Protein AF-0000000072409053 (afdb_homodimer)

Solvent-accessible surface area (backbone atoms only — not comparable to full-atom values): 50641 Å² total; per-residue (Å²): 113,67,65,59,52,54,47,51,51,50,42,49,51,44,45,55,46,43,49,50,44,44,52,46,45,46,45,49,44,45,51,44,40,54,46,42,31,59,64,69,45,54,74,61,29,51,51,50,47,49,50,43,49,49,49,22,48,54,47,37,51,52,48,64,70,44,84,64,55,63,61,61,36,49,37,49,35,50,37,14,44,72,37,31,69,49,23,46,51,49,40,66,69,59,48,48,69,60,53,49,52,56,65,54,42,78,77,66,77,78,78,77,74,54,65,71,56,53,51,50,23,52,52,39,51,53,53,39,39,72,75,41,53,77,50,37,49,54,50,42,29,43,38,71,73,70,30,58,50,25,44,25,27,43,52,44,54,23,76,28,19,45,52,35,53,52,54,46,52,57,53,60,71,67,50,73,54,27,38,40,39,32,28,26,31,46,26,68,44,69,56,37,50,52,49,50,52,50,50,40,53,39,23,70,72,65,22,46,35,40,38,37,34,18,28,84,55,12,58,85,34,43,60,68,65,57,53,49,51,41,40,73,43,57,32,45,75,46,64,43,76,55,58,79,83,37,74,85,55,73,62,78,62,58,43,48,45,29,33,41,36,30,36,51,19,27,33,21,37,34,14,40,53,53,46,33,32,44,37,47,55,76,38,83,58,51,48,49,40,42,19,24,29,39,37,28,39,13,54,36,11,30,47,54,41,55,50,49,53,48,52,41,40,60,72,71,45,79,75,92,63,59,73,74,73,52,40,44,82,59,86,49,90,34,61,42,34,35,33,30,47,66,32,34,48,86,47,59,85,52,34,56,58,49,49,51,52,48,45,46,44,60,57,39,73,51,25,34,42,34,35,21,58,45,56,44,73,49,66,48,57,50,50,40,50,29,50,33,16,49,29,66,20,50,31,37,42,40,31,35,52,29,61,93,48,64,64,53,52,42,21,27,56,59,56,43,60,63,34,37,75,27,52,30,41,40,30,33,26,59,68,11,23,34,50,22,23,36,38,40,21,60,87,41,35,33,38,44,10,34,48,46,48,27,48,40,42,42,52,28,18,26,23,29,33,34,40,36,37,60,30,69,26,52,58,52,48,52,52,45,52,49,54,49,53,72,52,28,48,74,64,48,59,68,60,62,69,64,50,56,67,67,59,54,50,49,11,50,57,38,47,56,47,44,68,79,96,112,67,67,60,53,53,48,50,52,52,44,50,52,43,44,53,48,40,47,50,44,44,52,46,44,44,44,48,44,44,51,44,39,54,47,41,31,59,63,69,44,55,74,62,28,50,52,50,49,49,50,43,48,50,48,23,47,53,48,38,50,52,48,64,68,43,84,65,55,64,61,61,34,49,37,49,36,50,39,14,43,72,37,32,69,48,22,46,51,48,40,66,69,61,49,48,70,60,52,50,53,57,61,56,39,78,80,66,76,78,78,79,76,56,65,70,58,51,52,51,22,53,52,41,50,53,52,39,38,72,74,40,54,77,51,36,49,54,53,41,29,42,39,72,72,70,30,58,50,25,43,26,26,44,51,44,53,23,76,28,19,45,52,34,52,51,55,48,53,55,51,61,72,66,50,73,54,27,40,40,39,32,29,26,31,44,27,69,44,69,54,36,50,53,50,50,52,51,50,42,53,38,22,70,72,65,24,47,36,38,37,38,33,19,27,84,56,13,59,86,36,42,60,68,66,57,53,51,53,42,39,74,43,58,33,44,76,48,65,42,76,55,60,79,82,37,73,86,55,73,62,79,60,57,42,48,45,30,33,42,37,31,36,50,19,28,33,20,38,34,14,41,53,55,47,33,32,44,36,47,55,75,37,84,59,50,49,50,39,41,20,23,30,39,37,27,39,12,54,36,10,31,48,51,41,55,52,49,53,48,50,41,41,62,74,70,44,79,74,92,62,60,73,74,73,53,40,46,82,61,88,50,90,35,60,40,34,35,34,29,48,66,33,35,49,86,47,58,86,51,36,57,58,49,48,51,53,48,44,46,46,61,58,38,74,52,23,33,40,33,36,21,58,44,56,43,72,51,64,45,57,50,51,40,50,29,50,33,15,50,27,65,21,51,32,37,40,38,31,35,52,30,63,93,48,64,64,55,51,42,20,28,55,57,56,44,60,66,34,36,73,26,53,30,42,40,30,30,25,59,68,11,22,35,51,22,21,35,38,38,21,57,87,42,35,34,36,45,9,34,50,45,48,26,50,41,42,43,52,29,19,28,22,29,35,34,40,36,37,58,30,69,25,51,57,52,47,53,52,44,52,50,54,47,54,72,50,27,48,75,64,49,61,67,61,62,69,65,49,55,66,68,59,55,51,48,11,50,57,38,48,57,47,44,70,79,97

Secondary structure (DSSP, 8-state):
-HHHHHHHHHHHHHHHHHHHHHHHHHHHHHHHHHHHHHHTSHHHHHHHHHHHHHHHHHHHHHHHTSSS-HHHHHHHHHHHHHSHHHHHHHHHHH-THHHHHHHTTT--PPPPPPHHHHHHHHHHHHHHHHH-GGGHHHHHHHHHTTPPPB-S-EEEEE-SHHHHHHHHHHHHHT-SSEEEEEES-B-SSHHHHHHHHHHHHHHHTT-EEEEEEEHHHHTTTS-HHHHHHHHHTT-EEEEES-TGGGSS--GGG--B---EEEETTTEEEEES--BSGGGGTSS-SSBEEE--EEEEESTHHHHHHHHHHHHHHHTT---SS-GGGGS-------SSEEEEEEE-GGGTT--HHHHHHHHHHHT-SSEEEEE-S-EE--HHHHHHHHHHHHTT-EEEEEEESS-SSHHHHHHHHTTHHHHHHTT-EEEEETTEEE---EEEETTTEEEEES--EEHIIIIISBEEEEEEES-THHHHHHHHHHHHHHTEEEEPHHHHHTS-HHHHHHHHHHHTTGGG-/-HHHHHHHHHHHHHHHHHHHHHHHHHHHHHHHHHHHHHHTSHHHHHHHHHHHHHHHHHHHHHHHTSSS-HHHHHHHHHHHHHSHHHHHHHHHHH-THHHHHHH-----PPPPPPHHHHHHHHHHHHHHHHH-GGGHHHHHHHHHTTPPPB-S-EEEEE-SHHHHHHHHHHHHHT-SSEEEEEES-B-SSHHHHHHHHHHHHHHHTT-EEEEEEEHHHHTTTS-HHHHHHHHHTT-EEEEES-TGGGTT--GGG--B---EEEETTTEEEEES--BSGGGGTSS-SSBEEE--EEEEESTHHHHHHHHHHHHHHHTT---SS-GGGGS-------SSEEEEEEE-GGGTT--HHHHHHHHHHHT-SSEEEEE-S-B---HHHHHHHHHHHHTT-EEEEEEESS-SSHHHHHHHHTTHHHHHHTT-EEEEETTEEE---EEEETTTEEEEES--BSHIIIIISBEEEEEEES-THHHHHHHHHHHHHHTEEEEPHHHHHTS-HHHHHHHHHHHTTGGG-

Radius of gyration: 31.23 Å; Cα contacts (8 Å, |Δi|>4): 2109; chains: 2; bounding box: 78×98×64 Å

Sequence (1034 aa):
MKTHQVQQKTERRISAALRLVFVAALLLGQIALAFFLSTELRQRAAIIYTVLELAAFGYAVRIYNRTDGASYKFGWIFLVLTVPVVGLILYFLWNGDRQQKRLDLKKLPMPEEPEAQQAAHRIQMEKLRRKFPQWERLSVYLSRQGYLLYGDTETTYLPTGEAFLQDMLEKLEQAEHFIFLEFFIIAQGQIWDRMEEIFRRKAAEGVEVKILFDDFGSMMRLPAEQIEALRESGVEVQIFNPVHHYVNRLYFNYRDHRKIVCIDGSTAYTGGANVADEYANLTVRFGYWKDCGIRLDGPGAWGLTREFLHMWQRNGGQLMQERDYYRPHDHREAAGFCQPFVDGPDNNPISTAEDVFLHLINNARRSVHITTPYLAIDEPMRQALCSAGDSGVDVRLLLPGIPDHKFAYLAAQSHYGELLVHRVKIYIYEPGLLHGKTVLSDGEAAFVGSVNMDYRSFQLHFECGTVLYGVPAIEGLAEDIQRITDCSRRVTYQEWKSRPWYRKLLSTLLRLFEMWMMKTHQVQQKTERRISAALRLVFVAALLLGQIALAFFLSTELRQRAAIIYTVLELAAFGYAVRIYNRTDGASYKFGWIFLVLTVPVVGLILYFLWNGDRQQKRLDLKKLPMPEEPEAQQAAHRIQMEKLRRKFPQWERLSVYLSRQGYLLYGDTETTYLPTGEAFLQDMLEKLEQAEHFIFLEFFIIAQGQIWDRMEEIFRRKAAEGVEVKILFDDFGSMMRLPAEQIEALRESGVEVQIFNPVHHYVNRLYFNYRDHRKIVCIDGSTAYTGGANVADEYANLTVRFGYWKDCGIRLDGPGAWGLTREFLHMWQRNGGQLMQERDYYRPHDHREAAGFCQPFVDGPDNNPISTAEDVFLHLINNARRSVHITTPYLAIDEPMRQALCSAGDSGVDVRLLLPGIPDHKFAYLAAQSHYGELLVHRVKIYIYEPGLLHGKTVLSDGEAAFVGSVNMDYRSFQLHFECGTVLYGVPAIEGLAEDIQRITDCSRRVTYQEWKSRPWYRKLLSTLLRLFEMWM

Foldseek 3Di:
DVVVLVVVVVVVVVVVVVVVVVLVVVLVVLVVVLVVCVPPVPVVSVVVVVVLQVVLVVVLVVLVPDPAFPLVSLLLNCQCNVRVVSSVVCCVQPVCPVVLVVLVPPPDDQDADDVVQVVQQVVVLVVCCVPPVLCSVLQVVLVVVPWGKDAQKAKAKFFALQSQLVVLLVLLLVFQAEKEWEAAEAADDDSVVSVLVSLLVNVVVVHAAEYEYECVRYVSGDDPVSVVVSVVSRHHYDYDPNCVVCVRRCLVQEGAHFTWMAGQQFKMKFWADGHDCLRSPVDPDFFRETIIMMMIGGQQSNSRVSVSVVVCVSRVHDDPDDPVSNHDDDGGHFDFMKIKDKAAQNPPPDQSVVVSLLSLLQSFDAEKEWEAAAAQAGDSVLVSLLVSLLNNHAAEYEYEPGHPDVLRVLLNLLSVQSNQVSRHKYWYQNRGGRHITKMQGPLFKMKGHNAGNHLSSRNRYMIIIMMIGRGPNSVVVVVSSVVRRVRIDIDHNVNSVPDDPVSNVSNVVSSSVSNVD/DVVVLVVVVVVVCVVVVVVVVVLVVVQVVLVVVLVVCVPPVPPVSVVVVVVLQVVLVVVLVVLVPDPAFPLVSLLLNCQCNVRVVSSVVCCVQPVCPVVLVVVVQVPDDQDADDPVQVVQQVVVLVVCCVPPVLCSVLQVVLVVVPWGKDAQKAKAKFFALQSQLVVVLVLLLVFDAEKEWEAAEAADDDSVVSVLVSLLVNVVVVHAAEYEYECVRYVSGDDPVSVVVSVVSRHHYDYDPNCVVCVRRCLVQEGAHFTWMAGQQFKMKFWADGHDCVRSPVDPDFFRETIIMMMIGGQQSNSRVSVSVVVCVSRPHDDPDDPVSNHDDDGGHFDFMKIKDKAAQNPPPDQSVVVSLLSLLQSFDAEKEWEAAAAQAGDSVLVSLLVSLQNNHAAEYEYEPGHPDVLRVLLNLLSVQSNQVSRHKYWYQNRGGRHITKMAGPLFKMKGHNAHNHLSSRNRYMIIIMMIGRGPNSVVVVVSSVVRRVRIDIDHNVNSVPDDPVSNVSNVVSSSVSNVD

Organism: NCBI:txid2714355

Structure (mmCIF, N/CA/C/O backbone):
data_AF-0000000072409053-model_v1
#
loop_
_entity.id
_entity.type
_entity.pdbx_description
1 polymer 'Cardiolipin synthase'
#
loop_
_atom_site.group_PDB
_atom_site.id
_atom_site.type_symbol
_atom_site.label_atom_id
_atom_site.label_alt_id
_atom_site.label_comp_id
_atom_site.label_asym_id
_atom_site.label_entity_id
_atom_site.label_seq_id
_atom_site.pdbx_PDB_ins_code
_atom_site.Cartn_x
_atom_site.Cartn_y
_atom_site.Cartn_z
_atom_site.occupancy
_atom_site.B_iso_or_equiv
_atom_site.auth_seq_id
_atom_site.auth_comp_id
_atom_site.auth_asym_id
_atom_site.auth_atom_id
_atom_site.pdbx_PDB_model_num
ATOM 1 N N . MET A 1 1 ? 13.508 52.906 6.82 1 28.61 1 MET A N 1
ATOM 2 C CA . MET A 1 1 ? 12.75 51.719 7.23 1 28.61 1 MET A CA 1
ATOM 3 C C . MET A 1 1 ? 12.656 50.719 6.094 1 28.61 1 MET A C 1
ATOM 5 O O . MET A 1 1 ? 12.625 49.5 6.332 1 28.61 1 MET A O 1
ATOM 9 N N . LYS A 1 2 ? 12.672 51.125 4.941 1 48.28 2 LYS A N 1
ATOM 10 C CA . LYS A 1 2 ? 12.711 50.406 3.672 1 48.28 2 LYS A CA 1
ATOM 11 C C . LYS A 1 2 ? 14.07 49.75 3.463 1 48.28 2 LYS A C 1
ATOM 13 O O . LYS A 1 2 ? 14.148 48.656 2.879 1 48.28 2 LYS A O 1
ATOM 18 N N . THR A 1 3 ? 14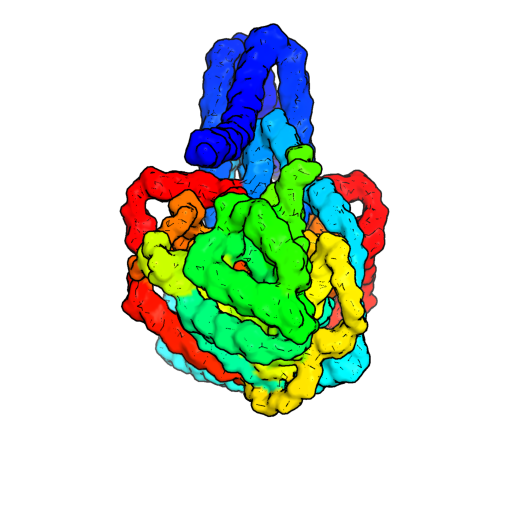.875 50.594 4.012 1 42.38 3 THR A N 1
ATOM 19 C CA . THR A 1 3 ? 16.25 50.188 3.752 1 42.38 3 THR A CA 1
ATOM 20 C C . THR A 1 3 ? 16.625 48.969 4.617 1 42.38 3 THR A C 1
ATOM 22 O O . THR A 1 3 ? 17.344 48.094 4.176 1 42.38 3 THR A O 1
ATOM 25 N N . HIS A 1 4 ? 16.031 48.906 5.824 1 43.44 4 HIS A N 1
ATOM 26 C CA . HIS A 1 4 ? 16.375 47.844 6.766 1 43.44 4 HIS A CA 1
ATOM 27 C C . HIS A 1 4 ? 15.648 46.562 6.426 1 43.44 4 HIS A C 1
ATOM 29 O O . HIS A 1 4 ? 16.172 45.469 6.664 1 43.44 4 HIS A O 1
ATOM 35 N N . GLN A 1 5 ? 14.516 46.656 5.836 1 41.53 5 GLN A N 1
ATOM 36 C CA . GLN A 1 5 ? 13.688 45.5 5.48 1 41.53 5 GLN A CA 1
ATOM 37 C C . GLN A 1 5 ? 14.227 44.812 4.234 1 41.53 5 GLN A C 1
ATOM 39 O O . GLN A 1 5 ? 14.188 43.562 4.137 1 41.53 5 GLN A O 1
ATOM 44 N N . VAL A 1 6 ? 14.703 45.625 3.287 1 45.53 6 VAL A N 1
ATOM 45 C CA . VAL A 1 6 ? 15.383 45.125 2.096 1 45.53 6 VAL A CA 1
ATOM 46 C C . VAL A 1 6 ? 16.672 44.406 2.496 1 45.53 6 VAL A C 1
ATOM 48 O O . VAL A 1 6 ? 17.016 43.375 1.937 1 45.53 6 VAL A O 1
ATOM 51 N N . GLN A 1 7 ? 17.219 44.875 3.574 1 44.41 7 GLN A N 1
ATOM 52 C CA . GLN A 1 7 ? 18.484 44.281 4.031 1 44.41 7 GLN A CA 1
ATOM 53 C C . GLN A 1 7 ? 18.25 42.938 4.68 1 44.41 7 GLN A C 1
ATOM 55 O O . GLN A 1 7 ? 19.016 41.969 4.434 1 44.41 7 GLN A O 1
ATOM 60 N N . GLN A 1 8 ? 17.172 42.781 5.391 1 40.5 8 GLN A N 1
ATOM 61 C CA . GLN A 1 8 ? 16.938 41.531 6.09 1 40.5 8 GLN A CA 1
ATOM 62 C C . GLN A 1 8 ? 16.438 40.438 5.137 1 40.5 8 GLN A C 1
ATOM 64 O O . GLN A 1 8 ? 16.812 39.281 5.266 1 40.5 8 GLN A O 1
ATOM 69 N N . LYS A 1 9 ? 15.742 40.812 4.176 1 47.16 9 LYS A N 1
ATOM 70 C CA . LYS A 1 9 ? 15.336 39.875 3.123 1 47.16 9 LYS A CA 1
ATOM 71 C C . LYS A 1 9 ? 16.531 39.406 2.299 1 47.16 9 LYS A C 1
ATOM 73 O O . LYS A 1 9 ? 16.641 38.25 1.938 1 47.16 9 LYS A O 1
ATOM 78 N N . THR A 1 10 ? 17.281 40.438 2.047 1 44.38 10 THR A N 1
ATOM 79 C CA . THR A 1 10 ? 18.531 40.156 1.353 1 44.38 10 THR A CA 1
ATOM 80 C C . THR A 1 10 ? 19.422 39.25 2.195 1 44.38 10 THR A C 1
ATOM 82 O O . THR A 1 10 ? 20.047 38.312 1.672 1 44.38 10 THR A O 1
ATOM 85 N N . GLU A 1 11 ? 19.266 39.375 3.428 1 43.69 11 GLU A N 1
ATOM 86 C CA . GLU A 1 11 ? 20.109 38.562 4.309 1 43.69 11 GLU A CA 1
ATOM 87 C C . GLU A 1 11 ? 19.562 37.125 4.422 1 43.69 11 GLU A C 1
ATOM 89 O O . GLU A 1 11 ? 20.344 36.188 4.438 1 43.69 11 GLU A O 1
ATOM 94 N N . ARG A 1 12 ? 18.312 36.969 4.5 1 42.94 12 ARG A N 1
ATOM 95 C CA . ARG A 1 12 ? 17.734 35.625 4.566 1 42.94 12 ARG A CA 1
ATOM 96 C C . ARG A 1 12 ? 17.875 34.906 3.234 1 42.94 12 ARG A C 1
ATOM 98 O O . ARG A 1 12 ? 18.156 33.719 3.207 1 42.94 12 ARG A O 1
ATOM 105 N N . ARG A 1 13 ? 17.656 35.594 2.176 1 44.09 13 ARG A N 1
ATOM 106 C CA . ARG A 1 13 ? 17.969 35.031 0.858 1 44.09 13 ARG A CA 1
ATOM 107 C C . ARG A 1 13 ? 19.453 34.719 0.727 1 44.09 13 ARG A C 1
ATOM 109 O O . ARG A 1 13 ? 19.812 33.688 0.148 1 44.09 13 ARG A O 1
ATOM 116 N N . ILE A 1 14 ? 20.219 35.594 1.294 1 45.16 14 ILE A N 1
ATOM 117 C CA . ILE A 1 14 ? 21.656 35.344 1.308 1 45.16 14 ILE A CA 1
ATOM 118 C C . ILE A 1 14 ? 21.984 34.156 2.201 1 45.16 14 ILE A C 1
ATOM 120 O O . ILE A 1 14 ? 22.797 33.312 1.834 1 45.16 14 ILE A O 1
ATOM 124 N N . SER A 1 15 ? 21.219 34.062 3.213 1 42.69 15 SER A N 1
ATOM 125 C CA . SER A 1 15 ? 21.484 32.906 4.094 1 42.69 15 SER A CA 1
ATOM 126 C C . SER A 1 15 ? 21.031 31.609 3.451 1 42.69 15 SER A C 1
ATOM 128 O O . SER A 1 15 ? 21.75 30.609 3.516 1 42.69 15 SER A O 1
ATOM 130 N N . ALA A 1 16 ? 19.875 31.609 2.91 1 43.5 16 ALA A N 1
ATOM 131 C CA . ALA A 1 16 ? 19.422 30.422 2.193 1 43.5 16 ALA A CA 1
ATOM 132 C C . ALA A 1 16 ? 20.312 30.125 0.989 1 43.5 16 ALA A C 1
ATOM 134 O O . ALA A 1 16 ? 20.688 28.984 0.749 1 43.5 16 ALA A O 1
ATOM 135 N N . ALA A 1 17 ? 20.656 31.188 0.284 1 45.31 17 ALA A N 1
ATOM 136 C CA . ALA A 1 17 ? 21.625 31.062 -0.805 1 45.31 17 ALA A CA 1
ATOM 137 C C . ALA A 1 17 ? 22.984 30.641 -0.279 1 45.31 17 ALA A C 1
ATOM 139 O O . ALA A 1 17 ? 23.656 29.797 -0.881 1 45.31 17 ALA A O 1
ATOM 140 N N . LEU A 1 18 ? 23.328 31.125 0.824 1 44.09 18 LEU A N 1
ATOM 141 C CA . LEU A 1 18 ? 24.594 30.75 1.435 1 44.09 18 LEU A CA 1
ATOM 142 C C . LEU A 1 18 ? 24.578 29.297 1.879 1 44.09 18 LEU A C 1
ATOM 144 O O . LEU A 1 18 ? 25.594 28.594 1.732 1 44.09 18 LEU A O 1
ATOM 148 N N . ARG A 1 19 ? 23.469 28.922 2.33 1 42.62 19 ARG A N 1
ATOM 149 C CA . ARG A 1 19 ? 23.375 27.516 2.701 1 42.62 19 ARG A CA 1
ATOM 150 C C . ARG A 1 19 ? 23.438 26.625 1.469 1 42.62 19 ARG A C 1
ATOM 152 O O . ARG A 1 19 ? 24.125 25.609 1.479 1 42.62 19 ARG A O 1
ATOM 159 N N . LEU A 1 20 ? 22.734 27.031 0.506 1 43.28 20 LEU A N 1
ATOM 160 C CA . LEU A 1 20 ? 22.844 26.297 -0.751 1 43.28 20 LEU A CA 1
ATOM 161 C C . LEU A 1 20 ? 24.25 26.406 -1.323 1 43.28 20 LEU A C 1
ATOM 163 O O . LEU A 1 20 ? 24.797 25.406 -1.823 1 43.28 20 LEU A O 1
ATOM 167 N N . VAL A 1 21 ? 24.75 27.609 -1.244 1 44.31 21 VAL A N 1
ATOM 168 C CA . VAL A 1 21 ? 26.125 27.812 -1.681 1 44.31 21 VAL A CA 1
ATOM 169 C C . VAL A 1 21 ? 27.078 27.047 -0.774 1 44.31 21 VAL A C 1
ATOM 171 O O . VAL A 1 21 ? 28.047 26.438 -1.25 1 44.31 21 VAL A O 1
ATOM 174 N N . PHE A 1 22 ? 26.75 27.031 0.475 1 43.03 22 PHE A N 1
ATOM 175 C CA . PHE A 1 22 ? 27.609 26.281 1.386 1 43.03 22 PHE A CA 1
ATOM 176 C C . PHE A 1 22 ? 27.516 24.781 1.084 1 43.03 22 PHE A C 1
ATOM 178 O O . PHE A 1 22 ? 28.547 24.094 1.027 1 43.03 22 PHE A O 1
ATOM 185 N N . VAL A 1 23 ? 26.344 24.344 0.847 1 42.91 23 VAL A N 1
ATOM 186 C CA . VAL A 1 23 ? 26.188 22.938 0.478 1 42.91 23 VAL A CA 1
ATOM 187 C C . VAL A 1 23 ? 26.844 22.688 -0.877 1 42.91 23 VAL A C 1
ATOM 189 O O . VAL A 1 23 ? 27.562 21.688 -1.054 1 42.91 23 VAL A O 1
ATOM 192 N N . ALA A 1 24 ? 26.609 23.641 -1.733 1 44.19 24 ALA A N 1
ATOM 193 C CA . ALA A 1 24 ? 27.297 23.547 -3.023 1 44.19 24 ALA A CA 1
ATOM 194 C C . ALA A 1 24 ? 28.812 23.672 -2.859 1 44.19 24 ALA A C 1
ATOM 196 O O . ALA A 1 24 ? 29.562 22.938 -3.49 1 44.19 24 ALA A O 1
ATOM 197 N N . ALA A 1 25 ? 29.219 24.594 -2.047 1 45.59 25 ALA A N 1
ATOM 198 C CA . ALA A 1 25 ? 30.641 24.766 -1.782 1 45.59 25 ALA A CA 1
ATOM 199 C C . ALA A 1 25 ? 31.234 23.531 -1.103 1 45.59 25 ALA A C 1
ATOM 201 O O . ALA A 1 25 ? 32.344 23.109 -1.43 1 45.59 25 ALA A O 1
ATOM 202 N N . LEU A 1 26 ? 30.531 23.031 -0.245 1 43.66 26 LEU A N 1
ATOM 203 C CA . LEU A 1 26 ? 31.016 21.812 0.388 1 43.66 26 LEU A CA 1
ATOM 204 C C . LEU A 1 26 ? 31.047 20.656 -0.61 1 43.66 26 LEU A C 1
ATOM 206 O O . LEU A 1 26 ? 31.969 19.844 -0.601 1 43.66 26 LEU A O 1
ATOM 210 N N . LEU A 1 27 ? 30.047 20.703 -1.477 1 43.22 27 LEU A N 1
ATOM 211 C CA . LEU A 1 27 ? 30.047 19.734 -2.566 1 43.22 27 LEU A CA 1
ATOM 212 C C . LEU A 1 27 ? 31.234 19.969 -3.498 1 43.22 27 LEU A C 1
ATOM 214 O O . LEU A 1 27 ? 31.922 19.016 -3.877 1 43.22 27 LEU A O 1
ATOM 218 N N . LEU A 1 28 ? 31.406 21.203 -3.832 1 45.12 28 LEU A N 1
ATOM 219 C CA . LEU A 1 28 ? 32.562 21.547 -4.676 1 45.12 28 LEU A CA 1
ATOM 220 C C . LEU A 1 28 ? 33.875 21.344 -3.934 1 45.12 28 LEU A C 1
ATOM 222 O O . LEU A 1 28 ? 34.844 20.875 -4.523 1 45.12 28 LEU A O 1
ATOM 226 N N . GLY A 1 29 ? 33.875 21.672 -2.705 1 45.94 29 GLY A N 1
ATOM 227 C CA . GLY A 1 29 ? 35.062 21.406 -1.912 1 45.94 29 GLY A CA 1
ATOM 228 C C . GLY A 1 29 ? 35.406 19.922 -1.829 1 45.94 29 GLY A C 1
ATOM 229 O O . GLY A 1 29 ? 36.562 19.547 -1.929 1 45.94 29 GLY A O 1
ATOM 230 N N . GLN A 1 30 ? 34.438 19.156 -1.619 1 43.69 30 GLN A N 1
ATOM 231 C CA . GLN A 1 30 ? 34.656 17.703 -1.585 1 43.69 30 GLN A CA 1
ATOM 232 C C . GLN A 1 30 ? 35.125 17.188 -2.939 1 43.69 30 GLN A C 1
ATOM 234 O O . GLN A 1 30 ? 36 16.328 -3.012 1 43.69 30 GLN A O 1
ATOM 239 N N . ILE A 1 31 ? 34.469 17.656 -3.932 1 46.28 31 ILE A N 1
ATOM 240 C CA . ILE A 1 31 ? 34.969 17.359 -5.266 1 46.28 31 ILE A CA 1
ATOM 241 C C . ILE A 1 31 ? 36.438 17.812 -5.387 1 46.28 31 ILE A C 1
ATOM 243 O O . ILE A 1 31 ? 37.281 17.078 -5.879 1 46.28 31 ILE A O 1
ATOM 247 N N . ALA A 1 32 ? 36.562 18.984 -4.918 1 46.09 32 ALA A N 1
ATOM 248 C CA . ALA A 1 32 ? 37.938 19.531 -4.957 1 46.09 32 ALA A CA 1
ATOM 249 C C . ALA A 1 32 ? 38.875 18.75 -4.039 1 46.09 32 ALA A C 1
ATOM 251 O O . ALA A 1 32 ? 40 18.453 -4.406 1 46.09 32 ALA A O 1
ATOM 252 N N . LEU A 1 33 ? 38.375 18.406 -2.918 1 47.75 33 LEU A N 1
ATOM 253 C CA . LEU A 1 33 ? 39.219 17.609 -2.02 1 47.75 33 LEU A CA 1
ATOM 254 C C . LEU A 1 33 ? 39.469 16.219 -2.596 1 47.75 33 LEU A C 1
ATOM 256 O O . LEU A 1 33 ? 40.594 15.719 -2.535 1 47.75 33 LEU A O 1
ATOM 260 N N . ALA A 1 34 ? 38.438 15.617 -3.025 1 46.5 34 ALA A N 1
ATOM 261 C CA . ALA A 1 34 ? 38.625 14.336 -3.691 1 46.5 34 ALA A CA 1
ATOM 262 C C . ALA A 1 34 ? 39.625 14.453 -4.855 1 46.5 34 ALA A C 1
ATOM 264 O O . ALA A 1 34 ? 40.5 13.602 -5.027 1 46.5 34 ALA A O 1
ATOM 265 N N . PHE A 1 35 ? 39.375 15.57 -5.516 1 44.44 35 PHE A N 1
ATOM 266 C CA . PHE A 1 35 ? 40.344 15.883 -6.566 1 44.44 35 PHE A CA 1
ATOM 267 C C . PHE A 1 35 ? 41.719 16.156 -5.977 1 44.44 35 PHE A C 1
ATOM 269 O O . PHE A 1 35 ? 42.719 15.672 -6.492 1 44.44 35 PHE A O 1
ATOM 276 N N . PHE A 1 36 ? 41.719 17.047 -4.977 1 45.28 36 PHE A N 1
ATOM 277 C CA . PHE A 1 36 ? 42.969 17.391 -4.344 1 45.28 36 PHE A CA 1
ATOM 278 C C . PHE A 1 36 ? 43.625 16.172 -3.699 1 45.28 36 PHE A C 1
ATOM 280 O O . PHE A 1 36 ? 44.812 15.945 -3.855 1 45.28 36 PHE A O 1
ATOM 287 N N . LEU A 1 37 ? 42.875 15.508 -2.918 1 46.31 37 LEU A N 1
ATOM 288 C CA . LEU A 1 37 ? 43.438 14.312 -2.309 1 46.31 37 LEU A CA 1
ATOM 289 C C . LEU A 1 37 ? 43.875 13.32 -3.377 1 46.31 37 LEU A C 1
ATOM 291 O O . LEU A 1 37 ? 44.906 12.641 -3.217 1 46.31 37 LEU A O 1
ATOM 295 N N . SER A 1 38 ? 43.125 13.242 -4.367 1 43.72 38 SER A N 1
ATOM 296 C CA . SER A 1 38 ? 43.531 12.375 -5.477 1 43.72 38 SER A CA 1
ATOM 297 C C . SER A 1 38 ? 44.812 12.867 -6.113 1 43.72 38 SER A C 1
ATOM 299 O O . SER A 1 38 ? 45.625 12.062 -6.578 1 43.72 38 SER A O 1
ATOM 301 N N . THR A 1 39 ? 44.906 14.156 -6.156 1 43.72 39 THR A N 1
ATOM 302 C CA . THR A 1 39 ? 46.094 14.695 -6.836 1 43.72 39 THR A CA 1
ATOM 303 C C . THR A 1 39 ? 47.281 14.734 -5.895 1 43.72 39 THR A C 1
ATOM 305 O O . THR A 1 39 ? 48.438 14.477 -6.312 1 43.72 39 THR A O 1
ATOM 308 N N . GLU A 1 40 ? 47.156 15.43 -4.855 1 44.78 40 GLU A N 1
ATOM 309 C CA . GLU A 1 40 ? 48.344 15.672 -4.059 1 44.78 40 GLU A CA 1
ATOM 310 C C . GLU A 1 40 ? 48.656 14.5 -3.129 1 44.78 40 GLU A C 1
ATOM 312 O O . GLU A 1 40 ? 49.812 14.219 -2.824 1 44.78 40 GLU A O 1
ATOM 317 N N . LEU A 1 41 ? 47.875 14.023 -2.244 1 44.78 41 LEU A N 1
ATOM 318 C CA . LEU A 1 41 ? 48.25 13.07 -1.203 1 44.78 41 LEU A CA 1
ATOM 319 C C . LEU A 1 41 ? 47.969 11.641 -1.655 1 44.78 41 LEU A C 1
ATOM 321 O O . LEU A 1 41 ? 46.875 11.117 -1.448 1 44.78 41 LEU A O 1
ATOM 325 N N . ARG A 1 42 ? 48.594 11.094 -2.598 1 45.59 42 ARG A N 1
ATOM 326 C CA . ARG A 1 42 ? 48.469 9.93 -3.467 1 45.59 42 ARG A CA 1
ATOM 327 C C . ARG A 1 42 ? 48.031 8.703 -2.672 1 45.59 42 ARG A C 1
ATOM 329 O O . ARG A 1 42 ? 47.062 8.039 -3.021 1 45.59 42 ARG A O 1
ATOM 336 N N . GLN A 1 43 ? 49 8.125 -1.911 1 47.78 43 GLN A N 1
ATOM 337 C CA . GLN A 1 43 ? 48.875 6.871 -1.172 1 47.78 43 GLN A CA 1
ATOM 338 C C . GLN A 1 43 ? 47.812 6.996 -0.079 1 47.78 43 GLN A C 1
ATOM 340 O O . GLN A 1 43 ? 46.969 6.117 0.071 1 47.78 43 GLN A O 1
ATOM 345 N N . ARG A 1 44 ? 47.875 8 0.652 1 51.81 44 ARG A N 1
ATOM 346 C CA . ARG A 1 44 ? 47.031 8.156 1.814 1 51.81 44 ARG A CA 1
ATOM 347 C C . ARG A 1 44 ? 45.594 8.523 1.391 1 51.81 44 ARG A C 1
ATOM 349 O O . ARG A 1 44 ? 44.625 8.172 2.07 1 51.81 44 ARG A O 1
ATOM 356 N N . ALA A 1 45 ? 45.594 9.094 0.251 1 52.91 45 ALA A N 1
ATOM 357 C CA . ALA A 1 45 ? 44.312 9.523 -0.263 1 52.91 45 ALA A CA 1
ATOM 358 C C . ALA A 1 45 ? 43.438 8.32 -0.653 1 52.91 45 ALA A C 1
ATOM 360 O O . ALA A 1 45 ? 42.219 8.312 -0.406 1 52.91 45 ALA A O 1
ATOM 361 N N . ALA A 1 46 ? 44.219 7.336 -1.134 1 54.78 46 ALA A N 1
ATOM 362 C CA . ALA A 1 46 ? 43.469 6.141 -1.52 1 54.78 46 ALA A CA 1
ATOM 363 C C . ALA A 1 46 ? 42.844 5.465 -0.301 1 54.78 46 ALA A C 1
ATOM 365 O O . ALA A 1 46 ? 41.719 4.992 -0.357 1 54.78 46 ALA A O 1
ATOM 366 N N . ILE A 1 47 ? 43.656 5.457 0.71 1 60.38 47 ILE A N 1
ATOM 367 C CA . ILE A 1 47 ? 43.156 4.812 1.9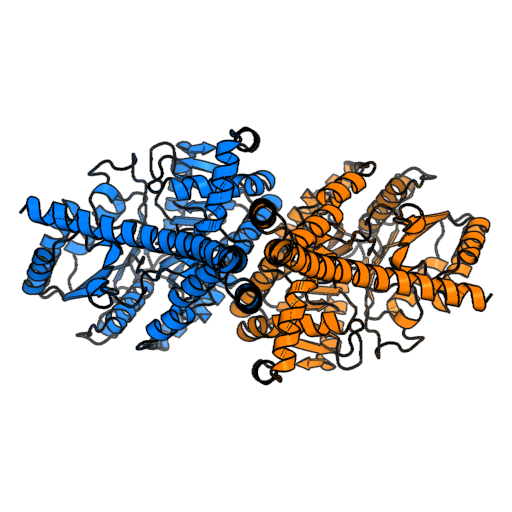25 1 60.38 47 ILE A CA 1
ATOM 368 C C . ILE A 1 47 ? 42 5.617 2.502 1 60.38 47 ILE A C 1
ATOM 370 O O . ILE A 1 47 ? 40.969 5.047 2.889 1 60.38 47 ILE A O 1
ATOM 374 N N . ILE A 1 48 ? 42.156 6.871 2.537 1 62.41 48 ILE A N 1
ATOM 375 C CA . ILE A 1 48 ? 41.125 7.734 3.094 1 62.41 48 ILE A CA 1
ATOM 376 C C . ILE A 1 48 ? 39.844 7.613 2.262 1 62.41 48 ILE A C 1
ATOM 378 O O . ILE A 1 48 ? 38.75 7.508 2.812 1 62.41 48 ILE A O 1
ATOM 382 N N . TYR A 1 49 ? 40.031 7.582 1.074 1 60.34 49 TYR A N 1
ATOM 383 C CA . TYR A 1 49 ? 38.875 7.453 0.195 1 60.34 49 TYR A CA 1
ATOM 384 C C . TYR A 1 49 ? 38.188 6.113 0.396 1 60.34 49 TYR A C 1
ATOM 386 O O . TYR A 1 49 ? 36.938 6.035 0.407 1 60.34 49 TYR A O 1
ATOM 394 N N . THR A 1 50 ? 39.031 5.168 0.519 1 63.56 50 THR A N 1
ATOM 395 C CA . THR A 1 50 ? 38.438 3.842 0.729 1 63.56 50 THR A CA 1
ATOM 396 C C . THR A 1 50 ? 37.688 3.787 2.047 1 63.56 50 THR A C 1
ATOM 398 O O . THR A 1 50 ? 36.594 3.215 2.113 1 63.56 50 THR A O 1
ATOM 401 N N . VAL A 1 51 ? 38.25 4.391 2.934 1 69.06 51 VAL A N 1
ATOM 402 C CA . VAL A 1 51 ? 37.594 4.414 4.242 1 69.06 51 VAL A CA 1
ATOM 403 C C . VAL A 1 51 ? 36.281 5.203 4.156 1 69.06 51 VAL A C 1
ATOM 405 O O . VAL A 1 51 ? 35.281 4.805 4.738 1 69.06 51 VAL A O 1
ATOM 408 N N . LEU A 1 52 ? 36.344 6.23 3.436 1 67.25 52 LEU A N 1
ATOM 409 C CA . LEU A 1 52 ? 35.156 7.055 3.273 1 67.25 52 LEU A CA 1
ATOM 410 C C . LEU A 1 52 ? 34.094 6.305 2.506 1 67.25 52 LEU A C 1
ATOM 412 O O . LEU A 1 52 ? 32.906 6.402 2.834 1 67.25 52 LEU A O 1
ATOM 416 N N . GLU A 1 53 ? 34.531 5.594 1.581 1 66.88 53 GLU A N 1
ATOM 417 C CA . GLU A 1 53 ? 33.562 4.809 0.803 1 66.88 53 GLU A CA 1
ATOM 418 C C . GLU A 1 53 ? 32.938 3.709 1.651 1 66.88 53 GLU A C 1
ATOM 420 O O . GLU A 1 53 ? 31.734 3.436 1.532 1 66.88 53 GLU A O 1
ATOM 425 N N . LEU A 1 54 ? 33.719 3.17 2.42 1 71.5 54 LEU A N 1
ATOM 426 C CA . LEU A 1 54 ? 33.219 2.125 3.299 1 71.5 54 LEU A CA 1
ATOM 427 C C . LEU A 1 54 ? 32.25 2.705 4.332 1 71.5 54 LEU A C 1
ATOM 429 O O . LEU A 1 54 ? 31.234 2.088 4.656 1 71.5 54 LEU A O 1
ATOM 433 N N . ALA A 1 55 ? 32.625 3.83 4.75 1 74.31 55 ALA A N 1
ATOM 434 C CA . ALA A 1 55 ? 31.734 4.516 5.684 1 74.31 55 ALA A CA 1
ATOM 435 C C . ALA A 1 55 ? 30.422 4.898 5.016 1 74.31 55 ALA A C 1
ATOM 437 O O . ALA A 1 55 ? 29.344 4.738 5.605 1 74.31 55 ALA A O 1
ATOM 438 N N . ALA A 1 56 ? 30.562 5.355 3.824 1 72.81 56 ALA A N 1
ATOM 439 C CA . ALA A 1 56 ? 29.375 5.727 3.066 1 72.81 56 ALA A CA 1
ATOM 440 C C . ALA A 1 56 ? 28.484 4.512 2.824 1 72.81 56 ALA A C 1
ATOM 442 O O . ALA A 1 56 ? 27.25 4.605 2.928 1 72.81 56 ALA A O 1
ATOM 443 N N . PHE A 1 57 ? 29.109 3.467 2.576 1 72.75 57 PHE A N 1
ATOM 444 C CA . PHE A 1 57 ? 28.359 2.234 2.365 1 72.75 57 PHE A CA 1
ATOM 445 C C . PHE A 1 57 ? 27.656 1.803 3.648 1 72.75 57 PHE A C 1
ATOM 447 O O . PHE A 1 57 ? 26.469 1.454 3.629 1 72.75 57 PHE A O 1
ATOM 454 N N . GLY A 1 58 ? 28.375 1.818 4.695 1 75.5 58 GLY A N 1
ATOM 455 C CA . GLY A 1 58 ? 27.781 1.468 5.977 1 75.5 58 GLY A CA 1
ATOM 456 C C . GLY A 1 58 ? 26.594 2.334 6.344 1 75.5 58 GLY A C 1
ATOM 457 O O . GLY A 1 58 ? 25.562 1.827 6.805 1 75.5 58 GLY A O 1
ATOM 458 N N . TYR A 1 59 ? 26.75 3.537 5.984 1 76.25 59 TYR A N 1
ATOM 459 C CA . TYR A 1 59 ? 25.656 4.457 6.285 1 76.25 59 TYR A CA 1
ATOM 460 C C . TYR A 1 59 ? 24.469 4.223 5.355 1 76.25 59 TYR A C 1
ATOM 462 O O . TYR A 1 59 ? 23.328 4.34 5.77 1 76.25 59 TYR A O 1
ATOM 470 N N . ALA A 1 60 ? 24.766 3.988 4.164 1 76.44 60 ALA A N 1
ATOM 471 C CA . ALA A 1 60 ? 23.703 3.705 3.203 1 76.44 60 ALA A CA 1
ATOM 472 C C . ALA A 1 60 ? 22.906 2.475 3.619 1 76.44 60 ALA A C 1
ATOM 474 O O . ALA A 1 60 ? 21.672 2.453 3.496 1 76.44 60 ALA A O 1
ATOM 475 N N . VAL A 1 61 ? 23.625 1.581 4.188 1 75.19 61 VAL A N 1
ATOM 476 C CA . VAL A 1 61 ? 22.953 0.371 4.664 1 75.19 61 VAL A CA 1
ATOM 477 C C . VAL A 1 61 ? 22.078 0.705 5.863 1 75.19 61 VAL A C 1
ATOM 479 O O . VAL A 1 61 ? 20.953 0.195 5.98 1 75.19 61 VAL A O 1
ATOM 482 N N . ARG A 1 62 ? 22.531 1.533 6.621 1 76.06 62 ARG A N 1
ATOM 483 C CA . ARG A 1 62 ? 21.766 1.959 7.781 1 76.06 62 ARG A CA 1
ATOM 484 C C . ARG A 1 62 ? 20.5 2.699 7.348 1 76.06 62 ARG A C 1
ATOM 486 O O . ARG A 1 62 ? 19.422 2.494 7.918 1 76.06 62 ARG A O 1
ATOM 493 N N . ILE A 1 63 ? 20.656 3.535 6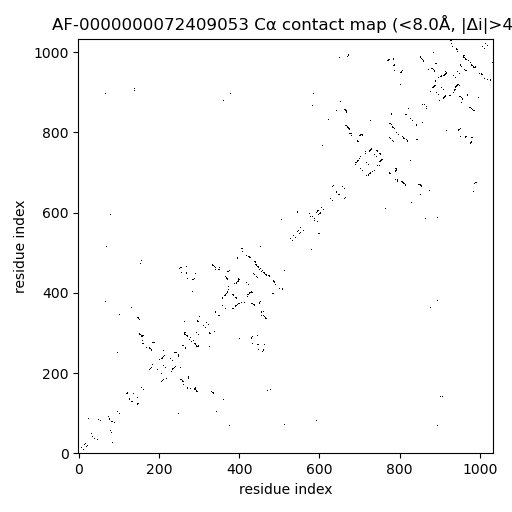.383 1 76.94 63 ILE A N 1
ATOM 494 C CA . ILE A 1 63 ? 19.516 4.293 5.875 1 76.94 63 ILE A CA 1
ATOM 495 C C . ILE A 1 63 ? 18.5 3.34 5.246 1 76.94 63 ILE A C 1
ATOM 497 O O . ILE A 1 63 ? 17.297 3.494 5.441 1 76.94 63 ILE A O 1
ATOM 501 N N . TYR A 1 64 ? 19.047 2.4 4.578 1 76.5 64 TYR A N 1
ATOM 502 C CA . TYR A 1 64 ? 18.188 1.428 3.912 1 76.5 64 TYR A CA 1
ATOM 503 C C . TYR A 1 64 ? 17.344 0.659 4.922 1 76.5 64 TYR A C 1
ATOM 505 O O . TYR A 1 64 ? 16.203 0.291 4.637 1 76.5 64 TYR A O 1
ATOM 513 N N . ASN A 1 65 ? 17.859 0.478 6.09 1 72.81 65 ASN A N 1
ATOM 514 C CA . ASN A 1 65 ? 17.188 -0.363 7.078 1 72.81 65 ASN A CA 1
ATOM 515 C C . ASN A 1 65 ? 16.25 0.451 7.961 1 72.81 65 ASN A C 1
ATOM 517 O O . ASN A 1 65 ? 15.617 -0.092 8.867 1 72.81 65 ASN A O 1
ATOM 521 N N . ARG A 1 66 ? 16.125 1.682 7.637 1 73.62 66 ARG A N 1
ATOM 522 C CA . ARG A 1 66 ? 15.188 2.512 8.391 1 73.62 66 ARG A CA 1
ATOM 523 C C . ARG A 1 66 ? 13.758 2.27 7.938 1 73.62 66 ARG A C 1
ATOM 525 O O . ARG A 1 66 ? 13.523 1.638 6.902 1 73.62 66 ARG A O 1
ATOM 532 N N . THR A 1 67 ? 12.922 2.662 8.742 1 67.56 67 THR A N 1
ATOM 533 C CA . THR A 1 67 ? 11.5 2.445 8.477 1 67.56 67 THR A CA 1
ATOM 534 C C . THR A 1 67 ? 10.922 3.609 7.68 1 67.56 67 THR A C 1
ATOM 536 O O . THR A 1 67 ? 9.727 3.615 7.363 1 67.56 67 THR A O 1
ATOM 539 N N . ASP A 1 68 ? 11.797 4.492 7.207 1 70.56 68 ASP A N 1
ATOM 540 C CA . ASP A 1 68 ? 11.328 5.652 6.453 1 70.56 68 ASP A CA 1
ATOM 541 C C . ASP A 1 68 ? 10.828 5.246 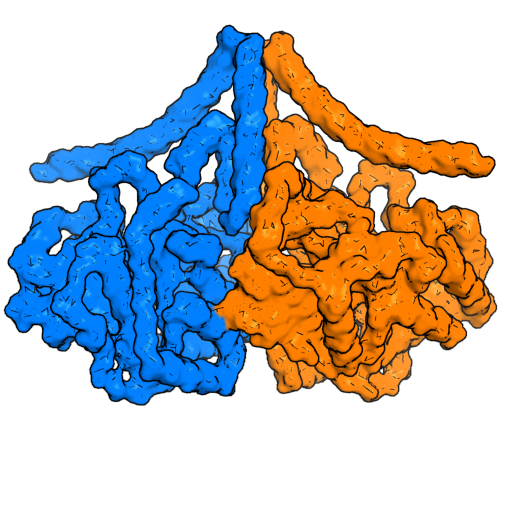5.07 1 70.56 68 ASP A C 1
ATOM 543 O O . ASP A 1 68 ? 11.062 4.117 4.625 1 70.56 68 ASP A O 1
ATOM 547 N N . GLY A 1 69 ? 10.117 6.078 4.473 1 70.75 69 GLY A N 1
ATOM 548 C CA . GLY A 1 69 ? 9.633 5.84 3.119 1 70.75 69 GLY A CA 1
ATOM 549 C C . GLY A 1 69 ? 10.758 5.68 2.109 1 70.75 69 GLY A C 1
ATOM 550 O O . GLY A 1 69 ? 11.875 6.145 2.334 1 70.75 69 GLY A O 1
ATOM 551 N N . ALA A 1 70 ? 10.484 5.039 1.103 1 73.06 70 ALA A N 1
ATOM 552 C CA . ALA A 1 70 ? 11.477 4.691 0.09 1 73.06 70 ALA A CA 1
ATOM 553 C C . ALA A 1 70 ? 12.102 5.945 -0.521 1 73.06 70 ALA A C 1
ATOM 555 O O . ALA A 1 70 ? 13.312 6 -0.749 1 73.06 70 ALA A O 1
ATOM 556 N N . SER A 1 71 ? 11.219 6.914 -0.747 1 68.56 71 SER A N 1
ATOM 557 C CA . SER A 1 71 ? 11.719 8.125 -1.382 1 68.56 71 SER A CA 1
ATOM 558 C C . SER A 1 71 ? 12.773 8.812 -0.516 1 68.56 71 SER A C 1
ATOM 560 O O . SER A 1 71 ? 13.781 9.305 -1.026 1 68.56 71 SER A O 1
ATOM 562 N N . TYR A 1 72 ? 12.531 8.844 0.76 1 73.19 72 TYR A N 1
ATOM 563 C CA . TYR A 1 72 ? 13.492 9.414 1.701 1 73.19 72 TYR A CA 1
ATOM 564 C C . TYR A 1 72 ? 14.805 8.641 1.687 1 73.19 72 TYR A C 1
ATOM 566 O O . TYR A 1 72 ? 15.883 9.242 1.672 1 73.19 72 TYR A O 1
ATOM 574 N N . LYS A 1 73 ? 14.633 7.371 1.621 1 76.25 73 LYS A N 1
ATOM 575 C CA . LYS A 1 73 ? 15.82 6.516 1.638 1 76.25 73 LYS A CA 1
ATOM 576 C C . LYS A 1 73 ? 16.625 6.676 0.354 1 76.25 73 LYS A C 1
ATOM 578 O O . LYS A 1 73 ? 17.859 6.793 0.397 1 76.25 73 LYS A O 1
ATOM 583 N N . PHE A 1 74 ? 15.914 6.75 -0.72 1 74.75 74 PHE A N 1
ATOM 584 C CA . PHE A 1 74 ? 16.594 6.91 -2.004 1 74.75 74 PHE A CA 1
ATOM 585 C C . PHE A 1 74 ? 17.344 8.234 -2.057 1 74.75 74 PHE A C 1
ATOM 587 O O . PHE A 1 74 ? 18.5 8.273 -2.48 1 74.75 74 PHE A O 1
ATOM 594 N N . GLY A 1 75 ? 16.625 9.281 -1.58 1 68.94 75 GLY A N 1
ATOM 595 C CA . GLY A 1 75 ? 17.281 10.586 -1.604 1 68.94 75 GLY A CA 1
ATOM 596 C C . GLY A 1 75 ? 18.578 10.617 -0.838 1 68.94 75 GLY A C 1
ATOM 597 O O . GLY A 1 75 ? 19.594 11.078 -1.356 1 68.94 75 GLY A O 1
ATOM 598 N N . TRP A 1 76 ? 18.609 10.008 0.281 1 72.94 76 TRP A N 1
ATOM 599 C CA . TRP A 1 76 ? 19.797 10.031 1.133 1 72.94 76 TRP A CA 1
ATOM 600 C C . TRP A 1 76 ? 20.859 9.07 0.62 1 72.94 76 TRP A C 1
ATOM 602 O O . TRP A 1 76 ? 22.047 9.375 0.659 1 72.94 76 TRP A O 1
ATOM 612 N N . ILE A 1 77 ? 20.438 7.953 0.171 1 75.12 77 ILE A N 1
ATOM 613 C CA . ILE A 1 77 ? 21.375 6.969 -0.337 1 75.12 77 ILE A CA 1
ATOM 614 C C . ILE A 1 77 ? 22.078 7.516 -1.577 1 75.12 77 ILE A C 1
ATOM 616 O O . ILE A 1 77 ? 23.297 7.375 -1.725 1 75.12 77 ILE A O 1
ATOM 620 N N . PHE A 1 78 ? 21.312 8.172 -2.373 1 70.25 78 PHE A N 1
ATOM 621 C CA . PHE A 1 78 ? 21.906 8.805 -3.547 1 70.25 78 PHE A CA 1
ATOM 622 C C . PHE A 1 78 ? 22.938 9.844 -3.141 1 70.25 78 PHE A C 1
ATOM 624 O O . PHE A 1 78 ? 24.031 9.883 -3.697 1 70.25 78 PHE A O 1
ATOM 631 N N . LEU A 1 79 ? 22.531 10.586 -2.18 1 66.5 79 LEU A N 1
ATOM 632 C CA . LEU A 1 79 ? 23.422 11.656 -1.742 1 66.5 79 LEU A CA 1
ATOM 633 C C . LEU A 1 79 ? 24.688 11.086 -1.098 1 66.5 79 LEU A C 1
ATOM 635 O O . LEU A 1 79 ? 25.797 11.523 -1.406 1 66.5 79 LEU A O 1
ATOM 639 N N . VAL A 1 80 ? 24.578 10.062 -0.325 1 70.5 80 VAL A N 1
ATOM 640 C CA . VAL A 1 80 ? 25.672 9.516 0.463 1 70.5 80 VAL A CA 1
ATOM 641 C C . VAL A 1 80 ? 26.609 8.711 -0.44 1 70.5 80 VAL A C 1
ATOM 643 O O . VAL A 1 80 ? 27.828 8.742 -0.267 1 70.5 80 VAL A O 1
ATOM 646 N N . LEU A 1 81 ? 26.031 8.047 -1.435 1 70.44 81 LEU A N 1
ATOM 647 C CA . LEU A 1 81 ? 26.859 7.168 -2.256 1 70.44 81 LEU A CA 1
ATOM 648 C C . LEU A 1 81 ? 27.469 7.926 -3.428 1 70.44 81 LEU A C 1
ATOM 650 O O . LEU A 1 81 ? 28.531 7.547 -3.934 1 70.44 81 LEU A O 1
ATOM 654 N N . THR A 1 82 ? 26.797 8.961 -3.832 1 64.69 82 THR A N 1
ATOM 655 C CA . THR A 1 82 ? 27.344 9.742 -4.938 1 64.69 82 THR A CA 1
ATOM 656 C C . THR A 1 82 ? 28.422 10.703 -4.441 1 64.69 82 THR A C 1
ATOM 658 O O . THR A 1 82 ? 29.438 10.883 -5.098 1 64.69 82 THR A O 1
ATOM 661 N N . VAL A 1 83 ? 28.016 11.297 -3.273 1 61.56 83 VAL A N 1
ATOM 662 C CA . VAL A 1 83 ? 28.984 12.211 -2.678 1 61.56 83 VAL A CA 1
ATOM 663 C C . VAL A 1 83 ? 29.203 11.844 -1.213 1 61.56 83 VAL A C 1
ATOM 665 O O . VAL A 1 83 ? 28.734 12.547 -0.312 1 61.56 83 VAL A O 1
ATOM 668 N N . PRO A 1 84 ? 30.047 10.742 -1.067 1 60.78 84 PRO A N 1
ATOM 669 C CA . PRO A 1 84 ? 30.094 10.125 0.259 1 60.78 84 PRO A CA 1
ATOM 670 C C . PRO A 1 84 ? 30.469 11.117 1.36 1 60.78 84 PRO A C 1
ATOM 672 O O . PRO A 1 84 ? 29.875 11.086 2.443 1 60.78 84 PRO A O 1
ATOM 675 N N . VAL A 1 85 ? 31.344 11.984 1.126 1 56.31 85 VAL A N 1
ATOM 676 C CA . VAL A 1 85 ? 31.781 12.906 2.176 1 56.31 85 VAL A CA 1
ATOM 677 C C . VAL A 1 85 ? 30.672 13.898 2.484 1 56.31 85 VAL A C 1
ATOM 679 O O . VAL A 1 85 ? 30.25 14.039 3.637 1 56.31 85 VAL A O 1
ATOM 682 N N . VAL A 1 86 ? 30.219 14.414 1.444 1 53.66 86 VAL A N 1
ATOM 683 C CA . VAL A 1 86 ? 29.188 15.43 1.615 1 53.66 86 VAL A CA 1
ATOM 684 C C . VAL A 1 86 ? 27.891 14.766 2.08 1 53.66 86 VAL A C 1
ATOM 686 O O . VAL A 1 86 ? 27.203 15.289 2.967 1 53.66 86 VAL A O 1
ATOM 689 N N . GLY A 1 87 ? 27.672 13.664 1.358 1 57.56 87 GLY A N 1
ATOM 690 C CA . GLY A 1 87 ? 26.453 12.961 1.721 1 57.56 87 GLY A CA 1
ATOM 691 C C . GLY A 1 87 ? 26.422 12.539 3.178 1 57.56 87 GLY A C 1
ATOM 692 O O . GLY A 1 87 ? 25.391 12.672 3.842 1 57.56 87 GLY A O 1
ATOM 693 N N . LEU A 1 88 ? 27.578 12.227 3.65 1 59.5 88 LEU A N 1
ATOM 694 C CA . LEU A 1 88 ? 27.656 11.797 5.043 1 59.5 88 LEU A CA 1
ATOM 695 C C . LEU A 1 88 ? 27.5 12.984 5.988 1 59.5 88 LEU A C 1
ATOM 697 O O . LEU A 1 88 ? 26.781 12.891 6.988 1 59.5 88 LEU A O 1
ATOM 701 N N . ILE A 1 89 ? 28.078 14.039 5.617 1 54.94 89 ILE A N 1
ATOM 702 C CA . ILE A 1 89 ? 28 15.242 6.449 1 54.94 89 ILE A CA 1
ATOM 703 C C . ILE A 1 89 ? 26.562 15.758 6.473 1 54.94 89 ILE A C 1
ATOM 705 O O . ILE A 1 89 ? 26.016 16.047 7.543 1 54.94 89 ILE A O 1
ATOM 709 N N . LEU A 1 90 ? 25.969 15.766 5.371 1 58.06 90 LEU A N 1
ATOM 710 C CA . LEU A 1 90 ? 24.609 16.281 5.277 1 58.06 90 LEU A CA 1
ATOM 711 C C . LEU A 1 90 ? 23.641 15.375 6.031 1 58.06 90 LEU A C 1
ATOM 713 O O . LEU A 1 90 ? 22.719 15.859 6.695 1 58.06 90 LEU A O 1
ATOM 717 N N . TYR A 1 91 ? 23.938 14.156 5.859 1 61.97 91 TYR A N 1
ATOM 718 C CA . TYR A 1 91 ? 23.062 13.211 6.547 1 61.97 91 TYR A CA 1
ATOM 719 C C . TYR A 1 91 ? 23.172 13.367 8.062 1 61.97 91 TYR A C 1
ATOM 721 O O . TYR A 1 91 ? 22.172 13.328 8.773 1 61.97 91 TYR A O 1
ATOM 729 N N . PHE A 1 92 ? 24.328 13.547 8.438 1 59.28 92 PHE A N 1
ATOM 730 C CA . PHE A 1 92 ? 24.547 13.695 9.875 1 59.28 92 PHE A CA 1
ATOM 731 C C . PHE A 1 92 ? 23.938 14.992 10.383 1 59.28 92 PHE A C 1
ATOM 733 O O . PHE A 1 92 ? 23.406 15.047 11.492 1 59.28 92 PHE A O 1
ATOM 740 N N . LEU A 1 93 ? 23.984 15.922 9.562 1 52.81 93 LEU A N 1
ATOM 741 C CA . LEU A 1 93 ? 23.469 17.234 9.961 1 52.81 93 LEU A CA 1
ATOM 742 C C . LEU A 1 93 ? 21.953 17.25 9.875 1 52.81 93 LEU A C 1
ATOM 744 O O . LEU A 1 93 ? 21.297 17.922 10.68 1 52.81 93 LEU A O 1
ATOM 748 N N . TRP A 1 94 ? 21.531 16.5 8.906 1 54.03 94 TRP A N 1
ATOM 749 C CA . TRP A 1 94 ? 20.109 16.672 8.633 1 54.03 94 TRP A CA 1
ATOM 750 C C . TRP A 1 94 ? 19.312 15.469 9.109 1 54.03 94 TRP A C 1
ATOM 752 O O . TRP A 1 94 ? 18.078 15.484 9.102 1 54.03 94 TRP A O 1
ATOM 762 N N . ASN A 1 95 ? 20.094 14.312 9.266 1 54.47 95 ASN A N 1
ATOM 763 C CA . ASN A 1 95 ? 19.312 13.109 9.562 1 54.47 95 ASN A CA 1
ATOM 764 C C . ASN A 1 95 ? 18.594 13.219 10.906 1 54.47 95 ASN A C 1
ATOM 766 O O . ASN A 1 95 ? 19.203 13.625 11.898 1 54.47 95 ASN A O 1
ATOM 770 N N . GLY A 1 96 ? 17.312 13.273 10.953 1 50.53 96 GLY A N 1
ATOM 771 C CA . GLY A 1 96 ? 16.188 13.578 11.82 1 50.53 96 GLY A CA 1
ATOM 772 C C . GLY A 1 96 ? 16.188 12.781 13.109 1 50.53 96 GLY A C 1
ATOM 773 O O . GLY A 1 96 ? 15.359 13.008 13.992 1 50.53 96 GLY A O 1
ATOM 774 N N . ASP A 1 97 ? 16.938 11.594 13.188 1 52.59 97 ASP A N 1
ATOM 775 C CA . ASP A 1 97 ? 16.672 10.875 14.438 1 52.59 97 ASP A CA 1
ATOM 776 C C . ASP A 1 97 ? 17.047 11.734 15.648 1 52.59 97 ASP A C 1
ATOM 778 O O . ASP A 1 97 ? 16.328 11.734 16.656 1 52.59 97 ASP A O 1
ATOM 782 N N . ARG A 1 98 ? 18.016 12.586 15.539 1 48.25 98 ARG A N 1
ATOM 783 C CA . ARG A 1 98 ? 18.422 13.43 16.656 1 48.25 98 ARG A CA 1
ATOM 784 C C . ARG A 1 98 ? 17.453 14.594 16.844 1 48.25 98 ARG A C 1
ATOM 786 O O . ARG A 1 98 ? 17.188 15.008 17.984 1 48.25 98 ARG A O 1
ATOM 793 N N . GLN A 1 99 ? 17.031 14.961 15.711 1 48.44 99 GLN A N 1
ATOM 794 C CA . GLN A 1 99 ? 16.094 16.062 15.805 1 48.44 99 GLN A CA 1
ATOM 795 C C . GLN A 1 99 ? 14.758 15.602 16.391 1 48.44 99 GLN A C 1
ATOM 797 O O . GLN A 1 99 ? 14.109 16.344 17.141 1 48.44 99 GLN A O 1
ATOM 802 N N . GLN A 1 100 ? 14.422 14.383 15.945 1 53.22 100 GLN A N 1
ATOM 803 C CA . GLN A 1 100 ? 13.211 13.812 16.531 1 53.22 100 GLN A CA 1
ATOM 804 C C . GLN A 1 100 ? 13.344 13.656 18.047 1 53.22 100 GLN A C 1
ATOM 806 O O . GLN A 1 100 ? 12.391 13.875 18.781 1 53.22 100 GLN A O 1
ATOM 811 N N . LYS A 1 101 ? 14.523 13.234 18.391 1 51.12 101 LYS A N 1
ATOM 812 C CA . LYS A 1 101 ? 14.758 13.062 19.828 1 51.12 101 LYS A CA 1
ATOM 813 C C . LYS A 1 101 ? 14.664 14.391 20.562 1 51.12 101 LYS A C 1
ATOM 815 O O . LYS A 1 101 ? 14.211 14.438 21.703 1 51.12 101 LYS A O 1
ATOM 820 N N . ARG A 1 102 ? 15.109 15.32 19.875 1 48.59 102 ARG A N 1
ATOM 821 C CA . ARG A 1 102 ? 15.047 16.625 20.547 1 48.59 102 ARG A CA 1
ATOM 822 C C . ARG A 1 102 ? 13.617 17.156 20.562 1 48.59 102 ARG A C 1
ATOM 824 O O . ARG A 1 102 ? 13.25 17.922 21.453 1 48.59 102 ARG A O 1
ATOM 831 N N . LEU A 1 103 ? 12.984 16.844 19.453 1 52.41 103 LEU A N 1
ATOM 832 C CA . LEU A 1 103 ? 11.555 17.141 19.547 1 52.41 103 LEU A CA 1
ATOM 833 C C . LEU A 1 103 ? 10.914 16.344 20.672 1 52.41 103 LEU A C 1
ATOM 835 O O . LEU A 1 103 ? 9.781 16.625 21.078 1 52.41 103 LEU A O 1
ATOM 839 N N . ASP A 1 104 ? 11.68 15.156 20.766 1 51.75 104 ASP A N 1
ATOM 840 C CA . ASP A 1 104 ? 11.258 14.375 21.922 1 51.75 104 ASP A CA 1
ATOM 841 C C . ASP A 1 104 ? 11.164 15.25 23.172 1 51.75 104 ASP A C 1
ATOM 843 O O . ASP A 1 104 ? 11.062 14.742 24.297 1 51.75 104 ASP A O 1
ATOM 847 N N . LEU A 1 105 ? 11.617 16.516 23.031 1 44.78 105 LEU A N 1
ATOM 848 C CA . LEU A 1 105 ? 11.367 17.328 24.219 1 44.78 105 LEU A CA 1
ATOM 849 C C . LEU A 1 105 ? 10.086 16.875 24.922 1 44.78 105 LEU A C 1
ATOM 851 O O . LEU A 1 105 ? 9.312 16.094 24.359 1 44.78 105 LEU A O 1
ATOM 855 N N . LYS A 1 106 ? 9.273 17.781 25.781 1 49 106 LYS A N 1
ATOM 856 C CA . LYS A 1 106 ? 8.328 17.469 26.844 1 49 106 LYS A CA 1
ATOM 857 C C . LYS A 1 106 ? 7.117 16.703 26.297 1 49 106 LYS A C 1
ATOM 859 O O . LYS A 1 106 ? 6.164 17.312 25.812 1 49 106 LYS A O 1
ATOM 864 N N . LYS A 1 107 ? 7.277 15.508 25.781 1 61.03 107 LYS A N 1
ATOM 865 C CA . LYS A 1 107 ? 6.125 14.664 25.469 1 61.03 107 LYS A CA 1
ATOM 866 C C . LYS A 1 107 ? 5.059 14.773 26.562 1 61.03 107 LYS A C 1
ATOM 868 O O . LYS A 1 107 ? 5.312 14.438 27.719 1 61.03 107 LYS A O 1
ATOM 873 N N . LEU A 1 108 ? 4.184 15.617 26.328 1 74.5 108 LEU A N 1
ATOM 874 C CA . LEU A 1 108 ? 2.992 15.703 27.172 1 74.5 108 LEU A CA 1
ATOM 875 C C . LEU A 1 108 ? 1.947 14.68 26.719 1 74.5 108 LEU A C 1
ATOM 877 O O . LEU A 1 108 ? 1.446 14.742 25.594 1 74.5 108 LEU A O 1
ATOM 881 N N . PRO A 1 109 ? 1.854 13.664 27.531 1 80.69 109 PRO A N 1
ATOM 882 C CA . PRO A 1 109 ? 0.815 12.695 27.156 1 80.69 109 PRO A CA 1
ATOM 883 C C . PRO A 1 109 ? -0.566 13.336 27.031 1 80.69 109 PRO A C 1
ATOM 885 O O . PRO A 1 109 ? -0.896 14.258 27.797 1 80.69 109 PRO A O 1
ATOM 888 N N . MET A 1 110 ? -1.233 12.93 26.016 1 84.81 110 MET A N 1
ATOM 889 C CA . MET A 1 110 ? -2.617 13.375 25.875 1 84.81 110 MET A CA 1
ATOM 890 C C . MET A 1 110 ? -3.471 12.859 27.031 1 84.81 110 MET A C 1
ATOM 892 O O . MET A 1 110 ? -3.463 11.664 27.328 1 84.81 110 MET A O 1
ATOM 896 N N . PRO A 1 111 ? -4.164 13.75 27.641 1 83.5 111 PRO A N 1
ATOM 897 C CA . PRO A 1 111 ? -5.035 13.281 28.719 1 83.5 111 PRO A CA 1
ATOM 898 C C . PRO A 1 111 ? -6.098 12.297 28.234 1 83.5 111 PRO A C 1
ATOM 900 O O . PRO A 1 111 ? -6.633 12.461 27.141 1 83.5 111 PRO A O 1
ATOM 903 N N . GLU A 1 112 ? -6.363 11.383 29.062 1 87.75 112 GLU A N 1
ATOM 904 C CA . GLU A 1 112 ? -7.391 10.398 28.734 1 87.75 112 GLU A CA 1
ATOM 905 C C . GLU A 1 112 ? -8.781 11.016 28.781 1 87.75 112 GLU A C 1
ATOM 907 O O . GLU A 1 112 ? -9.078 11.836 29.641 1 87.75 112 GLU A O 1
ATOM 912 N N . GLU A 1 113 ? -9.516 10.641 27.844 1 92.5 113 GLU A N 1
ATOM 913 C CA . GLU A 1 113 ? -10.906 11.094 27.828 1 92.5 113 GLU A CA 1
ATOM 914 C C . GLU A 1 113 ? -11.711 10.445 28.953 1 92.5 113 GLU A C 1
ATOM 916 O O . GLU A 1 113 ? -11.516 9.266 29.266 1 92.5 113 GLU A O 1
ATOM 921 N N . PRO A 1 114 ? -12.625 11.172 29.578 1 91.69 114 PRO A N 1
ATOM 922 C CA . PRO A 1 114 ? -13.492 10.586 30.609 1 91.69 114 PRO A CA 1
ATOM 923 C C . PRO A 1 114 ? -14.297 9.398 30.094 1 91.69 114 PRO A C 1
ATOM 925 O O . PRO A 1 114 ? -14.555 9.297 28.891 1 91.69 114 PRO A O 1
ATOM 928 N N . GLU A 1 115 ? -14.711 8.586 30.938 1 93.81 115 GLU A N 1
ATOM 929 C CA . GLU A 1 115 ? -15.43 7.363 30.594 1 93.81 115 GLU A CA 1
ATOM 930 C C . GLU A 1 115 ? -16.719 7.68 29.828 1 93.81 115 GLU A C 1
ATOM 932 O O . GLU A 1 115 ? -17.125 6.934 28.938 1 93.81 115 GLU A O 1
ATOM 937 N N . ALA A 1 116 ? -17.359 8.742 30.25 1 91.44 116 ALA A N 1
ATOM 938 C CA . ALA A 1 116 ? -18.609 9.125 29.578 1 91.44 116 ALA A CA 1
ATOM 939 C C . ALA A 1 116 ? -18.375 9.359 28.078 1 91.44 116 ALA A C 1
ATOM 941 O O . ALA A 1 116 ? -19.219 8.977 27.266 1 91.44 116 ALA A O 1
ATOM 942 N N . GLN A 1 117 ? -17.297 9.953 27.781 1 91.88 117 GLN A N 1
ATOM 943 C CA . GLN A 1 117 ? -16.969 10.219 26.375 1 91.88 117 GLN A CA 1
ATOM 944 C C . GLN A 1 117 ? -16.562 8.938 25.656 1 91.88 117 GLN A C 1
ATOM 946 O O . GLN A 1 117 ? -16.891 8.758 24.484 1 91.88 117 GLN A O 1
ATOM 951 N N . GLN A 1 118 ? -15.922 8.07 26.359 1 95.06 118 GLN A N 1
ATOM 952 C CA . GLN A 1 118 ? -15.539 6.781 25.797 1 95.06 118 GLN A CA 1
ATOM 953 C C . GLN A 1 118 ? -16.766 5.93 25.5 1 95.06 118 GLN A C 1
ATOM 955 O O . GLN A 1 118 ? -16.828 5.25 24.469 1 95.06 118 GLN A O 1
ATOM 960 N N . ALA A 1 119 ? -17.703 6.008 26.406 1 96 119 ALA A N 1
ATOM 961 C CA . ALA A 1 119 ? -18.938 5.27 26.203 1 96 119 ALA A CA 1
ATOM 962 C C . ALA A 1 119 ? -19.719 5.801 25 1 96 119 ALA A C 1
ATOM 964 O O . ALA A 1 119 ? -20.266 5.023 24.219 1 96 119 ALA A O 1
ATOM 965 N N . ALA A 1 120 ? -19.781 7.125 24.875 1 94.12 120 ALA A N 1
ATOM 966 C CA . ALA A 1 120 ? -20.422 7.734 23.719 1 94.12 120 ALA A CA 1
ATOM 967 C C . ALA A 1 120 ? -19.75 7.32 22.422 1 94.12 120 ALA A C 1
ATOM 969 O O . ALA A 1 120 ? -20.406 7.031 21.422 1 94.12 120 ALA A O 1
ATOM 970 N N . HIS A 1 121 ? -18.453 7.316 22.469 1 96.75 121 HIS A N 1
ATOM 971 C CA . HIS A 1 121 ? -17.656 6.879 21.328 1 96.75 121 HIS A CA 1
ATOM 972 C C . HIS A 1 121 ? -18 5.445 20.938 1 96.75 121 HIS A C 1
ATOM 974 O O . HIS A 1 121 ? -18.188 5.156 19.75 1 96.75 121 HIS A O 1
ATOM 980 N N . ARG A 1 122 ? -18.125 4.531 21.891 1 97.5 122 ARG A N 1
ATOM 981 C CA . ARG A 1 122 ? -18.438 3.135 21.609 1 97.5 122 ARG A CA 1
ATOM 982 C C . ARG A 1 122 ? -19.812 3 20.969 1 97.5 122 ARG A C 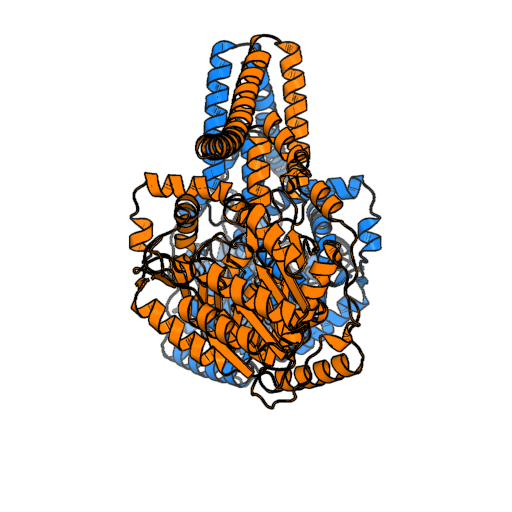1
ATOM 984 O O . ARG A 1 122 ? -20 2.188 20.062 1 97.5 122 ARG A O 1
ATOM 991 N N . ILE A 1 123 ? -20.719 3.805 21.422 1 97.31 123 ILE A N 1
ATOM 992 C CA . ILE A 1 123 ? -22.062 3.791 20.859 1 97.31 123 ILE A CA 1
ATOM 993 C C . ILE A 1 123 ? -22.016 4.262 19.406 1 97.31 123 ILE A C 1
ATOM 995 O O . ILE A 1 123 ? -22.656 3.662 18.531 1 97.31 123 ILE A O 1
ATOM 999 N N . GLN A 1 124 ? -21.297 5.305 19.172 1 97.56 124 GLN A N 1
ATOM 1000 C CA . GLN A 1 124 ? -21.172 5.828 17.812 1 97.56 124 GLN A CA 1
ATOM 1001 C C . GLN A 1 124 ? -20.484 4.828 16.906 1 97.56 124 GLN A C 1
ATOM 1003 O O . GLN A 1 124 ? -20.844 4.699 15.727 1 97.56 124 GLN A O 1
ATOM 1008 N N . MET A 1 125 ? -19.5 4.129 17.438 1 98.06 125 MET A N 1
ATOM 1009 C CA . MET A 1 125 ? -18.781 3.119 16.656 1 98.06 125 MET A CA 1
ATOM 1010 C C . MET A 1 125 ? -19.734 2.004 16.219 1 98.06 125 MET A C 1
ATOM 1012 O O . MET A 1 125 ? -19.641 1.521 15.086 1 98.06 125 MET A O 1
ATOM 1016 N N . GLU A 1 126 ? -20.594 1.626 17.094 1 97.88 126 GLU A N 1
ATOM 1017 C CA . GLU A 1 126 ? -21.562 0.596 16.766 1 97.88 126 GLU A CA 1
ATOM 1018 C C . GLU A 1 126 ? -22.531 1.081 15.688 1 97.88 126 GLU A C 1
ATOM 1020 O O . GLU A 1 126 ? -22.891 0.331 14.773 1 97.88 126 GLU A O 1
ATOM 1025 N N . LYS A 1 127 ? -22.938 2.309 15.828 1 97.88 127 LYS A N 1
ATOM 1026 C CA . LYS A 1 127 ? -23.828 2.891 14.828 1 97.88 127 LYS A CA 1
ATOM 1027 C C . LYS A 1 127 ? -23.156 2.963 13.469 1 97.88 127 LYS A C 1
ATOM 1029 O O . LYS A 1 127 ? -23.781 2.67 12.445 1 97.88 127 LYS A O 1
ATOM 1034 N N . LEU A 1 128 ? -21.906 3.354 13.484 1 98.06 128 LEU A N 1
ATOM 1035 C CA . LEU A 1 128 ? -21.156 3.432 12.234 1 98.06 128 LEU A CA 1
ATOM 1036 C C . LEU A 1 128 ? -21.031 2.055 11.594 1 98.06 128 LEU A C 1
ATOM 1038 O O . LEU A 1 128 ? -21.203 1.905 10.383 1 98.06 128 LEU A O 1
ATOM 1042 N N . ARG A 1 129 ? -20.688 1.073 12.422 1 95.75 129 ARG A N 1
ATOM 1043 C CA . ARG A 1 129 ? -20.516 -0.294 11.945 1 95.75 129 ARG A CA 1
ATOM 1044 C C . ARG A 1 129 ? -21.781 -0.784 11.242 1 95.75 129 ARG A C 1
ATOM 1046 O O . ARG A 1 129 ? -21.703 -1.466 10.219 1 95.75 129 ARG A O 1
ATOM 1053 N N . ARG A 1 130 ? -22.906 -0.436 11.703 1 96.19 130 ARG A N 1
ATOM 1054 C CA . ARG A 1 130 ? -24.188 -0.878 11.156 1 96.19 130 ARG A CA 1
ATOM 1055 C C . ARG A 1 130 ? -24.531 -0.122 9.875 1 96.19 130 ARG A C 1
ATOM 1057 O O . ARG A 1 130 ? -24.984 -0.719 8.898 1 96.19 130 ARG A O 1
ATOM 1064 N N . LYS A 1 131 ? -24.234 1.132 9.891 1 96.44 131 LYS A N 1
ATOM 1065 C CA . LYS A 1 131 ? -24.672 1.978 8.781 1 96.44 131 LYS A CA 1
ATOM 1066 C C . LYS A 1 131 ? -23.656 1.983 7.652 1 96.44 131 LYS A C 1
ATOM 1068 O O . LYS A 1 131 ? -24.016 2.029 6.477 1 96.44 131 LYS A O 1
ATOM 1073 N N . PHE A 1 132 ? -22.375 2.025 8.062 1 95.81 132 PHE A N 1
ATOM 1074 C CA . PHE A 1 132 ? -21.281 2.107 7.098 1 95.81 132 PHE A CA 1
ATOM 1075 C C . PHE A 1 132 ? -20.203 1.089 7.414 1 95.81 132 PHE A C 1
ATOM 1077 O O . PHE A 1 132 ? -19.062 1.458 7.703 1 95.81 132 PHE A O 1
ATOM 1084 N N . PRO A 1 133 ? -20.516 -0.199 7.266 1 93.31 133 PRO A N 1
ATOM 1085 C CA . PRO A 1 133 ? -19.562 -1.235 7.645 1 93.31 133 PRO A CA 1
ATOM 1086 C C . PRO A 1 133 ? -18.25 -1.129 6.871 1 93.31 133 PRO A C 1
ATOM 1088 O O . PRO A 1 133 ? -17.188 -1.498 7.391 1 93.31 133 PRO A O 1
ATOM 1091 N N . GLN A 1 134 ? -18.297 -0.548 5.734 1 92.19 134 GLN A N 1
ATOM 1092 C CA . GLN A 1 134 ? -17.125 -0.414 4.879 1 92.19 134 GLN A CA 1
ATOM 1093 C C . GLN A 1 134 ? -16.078 0.493 5.516 1 92.19 134 GLN A C 1
ATOM 1095 O O . GLN A 1 134 ? -14.883 0.356 5.246 1 92.19 134 GLN A O 1
ATOM 1100 N N . TRP A 1 135 ? -16.5 1.376 6.387 1 96.75 135 TRP A N 1
ATOM 1101 C CA . TRP A 1 135 ? -15.602 2.4 6.906 1 96.75 135 TRP A CA 1
ATOM 1102 C C . TRP A 1 135 ? -15.25 2.123 8.367 1 96.75 135 TRP A C 1
ATOM 1104 O O . TRP A 1 135 ? -14.586 2.934 9.016 1 96.75 135 TRP A O 1
ATOM 1114 N N . GLU A 1 136 ? -15.68 0.964 8.883 1 96.12 136 GLU A N 1
ATOM 1115 C CA . GLU A 1 136 ? -15.406 0.598 10.273 1 96.12 136 GLU A CA 1
ATOM 1116 C C . GLU A 1 136 ? -13.906 0.498 10.531 1 96.12 136 GLU A C 1
ATOM 1118 O O . GLU A 1 136 ? -13.414 1 11.547 1 96.12 136 GLU A O 1
ATOM 1123 N N . ARG A 1 137 ? -13.188 -0.062 9.602 1 95.62 137 ARG A N 1
ATOM 1124 C CA . ARG A 1 137 ? -11.766 -0.305 9.789 1 95.62 137 ARG A CA 1
ATOM 1125 C C . ARG A 1 137 ? -11 1.006 9.953 1 95.62 137 ARG A C 1
ATOM 1127 O O . ARG A 1 137 ? -10.102 1.102 10.789 1 95.62 137 ARG A O 1
ATOM 1134 N N . LEU A 1 138 ? -11.359 1.955 9.141 1 97.69 138 LEU A N 1
ATOM 1135 C CA . LEU A 1 138 ? -10.711 3.258 9.227 1 97.69 138 LEU A CA 1
ATOM 1136 C C . LEU A 1 138 ? -10.992 3.92 10.57 1 97.69 138 LEU A C 1
ATOM 1138 O O . LEU A 1 138 ? -10.086 4.453 11.211 1 97.69 138 LEU A O 1
ATOM 1142 N N . SER A 1 139 ? -12.234 3.877 10.992 1 98.38 139 SER A N 1
ATOM 1143 C CA . SER A 1 139 ? -12.609 4.5 12.258 1 98.38 139 SER A CA 1
ATOM 1144 C C . SER A 1 139 ? -11.93 3.809 13.43 1 98.38 139 SER A C 1
ATOM 1146 O O . SER A 1 139 ? -11.5 4.469 14.383 1 98.38 139 SER A O 1
ATOM 1148 N N . VAL A 1 140 ? -11.836 2.475 13.391 1 97.56 140 VAL A N 1
ATOM 1149 C CA . VAL A 1 140 ? -11.148 1.724 14.445 1 97.56 140 VAL A CA 1
ATOM 1150 C C . VAL A 1 140 ? -9.672 2.104 14.469 1 97.56 140 VAL A C 1
ATOM 1152 O O . VAL A 1 140 ? -9.086 2.26 15.539 1 97.56 140 VAL A O 1
ATOM 1155 N N . TYR A 1 141 ? -9.062 2.211 13.297 1 97.38 141 TYR A N 1
ATOM 1156 C CA . TYR A 1 141 ? -7.668 2.625 13.203 1 97.38 141 TYR A CA 1
ATOM 1157 C C . TYR A 1 141 ? -7.438 3.934 13.953 1 97.38 141 TYR A C 1
ATOM 1159 O O . TYR A 1 141 ? -6.535 4.031 14.781 1 97.38 141 TYR A O 1
ATOM 1167 N N . LEU A 1 142 ? -8.281 4.945 13.641 1 97.75 142 LEU A N 1
ATOM 1168 C CA . LEU A 1 142 ? -8.148 6.258 14.266 1 97.75 142 LEU A CA 1
ATOM 1169 C C . LEU A 1 142 ? -8.438 6.176 15.766 1 97.75 142 LEU A C 1
ATOM 1171 O O . LEU A 1 142 ? -7.742 6.793 16.578 1 97.75 142 LEU A O 1
ATOM 1175 N N . SER A 1 143 ? -9.438 5.375 16.125 1 97.06 143 SER A N 1
ATOM 1176 C CA . SER A 1 143 ? -9.797 5.215 17.531 1 97.06 143 SER A CA 1
ATOM 1177 C C . SER A 1 143 ? -8.633 4.652 18.328 1 97.06 143 SER A C 1
ATOM 1179 O O . SER A 1 143 ? -8.391 5.078 19.469 1 97.06 143 SER A O 1
ATOM 1181 N N . ARG A 1 144 ? -7.953 3.777 17.781 1 93.88 144 ARG A N 1
ATOM 1182 C CA . ARG A 1 144 ? -6.84 3.131 18.469 1 93.88 144 ARG A CA 1
ATOM 1183 C C . ARG A 1 144 ? -5.66 4.086 18.609 1 93.88 144 ARG A C 1
ATOM 1185 O O . ARG A 1 144 ? -4.77 3.855 19.438 1 93.88 144 ARG A O 1
ATOM 1192 N N . GLN A 1 145 ? -5.66 5.113 17.844 1 92.06 145 GLN A N 1
ATOM 1193 C CA . GLN A 1 145 ? -4.645 6.148 17.984 1 92.06 145 GLN A CA 1
ATOM 1194 C C . GLN A 1 145 ? -5.102 7.238 18.953 1 92.06 145 GLN A C 1
ATOM 1196 O O . GLN A 1 145 ? -4.387 8.219 19.172 1 92.06 145 GLN A O 1
ATOM 1201 N N . GLY A 1 146 ? -6.301 7.113 19.453 1 93.12 146 GLY A N 1
ATOM 1202 C CA . GLY A 1 146 ? -6.789 8.031 20.469 1 93.12 146 GLY A CA 1
ATOM 1203 C C . GLY A 1 146 ? -7.77 9.055 19.938 1 93.12 146 GLY A C 1
ATOM 1204 O O . GLY A 1 146 ? -8.172 9.969 20.656 1 93.12 146 GLY A O 1
ATOM 1205 N N . TYR A 1 147 ? -8.195 8.906 18.734 1 97 147 TYR A N 1
ATOM 1206 C CA . TYR A 1 147 ? -9.141 9.852 18.141 1 97 147 TYR A CA 1
ATOM 1207 C C . TYR A 1 147 ? -10.555 9.305 18.188 1 97 147 TYR A C 1
ATOM 1209 O O . TYR A 1 147 ? -10.867 8.312 17.516 1 97 147 TYR A O 1
ATOM 1217 N N . LEU A 1 148 ? -11.438 9.938 18.828 1 97.81 148 LEU A N 1
ATOM 1218 C CA . LEU A 1 148 ? -12.789 9.438 19.062 1 97.81 148 LEU A CA 1
ATOM 1219 C C . LEU A 1 148 ? -13.703 9.766 17.891 1 97.81 148 LEU A C 1
ATOM 1221 O O . LEU A 1 148 ? -13.43 10.703 17.125 1 97.81 148 LEU A O 1
ATOM 1225 N N . LEU A 1 149 ? -14.664 8.969 17.734 1 98.56 149 LEU A N 1
ATOM 1226 C CA . LEU A 1 149 ? -15.734 9.188 16.781 1 98.56 149 LEU A CA 1
ATOM 1227 C C . LEU A 1 149 ? -16.891 9.953 17.406 1 98.56 149 LEU A C 1
ATOM 1229 O O . LEU A 1 149 ? -17.359 9.594 18.484 1 98.56 149 LEU A O 1
ATOM 1233 N N . TYR A 1 150 ? -17.359 10.992 16.703 1 97.19 150 TYR A N 1
ATOM 1234 C CA . TYR A 1 150 ? -18.422 11.82 17.266 1 97.19 150 TYR A CA 1
ATOM 1235 C C . TYR A 1 150 ? -19.656 11.789 16.375 1 97.19 150 TYR A C 1
ATOM 1237 O O . TYR A 1 150 ? -19.547 11.891 15.148 1 97.19 150 TYR A O 1
ATOM 1245 N N . GLY A 1 151 ? -20.766 11.578 16.938 1 96.38 151 GLY A N 1
ATOM 1246 C CA . GLY A 1 151 ? -22.062 11.867 16.344 1 96.38 151 GLY A CA 1
ATOM 1247 C C . GLY A 1 151 ? -22.641 13.203 16.781 1 96.38 151 GLY A C 1
ATOM 1248 O O . GLY A 1 151 ? -21.938 14.016 17.391 1 96.38 151 GLY A O 1
ATOM 1249 N N . ASP A 1 152 ? -23.797 13.492 16.266 1 95.25 152 ASP A N 1
ATOM 1250 C CA . ASP A 1 152 ? -24.531 14.664 16.719 1 95.25 152 ASP A CA 1
ATOM 1251 C C . ASP A 1 152 ? -23.734 15.945 16.469 1 95.25 152 ASP A C 1
ATOM 1253 O O . ASP A 1 152 ? -23.703 16.844 17.328 1 95.25 152 ASP A O 1
ATOM 1257 N N . THR A 1 153 ? -22.984 15.945 15.391 1 96.44 153 THR A N 1
ATOM 1258 C CA . THR A 1 153 ? -22.188 17.109 14.984 1 96.44 153 THR A CA 1
ATOM 1259 C C . THR A 1 153 ? -22.625 17.594 13.609 1 96.44 153 THR A C 1
ATOM 1261 O O . THR A 1 153 ? -22.516 16.875 12.617 1 96.44 153 THR A O 1
ATOM 1264 N N . GLU A 1 154 ? -23.172 18.766 13.609 1 97 154 GLU A N 1
ATOM 1265 C CA . GLU A 1 154 ? -23.516 19.359 12.32 1 97 154 GLU A CA 1
ATOM 1266 C C . GLU A 1 154 ? -22.266 19.797 11.562 1 97 154 GLU A C 1
ATOM 1268 O O . GLU A 1 154 ? -21.406 20.484 12.102 1 97 154 GLU A O 1
ATOM 1273 N N . THR A 1 155 ? -22.188 19.297 10.352 1 97.88 155 THR A N 1
ATOM 1274 C CA . THR A 1 155 ? -21.016 19.609 9.539 1 97.88 155 THR A CA 1
ATOM 1275 C C . THR A 1 155 ? -21.406 20.484 8.352 1 97.88 155 THR A C 1
ATOM 1277 O O . THR A 1 155 ? -22.438 20.25 7.711 1 97.88 155 THR A O 1
ATOM 1280 N N . THR A 1 156 ? -20.609 21.516 8.148 1 98.19 156 THR A N 1
ATOM 1281 C CA . THR A 1 156 ? -20.812 22.406 7.023 1 98.19 156 THR A CA 1
ATOM 1282 C C . THR A 1 156 ? -19.547 22.5 6.168 1 98.19 156 THR A C 1
ATOM 1284 O O . THR A 1 156 ? -18.5 22.906 6.652 1 98.19 156 THR A O 1
ATOM 1287 N N . TYR A 1 157 ? -19.719 22.109 4.953 1 98.69 157 TYR A N 1
ATOM 1288 C CA . TYR A 1 157 ? -18.625 22.25 4.004 1 98.69 157 TYR A CA 1
ATOM 1289 C C . TYR A 1 157 ? -18.562 23.656 3.445 1 98.69 157 TYR A C 1
ATOM 1291 O O . TYR A 1 157 ? -19.578 24.203 3.021 1 98.69 157 TYR A O 1
ATOM 1299 N N . LEU A 1 158 ? -17.438 24.266 3.5 1 98.75 158 LEU A N 1
ATOM 1300 C CA . LEU A 1 158 ? -17.188 25.609 2.953 1 98.75 158 LEU A CA 1
ATOM 1301 C C . LEU A 1 158 ? -16.312 25.516 1.697 1 98.75 158 LEU A C 1
ATOM 1303 O O . LEU A 1 158 ? -15.102 25.344 1.785 1 98.75 158 LEU A O 1
ATOM 1307 N N . PRO A 1 159 ? -16.844 25.719 0.544 1 98.31 159 PRO A N 1
ATOM 1308 C CA . PRO A 1 159 ? -16.219 25.297 -0.715 1 98.31 159 PRO A CA 1
ATOM 1309 C C . PRO A 1 159 ? -15.148 26.25 -1.207 1 98.31 159 PRO A C 1
ATOM 1311 O O . PRO A 1 159 ? -14.422 25.938 -2.156 1 98.31 159 PRO A O 1
ATOM 1314 N N . THR A 1 160 ? -15.039 27.484 -0.649 1 98.12 160 THR A N 1
ATOM 1315 C CA . THR A 1 160 ? -14.023 28.438 -1.072 1 98.12 160 THR A CA 1
ATOM 1316 C C . THR A 1 160 ? -13.32 29.047 0.136 1 98.12 160 THR A C 1
ATOM 1318 O O . THR A 1 160 ? -13.836 29 1.254 1 98.12 160 THR A O 1
ATOM 1321 N N . GLY A 1 161 ? -12.117 29.578 -0.155 1 97.5 161 GLY A N 1
ATOM 1322 C CA . GLY A 1 161 ? -11.438 30.312 0.903 1 97.5 161 GLY A CA 1
ATOM 1323 C C . GLY A 1 161 ? -12.219 31.5 1.397 1 97.5 161 GLY A C 1
ATOM 1324 O O . GLY A 1 161 ? -12.211 31.812 2.59 1 97.5 161 GLY A O 1
ATOM 1325 N N . GLU A 1 162 ? -12.953 32.094 0.479 1 97.38 162 GLU A N 1
ATOM 1326 C CA . GLU A 1 162 ? -13.812 33.219 0.816 1 97.38 162 GLU A CA 1
ATOM 1327 C C . GLU A 1 162 ? -14.906 32.812 1.792 1 97.38 162 GLU A C 1
ATOM 1329 O O . GLU A 1 162 ? -15.102 33.469 2.828 1 97.38 162 GLU A O 1
ATOM 1334 N N . ALA A 1 163 ? -15.57 31.75 1.41 1 97.81 163 ALA A N 1
ATOM 1335 C CA . ALA A 1 163 ? -16.656 31.266 2.252 1 97.81 163 ALA A CA 1
ATOM 1336 C C . ALA A 1 163 ? -16.141 30.828 3.619 1 97.81 163 ALA A C 1
ATOM 1338 O O . ALA A 1 163 ? -16.781 31.078 4.641 1 97.81 163 ALA A O 1
ATOM 1339 N N . PHE A 1 164 ? -15.031 30.203 3.639 1 98.06 164 PHE A N 1
ATOM 1340 C CA . PHE A 1 164 ? -14.406 29.703 4.859 1 98.06 164 PHE A CA 1
ATOM 1341 C C . PHE A 1 164 ? -14.062 30.859 5.797 1 98.06 164 PHE A C 1
ATOM 1343 O O . PHE A 1 164 ? -14.453 30.859 6.965 1 98.06 164 PHE A O 1
ATOM 1350 N N . LEU A 1 165 ? -13.383 31.875 5.312 1 97.75 165 LEU A N 1
ATOM 1351 C CA . LEU A 1 165 ? -12.906 33 6.129 1 97.75 165 LEU A CA 1
ATOM 1352 C C . LEU A 1 165 ? -14.062 33.875 6.555 1 97.75 165 LEU A C 1
ATOM 1354 O O . LEU A 1 165 ? -14.078 34.375 7.684 1 97.75 165 LEU A O 1
ATOM 1358 N N . GLN A 1 166 ? -14.992 34.062 5.66 1 97.5 166 GLN A N 1
ATOM 1359 C CA . GLN A 1 166 ? -16.156 34.844 6.008 1 97.5 166 GLN A CA 1
ATOM 1360 C C . GLN A 1 166 ? -16.984 34.188 7.113 1 97.5 166 GLN A C 1
ATOM 1362 O O . GLN A 1 166 ? -17.375 34.844 8.07 1 97.5 166 GLN A O 1
ATOM 1367 N N . ASP A 1 167 ? -17.266 32.938 6.906 1 98.38 167 ASP A N 1
ATOM 1368 C CA . ASP A 1 167 ? -18.016 32.188 7.914 1 98.38 167 ASP A CA 1
ATOM 1369 C C . ASP A 1 167 ? -17.281 32.188 9.258 1 98.38 167 ASP A C 1
ATOM 1371 O O . ASP A 1 167 ? -17.922 32.375 10.305 1 98.38 167 ASP A O 1
ATOM 1375 N N . MET A 1 168 ? -16.031 32.062 9.25 1 97.94 168 MET A N 1
ATOM 1376 C CA . MET A 1 168 ? -15.203 32.062 10.453 1 97.94 168 MET A CA 1
ATOM 1377 C C . MET A 1 168 ? -15.305 33.406 11.172 1 97.94 168 MET A C 1
ATOM 1379 O O . MET A 1 168 ? -15.477 33.469 12.391 1 97.94 168 MET A O 1
ATOM 1383 N N . LEU A 1 169 ? -15.195 34.5 10.406 1 97.88 169 LEU A N 1
ATOM 1384 C CA . LEU A 1 169 ? -15.273 35.844 10.977 1 97.88 169 LEU A CA 1
ATOM 1385 C C . LEU A 1 169 ? -16.609 36.062 11.688 1 97.88 169 LEU A C 1
ATOM 1387 O O . LEU A 1 169 ? -16.656 36.656 12.773 1 97.88 169 LEU A O 1
ATOM 1391 N N . GLU A 1 170 ? -17.625 35.562 11.07 1 98 170 GLU A N 1
ATOM 1392 C CA . GLU A 1 170 ? -18.953 35.688 11.656 1 98 170 GLU A CA 1
ATOM 1393 C C . GLU A 1 170 ? -19.062 34.938 12.977 1 98 170 GLU A C 1
ATOM 1395 O O . GLU A 1 170 ? -19.641 35.438 13.945 1 98 170 GLU A O 1
ATOM 1400 N N . LYS A 1 171 ? -18.516 33.781 13.016 1 97.88 171 LYS A N 1
ATOM 1401 C CA . LYS A 1 171 ? -18.562 32.969 14.234 1 97.88 171 LYS A CA 1
ATOM 1402 C C . LYS A 1 171 ? -17.656 33.562 15.32 1 97.88 171 LYS A C 1
ATOM 1404 O O . LYS A 1 171 ? -17.969 33.469 16.516 1 97.88 171 LYS A O 1
ATOM 1409 N N . LEU A 1 172 ? -16.531 34.094 14.922 1 98.12 172 LEU A N 1
ATOM 1410 C CA . LEU A 1 172 ? -15.625 34.75 15.875 1 98.12 172 LEU A CA 1
ATOM 1411 C C . LEU A 1 172 ? -16.328 35.875 16.609 1 98.12 172 LEU A C 1
ATOM 1413 O O . LEU A 1 172 ? -16.125 36.062 17.812 1 98.12 172 LEU A O 1
ATOM 1417 N N . GLU A 1 173 ? -17.156 36.562 15.891 1 97.56 173 GLU A N 1
ATOM 1418 C CA . GLU A 1 173 ? -17.906 37.688 16.469 1 97.56 173 GLU A CA 1
ATOM 1419 C C . GLU A 1 173 ? -18.859 37.188 17.547 1 97.56 173 GLU A C 1
ATOM 1421 O O . GLU A 1 173 ? -19.188 37.938 18.484 1 97.56 173 GLU A O 1
ATOM 1426 N N . GLN A 1 174 ? -19.234 36.031 17.484 1 96.44 174 GLN A N 1
ATOM 1427 C CA . GLN A 1 174 ? -20.266 35.5 18.375 1 96.44 174 GLN A CA 1
ATOM 1428 C C . GLN A 1 174 ? -19.625 34.812 19.594 1 96.44 174 GLN A C 1
ATOM 1430 O O . GLN A 1 174 ? -20.328 34.375 20.5 1 96.44 174 GLN A O 1
ATOM 1435 N N . ALA A 1 175 ? -18.328 34.75 19.641 1 97.31 175 ALA A N 1
ATOM 1436 C CA . ALA A 1 175 ? -17.641 34.031 20.719 1 97.31 175 ALA A CA 1
ATOM 1437 C C . ALA A 1 175 ? -17.938 34.656 22.078 1 97.31 175 ALA A C 1
ATOM 1439 O O . ALA A 1 175 ? -17.984 35.906 22.203 1 97.31 175 ALA A O 1
ATOM 1440 N N . GLU A 1 176 ? -18.078 33.812 23.109 1 95.81 176 GLU A N 1
ATOM 1441 C CA . GLU A 1 176 ? -18.438 34.312 24.438 1 95.81 176 GLU A CA 1
ATOM 1442 C C . GLU A 1 176 ? -17.406 33.875 25.484 1 95.81 176 GLU A C 1
ATOM 1444 O O . GLU A 1 176 ? -17.219 34.562 26.5 1 95.81 176 GLU A O 1
ATOM 1449 N N . HIS A 1 177 ? -16.766 32.781 25.281 1 95.44 177 HIS A N 1
ATOM 1450 C CA . HIS A 1 177 ? -15.914 32.219 26.328 1 95.44 177 HIS A CA 1
ATOM 1451 C C . HIS A 1 177 ? -14.461 32.188 25.891 1 95.44 177 HIS A C 1
ATOM 1453 O O . HIS A 1 177 ? -13.57 32.656 26.609 1 95.44 177 HIS A O 1
ATOM 1459 N N . PHE A 1 178 ? -14.234 31.594 24.703 1 97.31 178 PHE A N 1
ATOM 1460 C CA . PHE A 1 178 ? -12.844 31.547 24.266 1 97.31 178 PHE A CA 1
ATOM 1461 C C . PHE A 1 178 ? -12.766 31.422 22.75 1 97.31 178 PHE A C 1
ATOM 1463 O O . PHE A 1 178 ? -13.719 30.984 22.109 1 97.31 178 PHE A O 1
ATOM 1470 N N . ILE A 1 179 ? -11.641 31.844 22.219 1 98.06 179 ILE A N 1
ATOM 1471 C CA . ILE A 1 179 ? -11.258 31.719 20.828 1 98.06 179 ILE A CA 1
ATOM 1472 C C . ILE A 1 179 ? -9.836 31.172 20.734 1 98.06 179 ILE A C 1
ATOM 1474 O O . ILE A 1 179 ? -8.898 31.75 21.266 1 98.06 179 ILE A O 1
ATOM 1478 N N . PHE A 1 180 ? -9.688 30.016 20.078 1 98.12 180 PHE A N 1
ATOM 1479 C CA . PHE A 1 180 ? -8.375 29.438 19.812 1 98.12 180 PHE A CA 1
ATOM 1480 C C . PHE A 1 180 ? -8.094 29.422 18.312 1 98.12 180 PHE A C 1
ATOM 1482 O O . PHE A 1 180 ? -8.953 29.016 17.531 1 98.12 180 PHE A O 1
ATOM 1489 N N . LEU A 1 181 ? -6.918 29.875 17.953 1 97.25 181 LEU A N 1
ATOM 1490 C CA . LEU A 1 181 ? -6.5 29.891 16.547 1 97.25 181 LEU A CA 1
ATOM 1491 C C . LEU A 1 181 ? -5.117 29.266 16.391 1 97.25 181 LEU A C 1
ATOM 1493 O O . LEU A 1 181 ? -4.176 29.641 17.094 1 97.25 181 LEU A O 1
ATOM 1497 N N . GLU A 1 182 ? -5.027 28.312 15.508 1 96.62 182 GLU A N 1
ATOM 1498 C CA . GLU A 1 182 ? -3.766 27.688 15.102 1 96.62 182 GLU A CA 1
ATOM 1499 C C . GLU A 1 182 ? -3.619 27.688 13.578 1 96.62 182 GLU A C 1
ATOM 1501 O O . GLU A 1 182 ? -4.449 27.109 12.875 1 96.62 182 GLU A O 1
ATOM 1506 N N . PHE A 1 183 ? -2.553 28.375 13.078 1 95.25 183 PHE A N 1
ATOM 1507 C CA . PHE A 1 183 ? -2.346 28.453 11.633 1 95.25 183 PHE A CA 1
ATOM 1508 C C . PHE A 1 183 ? -0.861 28.375 11.297 1 95.25 183 PHE A C 1
ATOM 1510 O O . PHE A 1 183 ? -0.015 28.734 12.117 1 95.25 183 PHE A O 1
ATOM 1517 N N . PHE A 1 184 ? -0.653 28.016 10.07 1 92.12 184 PHE A N 1
ATOM 1518 C CA . PHE A 1 184 ? 0.704 27.969 9.539 1 92.12 184 PHE A CA 1
ATOM 1519 C C . PHE A 1 184 ? 1.159 29.375 9.133 1 92.12 184 PHE A C 1
ATOM 1521 O O . PHE A 1 184 ? 2.295 29.766 9.406 1 92.12 184 PHE A O 1
ATOM 1528 N N . ILE A 1 185 ? 0.26 30.047 8.461 1 91.06 185 ILE A N 1
ATOM 1529 C CA . ILE A 1 185 ? 0.575 31.391 7.969 1 91.06 185 ILE A CA 1
ATOM 1530 C C . ILE A 1 185 ? -0.475 32.375 8.461 1 91.06 185 ILE A C 1
ATOM 1532 O O . ILE A 1 185 ? -1.677 32.125 8.328 1 91.06 185 ILE A O 1
ATOM 1536 N N . ILE A 1 186 ? -0.04 33.375 9.031 1 92.44 186 ILE A N 1
ATOM 1537 C CA . ILE A 1 186 ? -0.811 34.594 9.297 1 92.44 186 ILE A CA 1
ATOM 1538 C C . ILE A 1 186 ? -0.095 35.812 8.695 1 92.44 186 ILE A C 1
ATOM 1540 O O . ILE A 1 186 ? 1.077 36.062 8.992 1 92.44 186 ILE A O 1
ATOM 1544 N N . ALA A 1 187 ? -0.82 36.469 7.863 1 91.88 187 ALA A N 1
ATOM 1545 C CA . ALA A 1 187 ? -0.186 37.594 7.176 1 91.88 187 ALA A CA 1
ATOM 1546 C C . ALA A 1 187 ? -1.012 38.875 7.332 1 91.88 187 ALA A C 1
ATOM 1548 O O . ALA A 1 187 ? -2.244 38.812 7.375 1 91.88 187 ALA A O 1
ATOM 1549 N N . GLN A 1 188 ? -0.244 39.938 7.266 1 90.94 188 GLN A N 1
ATOM 1550 C CA . GLN A 1 188 ? -0.919 41.219 7.309 1 90.94 188 GLN A CA 1
ATOM 1551 C C . GLN A 1 188 ? -1.81 41.438 6.082 1 90.94 188 GLN A C 1
ATOM 1553 O O . GLN A 1 188 ? -1.462 41 4.98 1 90.94 188 GLN A O 1
ATOM 1558 N N . GLY A 1 189 ? -2.92 42.125 6.379 1 93.06 189 GLY A N 1
ATOM 1559 C CA . GLY A 1 189 ? -3.887 42.375 5.32 1 93.06 189 GLY A CA 1
ATOM 1560 C C . GLY A 1 189 ? -5.285 42.656 5.844 1 93.06 189 GLY A C 1
ATOM 1561 O O . GLY A 1 189 ? -5.484 42.812 7.047 1 93.06 189 GLY A O 1
ATOM 1562 N N . GLN A 1 190 ? -6.215 42.656 4.914 1 95.31 190 GLN A N 1
ATOM 1563 C CA . GLN A 1 190 ? -7.59 42.969 5.266 1 95.31 190 GLN A CA 1
ATOM 1564 C C . GLN A 1 190 ? -8.195 41.906 6.18 1 95.31 190 GLN A C 1
ATOM 1566 O O . GLN A 1 190 ? -8.891 42.25 7.141 1 95.31 190 GLN A O 1
ATOM 1571 N N . ILE A 1 191 ? -7.945 40.719 5.867 1 95.38 191 ILE A N 1
ATOM 1572 C CA . ILE A 1 191 ? -8.516 39.625 6.656 1 95.38 191 ILE A CA 1
ATOM 1573 C C . ILE A 1 191 ? -7.953 39.656 8.07 1 95.38 191 ILE A C 1
ATOM 1575 O O . ILE A 1 191 ? -8.703 39.562 9.047 1 95.38 191 ILE A O 1
ATOM 1579 N N . TRP A 1 192 ? -6.672 39.781 8.188 1 94.19 192 TRP A N 1
ATOM 1580 C CA . TRP A 1 192 ? -6.051 39.812 9.508 1 94.19 192 TRP A CA 1
ATOM 1581 C C . TRP A 1 192 ? -6.512 41.031 10.305 1 94.19 192 TRP A C 1
ATOM 1583 O O . TRP A 1 192 ? -6.766 40.938 11.508 1 94.19 192 TRP A O 1
ATOM 1593 N N . ASP A 1 193 ? -6.586 42.156 9.633 1 94.75 193 ASP A N 1
ATOM 1594 C CA . ASP A 1 193 ? -7.031 43.375 10.305 1 94.75 193 ASP A CA 1
ATOM 1595 C C . ASP A 1 193 ? -8.406 43.188 10.945 1 94.75 193 ASP A C 1
ATOM 1597 O O . ASP A 1 193 ? -8.625 43.594 12.086 1 94.75 193 ASP A O 1
ATOM 1601 N N . ARG A 1 194 ? -9.219 42.594 10.211 1 96.06 194 ARG A N 1
ATOM 1602 C CA . ARG A 1 194 ? -10.555 42.312 10.727 1 96.06 194 ARG A CA 1
ATOM 1603 C C . ARG A 1 194 ? -10.492 41.375 11.906 1 96.06 194 ARG A C 1
ATOM 1605 O O . ARG A 1 194 ? -11.172 41.562 12.922 1 96.06 194 ARG A O 1
ATOM 1612 N N . MET A 1 195 ? -9.758 40.375 11.82 1 96.44 195 MET A N 1
ATOM 1613 C CA . MET A 1 195 ? -9.633 39.375 12.883 1 96.44 195 MET A CA 1
ATOM 1614 C C . MET A 1 195 ? -9.016 40 14.133 1 96.44 195 MET A C 1
ATOM 1616 O O . MET A 1 195 ? -9.492 39.75 15.242 1 96.44 195 MET A O 1
ATOM 1620 N N . GLU A 1 196 ? -7.965 40.719 13.883 1 95.31 196 GLU A N 1
ATOM 1621 C CA . GLU A 1 196 ? -7.285 41.375 15 1 95.31 196 GLU A CA 1
ATOM 1622 C C . GLU A 1 196 ? -8.242 42.281 15.781 1 95.31 196 GLU A C 1
ATOM 1624 O O . GLU A 1 196 ? -8.211 42.281 17.016 1 95.31 196 GLU A O 1
ATOM 1629 N N . GLU A 1 197 ? -8.992 43 15.016 1 96.62 197 GLU A N 1
ATOM 1630 C CA . GLU A 1 197 ? -9.977 43.875 15.664 1 96.62 197 GLU A CA 1
ATOM 1631 C C . GLU A 1 197 ? -10.93 43.062 16.531 1 96.62 197 GLU A C 1
ATOM 1633 O O . GLU A 1 197 ? -11.227 43.438 17.672 1 96.62 197 GLU A O 1
ATOM 1638 N N . ILE A 1 198 ? -11.414 42 16.016 1 97.75 198 ILE A N 1
ATOM 1639 C CA . ILE A 1 198 ? -12.32 41.125 16.75 1 97.75 198 ILE A CA 1
ATOM 1640 C C . ILE A 1 198 ? -11.625 40.594 18 1 97.75 198 ILE A C 1
ATOM 1642 O O . ILE A 1 198 ? -12.195 40.594 19.094 1 97.75 198 ILE A O 1
ATOM 1646 N N . PHE A 1 199 ? -10.398 40.156 17.891 1 97.75 199 PHE A N 1
ATOM 1647 C CA . PHE A 1 199 ? -9.656 39.562 19 1 97.75 199 PHE A CA 1
ATOM 1648 C C . PHE A 1 199 ? -9.461 40.594 20.125 1 97.75 199 PHE A C 1
ATOM 1650 O O . PHE A 1 199 ? -9.648 40.25 21.297 1 97.75 199 PHE A O 1
ATOM 1657 N N . ARG A 1 200 ? -9.102 41.812 19.734 1 96.62 200 ARG A N 1
ATOM 1658 C CA . ARG A 1 200 ? -8.898 42.844 20.719 1 96.62 200 ARG A CA 1
ATOM 1659 C C . ARG A 1 200 ? -10.188 43.156 21.469 1 96.62 200 ARG A C 1
ATOM 1661 O O . ARG A 1 200 ? -10.188 43.281 22.703 1 96.62 200 ARG A O 1
ATOM 1668 N N . ARG A 1 201 ? -11.203 43.281 20.688 1 97.56 201 ARG A N 1
ATOM 1669 C CA . ARG A 1 201 ? -12.5 43.594 21.297 1 97.56 201 ARG A CA 1
ATOM 1670 C C . ARG A 1 201 ? -12.953 42.438 22.203 1 97.56 201 ARG A C 1
ATOM 1672 O O . ARG A 1 201 ? -13.406 42.688 23.328 1 97.56 201 ARG A O 1
ATOM 1679 N N . LYS A 1 202 ? -12.852 41.25 21.734 1 97.88 202 LYS A N 1
ATOM 1680 C CA . LYS A 1 202 ? -13.305 40.094 22.5 1 97.88 202 LYS A CA 1
ATOM 1681 C C . LYS A 1 202 ? -12.445 39.906 23.75 1 97.88 202 LYS A C 1
ATOM 1683 O O . LYS A 1 202 ? -12.953 39.531 24.812 1 97.88 202 LYS A O 1
ATOM 1688 N N . ALA A 1 203 ? -11.219 40.094 23.625 1 97.12 203 ALA A N 1
ATOM 1689 C CA . ALA A 1 203 ? -10.352 40 24.797 1 97.12 203 ALA A CA 1
ATOM 1690 C C . ALA A 1 203 ? -10.758 41.031 25.859 1 97.12 203 ALA A C 1
ATOM 1692 O O . ALA A 1 203 ? -10.766 40.719 27.047 1 97.12 203 ALA A O 1
ATOM 1693 N N . ALA A 1 204 ? -11.047 42.188 25.406 1 96.69 204 ALA A N 1
ATOM 1694 C CA . ALA A 1 204 ? -11.492 43.25 26.312 1 96.69 204 ALA A CA 1
ATOM 1695 C C . ALA A 1 204 ? -12.797 42.875 27 1 96.69 204 ALA A C 1
ATOM 1697 O O . ALA A 1 204 ? -13.055 43.312 28.125 1 96.69 204 ALA A O 1
ATOM 1698 N N . GLU A 1 205 ? -13.578 42.062 26.312 1 97.12 205 GLU A N 1
ATOM 1699 C CA . GLU A 1 205 ? -14.852 41.594 26.844 1 97.12 205 GLU A CA 1
ATOM 1700 C C . GLU A 1 205 ? -14.656 40.438 27.797 1 97.12 205 GLU A C 1
ATOM 1702 O O . GLU A 1 205 ? -15.617 39.938 28.391 1 97.12 205 GLU A O 1
ATOM 1707 N N . GLY A 1 206 ? -13.438 39.969 27.906 1 95.5 206 GLY A N 1
ATOM 1708 C CA . GLY A 1 206 ? -13.133 38.875 28.859 1 95.5 206 GLY A CA 1
ATOM 1709 C C . GLY A 1 206 ? -13.039 37.531 28.203 1 95.5 206 GLY A C 1
ATOM 1710 O O . GLY A 1 206 ? -12.883 36.5 28.891 1 95.5 206 GLY A O 1
ATOM 1711 N N . VAL A 1 207 ? -13.188 37.469 26.891 1 96.69 207 VAL A N 1
ATOM 1712 C CA . VAL A 1 207 ? -13.055 36.219 26.141 1 96.69 207 VAL A CA 1
ATOM 1713 C C . VAL A 1 207 ? -11.586 35.781 26.094 1 96.69 207 VAL A C 1
ATOM 1715 O O . VAL A 1 207 ? -10.703 36.594 25.828 1 96.69 207 VAL A O 1
ATOM 1718 N N . GLU A 1 208 ? -11.305 34.5 26.438 1 96.94 208 GLU A N 1
ATOM 1719 C CA . GLU A 1 208 ? -9.945 33.969 26.344 1 96.94 208 GLU A CA 1
ATOM 1720 C C . GLU A 1 208 ? -9.531 33.781 24.891 1 96.94 208 GLU A C 1
ATOM 1722 O O . GLU A 1 208 ? -10.141 32.969 24.172 1 96.94 208 GLU A O 1
ATOM 1727 N N . VAL A 1 209 ? -8.547 34.531 24.469 1 97.56 209 VAL A N 1
ATOM 1728 C CA . VAL A 1 209 ? -8.109 34.438 23.094 1 97.56 209 VAL A CA 1
ATOM 1729 C C . VAL A 1 209 ? -6.672 33.906 23.031 1 97.56 209 VAL A C 1
ATOM 1731 O O . VAL A 1 209 ? -5.758 34.531 23.578 1 97.56 209 VAL A O 1
ATOM 1734 N N . LYS A 1 210 ? -6.457 32.75 22.406 1 97.38 210 LYS A N 1
ATOM 1735 C CA . LYS A 1 210 ? -5.141 32.156 22.234 1 97.38 210 LYS A CA 1
ATOM 1736 C C . LYS A 1 210 ? -4.812 31.938 20.766 1 97.38 210 LYS A C 1
ATOM 1738 O O . LYS A 1 210 ? -5.609 31.359 20.016 1 97.38 210 LYS A O 1
ATOM 1743 N N . ILE A 1 211 ? -3.67 32.406 20.359 1 95.81 211 ILE A N 1
ATOM 1744 C CA . ILE A 1 211 ? -3.234 32.281 18.969 1 95.81 211 ILE A CA 1
ATOM 1745 C C . ILE A 1 211 ? -1.881 31.578 18.922 1 95.81 211 ILE A C 1
ATOM 1747 O O . ILE A 1 211 ? -0.936 31.984 19.594 1 95.81 211 ILE A O 1
ATOM 1751 N N . LEU A 1 212 ? -1.853 30.516 18.156 1 93.88 212 LEU A N 1
ATOM 1752 C CA . LEU A 1 212 ? -0.632 29.75 17.891 1 93.88 212 LEU A CA 1
ATOM 1753 C C . LEU A 1 212 ? -0.309 29.734 16.406 1 93.88 212 LEU A C 1
ATOM 1755 O O . LEU A 1 212 ? -1.153 29.375 15.586 1 93.88 212 LEU A O 1
ATOM 1759 N N . PHE A 1 213 ? 0.834 30.172 16 1 89.69 213 PHE A N 1
ATOM 1760 C CA . PHE A 1 213 ? 1.168 30.109 14.586 1 89.69 213 PHE A CA 1
ATOM 1761 C C . PHE A 1 213 ? 2.639 29.766 14.391 1 89.69 213 PHE A C 1
ATOM 1763 O O . PHE A 1 213 ? 3.436 29.859 15.328 1 89.69 213 PHE A O 1
ATOM 1770 N N . ASP A 1 214 ? 2.945 29.266 13.258 1 85.25 214 ASP A N 1
ATOM 1771 C CA . ASP A 1 214 ? 4.285 28.797 12.93 1 85.25 214 ASP A CA 1
ATOM 1772 C C . ASP A 1 214 ? 5.207 29.969 12.586 1 85.25 214 ASP A C 1
ATOM 1774 O O . ASP A 1 214 ? 4.793 30.922 11.922 1 85.25 214 ASP A O 1
ATOM 1778 N N . ASP A 1 215 ? 6.426 29.875 13 1 69.56 215 ASP A N 1
ATOM 1779 C CA . ASP A 1 215 ? 7.402 30.953 12.844 1 69.56 215 ASP A CA 1
ATOM 1780 C C . ASP A 1 215 ? 7.758 31.156 11.375 1 69.56 215 ASP A C 1
ATOM 1782 O O . ASP A 1 215 ? 7.691 32.281 10.867 1 69.56 215 ASP A O 1
ATOM 1786 N N . PHE A 1 216 ? 8.055 30.078 10.75 1 62.09 216 PHE A N 1
ATOM 1787 C CA . PHE A 1 216 ? 8.547 30.156 9.383 1 62.09 216 PHE A CA 1
ATOM 1788 C C . PHE A 1 216 ? 7.453 30.672 8.445 1 62.09 216 PHE A C 1
ATOM 1790 O O . PHE A 1 216 ? 7.715 31.484 7.562 1 62.09 216 PHE A O 1
ATOM 1797 N N . GLY A 1 217 ? 6.332 30.406 8.648 1 58.16 217 GLY A N 1
ATOM 1798 C CA . GLY A 1 217 ? 5.238 30.797 7.773 1 58.16 217 GLY A CA 1
ATOM 1799 C C . GLY A 1 217 ? 4.797 32.219 7.98 1 58.16 217 GLY A C 1
ATOM 1800 O O . GLY A 1 217 ? 4.289 32.875 7.055 1 58.16 217 GLY A O 1
ATOM 1801 N N . SER A 1 218 ? 5.078 32.688 9.188 1 69.12 218 SER A N 1
ATOM 1802 C CA . SER A 1 218 ? 4.48 33.969 9.539 1 69.12 218 SER A CA 1
ATOM 1803 C C . SER A 1 218 ? 5.547 35.031 9.773 1 69.12 218 SER A C 1
ATOM 1805 O O . SER A 1 218 ? 5.258 36.25 9.75 1 69.12 218 SER A O 1
ATOM 1807 N N . MET A 1 219 ? 6.609 34.625 10.07 1 53.25 219 MET A N 1
ATOM 1808 C CA . MET A 1 219 ? 7.652 35.531 10.508 1 53.25 219 MET A CA 1
ATOM 1809 C C . MET A 1 219 ? 7.82 36.688 9.508 1 53.25 219 MET A C 1
ATOM 1811 O O . MET A 1 219 ? 7.992 37.844 9.898 1 53.25 219 MET A O 1
ATOM 1815 N N . MET A 1 220 ? 7.602 36.219 8.312 1 52.91 220 MET A N 1
ATOM 1816 C CA . MET A 1 220 ? 7.863 37.219 7.301 1 52.91 220 MET A CA 1
ATOM 1817 C C . MET A 1 220 ? 6.586 38 6.953 1 52.91 220 MET A C 1
ATOM 1819 O O . MET A 1 220 ? 6.633 39 6.242 1 52.91 220 MET A O 1
ATOM 1823 N N . ARG A 1 221 ? 5.59 37.656 7.723 1 73.31 221 ARG A N 1
ATOM 1824 C CA . ARG A 1 221 ? 4.336 38.188 7.184 1 73.31 221 ARG A CA 1
ATOM 1825 C C . ARG A 1 221 ? 3.545 38.938 8.258 1 73.31 221 ARG A C 1
ATOM 1827 O O . ARG A 1 221 ? 2.58 39.625 7.949 1 73.31 221 ARG A O 1
ATOM 1834 N N . LEU A 1 222 ? 3.982 38.75 9.523 1 77.44 222 LEU A N 1
ATOM 1835 C CA . LEU A 1 222 ? 3.383 39.469 10.641 1 77.44 222 LEU A CA 1
ATOM 1836 C C . LEU A 1 222 ? 4.453 40.156 11.484 1 77.44 222 LEU A C 1
ATOM 1838 O O . LEU A 1 222 ? 5.262 39.5 12.133 1 77.44 222 LEU A O 1
ATOM 1842 N N . PRO A 1 223 ? 4.473 41.5 11.5 1 78.94 223 PRO A N 1
ATOM 1843 C CA . PRO A 1 223 ? 5.504 42.219 12.242 1 78.94 223 PRO A CA 1
ATOM 1844 C C . PRO A 1 223 ? 5.441 41.969 13.75 1 78.94 223 PRO A C 1
ATOM 1846 O O . PRO A 1 223 ? 4.355 41.781 14.305 1 78.94 223 PRO A O 1
ATOM 1849 N N . ALA A 1 224 ? 6.59 41.969 14.352 1 82.06 224 ALA A N 1
ATOM 1850 C CA . ALA A 1 224 ? 6.715 41.719 15.781 1 82.06 224 ALA A CA 1
ATOM 1851 C C . ALA A 1 224 ? 5.922 42.75 16.594 1 82.06 224 ALA A C 1
ATOM 1853 O O . ALA A 1 224 ? 5.379 42.406 17.656 1 82.06 224 ALA A O 1
ATOM 1854 N N . GLU A 1 225 ? 5.891 43.906 16.078 1 84.44 225 GLU A N 1
ATOM 1855 C CA . GLU A 1 225 ? 5.172 44.969 16.781 1 84.44 225 GLU A CA 1
ATOM 1856 C C . GLU A 1 225 ? 3.682 44.656 16.859 1 84.44 225 GLU A C 1
ATOM 1858 O O . GLU A 1 225 ? 3.039 44.969 17.875 1 84.44 225 GLU A O 1
ATOM 1863 N N . GLN A 1 226 ? 3.232 44.094 15.859 1 86.19 226 GLN A N 1
ATOM 1864 C CA . GLN A 1 226 ? 1.816 43.719 15.844 1 86.19 226 GLN A CA 1
ATOM 1865 C C . GLN A 1 226 ? 1.514 42.594 16.828 1 86.19 226 GLN A C 1
ATOM 1867 O O . GLN A 1 226 ? 0.444 42.594 17.438 1 86.19 226 GLN A O 1
ATOM 1872 N N . ILE A 1 227 ? 2.41 41.781 16.906 1 88.5 227 ILE A N 1
ATOM 1873 C CA . ILE A 1 227 ? 2.256 40.656 17.828 1 88.5 227 ILE A CA 1
ATOM 1874 C C . ILE A 1 227 ? 2.256 41.188 19.266 1 88.5 227 ILE A C 1
ATOM 1876 O O . ILE A 1 227 ? 1.441 40.75 20.094 1 88.5 227 ILE A O 1
ATOM 1880 N N . GLU A 1 228 ? 3.154 42.062 19.484 1 90.44 228 GLU A N 1
ATOM 1881 C CA . GLU A 1 228 ? 3.238 42.656 20.828 1 90.44 228 GLU A CA 1
ATOM 1882 C C . GLU A 1 228 ? 1.984 43.469 21.156 1 90.44 228 GLU A C 1
ATOM 1884 O O . GLU A 1 228 ? 1.497 43.438 22.281 1 90.44 228 GLU A O 1
ATOM 1889 N N . ALA A 1 229 ? 1.573 44.125 20.172 1 90.06 229 ALA A N 1
ATOM 1890 C CA . ALA A 1 229 ? 0.345 44.906 20.359 1 90.06 229 ALA A CA 1
ATOM 1891 C C . ALA A 1 229 ? -0.831 44 20.688 1 90.06 229 ALA A C 1
ATOM 1893 O O . ALA A 1 229 ? -1.694 44.344 21.484 1 90.06 229 ALA A O 1
ATOM 1894 N N . LEU A 1 230 ? -0.869 42.906 20.047 1 92.38 230 LEU A N 1
ATOM 1895 C CA . LEU A 1 230 ? -1.915 41.938 20.312 1 92.38 230 LEU A CA 1
ATOM 1896 C C . LEU A 1 230 ? -1.813 41.375 21.719 1 92.38 230 LEU A C 1
ATOM 1898 O O . LEU A 1 230 ? -2.83 41.219 22.406 1 92.38 230 LEU A O 1
ATOM 1902 N N . ARG A 1 231 ? -0.667 41.156 22.141 1 93.81 231 ARG A N 1
ATOM 1903 C CA . ARG A 1 231 ? -0.442 40.656 23.5 1 93.81 231 ARG A CA 1
ATOM 1904 C C . ARG A 1 231 ? -0.889 41.688 24.531 1 93.81 231 ARG A C 1
ATOM 1906 O O . ARG A 1 231 ? -1.499 41.344 25.547 1 93.81 231 ARG A O 1
ATOM 1913 N N . GLU A 1 232 ? -0.574 42.844 24.266 1 94.25 232 GLU A N 1
ATOM 1914 C CA . GLU A 1 232 ? -0.917 43.938 25.172 1 94.25 232 GLU A CA 1
ATOM 1915 C C . GLU A 1 232 ? -2.43 44.094 25.297 1 94.25 232 GLU A C 1
ATOM 1917 O O . GLU A 1 232 ? -2.926 44.594 26.312 1 94.25 232 GLU A O 1
ATOM 1922 N N . SER A 1 233 ? -3.049 43.656 24.312 1 94.75 233 SER A N 1
ATOM 1923 C CA . SER A 1 233 ? -4.504 43.781 24.312 1 94.75 233 SER A CA 1
ATOM 1924 C C . SER A 1 233 ? -5.156 42.625 25.062 1 94.75 233 SER A C 1
ATOM 1926 O O . SER A 1 233 ? -6.383 42.531 25.125 1 94.75 233 SER A O 1
ATOM 1928 N N . GLY A 1 234 ? -4.344 41.719 25.562 1 94.38 234 GLY A N 1
ATOM 1929 C CA . GLY A 1 234 ? -4.879 40.625 26.359 1 94.38 234 GLY A CA 1
ATOM 1930 C C . GLY A 1 234 ? -4.945 39.312 25.609 1 94.38 234 GLY A C 1
ATOM 1931 O O . GLY A 1 234 ? -5.395 38.281 26.141 1 94.38 234 GLY A O 1
ATOM 1932 N N . VAL A 1 235 ? -4.531 39.281 24.391 1 95.75 235 VAL A N 1
ATOM 1933 C CA . VAL A 1 235 ? -4.5 38.094 23.562 1 95.75 235 VAL A CA 1
ATOM 1934 C C . VAL A 1 235 ? -3.221 37.312 23.859 1 95.75 235 VAL A C 1
ATOM 1936 O O . VAL A 1 235 ? -2.131 37.875 23.906 1 95.75 235 VAL A O 1
ATOM 1939 N N . GLU A 1 236 ? -3.326 36.031 24.109 1 95.56 236 GLU A N 1
ATOM 1940 C CA . GLU A 1 236 ? -2.145 35.219 24.281 1 95.56 236 GLU A CA 1
ATOM 1941 C C . GLU A 1 236 ? -1.648 34.688 22.938 1 95.56 236 GLU A C 1
ATOM 1943 O O . GLU A 1 236 ? -2.416 34.094 22.172 1 95.56 236 GLU A O 1
ATOM 1948 N N . VAL A 1 237 ? -0.38 34.906 22.688 1 93.19 237 VAL A N 1
ATOM 1949 C CA . VAL A 1 237 ? 0.182 34.531 21.406 1 93.19 237 VAL A CA 1
ATOM 1950 C C . VAL A 1 237 ? 1.427 33.656 21.625 1 93.19 237 VAL A C 1
ATOM 1952 O O . VAL A 1 237 ? 2.303 34.031 22.422 1 93.19 237 VAL A O 1
ATOM 1955 N N . GLN A 1 238 ? 1.418 32.531 20.984 1 90.75 238 GLN A N 1
ATOM 1956 C CA . GLN A 1 238 ? 2.607 31.672 20.969 1 90.75 238 GLN A CA 1
ATOM 1957 C C . GLN A 1 238 ? 3.086 31.438 19.531 1 90.75 238 GLN A C 1
ATOM 1959 O O . GLN A 1 238 ? 2.275 31.344 18.609 1 90.75 238 GLN A O 1
ATOM 1964 N N . ILE A 1 239 ? 4.359 31.297 19.438 1 85.31 239 ILE A N 1
ATOM 1965 C CA . ILE A 1 239 ? 4.984 30.984 18.156 1 85.31 239 ILE A CA 1
ATOM 1966 C C . ILE A 1 239 ? 5.605 29.594 18.203 1 85.31 239 ILE A C 1
ATOM 1968 O O . ILE A 1 239 ? 6.391 29.281 19.094 1 85.31 239 ILE A O 1
ATOM 1972 N N . PHE A 1 240 ? 5.137 28.844 17.281 1 81.56 240 PHE A N 1
ATOM 1973 C CA . PHE A 1 240 ? 5.664 27.484 17.188 1 81.56 240 PHE A CA 1
ATOM 1974 C C . PHE A 1 240 ? 7.07 27.484 16.594 1 81.56 240 PHE A C 1
ATOM 1976 O O . PHE A 1 240 ? 7.301 28.094 15.539 1 81.56 240 PHE A O 1
ATOM 1983 N N . ASN A 1 241 ? 8.062 26.672 17.219 1 65.31 241 ASN A N 1
ATOM 1984 C CA . ASN A 1 241 ? 9.445 26.453 16.797 1 65.31 241 ASN A CA 1
ATOM 1985 C C . ASN A 1 241 ? 10.102 27.75 16.344 1 65.31 241 ASN A C 1
ATOM 1987 O O . ASN A 1 241 ? 10.414 27.922 15.156 1 65.31 241 ASN A O 1
ATOM 1991 N N . PRO A 1 242 ? 10.336 28.625 17.234 1 52.66 242 PRO A N 1
ATOM 1992 C CA . PRO A 1 242 ? 10.914 29.906 16.812 1 52.66 242 PRO A CA 1
ATOM 1993 C C . PRO A 1 242 ? 12.32 29.75 16.219 1 52.66 242 PRO A C 1
ATOM 1995 O O . PRO A 1 242 ? 13.195 29.156 16.844 1 52.66 242 PRO A O 1
ATOM 1998 N N . VAL A 1 243 ? 12.438 29.812 14.828 1 49.12 243 VAL A N 1
ATOM 1999 C CA . VAL A 1 243 ? 13.664 29.656 14.055 1 49.12 243 VAL A CA 1
ATOM 2000 C C . VAL A 1 243 ? 14.812 30.375 14.75 1 49.12 243 VAL A C 1
ATOM 2002 O O . VAL A 1 243 ? 15.953 29.891 14.75 1 49.12 243 VAL A O 1
ATOM 2005 N N . HIS A 1 244 ? 14.68 31.672 15.25 1 42.75 244 HIS A N 1
ATOM 2006 C CA . HIS A 1 244 ? 15.805 32.469 15.734 1 42.75 244 HIS A CA 1
ATOM 2007 C C . HIS A 1 244 ? 16.453 31.812 16.953 1 42.75 244 HIS A C 1
ATOM 2009 O O . HIS A 1 244 ? 17.641 32.031 17.219 1 42.75 244 HIS A O 1
ATOM 2015 N N . HIS A 1 245 ? 15.641 31.344 17.781 1 41.53 245 HIS A N 1
ATOM 2016 C CA . HIS A 1 245 ? 16.281 30.938 19.016 1 41.53 245 HIS A CA 1
ATOM 2017 C C . HIS A 1 245 ? 17.188 29.719 18.781 1 41.53 245 HIS A C 1
ATOM 2019 O O . HIS A 1 245 ? 18.062 29.438 19.609 1 41.53 245 HIS A O 1
ATOM 2025 N N . TYR A 1 246 ? 16.906 28.969 17.797 1 37.97 246 TYR A N 1
ATOM 2026 C CA . TYR A 1 246 ? 17.734 27.781 17.625 1 37.97 246 TYR A CA 1
ATOM 2027 C C . TYR A 1 246 ? 18.469 27.812 16.297 1 37.97 246 TYR A C 1
ATOM 2029 O O . TYR A 1 246 ? 17.984 27.281 15.289 1 37.97 246 TYR A O 1
ATOM 2037 N N . VAL A 1 247 ? 19.203 28.875 16.016 1 37.81 247 VAL A N 1
ATOM 2038 C CA . VAL A 1 247 ? 20.078 28.891 14.859 1 37.81 247 VAL A CA 1
ATOM 2039 C C . VAL A 1 247 ? 20.625 27.484 14.602 1 37.81 247 VAL A C 1
ATOM 2041 O O . VAL A 1 247 ? 20.906 27.125 13.453 1 37.81 247 VAL A O 1
ATOM 2044 N N . ASN A 1 248 ? 21.156 26.969 15.602 1 35.31 248 ASN A N 1
ATOM 2045 C CA . ASN A 1 248 ? 21.953 25.75 15.445 1 35.31 248 ASN A CA 1
ATOM 2046 C C . ASN A 1 248 ? 21.109 24.594 14.945 1 35.31 248 ASN A C 1
ATOM 2048 O O . ASN A 1 248 ? 21.625 23.531 14.594 1 35.31 248 ASN A O 1
ATOM 2052 N N . ARG A 1 249 ? 19.766 24.5 15.391 1 41.12 249 ARG A N 1
ATOM 2053 C CA . ARG A 1 249 ? 19.094 23.203 15.281 1 41.12 249 ARG A CA 1
ATOM 2054 C C . ARG A 1 249 ? 18.125 23.203 14.102 1 41.12 249 ARG A C 1
ATOM 2056 O O . ARG A 1 249 ? 17.297 24.094 13.969 1 41.12 249 ARG A O 1
ATOM 2063 N N . LEU A 1 250 ? 18.484 22.734 12.992 1 42.31 250 LEU A N 1
ATOM 2064 C CA . LEU A 1 250 ? 17.828 22.438 11.719 1 42.31 250 LEU A CA 1
ATOM 2065 C C . LEU A 1 250 ? 16.406 21.938 11.945 1 42.31 250 LEU A C 1
ATOM 2067 O O . LEU A 1 250 ? 15.922 21.078 11.203 1 42.31 250 LEU A O 1
ATOM 2071 N N . TYR A 1 251 ? 15.852 22.312 12.961 1 46.94 251 TYR A N 1
ATOM 2072 C CA . TYR A 1 251 ? 14.445 22.016 13.211 1 46.94 251 TYR A CA 1
ATOM 2073 C C . TYR A 1 251 ? 13.57 22.516 12.062 1 46.94 251 TYR A C 1
ATOM 2075 O O . TYR A 1 251 ? 12.344 22.484 12.148 1 46.94 251 TYR A O 1
ATOM 2083 N N . PHE A 1 252 ? 14.297 22.734 10.922 1 53.28 252 PHE A N 1
ATOM 2084 C CA . PHE A 1 252 ? 13.68 23.328 9.75 1 53.28 252 PHE A CA 1
ATOM 2085 C C . PHE A 1 252 ? 12.734 22.344 9.078 1 53.28 252 PHE A C 1
ATOM 2087 O O . PHE A 1 252 ? 11.828 22.75 8.336 1 53.28 252 PHE A O 1
ATOM 2094 N N . ASN A 1 253 ? 12.742 21.188 9.641 1 63.31 253 ASN A N 1
ATOM 2095 C CA . ASN A 1 253 ? 11.977 20.234 8.828 1 63.31 253 ASN A CA 1
ATOM 2096 C C . ASN A 1 253 ? 10.602 19.969 9.43 1 63.31 253 ASN A C 1
ATOM 2098 O O . ASN A 1 253 ? 9.695 19.516 8.734 1 63.31 253 ASN A O 1
ATOM 2102 N N . TYR A 1 254 ? 10.383 20.469 10.664 1 77.31 254 TYR A N 1
ATOM 2103 C CA . TYR A 1 254 ? 9.094 20.188 11.281 1 77.31 254 TYR A CA 1
ATOM 2104 C C . TYR A 1 254 ? 8.289 21.469 11.469 1 77.31 254 TYR A C 1
ATOM 2106 O O . TYR A 1 254 ? 8.695 22.344 12.227 1 77.31 254 TYR A O 1
ATOM 2114 N N . ARG A 1 255 ? 7.273 21.609 10.695 1 84.81 255 ARG A N 1
ATOM 2115 C CA . ARG A 1 255 ? 6.441 22.812 10.727 1 84.81 255 ARG A CA 1
ATOM 2116 C C . ARG A 1 255 ? 5.023 22.469 11.18 1 84.81 255 ARG A C 1
ATOM 2118 O O . ARG A 1 255 ? 4.562 21.344 11.016 1 84.81 255 ARG A O 1
ATOM 2125 N N . ASP A 1 256 ? 4.527 23.469 11.789 1 91.69 256 ASP A N 1
ATOM 2126 C CA . ASP A 1 256 ? 3.121 23.328 12.156 1 91.69 256 ASP A CA 1
ATOM 2127 C C . ASP A 1 256 ? 2.207 23.766 11.016 1 91.69 256 ASP A C 1
ATOM 2129 O O . ASP A 1 256 ? 1.952 24.953 10.852 1 91.69 256 ASP A O 1
ATOM 2133 N N . HIS A 1 257 ? 1.71 22.828 10.32 1 94.56 257 HIS A N 1
ATOM 2134 C CA . HIS A 1 257 ? 0.862 23.078 9.156 1 94.56 257 HIS A CA 1
ATOM 2135 C C . HIS A 1 257 ? -0.611 22.891 9.5 1 94.56 257 HIS A C 1
ATOM 2137 O O . HIS A 1 257 ? -1.453 22.797 8.602 1 94.56 257 HIS A O 1
ATOM 2143 N N . ARG A 1 258 ? -0.908 22.797 10.797 1 96.56 258 ARG A N 1
ATOM 2144 C CA . ARG A 1 258 ? -2.287 22.625 11.242 1 96.56 258 ARG A CA 1
ATOM 2145 C C . ARG A 1 258 ? -3.088 23.906 11.078 1 96.56 258 ARG A C 1
ATOM 2147 O O . ARG A 1 258 ? -2.533 25 11.172 1 96.56 258 ARG A O 1
ATOM 2154 N N . LYS A 1 259 ? -4.32 23.766 10.734 1 97.75 259 LYS A N 1
ATOM 2155 C CA . LYS A 1 259 ? -5.305 24.844 10.734 1 97.75 259 LYS A CA 1
ATOM 2156 C C . LYS A 1 259 ? -6.5 24.5 11.617 1 97.75 259 LYS A C 1
ATOM 2158 O O . LYS A 1 259 ? -7.367 23.719 11.219 1 97.75 259 LYS A O 1
ATOM 2163 N N . ILE A 1 260 ? -6.508 25.078 12.766 1 98.5 260 ILE A N 1
ATOM 2164 C CA . ILE A 1 260 ? -7.559 24.781 13.727 1 98.5 260 ILE A CA 1
ATOM 2165 C C . ILE A 1 260 ? -8.109 26.078 14.312 1 98.5 260 ILE A C 1
ATOM 2167 O O . ILE A 1 260 ? -7.34 26.953 14.742 1 98.5 260 ILE A O 1
ATOM 2171 N N . VAL A 1 261 ? -9.375 26.266 14.242 1 98.62 261 VAL A N 1
ATOM 2172 C CA . VAL A 1 261 ? -10.078 27.344 14.93 1 98.62 261 VAL A CA 1
ATOM 2173 C C . VAL A 1 261 ? -11.156 26.766 15.844 1 98.62 261 VAL A C 1
ATOM 2175 O O . VAL A 1 261 ? -11.984 25.953 15.406 1 98.62 261 VAL A O 1
ATOM 2178 N N . CYS A 1 262 ? -11.109 27.109 17.078 1 98.06 262 CYS A N 1
ATOM 2179 C CA . CYS A 1 262 ? -12.094 26.641 18.047 1 98.06 262 CYS A CA 1
ATOM 2180 C C . CYS A 1 262 ? -12.773 27.812 18.75 1 98.06 262 CYS A C 1
ATOM 2182 O O . CYS A 1 262 ? -12.102 28.719 19.234 1 98.06 262 CYS A O 1
ATOM 2184 N N . ILE A 1 263 ? -14.086 27.781 18.766 1 97.69 263 ILE A N 1
ATOM 2185 C CA . ILE A 1 263 ? -14.867 28.844 19.375 1 97.69 263 ILE A CA 1
ATOM 2186 C C . ILE A 1 263 ? -15.812 28.266 20.422 1 97.69 263 ILE A C 1
ATOM 2188 O O . ILE A 1 263 ? -16.734 27.5 20.094 1 97.69 263 ILE A O 1
ATOM 2192 N N . ASP A 1 264 ? -15.602 28.531 21.641 1 95.94 264 ASP A N 1
ATOM 2193 C CA . ASP A 1 264 ? -16.438 28.219 22.781 1 95.94 264 ASP A CA 1
ATOM 2194 C C . ASP A 1 264 ? -16.672 26.703 22.906 1 95.94 264 ASP A C 1
ATOM 2196 O O . ASP A 1 264 ? -17.75 26.281 23.328 1 95.94 264 ASP A O 1
ATOM 2200 N N . GLY A 1 265 ? -15.828 25.953 22.266 1 92.88 265 GLY A N 1
ATOM 2201 C CA . GLY A 1 265 ? -15.875 24.5 22.391 1 92.88 265 GLY A CA 1
ATOM 2202 C C . GLY A 1 265 ? -16.922 23.859 21.516 1 92.88 265 GLY A C 1
ATOM 2203 O O . GLY A 1 265 ? -16.891 22.641 21.281 1 92.88 265 GLY A O 1
ATOM 2204 N N . SER A 1 266 ? -17.828 24.594 20.984 1 93.5 266 SER A N 1
ATOM 2205 C CA . SER A 1 266 ? -18.969 24.047 20.266 1 93.5 266 SER A CA 1
ATOM 2206 C C . SER A 1 266 ? -18.797 24.203 18.766 1 93.5 266 SER A C 1
ATOM 2208 O O . SER A 1 266 ? -19.531 23.578 17.984 1 93.5 266 SER A O 1
ATOM 2210 N N . THR A 1 267 ? -17.922 25.047 18.375 1 96.94 267 THR A N 1
ATOM 2211 C CA . THR A 1 267 ? -17.656 25.266 16.953 1 96.94 267 THR A CA 1
ATOM 2212 C C . THR A 1 267 ? -16.156 25.141 16.656 1 96.94 267 THR A C 1
ATOM 2214 O O . THR A 1 267 ? -15.328 25.688 17.375 1 96.94 267 THR A O 1
ATOM 2217 N N . ALA A 1 268 ? -15.844 24.375 15.648 1 98.19 268 ALA A N 1
ATOM 2218 C CA . ALA A 1 268 ? -14.445 24.25 15.242 1 98.19 268 ALA A CA 1
ATOM 2219 C C . ALA A 1 268 ? -14.312 24.219 13.727 1 98.19 268 ALA A C 1
ATOM 2221 O O . ALA A 1 268 ? -15.234 23.781 13.023 1 98.19 268 ALA A O 1
ATOM 2222 N N . TYR A 1 269 ? -13.188 24.75 13.219 1 98.62 269 TYR A N 1
ATOM 2223 C CA . TYR A 1 269 ? -12.883 24.766 11.789 1 98.62 269 TYR A CA 1
ATOM 2224 C C . TYR A 1 269 ? -11.57 24.047 11.5 1 98.62 269 TYR A C 1
ATOM 2226 O O . TYR A 1 269 ? -10.656 24.062 12.328 1 98.62 269 TYR A O 1
ATOM 2234 N N . THR A 1 270 ? -11.508 23.422 10.367 1 98.69 270 THR A N 1
ATOM 2235 C CA . THR A 1 270 ? -10.242 23.016 9.766 1 98.69 270 THR A CA 1
ATOM 2236 C C . THR A 1 270 ? -10.336 23.062 8.242 1 98.69 270 THR A C 1
ATOM 2238 O O . THR A 1 270 ? -11.414 23.281 7.688 1 98.69 270 THR A O 1
ATOM 2241 N N . GLY A 1 271 ? -9.195 23 7.59 1 98 271 GLY A N 1
ATOM 2242 C CA . GLY A 1 271 ? -9.141 23.094 6.137 1 98 271 GLY A CA 1
ATOM 2243 C C . GLY A 1 271 ? -7.758 23.406 5.605 1 98 271 GLY A C 1
ATOM 2244 O O . GLY A 1 271 ? -6.754 23.094 6.254 1 98 271 GLY A O 1
ATOM 2245 N N . GLY A 1 272 ? -7.797 23.922 4.406 1 96.75 272 GLY A N 1
ATOM 2246 C CA . GLY A 1 272 ? -6.527 24.219 3.758 1 96.75 272 GLY A CA 1
ATOM 2247 C C . GLY A 1 272 ? -6.148 25.688 3.846 1 96.75 272 GLY A C 1
ATOM 2248 O O . GLY A 1 272 ? -4.965 26.031 3.77 1 96.75 272 GLY A O 1
ATOM 2249 N N . ALA A 1 273 ? -7.027 26.562 4.109 1 96.06 273 ALA A N 1
ATOM 2250 C CA . ALA A 1 273 ? -6.812 28.016 4.008 1 96.06 273 ALA A CA 1
ATOM 2251 C C . ALA A 1 273 ? -6.059 28.547 5.223 1 96.06 273 ALA A C 1
ATOM 2253 O O . ALA A 1 273 ? -6.324 28.125 6.355 1 96.06 273 ALA A O 1
ATOM 2254 N N . ASN A 1 274 ? -5.109 29.391 4.988 1 95.56 274 ASN A N 1
ATOM 2255 C CA . ASN A 1 274 ? -4.461 30.172 6.031 1 95.56 274 ASN A CA 1
ATOM 2256 C C . ASN A 1 274 ? -5.125 31.547 6.191 1 95.56 274 ASN A C 1
ATOM 2258 O O . ASN A 1 274 ? -6.184 31.797 5.617 1 95.56 274 ASN A O 1
ATOM 2262 N N . VAL A 1 275 ? -4.535 32.312 7.074 1 95.12 275 VAL A N 1
ATOM 2263 C CA . VAL A 1 275 ? -5.07 33.656 7.316 1 95.12 275 VAL A CA 1
ATOM 2264 C C . VAL A 1 275 ? -4.262 34.688 6.535 1 95.12 275 VAL A C 1
ATOM 2266 O O . VAL A 1 275 ? -3.279 35.25 7.047 1 95.12 275 VAL A O 1
ATOM 2269 N N . ALA A 1 276 ? -4.68 34.969 5.348 1 94.19 276 ALA A N 1
ATOM 2270 C CA . ALA A 1 276 ? -4.09 35.969 4.457 1 94.19 276 ALA A CA 1
ATOM 2271 C C . ALA A 1 276 ? -5.055 36.344 3.334 1 94.19 276 ALA A C 1
ATOM 2273 O O . ALA A 1 276 ? -5.973 35.594 3.02 1 94.19 276 ALA A O 1
ATOM 2274 N N . ASP A 1 277 ? -4.809 37.438 2.719 1 95.12 277 ASP A N 1
ATOM 2275 C CA . ASP A 1 277 ? -5.742 38 1.749 1 95.12 277 ASP A CA 1
ATOM 2276 C C . ASP A 1 277 ? -5.805 37.156 0.486 1 95.12 277 ASP A C 1
ATOM 2278 O O . ASP A 1 277 ? -6.84 37.094 -0.181 1 95.12 277 ASP A O 1
ATOM 2282 N N . GLU A 1 278 ? -4.75 36.5 0.131 1 94.25 278 GLU A N 1
ATOM 2283 C CA . GLU A 1 278 ? -4.723 35.688 -1.087 1 94.25 278 GLU A CA 1
ATOM 2284 C C . GLU A 1 278 ? -5.668 34.5 -0.98 1 94.25 278 GLU A C 1
ATOM 2286 O O . GLU A 1 278 ? -6.262 34.062 -1.978 1 94.25 278 GLU A O 1
ATOM 2291 N N . TYR A 1 279 ? -5.898 34.031 0.249 1 95.25 279 TYR A N 1
ATOM 2292 C CA . TYR A 1 279 ? -6.773 32.875 0.44 1 95.25 279 TYR A CA 1
ATOM 2293 C C . TYR A 1 279 ? -8.234 33.281 0.268 1 95.25 279 TYR A C 1
ATOM 2295 O O . TYR A 1 279 ? -9.094 32.406 0.031 1 95.25 279 TYR A O 1
ATOM 2303 N N . ALA A 1 280 ? -8.508 34.562 0.396 1 95.44 280 ALA A N 1
ATOM 2304 C CA . ALA A 1 280 ? -9.852 35.062 0.178 1 95.44 280 ALA A CA 1
ATOM 2305 C C . ALA A 1 280 ? -9.961 35.75 -1.19 1 95.44 280 ALA A C 1
ATOM 2307 O O . ALA A 1 280 ? -10.945 36.438 -1.474 1 95.44 280 ALA A O 1
ATOM 2308 N N . ASN A 1 281 ? -8.953 35.625 -1.904 1 96.44 281 ASN A N 1
ATOM 2309 C CA . ASN A 1 281 ? -8.891 36.188 -3.254 1 96.44 281 ASN A CA 1
ATOM 2310 C C . ASN A 1 281 ? -9.102 37.688 -3.256 1 96.44 281 ASN A C 1
ATOM 2312 O O . ASN A 1 281 ? -9.711 38.219 -4.18 1 96.44 281 ASN A O 1
ATOM 2316 N N . LEU A 1 282 ? -8.766 38.281 -2.197 1 95.5 282 LEU A N 1
ATOM 2317 C CA . LEU A 1 282 ? -8.742 39.75 -2.137 1 95.5 282 LEU A CA 1
ATOM 2318 C C . LEU A 1 282 ? -7.527 40.312 -2.879 1 95.5 282 LEU A C 1
ATOM 2320 O O . LEU A 1 282 ? -7.523 41.469 -3.285 1 95.5 282 LEU A O 1
ATOM 2324 N N . THR A 1 283 ? -6.52 39.5 -2.965 1 93.19 283 THR A N 1
ATOM 2325 C CA . THR A 1 283 ? -5.363 39.688 -3.824 1 93.19 283 THR A CA 1
ATOM 2326 C C . THR A 1 283 ? -5.152 38.5 -4.758 1 93.19 283 THR A C 1
ATOM 2328 O O . THR A 1 283 ? -5.316 37.375 -4.352 1 93.19 283 THR A O 1
ATOM 2331 N N . VAL A 1 284 ? -4.863 38.781 -5.953 1 90.94 284 VAL A N 1
ATOM 2332 C CA . VAL A 1 284 ? -4.703 37.719 -6.926 1 90.94 284 VAL A CA 1
ATOM 2333 C C . VAL A 1 284 ? -3.252 37.219 -6.938 1 90.94 284 VAL A C 1
ATOM 2335 O O . VAL A 1 284 ? -2.346 37.969 -7.297 1 90.94 284 VAL A O 1
ATOM 2338 N N . ARG A 1 285 ? -3.08 36.062 -6.465 1 89.25 285 ARG A N 1
ATOM 2339 C CA . ARG A 1 285 ? -1.811 35.344 -6.527 1 89.25 285 ARG A CA 1
ATOM 2340 C C . ARG A 1 285 ? -1.99 33.969 -7.148 1 89.25 285 ARG A C 1
ATOM 2342 O O . ARG A 1 285 ? -2.766 33.156 -6.645 1 89.25 285 ARG A O 1
ATOM 2349 N N . PHE A 1 286 ? -1.465 33.688 -8.242 1 95 286 PHE A N 1
ATOM 2350 C CA . PHE A 1 286 ? -1.502 32.406 -8.914 1 95 286 PHE A CA 1
ATOM 2351 C C . PHE A 1 286 ? -2.898 32.125 -9.453 1 95 286 PHE A C 1
ATOM 2353 O O . PHE A 1 286 ? -3.424 31.016 -9.266 1 95 286 PHE A O 1
ATOM 2360 N N . GLY A 1 287 ? -3.557 33.094 -9.922 1 96 287 GLY A N 1
ATOM 2361 C CA . GLY A 1 287 ? -4.926 32.938 -10.383 1 96 287 GLY A CA 1
ATOM 2362 C C . GLY A 1 287 ? -5.934 32.875 -9.258 1 96 287 GLY A C 1
ATOM 2363 O O . GLY A 1 287 ? -5.77 33.531 -8.227 1 96 287 GLY A O 1
ATOM 2364 N N . TYR A 1 288 ? -7.004 32.219 -9.539 1 97.44 288 TYR A N 1
ATOM 2365 C CA . TYR A 1 288 ? -7.977 32.031 -8.469 1 97.44 288 TYR A CA 1
ATOM 2366 C C . TYR A 1 288 ? -7.461 31.016 -7.445 1 97.44 288 TYR A C 1
ATOM 2368 O O . TYR A 1 288 ? -7.133 29.875 -7.793 1 97.44 288 TYR A O 1
ATOM 2376 N N . TRP A 1 289 ? -7.383 31.438 -6.266 1 97.56 289 TRP A N 1
ATOM 2377 C CA . TRP A 1 289 ? -6.98 30.562 -5.172 1 97.56 289 TRP A CA 1
ATOM 2378 C C . TRP A 1 289 ? -8.164 29.734 -4.672 1 97.56 289 TRP A C 1
ATOM 2380 O O . TRP A 1 289 ? -8.961 30.203 -3.857 1 97.56 289 TRP A O 1
ATOM 2390 N N . LYS A 1 290 ? -8.234 28.5 -5.16 1 98.25 290 LYS A N 1
ATOM 2391 C CA . LYS A 1 290 ? -9.328 27.609 -4.797 1 98.25 290 LYS A CA 1
ATOM 2392 C C . LYS A 1 290 ? -8.992 26.812 -3.533 1 98.25 290 LYS A C 1
ATOM 2394 O O . LYS A 1 290 ? -8.164 25.906 -3.568 1 98.25 290 LYS A O 1
ATOM 2399 N N . ASP A 1 291 ? -9.617 27.109 -2.467 1 98.19 291 ASP A N 1
ATOM 2400 C CA . ASP A 1 291 ? -9.445 26.422 -1.191 1 98.19 291 ASP A CA 1
ATOM 2401 C C . ASP A 1 291 ? -10.789 25.953 -0.628 1 98.19 291 ASP A C 1
ATOM 2403 O O . ASP A 1 291 ? -11.805 26 -1.323 1 98.19 291 ASP A O 1
ATOM 2407 N N . CYS A 1 292 ? -10.734 25.297 0.523 1 98.12 292 CYS A N 1
ATOM 2408 C CA . CYS A 1 292 ? -11.961 24.859 1.176 1 98.12 292 CYS A CA 1
ATOM 2409 C C . CYS A 1 292 ? -11.727 24.609 2.662 1 98.12 292 CYS A C 1
ATOM 2411 O O . CYS A 1 292 ? -10.602 24.734 3.146 1 98.12 292 CYS A O 1
ATOM 2413 N N . GLY A 1 293 ? -12.75 24.359 3.361 1 98.38 293 GLY A N 1
ATOM 2414 C CA . GLY A 1 293 ? -12.727 24 4.77 1 98.38 293 GLY A CA 1
ATOM 2415 C C . GLY A 1 293 ? -14.023 23.375 5.246 1 98.38 293 GLY A C 1
ATOM 2416 O O . GLY A 1 293 ? -14.93 23.125 4.449 1 98.38 293 GLY A O 1
ATOM 2417 N N . ILE A 1 294 ? -13.992 23.047 6.523 1 98.75 294 ILE A N 1
ATOM 2418 C CA . ILE A 1 294 ? -15.164 22.438 7.137 1 98.75 294 ILE A CA 1
ATOM 2419 C C . ILE A 1 294 ? -15.383 23.031 8.531 1 98.75 294 ILE A C 1
ATOM 2421 O O . ILE A 1 294 ? -14.422 23.344 9.234 1 98.75 294 ILE A O 1
ATOM 2425 N N . ARG A 1 295 ? -16.625 23.234 8.844 1 98.69 295 ARG A N 1
ATOM 2426 C CA . ARG A 1 295 ? -17.016 23.656 10.18 1 98.69 295 ARG A CA 1
ATOM 2427 C C . ARG A 1 295 ? -17.766 22.547 10.906 1 98.69 295 ARG A C 1
ATOM 2429 O O . ARG A 1 295 ? -18.625 21.891 10.328 1 98.69 295 ARG A O 1
ATOM 2436 N N . LEU A 1 296 ? -17.391 22.281 12.102 1 97.5 296 LEU A N 1
ATOM 2437 C CA . LEU A 1 296 ? -18.031 21.312 12.977 1 97.5 296 LEU A CA 1
ATOM 2438 C C . LEU A 1 296 ? -18.766 22.016 14.117 1 97.5 296 LEU A C 1
ATOM 2440 O O . LEU A 1 296 ? -18.156 22.781 14.875 1 97.5 296 LEU A O 1
ATOM 2444 N N . ASP A 1 297 ? -20.047 21.797 14.227 1 96.94 297 ASP A N 1
ATOM 2445 C CA . ASP A 1 297 ? -20.844 22.328 15.32 1 96.94 297 ASP A CA 1
ATOM 2446 C C . ASP A 1 297 ? -21.422 21.203 16.188 1 96.94 297 ASP A C 1
ATOM 2448 O O . ASP A 1 297 ? -22.297 20.453 15.742 1 96.94 297 ASP A O 1
ATOM 2452 N N . GLY A 1 298 ? -20.906 21.078 17.312 1 95.5 298 GLY A N 1
ATOM 2453 C CA . GLY A 1 298 ? -21.328 20 18.203 1 95.5 298 GLY A CA 1
ATOM 2454 C C . GLY A 1 298 ? -20.156 19.266 18.844 1 95.5 298 GLY A C 1
ATOM 2455 O O . GLY A 1 298 ? -19.062 19.828 18.953 1 95.5 298 GLY A O 1
ATOM 2456 N N . PRO A 1 299 ? -20.391 18.047 19.328 1 95.19 299 PRO A N 1
ATOM 2457 C CA . PRO A 1 299 ? -19.359 17.312 20.062 1 95.19 299 PRO A CA 1
ATOM 2458 C C . PRO A 1 299 ? -18.078 17.094 19.25 1 95.19 299 PRO A C 1
ATOM 2460 O O . PRO A 1 299 ? -16.984 17.031 19.812 1 95.19 299 PRO A O 1
ATOM 2463 N N . GLY A 1 300 ? -18.219 17.062 17.938 1 95.88 300 GLY A N 1
ATOM 2464 C CA . GLY A 1 300 ? -17.062 16.859 17.078 1 95.88 300 GLY A CA 1
ATOM 2465 C C . GLY A 1 300 ? -16.047 17.984 17.156 1 95.88 300 GLY A C 1
ATOM 2466 O O . GLY A 1 300 ? -14.867 17.781 16.859 1 95.88 300 GLY A O 1
ATOM 2467 N N . ALA A 1 301 ? -16.484 19.156 17.609 1 97.06 301 ALA A N 1
ATOM 2468 C CA . ALA A 1 301 ? -15.594 20.297 17.75 1 97.06 301 ALA A CA 1
ATOM 2469 C C . ALA A 1 301 ? -14.531 20.031 18.812 1 97.06 301 ALA A C 1
ATOM 2471 O O . ALA A 1 301 ? -13.406 20.516 18.703 1 97.06 301 ALA A O 1
ATOM 2472 N N . TRP A 1 302 ? -14.883 19.203 19.734 1 95.88 302 TRP A N 1
ATOM 2473 C CA . TRP A 1 302 ? -13.953 18.891 20.812 1 95.88 302 TRP A CA 1
ATOM 2474 C C . TRP A 1 302 ? -12.719 18.172 20.266 1 95.88 302 TRP A C 1
ATOM 2476 O O . TRP A 1 302 ? -11.609 18.359 20.766 1 95.88 302 TRP A O 1
ATOM 2486 N N . GLY A 1 303 ? -12.914 17.344 19.25 1 96 303 GLY A N 1
ATOM 2487 C CA . GLY A 1 303 ? -11.789 16.625 18.672 1 96 303 GLY A CA 1
ATOM 2488 C C . GLY A 1 303 ? -10.664 17.547 18.219 1 96 303 GLY A C 1
ATOM 2489 O O . GLY A 1 303 ? -9.492 17.203 18.375 1 96 303 GLY A O 1
ATOM 2490 N N . LEU A 1 304 ? -11 18.656 17.703 1 97.81 304 LEU A N 1
ATOM 2491 C CA . LEU A 1 304 ? -10 19.625 17.281 1 97.81 304 LEU A CA 1
ATOM 2492 C C . LEU A 1 304 ? -9.539 20.5 18.438 1 97.81 304 LEU A C 1
ATOM 2494 O O . LEU A 1 304 ? -8.352 20.812 18.562 1 97.81 304 LEU A O 1
ATOM 2498 N N . THR A 1 305 ? -10.461 20.812 19.359 1 97.12 305 THR A N 1
ATOM 2499 C CA . THR A 1 305 ? -10.141 21.656 20.516 1 97.12 305 THR A CA 1
ATOM 2500 C C . THR A 1 305 ? -9.094 20.984 21.391 1 97.12 305 THR A C 1
ATOM 2502 O O . THR A 1 305 ? -8.125 21.625 21.812 1 97.12 305 THR A O 1
ATOM 2505 N N . ARG A 1 306 ? -9.328 19.75 21.625 1 95.38 306 ARG A N 1
ATOM 2506 C CA . ARG A 1 306 ? -8.406 19.031 22.5 1 95.38 306 ARG A CA 1
ATOM 2507 C C . ARG A 1 306 ? -7.004 18.984 21.906 1 95.38 306 ARG A C 1
ATOM 2509 O O . ARG A 1 306 ? -6.012 19.062 22.625 1 95.38 306 ARG A O 1
ATOM 2516 N N . GLU A 1 307 ? -6.969 18.875 20.594 1 95.25 307 GLU A N 1
ATOM 2517 C CA . GLU A 1 307 ? -5.668 18.828 19.938 1 95.25 307 GLU A CA 1
ATOM 2518 C C . GLU A 1 307 ? -4.973 20.188 20 1 95.25 307 GLU A C 1
ATOM 2520 O O . GLU A 1 307 ? -3.752 20.266 20.156 1 95.25 307 GLU A O 1
ATOM 2525 N N . PHE A 1 308 ? -5.738 21.219 19.844 1 96.38 308 PHE A N 1
ATOM 2526 C CA . PHE A 1 308 ? -5.168 22.547 20.016 1 96.38 308 PHE A CA 1
ATOM 2527 C C . PHE A 1 308 ? -4.59 22.734 21.406 1 96.38 308 PHE A C 1
ATOM 2529 O O . PHE A 1 308 ? -3.463 23.203 21.578 1 96.38 308 PHE A O 1
ATOM 2536 N N . LEU A 1 309 ? -5.367 22.422 22.406 1 96 309 LEU A N 1
ATOM 2537 C CA . LEU A 1 309 ? -4.957 22.594 23.797 1 96 309 LEU A CA 1
ATOM 2538 C C . LEU A 1 309 ? -3.678 21.812 24.078 1 96 309 LEU A C 1
ATOM 2540 O O . LEU A 1 309 ? -2.799 22.297 24.797 1 96 309 LEU A O 1
ATOM 2544 N N . HIS A 1 310 ? -3.674 20.688 23.5 1 93.12 310 HIS A N 1
ATOM 2545 C CA . HIS A 1 310 ? -2.486 19.875 23.703 1 93.12 310 HIS A CA 1
ATOM 2546 C C . HIS A 1 310 ? -1.25 20.531 23.109 1 93.12 310 HIS A C 1
ATOM 2548 O O . HIS A 1 310 ? -0.201 20.594 23.75 1 93.12 310 HIS A O 1
ATOM 2554 N N . MET A 1 311 ? -1.376 21 21.922 1 92.31 311 MET A N 1
ATOM 2555 C CA . MET A 1 311 ? -0.258 21.672 21.266 1 92.31 311 MET A CA 1
ATOM 2556 C C . MET A 1 311 ? 0.111 22.953 22.016 1 92.31 311 MET A C 1
ATOM 2558 O O . MET A 1 311 ? 1.292 23.281 22.156 1 92.31 311 MET A O 1
ATOM 2562 N N . TRP A 1 312 ? -0.852 23.641 22.469 1 93.81 312 TRP A N 1
ATOM 2563 C CA . TRP A 1 312 ? -0.655 24.875 23.219 1 93.81 312 TRP A CA 1
ATOM 2564 C C . TRP A 1 312 ? 0.193 24.609 24.469 1 93.81 312 TRP A C 1
ATOM 2566 O O . TRP A 1 312 ? 1.154 25.344 24.734 1 93.81 312 TRP A O 1
ATOM 2576 N N . GLN A 1 313 ? -0.164 23.578 25.156 1 92.06 313 GLN A N 1
ATOM 2577 C CA . GLN A 1 313 ? 0.563 23.219 26.359 1 92.06 313 GLN A CA 1
ATOM 2578 C C . GLN A 1 313 ? 1.962 22.703 26.047 1 92.06 313 GLN A C 1
ATOM 2580 O O . GLN A 1 313 ? 2.922 23 26.75 1 92.06 313 GLN A O 1
ATOM 2585 N N . ARG A 1 314 ? 1.979 21.969 25.047 1 86.31 314 ARG A N 1
ATOM 2586 C CA . ARG A 1 314 ? 3.266 21.438 24.625 1 86.31 314 ARG A CA 1
ATOM 2587 C C . ARG A 1 314 ? 4.242 22.547 24.281 1 86.31 314 ARG A C 1
ATOM 2589 O O . ARG A 1 314 ? 5.449 22.422 24.5 1 86.31 314 ARG A O 1
ATOM 2596 N N . ASN A 1 315 ? 3.717 23.578 23.75 1 86.12 315 ASN A N 1
ATOM 2597 C CA . ASN A 1 315 ? 4.539 24.719 23.359 1 86.12 315 ASN A CA 1
ATOM 2598 C C . ASN A 1 315 ? 4.77 25.672 24.531 1 86.12 315 ASN A C 1
ATOM 2600 O O . ASN A 1 315 ? 5.18 26.812 24.344 1 86.12 315 ASN A O 1
ATOM 2604 N N . GLY A 1 316 ? 4.402 25.281 25.766 1 85.75 316 GLY A N 1
ATOM 2605 C CA . GLY A 1 316 ? 4.707 26.047 26.969 1 85.75 316 GLY A CA 1
ATOM 2606 C C . GLY A 1 316 ? 3.555 26.906 27.438 1 85.75 316 GLY A C 1
ATOM 2607 O O . GLY A 1 316 ? 3.695 27.672 28.391 1 85.75 316 GLY A O 1
ATOM 2608 N N . GLY A 1 317 ? 2.48 26.75 26.734 1 89.94 317 GLY A N 1
ATOM 2609 C CA . GLY A 1 317 ? 1.322 27.531 27.141 1 89.94 317 GLY A CA 1
ATOM 2610 C C . GLY A 1 317 ? 0.639 26.984 28.391 1 89.94 317 GLY A C 1
ATOM 2611 O O . GLY A 1 317 ? 0.695 25.781 28.656 1 89.94 317 GLY A O 1
ATOM 2612 N N . GLN A 1 318 ? 0.063 27.844 29.078 1 89.88 318 GLN A N 1
ATOM 2613 C CA . GLN A 1 318 ? -0.707 27.469 30.25 1 89.88 318 GLN A CA 1
ATOM 2614 C C . GLN A 1 318 ? -2.207 27.594 30 1 89.88 318 GLN A C 1
ATOM 2616 O O . GLN A 1 318 ? -2.637 28.422 29.188 1 89.88 318 GLN A O 1
ATOM 2621 N N . LEU A 1 319 ? -2.889 26.719 30.656 1 90 319 LEU A N 1
ATOM 2622 C CA . LEU A 1 319 ? -4.344 26.797 30.578 1 90 319 LEU A CA 1
ATOM 2623 C C . LEU A 1 319 ? -4.914 27.516 31.797 1 90 319 LEU A C 1
ATOM 2625 O O . LEU A 1 319 ? -4.52 27.234 32.938 1 90 319 LEU A O 1
ATOM 2629 N N . MET A 1 320 ? -5.773 28.344 31.469 1 81.81 320 MET A N 1
ATOM 2630 C CA . MET A 1 320 ? -6.355 29.141 32.531 1 81.81 320 MET A CA 1
ATOM 2631 C C . MET A 1 320 ? -7.477 28.391 33.25 1 81.81 320 MET A C 1
ATOM 2633 O O . MET A 1 320 ? -7.82 28.703 34.375 1 81.81 320 MET A O 1
ATOM 2637 N N . GLN A 1 321 ? -8.07 27.469 32.531 1 82.69 321 GLN A N 1
ATOM 2638 C CA . GLN A 1 321 ? -9.211 26.703 33.062 1 82.69 321 GLN A CA 1
ATOM 2639 C C . GLN A 1 321 ? -8.953 25.203 32.969 1 82.69 321 GLN A C 1
ATOM 2641 O O . GLN A 1 321 ? -8.023 24.766 32.312 1 82.69 321 GLN A O 1
ATOM 2646 N N . GLU A 1 322 ? -9.891 24.594 33.719 1 85.75 322 GLU A N 1
ATOM 2647 C CA . GLU A 1 322 ? -9.867 23.141 33.594 1 85.75 322 GLU A CA 1
ATOM 2648 C C . GLU A 1 322 ? -10.312 22.672 32.219 1 85.75 322 GLU A C 1
ATOM 2650 O O . GLU A 1 322 ? -11.078 23.375 31.547 1 85.75 322 GLU A O 1
ATOM 2655 N N . ARG A 1 323 ? -9.914 21.656 31.859 1 86.06 323 ARG A N 1
ATOM 2656 C CA . ARG A 1 323 ? -10.125 21.125 30.516 1 86.06 323 ARG A CA 1
ATOM 2657 C C . ARG A 1 323 ? -11.617 21.016 30.203 1 86.06 323 ARG A C 1
ATOM 2659 O O . ARG A 1 323 ? -12.031 21.219 29.047 1 86.06 323 ARG A O 1
ATOM 2666 N N . ASP A 1 324 ? -12.375 20.734 31.219 1 87.19 324 ASP A N 1
ATOM 2667 C CA . ASP A 1 324 ? -13.805 20.562 31 1 87.19 324 ASP A CA 1
ATOM 2668 C C . ASP A 1 324 ? -14.469 21.875 30.594 1 87.19 324 ASP A C 1
ATOM 2670 O O . ASP A 1 324 ? -15.531 21.859 29.953 1 87.19 324 ASP A O 1
ATOM 2674 N N . TYR A 1 325 ? -13.828 22.938 30.922 1 91.5 325 TYR A N 1
ATOM 2675 C CA . TYR A 1 325 ? -14.305 24.266 30.547 1 91.5 325 TYR A CA 1
ATOM 2676 C C . TYR A 1 325 ? -14.344 24.422 29.031 1 91.5 325 TYR A C 1
ATOM 2678 O O . TYR A 1 325 ? -15.203 25.125 28.5 1 91.5 325 TYR A O 1
ATOM 2686 N N . TYR A 1 326 ? -13.539 23.734 28.359 1 93.69 326 TYR A N 1
ATOM 2687 C CA . TYR A 1 326 ? -13.352 23.938 26.922 1 93.69 326 TYR A CA 1
ATOM 2688 C C . TYR A 1 326 ? -14.203 22.969 26.125 1 93.69 326 TYR A C 1
ATOM 2690 O O . TYR A 1 326 ? -14.172 22.969 24.891 1 93.69 326 TYR A O 1
ATOM 2698 N N . ARG A 1 327 ? -14.977 22.141 26.781 1 90.94 327 ARG A N 1
ATOM 2699 C CA . ARG A 1 327 ? -15.812 21.141 26.109 1 90.94 327 ARG A CA 1
ATOM 2700 C C . ARG A 1 327 ? -17.125 21.766 25.641 1 90.94 327 ARG A C 1
ATOM 2702 O O . ARG A 1 327 ? -17.578 22.766 26.188 1 90.94 327 ARG A O 1
ATOM 2709 N N . PRO A 1 328 ? -17.609 21.094 24.609 1 85.06 328 PRO A N 1
ATOM 2710 C CA . PRO A 1 328 ? -18.906 21.625 24.141 1 85.06 328 PRO A CA 1
ATOM 2711 C C . PRO A 1 328 ? -20.016 21.469 25.172 1 85.06 328 PRO A C 1
ATOM 2713 O O . PRO A 1 328 ? -20.047 20.469 25.906 1 85.06 328 PRO A O 1
ATOM 2716 N N . HIS A 1 329 ? -20.922 22.438 25.078 1 74.88 329 HIS A N 1
ATOM 2717 C CA . HIS A 1 329 ? -22.031 22.406 26.016 1 74.88 329 HIS A CA 1
ATOM 2718 C C . HIS A 1 329 ? -23.359 22.219 25.266 1 74.88 329 HIS A C 1
ATOM 2720 O O . HIS A 1 329 ? -24.406 22.016 25.906 1 74.88 329 HIS A O 1
ATOM 2726 N N . ASP A 1 330 ? -23.234 22.172 23.984 1 74.38 330 ASP A N 1
ATOM 2727 C CA . ASP A 1 330 ? -24.469 22.125 23.219 1 74.38 330 ASP A CA 1
ATOM 2728 C C . ASP A 1 330 ? -24.719 20.734 22.656 1 74.38 330 ASP A C 1
ATOM 2730 O O . ASP A 1 330 ? -23.766 20.031 22.281 1 74.38 330 ASP A O 1
ATOM 2734 N N . HIS A 1 331 ? -25.984 20.281 22.891 1 77.69 331 HIS A N 1
ATOM 2735 C CA . HIS A 1 331 ? -26.422 19.016 22.297 1 77.69 331 HIS A CA 1
ATOM 2736 C C . HIS A 1 331 ? -27.297 19.25 21.062 1 77.69 331 HIS A C 1
ATOM 2738 O O . HIS A 1 331 ? -28.188 20.109 21.078 1 77.69 331 HIS A O 1
ATOM 2744 N N . ARG A 1 332 ? -26.828 18.734 19.906 1 83.44 332 ARG A N 1
ATOM 2745 C CA . ARG A 1 332 ? -27.641 18.781 18.703 1 83.44 332 ARG A CA 1
ATOM 2746 C C . ARG A 1 332 ? -27.672 17.422 18 1 83.44 332 ARG A C 1
ATOM 2748 O O . ARG A 1 332 ? -26.719 16.641 18.125 1 83.44 332 ARG A O 1
ATOM 2755 N N . GLU A 1 333 ? -28.875 17.156 17.438 1 89.06 333 GLU A N 1
ATOM 2756 C CA . GLU A 1 333 ? -28.984 15.953 16.609 1 89.06 333 GLU A CA 1
ATOM 2757 C C . GLU A 1 333 ? -28.531 16.219 15.18 1 89.06 333 GLU A C 1
ATOM 2759 O O . GLU A 1 333 ? -28.922 17.234 14.586 1 89.06 333 GLU A O 1
ATOM 2764 N N . ALA A 1 334 ? -27.641 15.477 14.766 1 92.62 334 ALA A N 1
ATOM 2765 C CA . ALA A 1 334 ? -27.141 15.602 13.398 1 92.62 334 ALA A CA 1
ATOM 2766 C C . ALA A 1 334 ? -26.828 14.234 12.797 1 92.62 334 ALA A C 1
ATOM 2768 O O . ALA A 1 334 ? -26.516 13.289 13.523 1 92.62 334 ALA A O 1
ATOM 2769 N N . ALA A 1 335 ? -26.953 14.188 11.508 1 94.69 335 ALA A N 1
ATOM 2770 C CA . ALA A 1 335 ? -26.734 12.922 10.805 1 94.69 335 ALA A CA 1
ATOM 2771 C C . ALA A 1 335 ? -25.25 12.664 10.609 1 94.69 335 ALA A C 1
ATOM 2773 O O . ALA A 1 335 ? -24.453 13.602 10.484 1 94.69 335 ALA A O 1
ATOM 2774 N N . GLY A 1 336 ? -24.938 11.375 10.648 1 97.38 336 GLY A N 1
ATOM 2775 C CA . GLY A 1 336 ? -23.578 10.953 10.297 1 97.38 336 GLY A CA 1
ATOM 2776 C C . GLY A 1 336 ? -22.609 11.055 11.445 1 97.38 336 GLY A C 1
ATOM 2777 O O . GLY A 1 336 ? -23 11.086 12.609 1 97.38 336 GLY A O 1
ATOM 2778 N N . PHE A 1 337 ? -21.266 10.938 11.102 1 98.5 337 PHE A N 1
ATOM 2779 C CA . PHE A 1 337 ? -20.203 10.914 12.094 1 98.5 337 PHE A CA 1
ATOM 2780 C C . PHE A 1 337 ? -19 11.711 11.609 1 98.5 337 PHE A C 1
ATOM 2782 O O . PHE A 1 337 ? -18.797 11.867 10.398 1 98.5 337 PHE A O 1
ATOM 2789 N N . CYS A 1 338 ? -18.312 12.258 12.508 1 98.44 338 CYS A N 1
ATOM 2790 C CA . CYS A 1 338 ? -17.031 12.875 12.18 1 98.44 338 CYS A CA 1
ATOM 2791 C C . CYS A 1 338 ? -15.938 12.43 13.148 1 98.44 338 CYS A C 1
ATOM 2793 O O . CYS A 1 338 ? -16.219 12.094 14.297 1 98.44 338 CYS A O 1
ATOM 2795 N N . GLN A 1 339 ? -14.719 12.398 12.734 1 98.75 339 GLN A N 1
ATOM 2796 C CA . GLN A 1 339 ? -13.578 11.93 13.508 1 98.75 339 GLN A CA 1
ATOM 2797 C C . GLN A 1 339 ? -12.344 12.797 13.25 1 98.75 339 GLN A C 1
ATOM 2799 O O . GLN A 1 339 ? -11.508 12.461 12.406 1 98.75 339 GLN A O 1
ATOM 2804 N N . PRO A 1 340 ? -12.258 13.891 13.992 1 98.56 340 PRO A N 1
ATOM 2805 C CA . PRO A 1 340 ? -11.078 14.758 13.875 1 98.56 340 PRO A CA 1
ATOM 2806 C C . PRO A 1 340 ? -9.797 14.07 14.336 1 98.56 340 PRO A C 1
ATOM 2808 O O . PRO A 1 340 ? -9.828 13.242 15.258 1 98.56 340 PRO A O 1
ATOM 2811 N N . PHE A 1 341 ? -8.672 14.383 13.656 1 97.94 341 PHE A N 1
ATOM 2812 C CA . PHE A 1 341 ? -7.387 13.82 14.039 1 97.94 341 PHE A CA 1
ATOM 2813 C C . PHE A 1 341 ? -6.246 14.766 13.68 1 97.94 341 PHE A C 1
ATOM 2815 O O . PHE A 1 341 ? -6.453 15.742 12.953 1 97.94 341 PHE A O 1
ATOM 2822 N N . VAL A 1 342 ? -5.105 14.539 14.242 1 96.75 342 VAL A N 1
ATOM 2823 C CA . VAL A 1 342 ? -3.883 15.258 13.906 1 96.75 342 VAL A CA 1
ATOM 2824 C C . VAL A 1 342 ? -2.771 14.258 13.586 1 96.75 342 VAL A C 1
ATOM 2826 O O . VAL A 1 342 ? -2.906 13.062 13.844 1 96.75 342 VAL A O 1
ATOM 2829 N N . ASP A 1 343 ? -1.856 14.719 12.875 1 94.81 343 ASP A N 1
ATOM 2830 C CA . ASP A 1 343 ? -0.646 13.969 12.562 1 94.81 343 ASP A CA 1
ATOM 2831 C C . ASP A 1 343 ? 0.6 14.836 12.727 1 94.81 343 ASP A C 1
ATOM 2833 O O . ASP A 1 343 ? 0.503 16.062 12.789 1 94.81 343 ASP A O 1
ATOM 2837 N N . GLY A 1 344 ? 1.685 14.102 12.914 1 89.12 344 GLY A N 1
ATOM 2838 C CA . GLY A 1 344 ? 2.951 14.805 13.047 1 89.12 344 GLY A CA 1
ATOM 2839 C C . GLY A 1 344 ? 4.137 13.875 13.203 1 89.12 344 GLY A C 1
ATOM 2840 O O . GLY A 1 344 ? 3.969 12.656 13.32 1 89.12 344 GLY A O 1
ATOM 2841 N N . PRO A 1 345 ? 5.277 14.398 13.172 1 81.62 345 PRO A N 1
ATOM 2842 C CA . PRO A 1 345 ? 6.5 13.602 13.227 1 81.62 345 PRO A CA 1
ATOM 2843 C C . PRO A 1 345 ? 6.641 12.82 14.531 1 81.62 345 PRO A C 1
ATOM 2845 O O . PRO A 1 345 ? 7.398 11.852 14.594 1 81.62 345 PRO A O 1
ATOM 2848 N N . ASP A 1 346 ? 5.891 13.219 15.5 1 77.38 346 ASP A N 1
ATOM 2849 C CA . ASP A 1 346 ? 5.945 12.523 16.781 1 77.38 346 ASP A CA 1
ATOM 2850 C C . ASP A 1 346 ? 5.395 11.102 16.656 1 77.38 346 ASP A C 1
ATOM 2852 O O . ASP A 1 346 ? 5.703 10.234 17.484 1 77.38 346 ASP A O 1
ATOM 2856 N N . ASN A 1 347 ? 4.648 10.922 15.648 1 76.75 347 ASN A N 1
ATOM 2857 C CA . ASN A 1 347 ? 4.02 9.617 15.461 1 76.75 347 ASN A CA 1
ATOM 2858 C C . ASN A 1 347 ? 4.855 8.711 14.562 1 76.75 347 ASN A C 1
ATOM 2860 O O . ASN A 1 347 ? 4.523 7.543 14.367 1 76.75 347 ASN A O 1
ATOM 2864 N N . ASN A 1 348 ? 5.969 9.234 14.141 1 69.38 348 ASN A N 1
ATOM 2865 C CA . ASN A 1 348 ? 6.777 8.406 13.25 1 69.38 348 ASN A CA 1
ATOM 2866 C C . ASN A 1 348 ? 7.262 7.141 13.953 1 69.38 348 ASN A C 1
ATOM 2868 O O . ASN A 1 348 ? 7.59 7.168 15.141 1 69.38 348 ASN A O 1
ATOM 2872 N N . PRO A 1 349 ? 7.145 6.027 13.266 1 68.75 349 PRO A N 1
ATOM 2873 C CA . PRO A 1 349 ? 7.047 5.906 11.805 1 68.75 349 PRO A CA 1
ATOM 2874 C C . PRO A 1 349 ? 5.602 5.789 11.32 1 68.75 349 PRO A C 1
ATOM 2876 O O . PRO A 1 349 ? 5.363 5.656 10.117 1 68.75 349 PRO A O 1
ATOM 2879 N N . ILE A 1 350 ? 4.703 5.91 12.211 1 76.56 350 ILE A N 1
ATOM 2880 C CA . ILE A 1 350 ? 3.305 5.812 11.805 1 76.56 350 ILE A CA 1
ATOM 2881 C C . ILE A 1 350 ? 2.82 7.168 11.297 1 76.56 350 ILE A C 1
ATOM 2883 O O . ILE A 1 350 ? 2.932 8.18 11.992 1 76.56 350 ILE A O 1
ATOM 2887 N N . SER A 1 351 ? 2.42 7.203 10.07 1 88.5 351 SER A N 1
ATOM 2888 C CA . SER A 1 351 ? 1.755 8.391 9.547 1 88.5 351 SER A CA 1
ATOM 2889 C C . SER A 1 351 ? 0.242 8.203 9.5 1 88.5 351 SER A C 1
ATOM 2891 O O . SER A 1 351 ? -0.292 7.648 8.539 1 88.5 351 SER A O 1
ATOM 2893 N N . THR A 1 352 ? -0.375 8.797 10.453 1 94.81 352 THR A N 1
ATOM 2894 C CA . THR A 1 352 ? -1.824 8.664 10.562 1 94.81 352 THR A CA 1
ATOM 2895 C C . THR A 1 352 ? -2.514 9.25 9.336 1 94.81 352 THR A C 1
ATOM 2897 O O . THR A 1 352 ? -3.467 8.672 8.812 1 94.81 352 THR A O 1
ATOM 2900 N N . ALA A 1 353 ? -2.023 10.375 8.891 1 96.62 353 ALA A N 1
ATOM 2901 C CA . ALA A 1 353 ? -2.639 11.039 7.746 1 96.62 353 ALA A CA 1
ATOM 2902 C C . ALA A 1 353 ? -2.516 10.18 6.488 1 96.62 353 ALA A C 1
ATOM 2904 O O . ALA A 1 353 ? -3.484 10.016 5.746 1 96.62 353 ALA A O 1
ATOM 2905 N N . GLU A 1 354 ? -1.364 9.664 6.242 1 95.5 354 GLU A N 1
ATOM 2906 C CA . GLU A 1 354 ? -1.161 8.789 5.09 1 95.5 354 GLU A CA 1
ATOM 2907 C C . GLU A 1 354 ? -2.061 7.559 5.164 1 95.5 354 GLU A C 1
ATOM 2909 O O . GLU A 1 354 ? -2.656 7.16 4.16 1 95.5 354 GLU A O 1
ATOM 2914 N N . ASP A 1 355 ? -2.127 6.98 6.363 1 96.38 355 ASP A N 1
ATOM 2915 C CA . ASP A 1 355 ? -2.953 5.793 6.559 1 96.38 355 ASP A CA 1
ATOM 2916 C C . ASP A 1 355 ? -4.426 6.102 6.309 1 96.38 355 ASP A C 1
ATOM 2918 O O . ASP A 1 355 ? -5.156 5.273 5.758 1 96.38 355 ASP A O 1
ATOM 2922 N N . VAL A 1 356 ? -4.84 7.246 6.711 1 98.12 356 VAL A N 1
ATOM 2923 C CA . VAL A 1 356 ? -6.223 7.648 6.473 1 98.12 356 VAL A CA 1
ATOM 2924 C C . VAL A 1 356 ? -6.504 7.684 4.973 1 98.12 356 VAL A C 1
ATOM 2926 O O . VAL A 1 356 ? -7.504 7.137 4.508 1 98.12 356 VAL A O 1
ATOM 2929 N N . PHE A 1 357 ? -5.613 8.312 4.234 1 98.5 357 PHE A N 1
ATOM 2930 C CA . PHE A 1 357 ? -5.773 8.367 2.787 1 98.5 357 PHE A CA 1
ATOM 2931 C C . PHE A 1 357 ? -5.805 6.961 2.193 1 98.5 357 PHE A C 1
ATOM 2933 O O . PHE A 1 357 ? -6.664 6.652 1.363 1 98.5 357 PHE A O 1
ATOM 2940 N N . LEU A 1 358 ? -4.906 6.141 2.662 1 97.88 358 LEU A N 1
ATOM 2941 C CA . LEU A 1 358 ? -4.824 4.781 2.146 1 97.88 358 LEU A CA 1
ATOM 2942 C C . LEU A 1 358 ? -6.109 4.012 2.438 1 97.88 358 LEU A C 1
ATOM 2944 O O . LEU A 1 358 ? -6.613 3.285 1.576 1 97.88 358 LEU A O 1
ATOM 2948 N N . HIS A 1 359 ? -6.633 4.148 3.648 1 98.06 359 HIS A N 1
ATOM 2949 C CA . HIS A 1 359 ? -7.895 3.494 3.988 1 98.06 359 HIS A CA 1
ATOM 2950 C C . HIS A 1 359 ? -9.023 3.967 3.082 1 98.06 359 HIS A C 1
ATOM 2952 O O . HIS A 1 359 ? -9.828 3.158 2.607 1 98.06 359 HIS A O 1
ATOM 2958 N N . LEU A 1 360 ? -9.078 5.254 2.822 1 98.62 360 LEU A N 1
ATOM 2959 C CA . LEU A 1 360 ? -10.141 5.82 2 1 98.62 360 LEU A CA 1
ATOM 2960 C C . LEU A 1 360 ? -10.039 5.332 0.56 1 98.62 360 LEU A C 1
ATOM 2962 O O . LEU A 1 360 ? -11.055 5.125 -0.108 1 98.62 360 LEU A O 1
ATOM 2966 N N . ILE A 1 361 ? -8.852 5.145 0.097 1 98.44 361 ILE A N 1
ATOM 2967 C CA . ILE A 1 361 ? -8.617 4.699 -1.271 1 98.44 361 ILE A CA 1
ATOM 2968 C C . ILE A 1 361 ? -8.875 3.197 -1.376 1 98.44 361 ILE A C 1
ATOM 2970 O O . ILE A 1 361 ? -9.594 2.742 -2.268 1 98.44 361 ILE A O 1
ATOM 2974 N N . ASN A 1 362 ? -8.312 2.453 -0.432 1 96.94 362 ASN A N 1
ATOM 2975 C CA . ASN A 1 362 ? -8.328 0.997 -0.515 1 96.94 362 ASN A CA 1
ATOM 2976 C C . ASN A 1 362 ? -9.719 0.43 -0.26 1 96.94 362 ASN A C 1
ATOM 2978 O O . ASN A 1 362 ? -10.055 -0.65 -0.749 1 96.94 362 ASN A O 1
ATOM 2982 N N . ASN A 1 363 ? -10.547 1.168 0.439 1 95.44 363 ASN A N 1
ATOM 2983 C CA . ASN A 1 363 ? -11.859 0.642 0.784 1 95.44 363 ASN A CA 1
ATOM 2984 C C . ASN A 1 363 ? -12.953 1.242 -0.096 1 95.44 363 ASN A C 1
ATOM 2986 O O . ASN A 1 363 ? -14.133 0.928 0.071 1 95.44 363 ASN A O 1
ATOM 2990 N N . ALA A 1 364 ? -12.586 2.107 -1.035 1 96.56 364 ALA A N 1
ATOM 2991 C CA . ALA A 1 364 ? -13.555 2.65 -1.984 1 96.56 364 ALA A CA 1
ATOM 2992 C C . ALA A 1 364 ? -14.039 1.574 -2.951 1 96.56 364 ALA A C 1
ATOM 2994 O O . ALA A 1 364 ? -13.258 0.733 -3.396 1 96.56 364 ALA A O 1
ATOM 2995 N N . ARG A 1 365 ? -15.305 1.651 -3.342 1 94.25 365 ARG A N 1
ATOM 2996 C CA . ARG A 1 365 ? -15.875 0.639 -4.223 1 94.25 365 ARG A CA 1
ATOM 2997 C C . ARG A 1 365 ? -16.297 1.245 -5.559 1 94.25 365 ARG A C 1
ATOM 2999 O O . ARG A 1 365 ? -16.359 0.542 -6.57 1 94.25 365 ARG A O 1
ATOM 3006 N N . ARG A 1 366 ? -16.594 2.51 -5.535 1 96.56 366 ARG A N 1
ATOM 3007 C CA . ARG A 1 366 ? -17.141 3.123 -6.742 1 96.56 366 ARG A CA 1
ATOM 3008 C C . ARG A 1 366 ? -16.266 4.273 -7.223 1 96.56 366 ARG A C 1
ATOM 3010 O O . ARG A 1 366 ? -15.953 4.375 -8.414 1 96.56 366 ARG A O 1
ATOM 3017 N N . SER A 1 367 ? -15.906 5.129 -6.234 1 98.38 367 SER A N 1
ATOM 3018 C CA . SER A 1 367 ? -15.156 6.305 -6.668 1 98.38 367 SER A CA 1
ATOM 3019 C C . SER A 1 367 ? -14.281 6.852 -5.543 1 98.38 367 SER A C 1
ATOM 3021 O O . SER A 1 367 ? -14.609 6.695 -4.363 1 98.38 367 SER A O 1
ATOM 3023 N N . VAL A 1 368 ? -13.18 7.441 -5.898 1 98.75 368 VAL A N 1
ATOM 3024 C CA . VAL A 1 368 ? -12.297 8.211 -5.02 1 98.75 368 VAL A CA 1
ATOM 3025 C C . VAL A 1 368 ? -11.852 9.492 -5.723 1 98.75 368 VAL A C 1
ATOM 3027 O O . VAL A 1 368 ? -11.195 9.438 -6.766 1 98.75 368 VAL A O 1
ATOM 3030 N N . HIS A 1 369 ? -12.25 10.648 -5.223 1 98.88 369 HIS A N 1
ATOM 3031 C CA . HIS A 1 369 ? -11.859 11.945 -5.766 1 98.88 369 HIS A CA 1
ATOM 3032 C C . HIS A 1 369 ? -11 12.727 -4.777 1 98.88 369 HIS A C 1
ATOM 3034 O O . HIS A 1 369 ? -11.391 12.922 -3.625 1 98.88 369 HIS A O 1
ATOM 3040 N N . ILE A 1 370 ? -9.82 13.125 -5.238 1 98.88 370 ILE A N 1
ATOM 3041 C CA . ILE A 1 370 ? -8.836 13.742 -4.348 1 98.88 370 ILE A CA 1
ATOM 3042 C C . ILE A 1 370 ? -8.445 15.117 -4.887 1 98.88 370 ILE A C 1
ATOM 3044 O O . ILE A 1 370 ? -8.156 15.266 -6.078 1 98.88 370 ILE A O 1
ATOM 3048 N N . THR A 1 371 ? -8.477 16.125 -4.086 1 98.75 371 THR A N 1
ATOM 3049 C CA . THR A 1 371 ? -7.895 17.422 -4.402 1 98.75 371 THR A CA 1
ATOM 3050 C C . THR A 1 371 ? -6.633 17.672 -3.578 1 98.75 371 THR A C 1
ATOM 3052 O O . THR A 1 371 ? -6.609 17.406 -2.375 1 98.75 371 THR A O 1
ATOM 3055 N N . THR A 1 372 ? -5.598 18.094 -4.137 1 98.44 372 THR A N 1
ATOM 3056 C CA . THR A 1 372 ? -4.352 18.391 -3.441 1 98.44 372 THR A CA 1
ATOM 3057 C C . THR A 1 372 ? -3.504 19.375 -4.25 1 98.44 372 THR A C 1
ATOM 3059 O O . THR A 1 372 ? -3.469 19.297 -5.48 1 98.44 372 THR A O 1
ATOM 3062 N N . PRO A 1 373 ? -2.811 20.266 -3.637 1 97.56 373 PRO A N 1
ATOM 3063 C CA . PRO A 1 373 ? -1.94 21.203 -4.363 1 97.56 373 PRO A CA 1
ATOM 3064 C C . PRO A 1 373 ? -0.625 20.562 -4.797 1 97.56 373 PRO A C 1
ATOM 3066 O O . PRO A 1 373 ? 0.015 21.031 -5.738 1 97.56 373 PRO A O 1
ATOM 3069 N N . TYR A 1 374 ? -0.222 19.531 -4.094 1 96.12 374 TYR A N 1
ATOM 3070 C CA . TYR A 1 374 ? 1.056 18.875 -4.363 1 96.12 374 TYR A CA 1
ATOM 3071 C C . TYR A 1 374 ? 0.889 17.359 -4.457 1 96.12 374 TYR A C 1
ATOM 3073 O O . TYR A 1 374 ? 0.147 16.766 -3.676 1 96.12 374 TYR A O 1
ATOM 3081 N N . LEU A 1 375 ? 1.555 16.797 -5.402 1 95.81 375 LEU A N 1
ATOM 3082 C CA . LEU A 1 375 ? 1.562 15.352 -5.578 1 95.81 375 LEU A CA 1
ATOM 3083 C C . LEU A 1 375 ? 2.986 14.812 -5.551 1 95.81 375 LEU A C 1
ATOM 3085 O O . LEU A 1 375 ? 3.676 14.812 -6.574 1 95.81 375 LEU A O 1
ATOM 3089 N N . ALA A 1 376 ? 3.404 14.359 -4.445 1 92.69 376 ALA A N 1
ATOM 3090 C CA . ALA A 1 376 ? 4.668 13.656 -4.227 1 92.69 376 ALA A CA 1
ATOM 3091 C C . ALA A 1 376 ? 4.457 12.406 -3.375 1 92.69 376 ALA A C 1
ATOM 3093 O O . ALA A 1 376 ? 4.625 12.445 -2.152 1 92.69 376 ALA A O 1
ATOM 3094 N N . ILE A 1 377 ? 4.148 11.328 -4.059 1 90.12 377 ILE A N 1
ATOM 3095 C CA . ILE A 1 377 ? 3.656 10.156 -3.34 1 90.12 377 ILE A CA 1
ATOM 3096 C C . ILE A 1 377 ? 4.699 9.047 -3.393 1 90.12 377 ILE A C 1
ATOM 3098 O O . ILE A 1 377 ? 5.406 8.898 -4.391 1 90.12 377 ILE A O 1
ATOM 3102 N N . ASP A 1 378 ? 4.688 8.281 -2.355 1 87.75 378 ASP A N 1
ATOM 3103 C CA . ASP A 1 378 ? 5.555 7.109 -2.279 1 87.75 378 ASP A CA 1
ATOM 3104 C C . ASP A 1 378 ? 4.852 5.863 -2.814 1 87.75 378 ASP A C 1
ATOM 3106 O O . ASP A 1 378 ? 3.721 5.945 -3.297 1 87.75 378 ASP A O 1
ATOM 3110 N N . GLU A 1 379 ? 5.508 4.754 -2.725 1 88.38 379 GLU A N 1
ATOM 3111 C CA . GLU A 1 379 ? 5.082 3.523 -3.387 1 88.38 379 GLU A CA 1
ATOM 3112 C C . GLU A 1 379 ? 3.746 3.035 -2.838 1 88.38 379 GLU A C 1
ATOM 3114 O O . GLU A 1 379 ? 2.879 2.6 -3.6 1 88.38 379 GLU A O 1
ATOM 3119 N N . PRO A 1 380 ? 3.529 3.064 -1.505 1 91.88 380 PRO A N 1
ATOM 3120 C CA . PRO A 1 380 ? 2.242 2.578 -1.004 1 91.88 380 PRO A CA 1
ATOM 3121 C C . PRO A 1 380 ? 1.057 3.357 -1.568 1 91.88 380 PRO A C 1
ATOM 3123 O O . PRO A 1 380 ? 0.042 2.762 -1.938 1 91.88 380 PRO A O 1
ATOM 3126 N N . MET A 1 381 ? 1.24 4.621 -1.648 1 94.88 381 MET A N 1
ATOM 3127 C CA . MET A 1 381 ? 0.168 5.461 -2.17 1 94.88 381 MET A CA 1
ATOM 3128 C C . MET A 1 381 ? -0.02 5.238 -3.666 1 94.88 381 MET A C 1
ATOM 3130 O O . MET A 1 381 ? -1.151 5.141 -4.148 1 94.88 381 MET A O 1
ATOM 3134 N N . ARG A 1 382 ? 1.021 5.18 -4.371 1 93.56 382 ARG A N 1
ATOM 3135 C CA . ARG A 1 382 ? 0.954 4.898 -5.805 1 93.56 382 ARG A CA 1
ATOM 3136 C C . ARG A 1 382 ? 0.255 3.57 -6.066 1 93.56 382 ARG A C 1
ATOM 3138 O O . ARG A 1 382 ? -0.624 3.486 -6.93 1 93.56 382 ARG A O 1
ATOM 3145 N N . GLN A 1 383 ? 0.706 2.57 -5.32 1 93.38 383 GLN A N 1
ATOM 3146 C CA . GLN A 1 383 ? 0.122 1.241 -5.461 1 93.38 383 GLN A CA 1
ATOM 3147 C C . GLN A 1 383 ? -1.374 1.262 -5.16 1 93.38 383 GLN A C 1
ATOM 3149 O O . GLN A 1 383 ? -2.16 0.61 -5.852 1 93.38 383 GLN A O 1
ATOM 3154 N N . ALA A 1 384 ? -1.772 1.938 -4.148 1 96.75 384 ALA A N 1
ATOM 3155 C CA . ALA A 1 384 ? -3.18 2.021 -3.766 1 96.75 384 ALA A CA 1
ATOM 3156 C C . ALA A 1 384 ? -4.012 2.674 -4.867 1 96.75 384 ALA A C 1
ATOM 3158 O O . ALA A 1 384 ? -5.074 2.168 -5.234 1 96.75 384 ALA A O 1
ATOM 3159 N N . LEU A 1 385 ? -3.535 3.762 -5.422 1 97.69 385 LEU A N 1
ATOM 3160 C CA . LEU A 1 385 ? -4.242 4.477 -6.477 1 97.69 385 LEU A CA 1
ATOM 3161 C C . LEU A 1 385 ? -4.355 3.619 -7.734 1 97.69 385 LEU A C 1
ATOM 3163 O O . LEU A 1 385 ? -5.434 3.516 -8.328 1 97.69 385 LEU A O 1
ATOM 3167 N N . CYS A 1 386 ? -3.258 3.025 -8.117 1 95.56 386 CYS A N 1
ATOM 3168 C CA . CYS A 1 386 ? -3.24 2.184 -9.305 1 95.56 386 CYS A CA 1
ATOM 3169 C C . CYS A 1 386 ? -4.176 0.991 -9.148 1 95.56 386 CYS A C 1
ATOM 3171 O O . CYS A 1 386 ? -4.945 0.674 -10.055 1 95.56 386 CYS A O 1
ATOM 3173 N N . SER A 1 387 ? -4.074 0.407 -7.996 1 95.12 387 SER A N 1
ATOM 3174 C CA . SER A 1 387 ? -4.93 -0.745 -7.727 1 95.12 387 SER A CA 1
ATOM 3175 C C . SER A 1 387 ? -6.402 -0.362 -7.77 1 95.12 387 SER A C 1
ATOM 3177 O O . SER A 1 387 ? -7.23 -1.113 -8.289 1 95.12 387 SER A O 1
ATOM 3179 N N . ALA A 1 388 ? -6.738 0.738 -7.207 1 97.25 388 ALA A N 1
ATOM 3180 C CA . ALA A 1 388 ? -8.117 1.213 -7.242 1 97.25 388 ALA A CA 1
ATOM 3181 C C . ALA A 1 388 ? -8.594 1.426 -8.68 1 97.25 388 ALA A C 1
ATOM 3183 O O . ALA A 1 388 ? -9.664 0.954 -9.062 1 97.25 388 ALA A O 1
ATOM 3184 N N . GLY A 1 389 ? -7.797 2.107 -9.461 1 97.31 389 GLY A N 1
ATOM 3185 C CA . GLY A 1 389 ? -8.141 2.311 -10.859 1 97.31 389 GLY A CA 1
ATOM 3186 C C . GLY A 1 389 ? -8.344 1.013 -11.617 1 97.31 389 GLY A C 1
ATOM 3187 O O . GLY A 1 389 ? -9.32 0.867 -12.352 1 97.31 389 GLY A O 1
ATOM 3188 N N . ASP A 1 390 ? -7.48 0.097 -11.367 1 95.19 390 ASP A N 1
ATOM 3189 C CA . ASP A 1 390 ? -7.527 -1.184 -12.062 1 95.19 390 ASP A CA 1
ATOM 3190 C C . ASP A 1 390 ? -8.719 -2.02 -11.602 1 95.19 390 ASP A C 1
ATOM 3192 O O . ASP A 1 390 ? -9.133 -2.955 -12.289 1 95.19 390 ASP A O 1
ATOM 3196 N N . SER A 1 391 ? -9.242 -1.723 -10.43 1 95.44 391 SER A N 1
ATOM 3197 C CA . SER A 1 391 ? -10.375 -2.457 -9.867 1 95.44 391 SER A CA 1
ATOM 3198 C C . SER A 1 391 ? -11.703 -1.859 -10.32 1 95.44 391 SER A C 1
ATOM 3200 O O . SER A 1 391 ? -12.766 -2.262 -9.836 1 95.44 391 SER A O 1
ATOM 3202 N N . GLY A 1 392 ? -11.672 -0.835 -11.117 1 94.5 392 GLY A N 1
ATOM 3203 C CA . GLY A 1 392 ? -12.891 -0.262 -11.664 1 94.5 392 GLY A CA 1
ATOM 3204 C C . GLY A 1 392 ? -13.391 0.932 -10.875 1 94.5 392 GLY A C 1
ATOM 3205 O O . GLY A 1 392 ? -14.453 1.484 -11.188 1 94.5 392 GLY A O 1
ATOM 3206 N N . VAL A 1 393 ? -12.695 1.317 -9.844 1 97.56 393 VAL A N 1
ATOM 3207 C CA . VAL A 1 393 ? -13.047 2.51 -9.086 1 97.56 393 VAL A CA 1
ATOM 3208 C C . VAL A 1 393 ? -12.75 3.76 -9.914 1 97.56 393 VAL A C 1
ATOM 3210 O O . VAL A 1 393 ? -11.719 3.838 -10.578 1 97.56 393 VAL A O 1
ATOM 3213 N N . ASP A 1 394 ? -13.648 4.711 -9.953 1 98.5 394 ASP A N 1
ATOM 3214 C CA . ASP A 1 394 ? -13.414 5.992 -10.609 1 98.5 394 ASP A CA 1
ATOM 3215 C C . ASP A 1 394 ? -12.492 6.879 -9.766 1 98.5 394 ASP A C 1
ATOM 3217 O O . ASP A 1 394 ? -12.961 7.621 -8.898 1 98.5 394 ASP A O 1
ATOM 3221 N N . VAL A 1 395 ? -11.211 6.773 -10.062 1 98.75 395 VAL A N 1
ATOM 3222 C CA . VAL A 1 395 ? -10.219 7.527 -9.305 1 98.75 395 VAL A CA 1
ATOM 3223 C C . VAL A 1 395 ? -9.883 8.828 -10.031 1 98.75 395 VAL A C 1
ATOM 3225 O O . VAL A 1 395 ? -9.414 8.805 -11.172 1 98.75 395 VAL A O 1
ATOM 3228 N N . ARG A 1 396 ? -10.078 9.992 -9.352 1 98.81 396 ARG A N 1
ATOM 3229 C CA . ARG A 1 396 ? -9.766 11.305 -9.922 1 98.81 396 ARG A CA 1
ATOM 3230 C C . ARG A 1 396 ? -8.828 12.086 -9.016 1 98.81 396 ARG A C 1
ATOM 3232 O O . ARG A 1 396 ? -9.078 12.219 -7.816 1 98.81 396 ARG A O 1
ATOM 3239 N N . LEU A 1 397 ? -7.781 12.477 -9.586 1 98.75 397 LEU A N 1
ATOM 3240 C CA . LEU A 1 397 ? -6.859 13.406 -8.93 1 98.75 397 LEU A CA 1
ATOM 3241 C C . LEU A 1 397 ? -6.977 14.805 -9.523 1 98.75 397 LEU A C 1
ATOM 3243 O O . LEU A 1 397 ? -6.734 14.992 -10.719 1 98.75 397 LEU A O 1
ATOM 3247 N N . LEU A 1 398 ? -7.375 15.75 -8.758 1 98.81 398 LEU A N 1
ATOM 3248 C CA . LEU A 1 398 ? -7.492 17.141 -9.18 1 98.81 398 LEU A CA 1
ATOM 3249 C C . LEU A 1 398 ? -6.312 17.969 -8.672 1 98.81 398 LEU A C 1
ATOM 3251 O O . LEU A 1 398 ? -6.086 18.047 -7.457 1 98.81 398 LEU A O 1
ATOM 3255 N N . LEU A 1 399 ? -5.594 18.562 -9.586 1 98.5 399 LEU A N 1
ATOM 3256 C CA . LEU A 1 399 ? -4.348 19.266 -9.289 1 98.5 399 LEU A CA 1
ATOM 3257 C C . LEU A 1 399 ? -4.395 20.688 -9.812 1 98.5 399 LEU A C 1
ATOM 3259 O O . LEU A 1 399 ? -5.227 21.031 -10.664 1 98.5 399 LEU A O 1
ATOM 3263 N N . PRO A 1 400 ? -3.523 21.531 -9.336 1 98.19 400 PRO A N 1
ATOM 3264 C CA . PRO A 1 400 ? -3.562 22.938 -9.742 1 98.19 400 PRO A CA 1
ATOM 3265 C C . PRO A 1 400 ? -3.045 23.156 -11.164 1 98.19 400 PRO A C 1
ATOM 3267 O O . PRO A 1 400 ? -2.117 22.469 -11.602 1 98.19 400 PRO A O 1
ATOM 3270 N N . GLY A 1 401 ? -3.609 24.125 -11.805 1 97.12 401 GLY A N 1
ATOM 3271 C CA . GLY A 1 401 ? -3.117 24.562 -13.102 1 97.12 401 GLY A CA 1
ATOM 3272 C C . GLY A 1 401 ? -1.999 25.594 -13 1 97.12 401 GLY A C 1
ATOM 3273 O O . GLY A 1 401 ? -1.079 25.594 -13.82 1 97.12 401 GLY A O 1
ATOM 3274 N N . ILE A 1 402 ? -2.15 26.469 -12.055 1 96.69 402 ILE A N 1
ATOM 3275 C CA . ILE A 1 402 ? -1.111 27.453 -11.75 1 96.69 402 ILE A CA 1
ATOM 3276 C C . ILE A 1 402 ? -0.473 27.125 -10.406 1 96.69 402 ILE A C 1
ATOM 3278 O O . ILE A 1 402 ? -1.067 27.375 -9.352 1 96.69 402 ILE A O 1
ATOM 3282 N N . PRO A 1 403 ? 0.761 26.594 -10.453 1 94.5 403 PRO A N 1
ATOM 3283 C CA . PRO A 1 403 ? 1.409 26.172 -9.211 1 94.5 403 PRO A CA 1
ATOM 3284 C C . PRO A 1 403 ? 2.055 27.328 -8.453 1 94.5 403 PRO A C 1
ATOM 3286 O O . PRO A 1 403 ? 2.523 28.281 -9.07 1 94.5 403 PRO A O 1
ATOM 3289 N N . ASP A 1 404 ? 2.082 27.234 -7.184 1 91.81 404 ASP A N 1
ATOM 3290 C CA . ASP A 1 404 ? 2.832 28.188 -6.359 1 91.81 404 ASP A CA 1
ATOM 3291 C C . ASP A 1 404 ? 4.305 27.781 -6.266 1 91.81 404 ASP A C 1
ATOM 3293 O O . ASP A 1 404 ? 5.168 28.625 -6.031 1 91.81 404 ASP A O 1
ATOM 3297 N N . HIS A 1 405 ? 4.551 26.516 -6.383 1 91.12 405 HIS A N 1
ATOM 3298 C CA . HIS A 1 405 ? 5.902 25.969 -6.434 1 91.12 405 HIS A CA 1
ATOM 3299 C C . HIS A 1 405 ? 6.148 25.234 -7.742 1 91.12 405 HIS A C 1
ATOM 3301 O O . HIS A 1 405 ? 5.785 24.062 -7.879 1 91.12 405 HIS A O 1
ATOM 3307 N N . LYS A 1 406 ? 6.93 25.781 -8.602 1 90.31 406 LYS A N 1
ATOM 3308 C CA . LYS A 1 406 ? 7.102 25.297 -9.969 1 90.31 406 LYS A CA 1
ATOM 3309 C C . LYS A 1 406 ? 7.859 23.969 -9.984 1 90.31 406 LYS A C 1
ATOM 3311 O O . LYS A 1 406 ? 7.559 23.094 -10.797 1 90.31 406 LYS A O 1
ATOM 3316 N N . PHE A 1 407 ? 8.773 23.828 -9.117 1 89.94 407 PHE A N 1
ATOM 3317 C CA . PHE A 1 407 ? 9.578 22.625 -9.117 1 89.94 407 PHE A CA 1
ATOM 3318 C C . PHE A 1 407 ? 8.766 21.438 -8.617 1 89.94 407 PHE A C 1
ATOM 3320 O O . PHE A 1 407 ? 8.875 20.328 -9.148 1 89.94 407 PHE A O 1
ATOM 3327 N N . ALA A 1 408 ? 7.977 21.672 -7.598 1 91.12 408 ALA A N 1
ATOM 3328 C CA . ALA A 1 408 ? 7.098 20.609 -7.113 1 91.12 408 ALA A CA 1
ATOM 3329 C C . ALA A 1 408 ? 6.09 20.203 -8.18 1 91.12 408 ALA A C 1
ATOM 3331 O O . ALA A 1 408 ? 5.77 19.016 -8.328 1 91.12 408 ALA A O 1
ATOM 3332 N N . TYR A 1 409 ? 5.7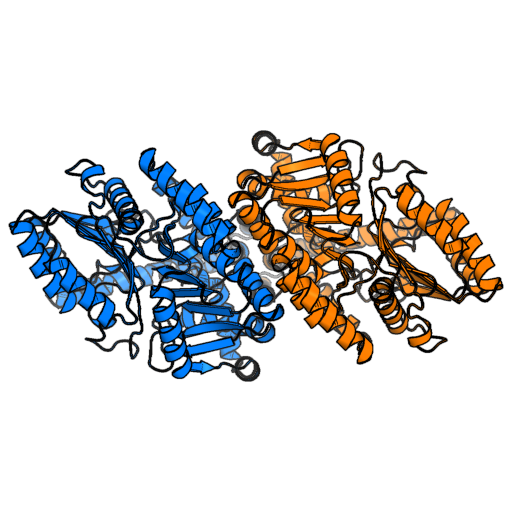23 21.219 -8.867 1 93.12 409 TYR A N 1
ATOM 3333 C CA . TYR A 1 409 ? 4.781 21 -9.961 1 93.12 409 TYR A CA 1
ATOM 3334 C C . TYR A 1 409 ? 5.395 20.109 -11.031 1 93.12 409 TYR A C 1
ATOM 3336 O O . TYR A 1 409 ? 4.762 19.156 -11.5 1 93.12 409 TYR A O 1
ATOM 3344 N N . LEU A 1 410 ? 6.57 20.406 -11.406 1 91.81 410 LEU A N 1
ATOM 3345 C CA . LEU A 1 410 ? 7.273 19.625 -12.43 1 91.81 410 LEU A CA 1
ATOM 3346 C C . LEU A 1 410 ? 7.574 18.219 -11.93 1 91.81 410 LEU A C 1
ATOM 3348 O O . LEU A 1 410 ? 7.465 17.25 -12.688 1 91.81 410 LEU A O 1
ATOM 3352 N N . ALA A 1 411 ? 7.922 18.109 -10.711 1 90.81 411 ALA A N 1
ATOM 3353 C CA . ALA A 1 411 ? 8.211 16.797 -10.133 1 90.81 411 ALA A CA 1
ATOM 3354 C C . ALA A 1 411 ? 6.977 15.906 -10.133 1 90.81 411 ALA A C 1
ATOM 3356 O O . ALA A 1 411 ? 7.07 14.695 -10.359 1 90.81 411 ALA A O 1
ATOM 3357 N N . ALA A 1 412 ? 5.859 16.516 -9.883 1 94.19 412 ALA A N 1
ATOM 3358 C CA . ALA A 1 412 ? 4.598 15.773 -9.812 1 94.19 412 ALA A CA 1
ATOM 3359 C C . ALA A 1 412 ? 4.289 15.078 -11.141 1 94.19 412 ALA A C 1
ATOM 3361 O O . ALA A 1 412 ? 3.705 14 -11.156 1 94.19 412 ALA A O 1
ATOM 3362 N N . GLN A 1 413 ? 4.734 15.68 -12.188 1 93.88 413 GLN A N 1
ATOM 3363 C CA . GLN A 1 413 ? 4.441 15.148 -13.516 1 93.88 413 GLN A CA 1
ATOM 3364 C C . GLN A 1 413 ? 5.117 13.797 -13.734 1 93.88 413 GLN A C 1
ATOM 3366 O O . GLN A 1 413 ? 4.672 13 -14.562 1 93.88 413 GLN A O 1
ATOM 3371 N N . SER A 1 414 ? 6.156 13.562 -13.039 1 90.94 414 SER A N 1
ATOM 3372 C CA . SER A 1 414 ? 6.852 12.281 -13.156 1 90.94 414 SER A CA 1
ATOM 3373 C C . SER A 1 414 ? 5.996 11.141 -12.633 1 90.94 414 SER A C 1
ATOM 3375 O O . SER A 1 414 ? 6.227 9.977 -12.977 1 90.94 414 SER A O 1
ATOM 3377 N N . HIS A 1 415 ? 5.012 11.422 -11.859 1 92.69 415 HIS A N 1
ATOM 3378 C CA . HIS A 1 415 ? 4.156 10.398 -11.281 1 92.69 415 HIS A CA 1
ATOM 3379 C C . HIS A 1 415 ? 2.953 10.109 -12.172 1 92.69 415 HIS A C 1
ATOM 3381 O O . HIS A 1 415 ? 2.275 9.094 -12 1 92.69 415 HIS A O 1
ATOM 3387 N N . TYR A 1 416 ? 2.68 11.016 -13.148 1 95.81 416 TYR A N 1
ATOM 3388 C CA . TYR A 1 416 ? 1.439 10.945 -13.914 1 95.81 416 TYR A CA 1
ATOM 3389 C C . TYR A 1 416 ? 1.379 9.672 -14.75 1 95.81 416 TYR A C 1
ATOM 3391 O O . TYR A 1 416 ? 0.33 9.031 -14.836 1 95.81 416 TYR A O 1
ATOM 3399 N N . GLY A 1 417 ? 2.453 9.344 -15.383 1 93.69 417 GLY A N 1
ATOM 3400 C CA . GLY A 1 417 ? 2.471 8.273 -16.359 1 93.69 417 GLY A CA 1
ATOM 3401 C C . GLY A 1 417 ? 1.909 6.969 -15.828 1 93.69 417 GLY A C 1
ATOM 3402 O O . GLY A 1 417 ? 0.978 6.402 -16.406 1 93.69 417 GLY A O 1
ATOM 3403 N N . GLU A 1 418 ? 2.447 6.52 -14.727 1 91.44 418 GLU A N 1
ATOM 3404 C CA . GLU A 1 418 ? 2.012 5.254 -14.141 1 91.44 418 GLU A CA 1
ATOM 3405 C C . GLU A 1 418 ? 0.55 5.32 -13.703 1 91.44 418 GLU A C 1
ATOM 3407 O O . GLU A 1 418 ? -0.2 4.359 -13.891 1 91.44 418 GLU A O 1
ATOM 3412 N N . LEU A 1 419 ? 0.183 6.398 -13.148 1 96.25 419 LEU A N 1
ATOM 3413 C CA . LEU A 1 419 ? -1.194 6.562 -12.703 1 96.25 419 LEU A CA 1
ATOM 3414 C C . LEU A 1 419 ? -2.162 6.508 -13.875 1 96.25 419 LEU A C 1
ATOM 3416 O O . LEU A 1 419 ? -3.193 5.832 -13.805 1 96.25 419 LEU A O 1
ATOM 3420 N N . LEU A 1 420 ? -1.789 7.191 -14.945 1 96.88 420 LEU A N 1
ATOM 3421 C CA . LEU A 1 420 ? -2.639 7.25 -16.125 1 96.88 420 LEU A CA 1
ATOM 3422 C C . LEU A 1 420 ? -2.791 5.867 -16.75 1 96.88 420 LEU A C 1
ATOM 3424 O O . LEU A 1 420 ? -3.881 5.496 -17.188 1 96.88 420 LEU A O 1
ATOM 3428 N N . VAL A 1 421 ? -1.741 5.105 -16.75 1 93.12 421 VAL A N 1
ATOM 3429 C CA . VAL A 1 421 ? -1.757 3.766 -17.328 1 93.12 421 VAL A CA 1
ATOM 3430 C C . VAL A 1 421 ? -2.703 2.867 -16.531 1 93.12 421 VAL A C 1
ATOM 3432 O O . VAL A 1 421 ? -3.361 1.993 -17.109 1 93.12 421 VAL A O 1
ATOM 3435 N N . HIS A 1 422 ? -2.795 3.121 -15.289 1 94.69 422 HIS A N 1
ATOM 3436 C CA . HIS A 1 422 ? -3.643 2.312 -14.422 1 94.69 422 HIS A CA 1
ATOM 3437 C C . HIS A 1 422 ? -5.012 2.957 -14.234 1 94.69 422 HIS A C 1
ATOM 3439 O O . HIS A 1 422 ? -5.66 2.764 -13.195 1 94.69 422 HIS A O 1
ATOM 3445 N N . ARG A 1 423 ? -5.406 3.818 -15.094 1 95.75 423 ARG A N 1
ATOM 3446 C CA . ARG A 1 423 ? -6.762 4.32 -15.281 1 95.75 423 ARG A CA 1
ATOM 3447 C C . ARG A 1 423 ? -7.117 5.355 -14.219 1 95.75 423 ARG A C 1
ATOM 3449 O O . ARG A 1 423 ? -8.297 5.582 -13.938 1 95.75 423 ARG A O 1
ATOM 3456 N N . VAL A 1 424 ? -6.137 5.844 -13.578 1 98.19 424 VAL A N 1
ATOM 3457 C CA . VAL A 1 424 ? -6.363 7.016 -12.734 1 98.19 424 VAL A CA 1
ATOM 3458 C C . VAL A 1 424 ? -6.535 8.258 -13.609 1 98.19 424 VAL A C 1
ATOM 3460 O O . VAL A 1 424 ? -5.746 8.484 -14.531 1 98.19 424 VAL A O 1
ATOM 3463 N N . LYS A 1 425 ? -7.566 9.008 -13.352 1 98.75 425 LYS A N 1
ATOM 3464 C CA . LYS A 1 425 ? -7.805 10.234 -14.117 1 98.75 425 LYS A CA 1
ATOM 3465 C C . LYS A 1 425 ? -7.199 11.445 -13.414 1 98.75 425 LYS A C 1
ATOM 3467 O O . LYS A 1 425 ? -7.383 11.625 -12.211 1 98.75 425 LYS A O 1
ATOM 3472 N N . ILE A 1 426 ? -6.473 12.195 -14.156 1 98.69 426 ILE A N 1
ATOM 3473 C CA . ILE A 1 426 ? -5.828 13.391 -13.625 1 98.69 426 ILE A CA 1
ATOM 3474 C C . ILE A 1 426 ? -6.441 14.633 -14.266 1 98.69 426 ILE A C 1
ATOM 3476 O O . ILE A 1 426 ? -6.512 14.734 -15.492 1 98.69 426 ILE A O 1
ATOM 3480 N N . TYR A 1 427 ? -6.902 15.531 -13.477 1 98.81 427 TYR A N 1
ATOM 3481 C CA . TYR A 1 427 ? -7.504 16.781 -13.906 1 98.81 427 TYR A CA 1
ATOM 3482 C C . TYR A 1 427 ? -6.684 17.984 -13.43 1 98.81 427 TYR A C 1
ATOM 3484 O O . TYR A 1 427 ? -6.309 18.047 -12.258 1 98.81 427 TYR A O 1
ATOM 3492 N N . ILE A 1 428 ? -6.43 18.891 -14.312 1 98.56 428 ILE A N 1
ATOM 3493 C CA . ILE A 1 428 ? -5.68 20.094 -13.992 1 98.56 428 ILE A CA 1
ATOM 3494 C C . ILE A 1 428 ? -6.633 21.281 -13.922 1 98.56 428 ILE A C 1
ATOM 3496 O O . ILE A 1 428 ? -7.258 21.656 -14.922 1 98.56 428 ILE A O 1
ATOM 3500 N N . TYR A 1 429 ? -6.75 21.906 -12.781 1 98.62 429 TYR A N 1
ATOM 3501 C CA . TYR A 1 429 ? -7.629 23.031 -12.523 1 98.62 429 TYR A CA 1
ATOM 3502 C C . TYR A 1 429 ? -7.121 24.281 -13.234 1 98.62 429 TYR A C 1
ATOM 3504 O O . TYR A 1 429 ? -6.125 24.891 -12.82 1 98.62 429 TYR A O 1
ATOM 3512 N N . GLU A 1 430 ? -7.781 24.812 -14.141 1 97.94 430 GLU A N 1
ATOM 3513 C CA . GLU A 1 430 ? -7.262 25.812 -15.07 1 97.94 430 GLU A CA 1
ATOM 3514 C C . GLU A 1 430 ? -7.324 27.219 -14.477 1 97.94 430 GLU A C 1
ATOM 3516 O O . GLU A 1 430 ? -6.449 28.047 -14.734 1 97.94 430 GLU A O 1
ATOM 3521 N N . PRO A 1 431 ? -8.305 27.531 -13.648 1 97.81 431 PRO A N 1
ATOM 3522 C CA . PRO A 1 431 ? -8.477 28.922 -13.203 1 97.81 431 PRO A CA 1
ATOM 3523 C C . PRO A 1 431 ? -7.348 29.391 -12.297 1 97.81 431 PRO A C 1
ATOM 3525 O O . PRO A 1 431 ? -7.184 30.594 -12.078 1 97.81 431 PRO A O 1
ATOM 3528 N N . GLY A 1 432 ? -6.652 28.375 -11.672 1 97.88 432 GLY A N 1
ATOM 3529 C CA . GLY A 1 432 ? -5.586 28.859 -10.797 1 97.88 432 GLY A CA 1
ATOM 3530 C C . GLY A 1 432 ? -5.016 27.766 -9.906 1 97.88 432 GLY A C 1
ATOM 3531 O O . GLY A 1 432 ? -4.73 26.656 -10.375 1 97.88 432 GLY A O 1
ATOM 3532 N N . LEU A 1 433 ? -4.762 28.188 -8.633 1 98 433 LEU A N 1
ATOM 3533 C CA . LEU A 1 433 ? -4.16 27.281 -7.656 1 98 433 LEU A CA 1
ATOM 3534 C C . LEU A 1 433 ? -5.23 26.516 -6.895 1 98 433 LEU A C 1
ATOM 3536 O O . LEU A 1 433 ? -6.035 27.109 -6.172 1 98 433 LEU A O 1
ATOM 3540 N N . LEU A 1 434 ? -5.312 25.281 -7.121 1 98.31 434 LEU A N 1
ATOM 3541 C CA . LEU A 1 434 ? -6.156 24.406 -6.305 1 98.31 434 LEU A CA 1
ATOM 3542 C C . LEU A 1 434 ? -5.438 24.016 -5.016 1 98.31 434 LEU A C 1
ATOM 3544 O O . LEU A 1 434 ? -4.59 23.125 -5.023 1 98.31 434 LEU A O 1
ATOM 3548 N N . HIS A 1 435 ? -5.824 24.594 -3.953 1 98.06 435 HIS A N 1
ATOM 3549 C CA . HIS A 1 435 ? -5.07 24.484 -2.711 1 98.06 435 HIS A CA 1
ATOM 3550 C C . HIS A 1 435 ? -5.805 23.625 -1.694 1 98.06 435 HIS A C 1
ATOM 3552 O O . HIS A 1 435 ? -5.211 23.172 -0.715 1 98.06 435 HIS A O 1
ATOM 3558 N N . GLY A 1 436 ? -7.066 23.359 -1.971 1 97.56 436 GLY A N 1
ATOM 3559 C CA . GLY A 1 436 ? -7.848 22.547 -1.055 1 97.56 436 GLY A CA 1
ATOM 3560 C C . GLY A 1 436 ? -7.363 21.109 -0.973 1 97.56 436 GLY A C 1
ATOM 3561 O O . GLY A 1 436 ? -6.898 20.547 -1.969 1 97.56 436 GLY A O 1
ATOM 3562 N N . LYS A 1 437 ? -7.445 20.5 0.178 1 98.5 437 LYS A N 1
ATOM 3563 C CA . LYS A 1 437 ? -7.047 19.125 0.424 1 98.5 437 LYS A CA 1
ATOM 3564 C C . LYS A 1 437 ? -8.242 18.266 0.86 1 98.5 437 LYS A C 1
ATOM 3566 O O . LYS A 1 437 ? -8.734 18.406 1.981 1 98.5 437 LYS A O 1
ATOM 3571 N N . THR A 1 438 ? -8.695 17.453 -0.033 1 98.88 438 THR A N 1
ATOM 3572 C CA . THR A 1 438 ? -9.867 16.641 0.273 1 98.88 438 THR A CA 1
ATOM 3573 C C . THR A 1 438 ? -9.742 15.258 -0.362 1 98.88 438 THR A C 1
ATOM 3575 O O . THR A 1 438 ? -9.016 15.078 -1.343 1 98.88 438 THR A O 1
ATOM 3578 N N . VAL A 1 439 ? -10.305 14.273 0.245 1 98.88 439 VAL A N 1
ATOM 3579 C CA . VAL A 1 439 ? -10.539 12.938 -0.306 1 98.88 439 VAL A CA 1
ATOM 3580 C C . VAL A 1 439 ? -12.008 12.57 -0.153 1 98.88 439 VAL A C 1
ATOM 3582 O O . VAL A 1 439 ? -12.555 12.617 0.951 1 98.88 439 VAL A O 1
ATOM 3585 N N . LEU A 1 440 ? -12.68 12.312 -1.244 1 98.94 440 LEU A N 1
ATOM 3586 C CA . LEU A 1 440 ? -14.062 11.859 -1.24 1 98.94 440 LEU A CA 1
ATOM 3587 C C . LEU A 1 440 ? -14.164 10.422 -1.755 1 98.94 440 LEU A C 1
ATOM 3589 O O . LEU A 1 440 ? -13.758 10.133 -2.885 1 98.94 440 LEU A O 1
ATOM 3593 N N . SER A 1 441 ? -14.672 9.5 -0.93 1 98.69 441 SER A N 1
ATOM 3594 C CA . SER A 1 441 ? -14.773 8.094 -1.301 1 98.69 441 SER A CA 1
ATOM 3595 C C . SER A 1 441 ? -16.219 7.629 -1.335 1 98.69 441 SER A C 1
ATOM 3597 O O . SER A 1 441 ? -16.922 7.684 -0.321 1 98.69 441 SER A O 1
ATOM 3599 N N . ASP A 1 442 ? -16.766 7.211 -2.443 1 97.88 442 ASP A N 1
ATOM 3600 C CA . ASP A 1 442 ? -18.047 6.562 -2.699 1 97.88 442 ASP A CA 1
ATOM 3601 C C . ASP A 1 442 ? -19.219 7.48 -2.33 1 97.88 442 ASP A C 1
ATOM 3603 O O . ASP A 1 442 ? -20.328 7.012 -2.08 1 97.88 442 ASP A O 1
ATOM 3607 N N . GLY A 1 443 ? -18.922 8.766 -2.104 1 97.69 443 GLY A N 1
ATOM 3608 C CA . GLY A 1 443 ? -19.953 9.68 -1.673 1 97.69 443 GLY A CA 1
ATOM 3609 C C . GLY A 1 443 ? -20.453 9.414 -0.262 1 97.69 443 GLY A C 1
ATOM 3610 O O . GLY A 1 443 ? -21.531 9.852 0.12 1 97.69 443 GLY A O 1
ATOM 3611 N N . GLU A 1 444 ? -19.625 8.664 0.509 1 97.69 444 GLU A N 1
ATOM 3612 C CA . GLU A 1 444 ? -20.047 8.25 1.845 1 97.69 444 GLU A CA 1
ATOM 3613 C C . GLU A 1 444 ? -19.047 8.711 2.902 1 97.69 444 GLU A C 1
ATOM 3615 O O . GLU A 1 444 ? -19.422 9.016 4.031 1 97.69 444 GLU A O 1
ATOM 3620 N N . ALA A 1 445 ? -17.766 8.695 2.578 1 98.69 445 ALA A N 1
ATOM 3621 C CA . ALA A 1 445 ? -16.703 9.102 3.494 1 98.69 445 ALA A CA 1
ATOM 3622 C C . ALA A 1 445 ? -15.805 10.156 2.857 1 98.69 445 ALA A C 1
ATOM 3624 O O . ALA A 1 445 ? -15.633 10.18 1.637 1 98.69 445 ALA A O 1
ATOM 3625 N N . ALA A 1 446 ? -15.289 11.016 3.676 1 98.88 446 ALA A N 1
ATOM 3626 C CA . ALA A 1 446 ? -14.453 12.086 3.131 1 98.88 446 ALA A CA 1
ATOM 3627 C C . ALA A 1 446 ? -13.43 12.562 4.16 1 98.88 446 ALA A C 1
ATOM 3629 O O . ALA A 1 446 ? -13.594 12.32 5.359 1 98.88 446 ALA A O 1
ATOM 3630 N N . PHE A 1 447 ? -12.422 13.047 3.691 1 98.88 447 PHE A N 1
ATOM 3631 C CA . PHE A 1 447 ? -11.43 13.781 4.469 1 98.88 447 PHE A CA 1
ATOM 3632 C C . PHE A 1 447 ? -11.375 15.242 4.051 1 98.88 447 PHE A C 1
ATOM 3634 O O . PHE A 1 447 ? -11.383 15.555 2.857 1 98.88 447 PHE A O 1
ATOM 3641 N N . VAL A 1 448 ? -11.336 16.156 4.938 1 98.88 448 VAL A N 1
ATOM 3642 C CA . VAL A 1 448 ? -11.07 17.578 4.742 1 98.88 448 VAL A CA 1
ATOM 3643 C C . VAL A 1 448 ? -10.078 18.062 5.797 1 98.88 448 VAL A C 1
ATOM 3645 O O . VAL A 1 448 ? -10.266 17.828 6.992 1 98.88 448 VAL A O 1
ATOM 3648 N N . GLY A 1 449 ? -8.984 18.703 5.367 1 98.62 449 GLY A N 1
ATOM 3649 C CA . GLY A 1 449 ? -8.031 19.188 6.355 1 98.62 449 GLY A CA 1
ATOM 3650 C C . GLY A 1 449 ? -6.832 19.875 5.738 1 98.62 449 GLY A C 1
ATOM 3651 O O . GLY A 1 449 ? -6.957 20.547 4.715 1 98.62 449 GLY A O 1
ATOM 3652 N N . SER A 1 450 ? -5.719 19.781 6.41 1 98.19 450 SER A N 1
ATOM 3653 C CA . SER A 1 450 ? -4.527 20.531 6.031 1 98.19 450 SER A CA 1
ATOM 3654 C C . SER A 1 450 ? -3.521 19.656 5.305 1 98.19 450 SER A C 1
ATOM 3656 O O . SER A 1 450 ? -2.484 20.125 4.836 1 98.19 450 SER A O 1
ATOM 3658 N N . VAL A 1 451 ? -3.811 18.375 5.117 1 97.88 451 VAL A N 1
ATOM 3659 C CA . VAL A 1 451 ? -2.812 17.391 4.699 1 97.88 451 VAL A CA 1
ATOM 3660 C C . VAL A 1 451 ? -2.678 17.406 3.18 1 97.88 451 VAL A C 1
ATOM 3662 O O . VAL A 1 451 ? -3.627 17.078 2.465 1 97.88 451 VAL A O 1
ATOM 3665 N N . ASN A 1 452 ? -1.516 17.766 2.686 1 96.38 452 ASN A N 1
ATOM 3666 C CA . ASN A 1 452 ? -1.191 17.578 1.275 1 96.38 452 ASN A CA 1
ATOM 3667 C C . ASN A 1 452 ? -0.863 16.125 0.961 1 96.38 452 ASN A C 1
ATOM 3669 O O . ASN A 1 452 ? -0.578 15.336 1.867 1 96.38 452 ASN A O 1
ATOM 3673 N N . MET A 1 453 ? -0.93 15.781 -0.287 1 95.94 453 MET A N 1
ATOM 3674 C CA . MET A 1 453 ? -0.501 14.445 -0.688 1 95.94 453 MET A CA 1
ATOM 3675 C C . MET A 1 453 ? 0.977 14.438 -1.064 1 95.94 453 MET A C 1
ATOM 3677 O O . MET A 1 453 ? 1.329 14.141 -2.207 1 95.94 453 MET A O 1
ATOM 3681 N N . ASP A 1 454 ? 1.797 14.711 -0.135 1 92.38 454 ASP A N 1
ATOM 3682 C CA . ASP A 1 454 ? 3.24 14.719 -0.358 1 92.38 454 ASP A CA 1
ATOM 3683 C C . ASP A 1 454 ? 3.988 14.219 0.876 1 92.38 454 ASP A C 1
ATOM 3685 O O . ASP A 1 454 ? 3.396 14.055 1.944 1 92.38 454 ASP A O 1
ATOM 3689 N N . TYR A 1 455 ? 5.195 13.984 0.732 1 84.81 455 TYR A N 1
ATOM 3690 C CA . TYR A 1 455 ? 6.016 13.383 1.779 1 84.81 455 TYR A CA 1
ATOM 3691 C C . TYR A 1 455 ? 6.109 14.305 2.99 1 84.81 455 TYR A C 1
ATOM 3693 O O . TYR A 1 455 ? 6.102 13.844 4.133 1 84.81 455 TYR A O 1
ATOM 3701 N N . ARG A 1 456 ? 6.199 15.539 2.838 1 87.81 456 ARG A N 1
ATOM 3702 C CA . ARG A 1 456 ? 6.367 16.484 3.945 1 87.81 456 ARG A CA 1
ATOM 3703 C C . ARG A 1 456 ? 5.145 16.469 4.859 1 87.81 456 ARG A C 1
ATOM 3705 O O . ARG A 1 456 ? 5.281 16.453 6.086 1 87.81 456 ARG A O 1
ATOM 3712 N N . SER A 1 457 ? 4.043 16.5 4.23 1 92.81 457 SER A N 1
ATOM 3713 C CA . SER A 1 457 ? 2.811 16.484 5.012 1 92.81 457 SER A CA 1
ATOM 3714 C C . SER A 1 457 ? 2.65 15.156 5.75 1 92.81 457 SER A C 1
ATOM 3716 O O . SER A 1 457 ? 2.15 15.125 6.879 1 92.81 457 SER A O 1
ATOM 3718 N N . PHE A 1 458 ? 3.1 14.109 5.156 1 91.25 458 PHE A N 1
ATOM 3719 C CA . PHE A 1 458 ? 2.893 12.797 5.746 1 91.25 458 PHE A CA 1
ATOM 3720 C C . PHE A 1 458 ? 3.941 12.508 6.812 1 91.25 458 PHE A C 1
ATOM 3722 O O . PHE A 1 458 ? 3.672 11.789 7.777 1 91.25 458 PHE A O 1
ATOM 3729 N N . GLN A 1 459 ? 5.141 13.148 6.688 1 85.5 459 GLN A N 1
ATOM 3730 C CA . GLN A 1 459 ? 6.211 12.656 7.551 1 85.5 459 GLN A CA 1
ATOM 3731 C C . GLN A 1 459 ? 6.836 13.797 8.352 1 85.5 459 GLN A C 1
ATOM 3733 O O . GLN A 1 459 ? 7.426 13.562 9.414 1 85.5 459 GLN A O 1
ATOM 3738 N N . LEU A 1 460 ? 6.719 15.023 7.887 1 83.19 460 LEU A N 1
ATOM 3739 C CA . LEU A 1 460 ? 7.539 16.062 8.492 1 83.19 460 LEU A CA 1
ATOM 3740 C C . LEU A 1 460 ? 6.668 17.125 9.156 1 83.19 460 LEU A C 1
ATOM 3742 O O . LEU A 1 460 ? 7.051 17.703 10.18 1 83.19 460 LEU A O 1
ATOM 3746 N N . HIS A 1 461 ? 5.523 17.359 8.672 1 89.75 461 HIS A N 1
ATOM 3747 C CA . HIS A 1 461 ? 4.691 18.453 9.164 1 89.75 461 HIS A CA 1
ATOM 3748 C C . HIS A 1 461 ? 3.666 17.953 10.18 1 89.75 461 HIS A C 1
ATOM 3750 O O . HIS A 1 461 ? 3.24 16.797 10.109 1 89.75 461 HIS A O 1
ATOM 3756 N N . PHE A 1 462 ? 3.365 18.844 11.094 1 92.88 462 PHE A N 1
ATOM 3757 C CA . PHE A 1 462 ? 2.154 18.641 11.875 1 92.88 462 PHE A CA 1
ATOM 3758 C C . PHE A 1 462 ? 0.913 18.969 11.055 1 92.88 462 PHE A C 1
ATOM 3760 O O . PHE A 1 462 ? 0.832 20.031 10.445 1 92.88 462 PHE A O 1
ATOM 3767 N N . GLU A 1 463 ? 0.069 18.078 10.984 1 97.06 463 GLU A N 1
ATOM 3768 C CA . GLU A 1 463 ? -1.118 18.203 10.141 1 97.06 463 GLU A CA 1
ATOM 3769 C C . GLU A 1 463 ? -2.387 17.891 10.93 1 97.06 463 GLU A C 1
ATOM 3771 O O . GLU A 1 463 ? -2.32 17.312 12.016 1 97.06 463 GLU A O 1
ATOM 3776 N N . CYS A 1 464 ? -3.496 18.266 10.375 1 97.88 464 CYS A N 1
ATOM 3777 C CA . CYS A 1 464 ? -4.777 17.922 10.977 1 97.88 464 CYS A CA 1
ATOM 3778 C C . CYS A 1 464 ? -5.859 17.766 9.914 1 97.88 464 CYS A C 1
ATOM 3780 O O . CYS A 1 464 ? -5.656 18.125 8.758 1 97.88 464 CYS A O 1
ATOM 3782 N N . GLY A 1 465 ? -6.91 17.172 10.273 1 98.31 465 GLY A N 1
ATOM 3783 C CA . GLY A 1 465 ? -8.094 17.016 9.445 1 98.31 465 GLY A CA 1
ATOM 3784 C C . GLY A 1 465 ? -9.219 16.266 10.133 1 98.31 465 GLY A C 1
ATOM 3785 O O . GLY A 1 465 ? -9.141 16 11.336 1 98.31 465 GLY A O 1
ATOM 3786 N N . THR A 1 466 ? -10.281 16.109 9.422 1 98.81 466 THR A N 1
ATOM 3787 C CA . THR A 1 466 ? -11.43 15.359 9.914 1 98.81 466 THR A CA 1
ATOM 3788 C C . THR A 1 466 ? -11.93 14.367 8.867 1 98.81 466 THR A C 1
ATOM 3790 O O . THR A 1 466 ? -12.023 14.695 7.688 1 98.81 466 THR A O 1
ATOM 3793 N N . VAL A 1 467 ? -12.125 13.148 9.328 1 98.88 467 VAL A N 1
ATOM 3794 C CA . VAL A 1 467 ? -12.805 12.172 8.484 1 98.88 467 VAL A CA 1
ATOM 3795 C C . VAL A 1 467 ? -14.312 12.234 8.727 1 98.88 467 VAL A C 1
ATOM 3797 O O . VAL A 1 467 ? -14.758 12.336 9.867 1 98.88 467 VAL A O 1
ATOM 3800 N N . LEU A 1 468 ? -15.047 12.258 7.672 1 98.88 468 LEU A N 1
ATOM 3801 C CA . LEU A 1 468 ? -16.5 12.367 7.695 1 98.88 468 LEU A CA 1
ATOM 3802 C C . LEU A 1 468 ? -17.156 11.086 7.188 1 98.88 468 LEU A C 1
ATOM 3804 O O . LEU A 1 468 ? -16.656 10.477 6.23 1 98.88 468 LEU A O 1
ATOM 3808 N N . TYR A 1 469 ? -18.219 10.641 7.848 1 98.69 469 TYR A N 1
ATOM 3809 C CA . TYR A 1 469 ? -18.984 9.469 7.422 1 98.69 469 TYR A CA 1
ATOM 3810 C C . TYR A 1 469 ? -20.469 9.789 7.309 1 98.69 469 TYR A C 1
ATOM 3812 O O . TYR A 1 469 ? -21.141 9.969 8.32 1 98.69 469 TYR A O 1
ATOM 3820 N N . GLY A 1 470 ? -20.953 9.906 6.145 1 98.19 470 GLY A N 1
ATOM 3821 C CA . GLY A 1 470 ? -22.375 10.016 5.902 1 98.19 470 GLY A CA 1
ATOM 3822 C C . GLY A 1 470 ? -22.969 11.336 6.379 1 98.19 470 GLY A C 1
ATOM 3823 O O . GLY A 1 470 ? -24.141 11.398 6.758 1 98.19 470 GLY A O 1
ATOM 3824 N N . VAL A 1 471 ? -22.172 12.391 6.465 1 97.81 471 VAL A N 1
ATOM 3825 C CA . VAL A 1 471 ? -22.656 13.688 6.926 1 97.81 471 VAL A CA 1
ATOM 3826 C C . VAL A 1 471 ? -23.094 14.531 5.73 1 97.81 471 VAL A C 1
ATOM 3828 O O . VAL A 1 471 ? -22.641 14.305 4.605 1 97.81 471 VAL A O 1
ATOM 3831 N N . PRO A 1 472 ? -23.859 15.531 5.965 1 95.94 472 PRO A N 1
ATOM 3832 C CA . PRO A 1 472 ? -24.344 16.406 4.887 1 95.94 472 PRO A CA 1
ATOM 3833 C C . PRO A 1 472 ? -23.219 17.125 4.164 1 95.94 472 PRO A C 1
ATOM 3835 O O . PRO A 1 472 ? -23.312 17.391 2.963 1 95.94 472 PRO A O 1
ATOM 3838 N N . ALA A 1 473 ? -22.219 17.438 4.828 1 98.12 473 ALA A N 1
ATOM 3839 C CA . ALA A 1 473 ? -21.094 18.141 4.242 1 98.12 473 ALA A CA 1
ATOM 3840 C C . ALA A 1 473 ? -20.516 17.375 3.057 1 98.12 473 ALA A C 1
ATOM 3842 O O . ALA A 1 473 ? -19.891 17.969 2.166 1 98.12 473 ALA A O 1
ATOM 3843 N N . ILE A 1 474 ? -20.719 16.125 3.012 1 98.62 474 ILE A N 1
ATOM 3844 C CA . ILE A 1 474 ? -20.172 15.289 1.948 1 98.62 474 ILE A CA 1
ATOM 3845 C C . ILE A 1 474 ? -20.844 15.633 0.622 1 98.62 474 ILE A C 1
ATOM 3847 O O . ILE A 1 474 ? -20.203 15.641 -0.427 1 98.62 474 ILE A O 1
ATOM 3851 N N . GLU A 1 475 ? -22.109 15.93 0.694 1 98 475 GLU A N 1
ATOM 3852 C CA . GLU A 1 475 ? -22.812 16.344 -0.517 1 98 475 GLU A CA 1
ATOM 3853 C C . GLU A 1 475 ? -22.25 17.656 -1.051 1 98 475 GLU A C 1
ATOM 3855 O O . GLU A 1 475 ? -22.094 17.828 -2.264 1 98 475 GLU A O 1
ATOM 3860 N N . GLY A 1 476 ? -22 18.594 -0.132 1 98.38 476 GLY A N 1
ATOM 3861 C CA . GLY A 1 476 ? -21.375 19.828 -0.541 1 98.38 476 GLY A CA 1
ATOM 3862 C C . GLY A 1 476 ? -20.016 19.641 -1.188 1 98.38 476 GLY A C 1
ATOM 3863 O O . GLY A 1 476 ? -19.703 20.266 -2.195 1 98.38 476 GLY A O 1
ATOM 3864 N N . LEU A 1 477 ? -19.266 18.75 -0.616 1 98.75 477 LEU A N 1
ATOM 3865 C CA . LEU A 1 477 ? -17.953 18.438 -1.164 1 98.75 477 LEU A CA 1
ATOM 3866 C C . LEU A 1 477 ? -18.078 17.781 -2.541 1 98.75 477 LEU A C 1
ATOM 3868 O O . LEU A 1 477 ? -17.312 18.109 -3.455 1 98.75 477 LEU A O 1
ATOM 3872 N N . ALA A 1 478 ? -19 16.875 -2.705 1 98.69 478 ALA A N 1
ATOM 3873 C CA . ALA A 1 478 ? -19.219 16.219 -3.99 1 98.69 478 ALA A CA 1
ATOM 3874 C C . ALA A 1 478 ? -19.547 17.234 -5.078 1 98.69 478 ALA A C 1
ATOM 3876 O O . ALA A 1 478 ? -19.031 17.156 -6.195 1 98.69 478 ALA A O 1
ATOM 3877 N N . GLU A 1 479 ? -20.391 18.172 -4.723 1 98.56 479 GLU A N 1
ATOM 3878 C CA . GLU A 1 479 ? -20.766 19.219 -5.664 1 98.56 479 GLU A CA 1
ATOM 3879 C C . GLU A 1 479 ? -19.562 20.094 -6.02 1 98.56 479 GLU A C 1
ATOM 3881 O O . GLU A 1 479 ? -19.391 20.469 -7.176 1 98.56 479 GLU A O 1
ATOM 3886 N N . ASP A 1 480 ? -18.844 20.391 -5.051 1 98.69 480 ASP A N 1
ATOM 3887 C CA . ASP A 1 480 ? -17.656 21.203 -5.266 1 98.69 480 ASP A CA 1
ATOM 3888 C C . ASP A 1 480 ? -16.656 20.5 -6.18 1 98.69 480 ASP A C 1
ATOM 3890 O O . ASP A 1 480 ? -16.062 21.125 -7.066 1 98.69 480 ASP A O 1
ATOM 3894 N N . ILE A 1 481 ? -16.438 19.219 -5.945 1 98.75 481 ILE A N 1
ATOM 3895 C CA . ILE A 1 481 ? -15.531 18.422 -6.766 1 98.75 481 ILE A CA 1
ATOM 3896 C C . ILE A 1 481 ? -16 18.438 -8.219 1 98.75 481 ILE A C 1
ATOM 3898 O O . ILE A 1 481 ? -15.188 18.562 -9.141 1 98.75 481 ILE A O 1
ATOM 3902 N N . GLN A 1 482 ? -17.25 18.344 -8.391 1 98.56 482 GLN A N 1
ATOM 3903 C CA . GLN A 1 482 ? -17.797 18.391 -9.742 1 98.56 482 GLN A CA 1
ATOM 3904 C C . GLN A 1 482 ? -17.516 19.734 -10.398 1 98.56 482 GLN A C 1
ATOM 3906 O O . GLN A 1 482 ? -17.141 19.797 -11.57 1 98.56 482 GLN A O 1
ATOM 3911 N N . ARG A 1 483 ? -17.734 20.766 -9.664 1 98.5 483 ARG A N 1
ATOM 3912 C CA . ARG A 1 483 ? -17.469 22.109 -10.188 1 98.5 483 ARG A CA 1
ATOM 3913 C C . ARG A 1 483 ? -16 22.266 -10.57 1 98.5 483 ARG A C 1
ATOM 3915 O O . ARG A 1 483 ? -15.695 22.828 -11.617 1 98.5 483 ARG A O 1
ATOM 3922 N N . ILE A 1 484 ? -15.117 21.781 -9.703 1 98.75 484 ILE A N 1
ATOM 3923 C CA . ILE A 1 484 ? -13.68 21.828 -9.984 1 98.75 484 ILE A CA 1
ATOM 3924 C C . ILE A 1 484 ? -13.367 21.031 -11.242 1 98.75 484 ILE A C 1
ATOM 3926 O O . ILE A 1 484 ? -12.609 21.484 -12.102 1 98.75 484 ILE A O 1
ATOM 3930 N N . THR A 1 485 ? -13.93 19.891 -11.344 1 98.62 485 THR A N 1
ATOM 3931 C CA . THR A 1 485 ? -13.703 19.016 -12.492 1 98.62 485 THR A CA 1
ATOM 3932 C C . THR A 1 485 ? -14.148 19.688 -13.781 1 98.62 485 THR A C 1
ATOM 3934 O O . THR A 1 485 ? -13.461 19.609 -14.805 1 98.62 485 THR A O 1
ATOM 3937 N N . ASP A 1 486 ? -15.297 20.406 -13.672 1 98.31 486 ASP A N 1
ATOM 3938 C CA . ASP A 1 486 ? -15.867 21.062 -14.844 1 98.31 486 ASP A CA 1
ATOM 3939 C C . ASP A 1 486 ? -14.953 22.188 -15.344 1 98.31 486 ASP A C 1
ATOM 3941 O O . ASP A 1 486 ? -14.969 22.516 -16.531 1 98.31 486 ASP A O 1
ATOM 3945 N N . CYS A 1 487 ? -14.164 22.688 -14.469 1 98 487 CYS A N 1
ATOM 3946 C CA . CYS A 1 487 ? -13.258 23.766 -14.836 1 98 487 CYS A CA 1
ATOM 3947 C C . CYS A 1 487 ? -11.836 23.25 -15.023 1 98 487 CYS A C 1
ATOM 3949 O O . CYS A 1 487 ? -10.883 24.031 -14.984 1 98 487 CYS A O 1
ATOM 3951 N N . SER A 1 488 ? -11.688 21.969 -15.148 1 98.62 488 SER A N 1
ATOM 3952 C CA . SER A 1 488 ? -10.367 21.359 -15.258 1 98.62 488 SER A CA 1
ATOM 3953 C C . SER A 1 488 ? -10.18 20.672 -16.609 1 98.62 488 SER A C 1
ATOM 3955 O O . SER A 1 488 ? -11.164 20.312 -17.266 1 98.62 488 SER A O 1
ATOM 3957 N N . ARG A 1 489 ? -8.977 20.594 -17.031 1 98.19 489 ARG A N 1
ATOM 3958 C CA . ARG A 1 489 ? -8.625 19.828 -18.219 1 98.19 489 ARG A CA 1
ATOM 3959 C C . ARG A 1 489 ? -8.102 18.438 -17.828 1 98.19 489 ARG A C 1
ATOM 3961 O O . ARG A 1 489 ? -7.273 18.328 -16.922 1 98.19 489 ARG A O 1
ATOM 3968 N N . ARG A 1 490 ? -8.555 17.453 -18.531 1 98.12 490 ARG A N 1
ATOM 3969 C CA . ARG A 1 490 ? -8.094 16.094 -18.281 1 98.12 490 ARG A CA 1
ATOM 3970 C C . ARG A 1 490 ? -6.77 15.82 -18.984 1 98.12 490 ARG A C 1
ATOM 3972 O O . ARG A 1 490 ? -6.594 16.172 -20.141 1 98.12 490 ARG A O 1
ATOM 3979 N N . VAL A 1 491 ? -5.832 15.281 -18.25 1 97.94 491 VAL A N 1
ATOM 3980 C CA . VAL A 1 491 ? -4.539 14.906 -18.828 1 97.94 491 VAL A CA 1
ATOM 3981 C C . VAL A 1 491 ? -4.633 13.508 -19.438 1 97.94 491 VAL A C 1
ATOM 3983 O O . VAL A 1 491 ? -5.125 12.57 -18.797 1 97.94 491 VAL A O 1
ATOM 3986 N N . THR A 1 492 ? -4.172 13.328 -20.672 1 97.12 492 THR A N 1
ATOM 3987 C CA . THR A 1 492 ? -4.145 12.016 -21.297 1 97.12 492 THR A CA 1
ATOM 3988 C C . THR A 1 492 ? -2.74 11.422 -21.25 1 97.12 492 THR A C 1
ATOM 3990 O O . THR A 1 492 ? -1.756 12.148 -21.125 1 97.12 492 THR A O 1
ATOM 3993 N N . TYR A 1 493 ? -2.756 10.133 -21.312 1 95.81 493 TYR A N 1
ATOM 3994 C CA . TYR A 1 493 ? -1.465 9.453 -21.328 1 95.81 493 TYR A CA 1
ATOM 3995 C C . TYR A 1 493 ? -0.632 9.883 -22.531 1 95.81 493 TYR A C 1
ATOM 3997 O O . TYR A 1 493 ? 0.584 10.062 -22.422 1 95.81 493 TYR A O 1
ATOM 4005 N N . GLN A 1 494 ? -1.236 10.016 -23.688 1 95.81 494 GLN A N 1
ATOM 4006 C CA . GLN A 1 494 ? -0.54 10.406 -24.906 1 95.81 494 GLN A CA 1
ATOM 4007 C C . GLN A 1 494 ? 0.088 11.789 -24.75 1 95.81 494 GLN A C 1
ATOM 4009 O O . GLN A 1 494 ? 1.222 12.016 -25.188 1 95.81 494 GLN A O 1
ATOM 4014 N N . GLU A 1 495 ? -0.673 12.688 -24.156 1 95.06 495 GLU A N 1
ATOM 4015 C CA . GLU A 1 495 ? -0.14 14.016 -23.891 1 95.06 495 GLU A CA 1
ATOM 4016 C C . GLU A 1 495 ? 1.081 13.953 -22.984 1 95.06 495 GLU A C 1
ATOM 4018 O O . GLU A 1 495 ? 2.066 14.656 -23.203 1 95.06 495 GLU A O 1
ATOM 4023 N N . TRP A 1 496 ? 0.963 13.156 -21.953 1 94.94 496 TRP A N 1
ATOM 4024 C CA . TRP A 1 496 ? 2.062 13.008 -21.016 1 94.94 496 TRP A CA 1
ATOM 4025 C C . TRP A 1 496 ? 3.287 12.406 -21.688 1 94.94 496 TRP A C 1
ATOM 4027 O O . TRP A 1 496 ? 4.414 12.859 -21.469 1 94.94 496 TRP A O 1
ATOM 4037 N N . LYS A 1 497 ? 3.062 11.445 -22.516 1 92.44 497 LYS A N 1
ATOM 4038 C CA . LYS A 1 497 ? 4.137 10.734 -23.203 1 92.44 497 LYS A CA 1
ATOM 4039 C C . LYS A 1 497 ? 4.82 11.625 -24.219 1 92.44 497 LYS A C 1
ATOM 4041 O O . LYS A 1 497 ? 6.02 11.492 -24.469 1 92.44 497 LYS A O 1
ATOM 4046 N N . SER A 1 498 ? 4.086 12.562 -24.781 1 94.38 498 SER A N 1
ATOM 4047 C CA . SER A 1 498 ? 4.582 13.391 -25.875 1 94.38 498 SER A CA 1
ATOM 4048 C C . SER A 1 498 ? 5.293 14.633 -25.344 1 94.38 498 SER A C 1
ATOM 4050 O O . SER A 1 498 ? 5.734 15.484 -26.125 1 94.38 498 SER A O 1
ATOM 4052 N N . ARG A 1 499 ? 5.461 14.719 -24.078 1 93.12 499 ARG A N 1
ATOM 4053 C CA . ARG A 1 499 ? 6.199 15.844 -23.516 1 93.12 499 ARG A CA 1
ATOM 4054 C C . ARG A 1 499 ? 7.617 15.906 -24.078 1 93.12 499 ARG A C 1
ATOM 4056 O O . ARG A 1 499 ? 8.188 14.875 -24.453 1 93.12 499 ARG A O 1
ATOM 4063 N N . PRO A 1 500 ? 8.148 17.078 -24.156 1 92.88 500 PRO A N 1
ATOM 4064 C CA . PRO A 1 500 ? 9.531 17.172 -24.625 1 92.88 500 PRO A CA 1
ATOM 4065 C C . PRO A 1 500 ? 10.516 16.453 -23.703 1 92.88 500 PRO A C 1
ATOM 4067 O O . PRO A 1 500 ? 10.289 16.359 -22.5 1 92.88 500 PRO A O 1
ATOM 4070 N N . TRP A 1 501 ? 11.562 16.031 -24.266 1 88.31 501 TRP A N 1
ATOM 4071 C CA . TRP A 1 501 ? 12.516 15.18 -23.562 1 88.31 501 TRP A CA 1
ATOM 4072 C C . TRP A 1 501 ? 13.133 15.914 -22.375 1 88.31 501 TRP A C 1
ATOM 4074 O O . TRP A 1 501 ? 13.414 15.305 -21.344 1 88.31 501 TRP A O 1
ATOM 4084 N N . TYR A 1 502 ? 13.383 17.156 -22.531 1 88.19 502 TYR A N 1
ATOM 4085 C CA . TYR A 1 502 ? 14.023 17.906 -21.438 1 88.19 502 TYR A CA 1
ATOM 4086 C C . TYR A 1 502 ? 13.078 18.047 -20.25 1 88.19 502 TYR A C 1
ATOM 4088 O O . TYR A 1 502 ? 13.523 18.062 -19.094 1 88.19 502 TYR A O 1
ATOM 4096 N N . ARG A 1 503 ? 11.797 18.156 -20.516 1 90.06 503 ARG A N 1
ATOM 4097 C CA . ARG A 1 503 ? 10.82 18.203 -19.422 1 90.06 503 ARG A CA 1
ATOM 4098 C C . ARG A 1 503 ? 10.727 16.875 -18.703 1 90.06 503 ARG A C 1
ATOM 4100 O O . ARG A 1 503 ? 10.594 16.844 -17.469 1 90.06 503 ARG A O 1
ATOM 4107 N N . LYS A 1 504 ? 10.82 15.828 -19.5 1 88.25 504 LYS A N 1
ATOM 4108 C CA . LYS A 1 504 ? 10.812 14.492 -18.922 1 88.25 504 LYS A CA 1
ATOM 4109 C C . LYS A 1 504 ? 12.031 14.273 -18.016 1 88.25 504 LYS A C 1
ATOM 4111 O O . LYS A 1 504 ? 11.906 13.758 -16.906 1 88.25 504 LYS A O 1
ATOM 4116 N N . LEU A 1 505 ? 13.141 14.711 -18.5 1 83.31 505 LEU A N 1
ATOM 4117 C CA . LEU A 1 505 ? 14.375 14.57 -17.734 1 83.31 505 LEU A CA 1
ATOM 4118 C C . LEU A 1 505 ? 14.336 15.414 -16.469 1 83.31 505 LEU A C 1
ATOM 4120 O O . LEU A 1 505 ? 14.703 14.938 -15.391 1 83.31 505 LEU A O 1
ATOM 4124 N N . LEU A 1 506 ? 13.906 16.562 -16.609 1 85.62 506 LEU A N 1
ATOM 4125 C CA . LEU A 1 506 ? 13.844 17.469 -15.469 1 85.62 506 LEU A CA 1
ATOM 4126 C C . LEU A 1 506 ? 12.883 16.938 -14.406 1 85.62 506 LEU A C 1
ATOM 4128 O O . LEU A 1 506 ? 13.188 16.984 -13.211 1 85.62 506 LEU A O 1
ATOM 4132 N N . SER A 1 507 ? 11.766 16.484 -14.781 1 89.31 507 SER A N 1
ATOM 4133 C CA . SER A 1 507 ? 10.789 15.953 -13.844 1 89.31 507 SER A CA 1
ATOM 4134 C C . SER A 1 507 ? 11.344 14.758 -13.086 1 89.31 507 SER A C 1
ATOM 4136 O O . SER A 1 507 ? 11.117 14.609 -11.883 1 89.31 507 SER A O 1
ATOM 4138 N N . THR A 1 508 ? 12.086 14 -13.758 1 82.75 508 THR A N 1
ATOM 4139 C CA . THR A 1 508 ? 12.672 12.805 -13.164 1 82.75 508 THR A CA 1
ATOM 4140 C C . THR A 1 508 ? 13.75 13.18 -12.148 1 82.75 508 THR A C 1
ATOM 4142 O O . THR A 1 508 ? 13.82 12.594 -11.062 1 82.75 508 THR A O 1
ATOM 4145 N N . LEU A 1 509 ? 14.523 14.109 -12.516 1 78.19 509 LEU A N 1
ATOM 4146 C CA . LEU A 1 509 ? 15.578 14.562 -11.617 1 78.19 509 LEU A CA 1
ATOM 4147 C C . LEU A 1 509 ? 14.984 15.234 -10.383 1 78.19 509 LEU A C 1
ATOM 4149 O O . LEU A 1 509 ? 15.461 15.016 -9.266 1 78.19 509 LEU A O 1
ATOM 4153 N N . LEU A 1 510 ? 13.977 15.992 -10.602 1 83.44 510 LEU A N 1
ATOM 4154 C CA . LEU A 1 510 ? 13.352 16.703 -9.492 1 83.44 510 LEU A CA 1
ATOM 4155 C C . LEU A 1 510 ? 12.656 15.719 -8.547 1 83.44 510 LEU A C 1
ATOM 4157 O O . LEU A 1 510 ? 12.539 15.984 -7.344 1 83.44 510 LEU A O 1
ATOM 4161 N N . ARG A 1 511 ? 12.219 14.594 -9.055 1 84.69 511 ARG A N 1
ATOM 4162 C CA . ARG A 1 511 ? 11.578 13.57 -8.234 1 84.69 511 ARG A CA 1
ATOM 4163 C C . ARG A 1 511 ? 12.523 13.078 -7.145 1 84.69 511 ARG A C 1
ATOM 4165 O O . ARG A 1 511 ? 12.094 12.75 -6.035 1 84.69 511 ARG A O 1
ATOM 4172 N N . LEU A 1 512 ? 13.797 13.094 -7.438 1 74.69 512 LEU A N 1
ATOM 4173 C CA . LEU A 1 512 ? 14.797 12.641 -6.477 1 74.69 512 LEU A CA 1
ATOM 4174 C C . LEU A 1 512 ? 14.836 13.57 -5.266 1 74.69 512 LEU A C 1
ATOM 4176 O O . LEU A 1 512 ? 15.203 13.141 -4.168 1 74.69 512 LEU A O 1
ATOM 4180 N N . PHE A 1 513 ? 14.344 14.82 -5.484 1 75.06 513 PHE A N 1
ATOM 4181 C CA . PHE A 1 513 ? 14.438 15.812 -4.418 1 75.06 513 PHE A CA 1
ATOM 4182 C C . PHE A 1 513 ? 13.055 16.234 -3.936 1 75.06 513 PHE A C 1
ATOM 4184 O O . PHE A 1 513 ? 12.914 17.234 -3.232 1 75.06 513 PHE A O 1
ATOM 4191 N N . GLU A 1 514 ? 12.133 15.5 -4.262 1 81.38 514 GLU A N 1
ATOM 4192 C CA . GLU A 1 514 ? 10.766 15.938 -4.012 1 81.38 514 GLU A CA 1
ATOM 4193 C C . GLU A 1 514 ? 10.461 15.977 -2.518 1 81.38 514 GLU A C 1
ATOM 4195 O O . GLU A 1 514 ? 9.641 16.781 -2.066 1 81.38 514 GLU A O 1
ATOM 4200 N N . MET A 1 515 ? 11.164 15.242 -1.764 1 74.44 515 MET A N 1
ATOM 4201 C CA . MET A 1 515 ? 10.914 15.211 -0.326 1 74.44 515 MET A CA 1
ATOM 4202 C C . MET A 1 515 ? 11.273 16.547 0.321 1 74.44 515 MET A C 1
ATOM 4204 O O . MET A 1 515 ? 10.773 16.875 1.394 1 74.44 515 MET A O 1
ATOM 4208 N N . TRP A 1 516 ? 12.141 17.266 -0.369 1 71.38 516 TRP A N 1
ATOM 4209 C CA . TRP A 1 516 ? 12.609 18.516 0.195 1 71.38 516 TRP A CA 1
ATOM 4210 C C . TRP A 1 516 ? 11.852 19.703 -0.408 1 71.38 516 TRP A C 1
ATOM 4212 O O . TRP A 1 516 ? 12.078 20.859 -0.025 1 71.38 516 TRP A O 1
ATOM 4222 N N . MET A 1 517 ? 10.984 19.391 -1.283 1 72.12 517 MET A N 1
ATOM 4223 C CA . MET A 1 517 ? 10.273 20.469 -1.97 1 72.12 517 MET A CA 1
ATOM 4224 C C . MET A 1 517 ? 8.945 20.766 -1.291 1 72.12 517 MET A C 1
ATOM 4226 O O . MET A 1 517 ? 8.297 19.859 -0.76 1 72.12 517 MET A O 1
ATOM 4230 N N . MET B 1 1 ? 30.047 -43.531 -15.414 1 29.55 1 MET B N 1
ATOM 4231 C CA . MET B 1 1 ? 28.781 -42.781 -15.414 1 29.55 1 MET B CA 1
ATOM 4232 C C . MET B 1 1 ? 28.688 -41.875 -14.195 1 29.55 1 MET B C 1
ATOM 4234 O O . MET B 1 1 ? 28.141 -40.781 -14.273 1 29.55 1 MET B O 1
ATOM 4238 N N . LYS B 1 2 ? 29.25 -42.25 -13.172 1 48.69 2 LYS B N 1
ATOM 4239 C CA . LYS B 1 2 ? 29.422 -41.562 -11.891 1 48.69 2 LYS B CA 1
ATOM 4240 C C . LYS B 1 2 ? 30.406 -40.406 -12.023 1 48.69 2 LYS B C 1
ATOM 4242 O O . LYS B 1 2 ? 30.25 -39.375 -11.359 1 48.69 2 LYS B O 1
ATOM 4247 N N . THR B 1 3 ? 31.219 -40.875 -12.867 1 42.28 3 THR B N 1
ATOM 4248 C CA . THR B 1 3 ? 32.344 -39.969 -12.984 1 42.28 3 THR B CA 1
ATOM 4249 C C . THR B 1 3 ? 31.953 -38.719 -13.789 1 42.28 3 THR B C 1
ATOM 4251 O O . THR B 1 3 ? 32.406 -37.625 -13.5 1 42.28 3 THR B O 1
ATOM 4254 N N . HIS B 1 4 ? 31 -38.938 -14.734 1 43.38 4 HIS B N 1
ATOM 4255 C CA . HIS B 1 4 ? 30.609 -37.844 -15.625 1 43.38 4 HIS B CA 1
ATOM 4256 C C . HIS B 1 4 ? 29.578 -36.906 -14.961 1 43.38 4 HIS B C 1
ATOM 4258 O O . HIS B 1 4 ? 29.578 -35.719 -15.203 1 43.38 4 HIS B O 1
ATOM 4264 N N . GLN B 1 5 ? 28.828 -37.438 -14.07 1 41.56 5 GLN B N 1
ATOM 4265 C CA . GLN B 1 5 ? 27.766 -36.688 -13.383 1 41.56 5 GLN B CA 1
ATOM 4266 C C . GLN B 1 5 ? 28.328 -35.812 -12.266 1 41.56 5 GLN B C 1
ATOM 4268 O O . GLN B 1 5 ? 27.844 -34.719 -12.039 1 41.56 5 GLN B O 1
ATOM 4273 N N . VAL B 1 6 ? 29.344 -36.344 -11.594 1 45.41 6 VAL B N 1
ATOM 4274 C CA . VAL B 1 6 ? 30.109 -35.625 -10.602 1 45.41 6 VAL B CA 1
ATOM 4275 C C . VAL B 1 6 ? 30.844 -34.469 -11.273 1 45.41 6 VAL B C 1
ATOM 4277 O O . VAL B 1 6 ? 30.922 -33.344 -10.719 1 45.41 6 VAL B O 1
ATOM 4280 N N . GLN B 1 7 ? 31.141 -34.656 -12.508 1 44.38 7 GLN B N 1
ATOM 4281 C CA . GLN B 1 7 ? 31.859 -33.656 -13.25 1 44.38 7 GLN B CA 1
ATOM 4282 C C . GLN B 1 7 ? 30.938 -32.5 -13.648 1 44.38 7 GLN B C 1
ATOM 4284 O O . GLN B 1 7 ? 31.312 -31.328 -13.531 1 44.38 7 GLN B O 1
ATOM 4289 N N . GLN B 1 8 ? 29.703 -32.812 -13.945 1 40.62 8 GLN B N 1
ATOM 4290 C CA . GLN B 1 8 ? 28.797 -31.766 -14.414 1 40.62 8 GLN B CA 1
ATOM 4291 C C . GLN B 1 8 ? 28.25 -30.953 -13.242 1 40.62 8 GLN B C 1
ATOM 4293 O O . GLN B 1 8 ? 28.094 -29.734 -13.352 1 40.62 8 GLN B O 1
ATOM 4298 N N . LYS B 1 9 ? 28.078 -31.531 -12.172 1 46.75 9 LYS B N 1
ATOM 4299 C CA . LYS B 1 9 ? 27.688 -30.828 -10.953 1 46.75 9 LYS B CA 1
ATOM 4300 C C . LYS B 1 9 ? 28.812 -29.906 -10.469 1 46.75 9 LYS B C 1
ATOM 4302 O O . LYS B 1 9 ? 28.547 -28.781 -10.039 1 46.75 9 LYS B O 1
ATOM 4307 N N . THR B 1 10 ? 29.922 -30.547 -10.539 1 44.22 10 THR B N 1
ATOM 4308 C CA . THR B 1 10 ? 31.125 -29.781 -10.219 1 44.22 10 THR B CA 1
ATOM 4309 C C . THR B 1 10 ? 31.281 -28.609 -11.188 1 44.22 10 THR B C 1
ATOM 4311 O O . THR B 1 10 ? 31.625 -27.5 -10.773 1 44.22 10 THR B O 1
ATOM 4314 N N . GLU B 1 11 ? 30.781 -28.797 -12.312 1 43.59 11 GLU B N 1
ATOM 4315 C CA . GLU B 1 11 ? 30.922 -27.734 -13.312 1 43.59 11 GLU B CA 1
ATOM 4316 C C . GLU B 1 11 ? 29.875 -26.641 -13.109 1 43.59 11 GLU B C 1
ATOM 4318 O O . GLU B 1 11 ? 30.188 -25.453 -13.258 1 43.59 11 GLU B O 1
ATOM 4323 N N . ARG B 1 12 ? 28.703 -26.984 -12.766 1 43.22 12 ARG B N 1
ATOM 4324 C CA . ARG B 1 12 ? 27.672 -26 -12.516 1 43.22 12 ARG B CA 1
ATOM 4325 C C . ARG B 1 12 ? 27.938 -25.219 -11.227 1 43.22 12 ARG B C 1
ATOM 4327 O O . ARG B 1 12 ? 27.734 -24.016 -11.172 1 43.22 12 ARG B O 1
ATOM 4334 N N . ARG B 1 13 ? 28.328 -25.906 -10.227 1 44.31 13 ARG B N 1
ATOM 4335 C CA . ARG B 1 13 ? 28.797 -25.25 -9.016 1 44.31 13 ARG B CA 1
ATOM 4336 C C . ARG B 1 13 ? 30.016 -24.359 -9.32 1 44.31 13 ARG B C 1
ATOM 4338 O O . ARG B 1 13 ? 30.125 -23.266 -8.781 1 44.31 13 ARG B O 1
ATOM 4345 N N . ILE B 1 14 ? 30.828 -24.875 -10.156 1 44.88 14 ILE B N 1
ATOM 4346 C CA . ILE B 1 14 ? 31.984 -24.109 -10.602 1 44.88 14 ILE B CA 1
ATOM 4347 C C . ILE B 1 14 ? 31.531 -22.922 -11.43 1 44.88 14 ILE B C 1
ATOM 4349 O O . ILE B 1 14 ? 32.031 -21.797 -11.25 1 44.88 14 ILE B O 1
ATOM 4353 N N . SER B 1 15 ? 30.469 -23.141 -12.117 1 43.38 15 SER B N 1
ATOM 4354 C CA . SER B 1 15 ? 29.984 -22.016 -12.93 1 43.38 15 SER B CA 1
ATOM 4355 C C . SER B 1 15 ? 29.312 -20.969 -12.062 1 43.38 15 SER B C 1
ATOM 4357 O O . SER B 1 15 ? 29.531 -19.766 -12.25 1 43.38 15 SER B O 1
ATOM 4359 N N . ALA B 1 16 ? 28.484 -21.391 -11.188 1 43.91 16 ALA B N 1
ATOM 4360 C CA . ALA B 1 16 ? 27.859 -20.453 -10.258 1 43.91 16 ALA B CA 1
ATOM 4361 C C . ALA B 1 16 ? 28.906 -19.781 -9.375 1 43.91 16 ALA B C 1
ATOM 4363 O O . ALA B 1 16 ? 28.875 -18.578 -9.164 1 43.91 16 ALA B O 1
ATOM 4364 N N . ALA B 1 17 ? 29.828 -20.609 -8.891 1 45.19 17 ALA B N 1
ATOM 4365 C CA . ALA B 1 17 ? 30.969 -20.078 -8.156 1 45.19 17 ALA B CA 1
ATOM 4366 C C . ALA B 1 17 ? 31.828 -19.172 -9.039 1 45.19 17 ALA B C 1
ATOM 4368 O O . ALA B 1 17 ? 32.281 -18.125 -8.602 1 45.19 17 ALA B O 1
ATOM 4369 N N . LEU B 1 18 ? 31.922 -19.547 -10.219 1 44.06 18 LEU B N 1
ATOM 4370 C CA . LEU B 1 18 ? 32.688 -18.734 -11.164 1 44.06 18 LEU B CA 1
ATOM 4371 C C . LEU B 1 18 ? 31.984 -17.422 -11.453 1 44.06 18 LEU B C 1
ATOM 4373 O O . LEU B 1 18 ? 32.625 -16.375 -11.562 1 44.06 18 LEU B O 1
ATOM 4377 N N . ARG B 1 19 ? 30.734 -17.547 -11.5 1 43.03 19 ARG B N 1
ATOM 4378 C CA . ARG B 1 19 ? 30 -16.297 -11.695 1 43.03 19 ARG B CA 1
ATOM 4379 C C . ARG B 1 19 ? 30.125 -15.383 -10.484 1 43.03 19 ARG B C 1
ATOM 4381 O O . ARG B 1 19 ? 30.328 -14.18 -10.625 1 43.03 19 ARG B O 1
ATOM 4388 N N . LEU B 1 20 ? 29.953 -15.984 -9.375 1 43.19 20 LEU B N 1
ATOM 4389 C CA . LEU B 1 20 ? 30.188 -15.203 -8.164 1 43.19 20 LEU B CA 1
ATOM 4390 C C . LEU B 1 20 ? 31.625 -14.719 -8.086 1 43.19 20 LEU B C 1
ATOM 4392 O O . LEU B 1 20 ? 31.875 -13.57 -7.711 1 43.19 20 LEU B O 1
ATOM 4396 N N . VAL B 1 21 ? 32.469 -15.641 -8.406 1 44.34 21 VAL B N 1
ATOM 4397 C CA . VAL B 1 21 ? 33.875 -15.281 -8.461 1 44.34 21 VAL B CA 1
ATOM 4398 C C . VAL B 1 21 ? 34.125 -14.242 -9.555 1 44.34 21 VAL B C 1
ATOM 4400 O O . VAL B 1 21 ? 34.875 -13.289 -9.367 1 44.34 21 VAL B O 1
ATOM 4403 N N . PHE B 1 22 ? 33.406 -14.414 -10.609 1 43.25 22 PHE B N 1
ATOM 4404 C CA . PHE B 1 22 ? 33.562 -13.438 -11.688 1 43.25 22 PHE B CA 1
ATOM 4405 C C . PHE B 1 22 ? 33.031 -12.078 -11.25 1 43.25 22 PHE B C 1
ATOM 4407 O O . PHE B 1 22 ? 33.656 -11.047 -11.477 1 43.25 22 PHE B O 1
ATOM 4414 N N . VAL B 1 23 ? 31.906 -12.109 -10.625 1 43.12 23 VAL B N 1
ATOM 4415 C CA . VAL B 1 23 ? 31.359 -10.859 -10.117 1 43.12 23 VAL B CA 1
ATOM 4416 C C . VAL B 1 23 ? 32.281 -10.289 -9.031 1 43.12 23 VAL B C 1
ATOM 4418 O O . VAL B 1 23 ? 32.562 -9.094 -9.016 1 43.12 23 VAL B O 1
ATOM 4421 N N . ALA B 1 24 ? 32.688 -11.211 -8.211 1 44.34 24 ALA B N 1
ATOM 4422 C CA . ALA B 1 24 ? 33.688 -10.789 -7.215 1 44.34 24 ALA B CA 1
ATOM 4423 C C . ALA B 1 24 ? 34.969 -10.32 -7.871 1 44.34 24 ALA B C 1
ATOM 4425 O O . ALA B 1 24 ? 35.562 -9.32 -7.465 1 44.34 24 ALA B O 1
ATOM 4426 N N . ALA B 1 25 ? 35.406 -11.062 -8.844 1 45.53 25 ALA B N 1
ATOM 4427 C CA . ALA B 1 25 ? 36.625 -10.688 -9.57 1 45.53 25 ALA B CA 1
ATOM 4428 C C . ALA B 1 25 ? 36.438 -9.367 -10.305 1 45.53 25 ALA B C 1
ATOM 4430 O O . ALA B 1 25 ? 37.312 -8.523 -10.328 1 45.53 25 ALA B O 1
ATOM 4431 N N . LEU B 1 26 ? 35.344 -9.227 -10.836 1 43.97 26 LEU B N 1
ATOM 4432 C CA . LEU B 1 26 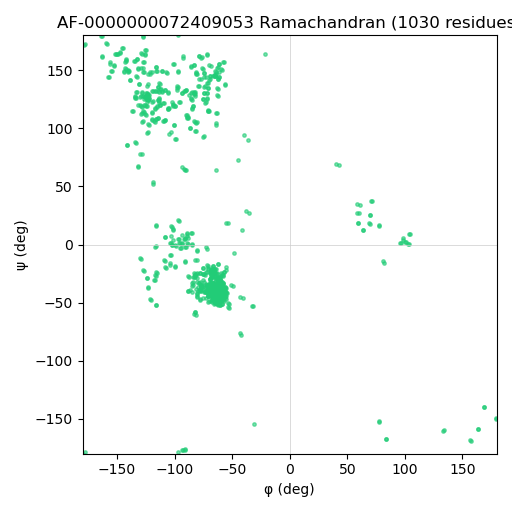? 35.062 -7.953 -11.5 1 43.97 26 LEU B CA 1
ATOM 4433 C C . LEU B 1 26 ? 35 -6.82 -10.484 1 43.97 26 LEU B C 1
ATOM 4435 O O . LEU B 1 26 ? 35.469 -5.715 -10.734 1 43.97 26 LEU B O 1
ATOM 4439 N N . LEU B 1 27 ? 34.438 -7.188 -9.352 1 43.59 27 LEU B N 1
ATOM 4440 C CA . LEU B 1 27 ? 34.406 -6.223 -8.258 1 43.59 27 LEU B CA 1
ATOM 4441 C C . LEU B 1 27 ? 35.844 -5.922 -7.777 1 43.59 27 LEU B C 1
ATOM 4443 O O . LEU B 1 27 ? 36.188 -4.758 -7.578 1 43.59 27 LEU B O 1
ATOM 4447 N N . LEU B 1 28 ? 36.562 -6.996 -7.594 1 45.16 28 LEU B N 1
ATOM 4448 C CA . LEU B 1 28 ? 37.938 -6.824 -7.191 1 45.16 28 LEU B CA 1
ATOM 4449 C C . LEU B 1 28 ? 38.75 -6.16 -8.305 1 45.16 28 LEU B C 1
ATOM 4451 O O . LEU B 1 28 ? 39.625 -5.324 -8.031 1 45.16 28 LEU B O 1
ATOM 4455 N N . GLY B 1 29 ? 38.5 -6.535 -9.492 1 45.91 29 GLY B N 1
ATOM 4456 C CA . GLY B 1 29 ? 39.156 -5.875 -10.602 1 45.91 29 GLY B CA 1
ATOM 4457 C C . GLY B 1 29 ? 38.844 -4.391 -10.68 1 45.91 29 GLY B C 1
ATOM 4458 O O . GLY B 1 29 ? 39.75 -3.586 -10.938 1 45.91 29 GLY B O 1
ATOM 4459 N N . GLN B 1 30 ? 37.656 -4.062 -10.508 1 44.22 30 GLN B N 1
ATOM 4460 C CA . GLN B 1 30 ? 37.281 -2.654 -10.508 1 44.22 30 GLN B CA 1
ATOM 4461 C C . GLN B 1 30 ? 37.938 -1.905 -9.344 1 44.22 30 GLN B C 1
ATOM 4463 O O . GLN B 1 30 ? 38.375 -0.775 -9.508 1 44.22 30 GLN B O 1
ATOM 4468 N N . ILE B 1 31 ? 37.875 -2.531 -8.227 1 46.25 31 ILE B N 1
ATOM 4469 C CA . ILE B 1 31 ? 38.625 -1.961 -7.117 1 46.25 31 ILE B CA 1
ATOM 4470 C C . ILE B 1 31 ? 40.094 -1.817 -7.512 1 46.25 31 ILE B C 1
ATOM 4472 O O . ILE B 1 31 ? 40.688 -0.773 -7.277 1 46.25 31 ILE B O 1
ATOM 4476 N N . ALA B 1 32 ? 40.5 -2.877 -8.07 1 46 32 ALA B N 1
ATOM 4477 C CA . ALA B 1 32 ? 41.906 -2.852 -8.523 1 46 32 ALA B CA 1
ATOM 4478 C C . ALA B 1 32 ? 42.094 -1.826 -9.633 1 46 32 ALA B C 1
ATOM 4480 O O . ALA B 1 32 ? 43.094 -1.097 -9.641 1 46 32 ALA B O 1
ATOM 4481 N N . LEU B 1 33 ? 41.188 -1.781 -10.5 1 48.44 33 LEU B N 1
ATOM 4482 C CA . LEU B 1 33 ? 41.281 -0.788 -11.562 1 48.44 33 LEU B CA 1
ATOM 4483 C C . LEU B 1 33 ? 41.156 0.624 -11 1 48.44 33 LEU B C 1
ATOM 4485 O O . LEU B 1 33 ? 41.906 1.521 -11.398 1 48.44 33 LEU B O 1
ATOM 4489 N N . ALA B 1 34 ? 40.188 0.824 -10.211 1 47.34 34 ALA B N 1
ATOM 4490 C CA . ALA B 1 34 ? 40.062 2.123 -9.555 1 47.34 34 ALA B CA 1
ATOM 4491 C C . ALA B 1 34 ? 41.344 2.465 -8.797 1 47.34 34 ALA B C 1
ATOM 4493 O O . ALA B 1 34 ? 41.844 3.596 -8.859 1 47.34 34 ALA B O 1
ATOM 4494 N N . PHE B 1 35 ? 41.781 1.371 -8.18 1 44.56 35 PHE B N 1
ATOM 4495 C CA . PHE B 1 35 ? 43.094 1.522 -7.523 1 44.56 35 PHE B CA 1
ATOM 4496 C C . PHE B 1 35 ? 44.188 1.767 -8.547 1 44.56 35 PHE B C 1
ATOM 4498 O O . PHE B 1 35 ? 45.031 2.637 -8.359 1 44.56 35 PHE B O 1
ATOM 4505 N N . PHE B 1 36 ? 44.188 0.883 -9.547 1 45.5 36 PHE B N 1
ATOM 4506 C CA . PHE B 1 36 ? 45.188 1.011 -10.586 1 45.5 36 PHE B CA 1
ATOM 4507 C C . PHE B 1 36 ? 45.062 2.348 -11.312 1 45.5 36 PHE B C 1
ATOM 4509 O O . PHE B 1 36 ? 46.062 3.037 -11.539 1 45.5 36 PHE B O 1
ATOM 4516 N N . LEU B 1 37 ? 43.875 2.598 -11.742 1 47.44 37 LEU B N 1
ATOM 4517 C CA . LEU B 1 37 ? 43.719 3.881 -12.422 1 47.44 37 LEU B CA 1
ATOM 4518 C C . LEU B 1 37 ? 44.062 5.035 -11.492 1 47.44 37 LEU B C 1
ATOM 4520 O O . LEU B 1 37 ? 44.625 6.043 -11.922 1 47.44 37 LEU B O 1
ATOM 4524 N N . SER B 1 38 ? 43.719 4.887 -10.297 1 44.88 38 SER B N 1
ATOM 4525 C CA . SER B 1 38 ? 44.094 5.91 -9.328 1 44.88 38 SER B CA 1
ATOM 4526 C C . SER B 1 38 ? 45.594 5.992 -9.18 1 44.88 38 SER B C 1
ATOM 4528 O O . SER B 1 38 ? 46.156 7.074 -8.969 1 44.88 38 SER B O 1
ATOM 4530 N N . THR B 1 39 ? 46.188 4.805 -9.234 1 43.81 39 THR B N 1
ATOM 4531 C CA . THR B 1 39 ? 47.656 4.793 -9.008 1 43.81 39 THR B CA 1
ATOM 4532 C C . THR B 1 39 ? 48.406 5.16 -10.281 1 43.81 39 THR B C 1
ATOM 4534 O O . THR B 1 39 ? 49.406 5.855 -10.234 1 43.81 39 THR B O 1
ATOM 4537 N N . GLU B 1 40 ? 48.219 4.383 -11.25 1 44.62 40 GLU B N 1
ATOM 4538 C CA . GLU B 1 40 ? 49.094 4.559 -12.398 1 44.62 40 GLU B CA 1
ATOM 4539 C C . GLU B 1 40 ? 48.594 5.688 -13.305 1 44.62 40 GLU B C 1
ATOM 4541 O O . GLU B 1 40 ? 49.406 6.371 -13.945 1 44.62 40 GLU B O 1
ATOM 4546 N N . LEU B 1 41 ? 47.469 5.754 -13.852 1 45.44 41 LEU B N 1
ATOM 4547 C CA . LEU B 1 41 ? 47.062 6.684 -14.906 1 45.44 41 LEU B CA 1
ATOM 4548 C C . LEU B 1 41 ? 46.438 7.945 -14.305 1 45.44 41 LEU B C 1
ATOM 4550 O O . LEU B 1 41 ? 45.25 7.984 -14.023 1 45.44 41 LEU B O 1
ATOM 4554 N N . ARG B 1 42 ? 47.094 8.734 -13.609 1 45.56 42 ARG B N 1
ATOM 4555 C CA . ARG B 1 42 ? 46.812 9.836 -12.695 1 45.56 42 ARG B CA 1
ATOM 4556 C C . ARG B 1 42 ? 45.719 10.734 -13.242 1 45.56 42 ARG B C 1
ATOM 4558 O O . ARG B 1 42 ? 44.719 11 -12.547 1 45.56 42 ARG B O 1
ATOM 4565 N N . GLN B 1 43 ? 46.094 11.617 -14.234 1 47.41 43 GLN B N 1
ATOM 4566 C CA . GLN B 1 43 ? 45.25 12.664 -14.805 1 47.41 43 GLN B CA 1
ATOM 4567 C C . GLN B 1 43 ? 44.031 12.055 -15.516 1 47.41 43 GLN B C 1
ATOM 4569 O O . GLN B 1 43 ? 42.906 12.508 -15.328 1 47.41 43 GLN B O 1
ATOM 4574 N N . ARG B 1 44 ? 44.25 11.148 -16.312 1 51.62 44 ARG B N 1
ATOM 4575 C CA . ARG B 1 44 ? 43.219 10.57 -17.156 1 51.62 44 ARG B CA 1
ATOM 4576 C C . ARG B 1 44 ? 42.281 9.695 -16.344 1 51.62 44 ARG B C 1
ATOM 4578 O O . ARG B 1 44 ? 41.094 9.602 -16.641 1 51.62 44 ARG B O 1
ATOM 4585 N N . ALA B 1 45 ? 42.844 9.227 -15.305 1 51.91 45 ALA B N 1
ATOM 4586 C CA . ALA B 1 45 ? 42.062 8.359 -14.445 1 51.91 45 ALA B CA 1
ATOM 4587 C C . ALA B 1 45 ? 40.969 9.141 -13.711 1 51.91 45 ALA B C 1
ATOM 4589 O O . ALA B 1 45 ? 39.844 8.672 -13.562 1 51.91 45 ALA B O 1
ATOM 4590 N N . ALA B 1 46 ? 41.438 10.367 -13.438 1 54.5 46 ALA B N 1
ATOM 4591 C CA . ALA B 1 46 ? 40.469 11.195 -12.75 1 54.5 46 ALA B CA 1
ATOM 4592 C C . ALA B 1 46 ? 39.281 11.5 -13.664 1 54.5 46 ALA B C 1
ATOM 4594 O O . ALA B 1 46 ? 38.125 11.492 -13.219 1 54.5 46 ALA B O 1
ATOM 4595 N N . ILE B 1 47 ? 39.656 11.75 -14.867 1 60.09 47 ILE B N 1
ATOM 4596 C CA . ILE B 1 47 ? 38.594 12.078 -15.82 1 60.09 47 ILE B CA 1
ATOM 4597 C C . ILE B 1 47 ? 37.719 10.844 -16.062 1 60.09 47 ILE B C 1
ATOM 4599 O O . ILE B 1 47 ? 36.5 10.945 -16.062 1 60.09 47 ILE B O 1
ATOM 4603 N N . ILE B 1 48 ? 38.344 9.75 -16.234 1 62.38 48 ILE B N 1
ATOM 4604 C CA . ILE B 1 48 ? 37.594 8.516 -16.5 1 62.38 48 ILE B CA 1
ATOM 4605 C C . ILE B 1 48 ? 36.719 8.188 -15.305 1 62.38 48 ILE B C 1
ATOM 4607 O O . ILE B 1 48 ? 35.562 7.812 -15.469 1 62.38 48 ILE B O 1
ATOM 4611 N N . TYR B 1 49 ? 37.25 8.336 -14.234 1 60.22 49 TYR B N 1
ATOM 4612 C CA . TYR B 1 49 ? 36.5 8.062 -13.031 1 60.22 49 TYR B CA 1
ATOM 4613 C C . TYR B 1 49 ? 35.312 9.008 -12.914 1 60.22 49 TYR B C 1
ATOM 4615 O O . TYR B 1 49 ? 34.188 8.594 -12.539 1 60.22 49 TYR B O 1
ATOM 4623 N N . THR B 1 50 ? 35.625 10.203 -13.234 1 63.22 50 THR B N 1
ATOM 4624 C CA . THR B 1 50 ? 34.531 11.18 -13.156 1 63.22 50 THR B CA 1
ATOM 4625 C C . THR B 1 50 ? 33.438 10.852 -14.164 1 63.22 50 THR B C 1
ATOM 4627 O O . THR B 1 50 ? 32.25 10.945 -13.852 1 63.22 50 THR B O 1
ATOM 4630 N N . VAL B 1 51 ? 33.875 10.461 -15.227 1 68.81 51 VAL B N 1
ATOM 4631 C CA . VAL B 1 51 ? 32.938 10.102 -16.266 1 68.81 51 VAL B CA 1
ATOM 4632 C C . VAL B 1 51 ? 32.125 8.883 -15.828 1 68.81 51 VAL B C 1
ATOM 4634 O O . VAL B 1 51 ? 30.906 8.812 -16.047 1 68.81 51 VAL B O 1
ATOM 4637 N N . LEU B 1 52 ? 32.812 8.008 -15.242 1 67.25 52 LEU B N 1
ATOM 4638 C CA . LEU B 1 52 ? 32.156 6.793 -14.773 1 67.25 52 LEU B CA 1
ATOM 4639 C C . LEU B 1 52 ? 31.156 7.113 -13.648 1 67.25 52 LEU B C 1
ATOM 4641 O O . LEU B 1 52 ? 30.078 6.539 -13.594 1 67.25 52 LEU B O 1
ATOM 4645 N N . GLU B 1 53 ? 31.562 7.992 -12.867 1 66.62 53 GLU B N 1
ATOM 4646 C CA . GLU B 1 53 ? 30.672 8.391 -11.781 1 66.62 53 GLU B CA 1
ATOM 4647 C C . GLU B 1 53 ? 29.438 9.109 -12.312 1 66.62 53 GLU B C 1
ATOM 4649 O O . GLU B 1 53 ? 28.328 8.906 -11.805 1 66.62 53 GLU B O 1
ATOM 4654 N N . LEU B 1 54 ? 29.656 9.867 -13.25 1 71.19 54 LEU B N 1
ATOM 4655 C CA . LEU B 1 54 ? 28.531 10.578 -13.852 1 71.19 54 LEU B CA 1
ATOM 4656 C C . LEU B 1 54 ? 27.609 9.609 -14.57 1 71.19 54 LEU B C 1
ATOM 4658 O O . LEU B 1 54 ? 26.375 9.758 -14.508 1 71.19 54 LEU B O 1
ATOM 4662 N N . ALA B 1 55 ? 28.219 8.695 -15.148 1 74.06 55 ALA B N 1
ATOM 4663 C CA . ALA B 1 55 ? 27.422 7.66 -15.805 1 74.06 55 ALA B CA 1
ATOM 4664 C C . ALA B 1 55 ? 26.641 6.844 -14.789 1 74.06 55 ALA B C 1
ATOM 4666 O O . ALA B 1 55 ? 25.469 6.535 -15 1 74.06 55 ALA B O 1
ATOM 4667 N N . ALA B 1 56 ? 27.328 6.547 -13.742 1 72.5 56 ALA B N 1
ATOM 4668 C CA . ALA B 1 56 ? 26.672 5.789 -12.672 1 72.5 56 ALA B CA 1
ATOM 4669 C C . ALA B 1 56 ? 25.516 6.574 -12.078 1 72.5 56 ALA B C 1
ATOM 4671 O O . ALA B 1 56 ? 24.453 6.008 -11.797 1 72.5 56 ALA B O 1
ATOM 4672 N N . PHE B 1 57 ? 25.719 7.793 -11.984 1 72.31 57 PHE B N 1
ATOM 4673 C CA . PHE B 1 57 ? 24.656 8.648 -11.461 1 72.31 57 PHE B CA 1
ATOM 4674 C C . PHE B 1 57 ? 23.484 8.695 -12.43 1 72.31 57 PHE B C 1
ATOM 4676 O O . PHE B 1 57 ? 22.328 8.562 -12.016 1 72.31 57 PHE B O 1
ATOM 4683 N N . GLY B 1 58 ? 23.781 8.891 -13.641 1 75.19 58 GLY B N 1
ATOM 4684 C CA . GLY B 1 58 ? 22.734 8.906 -14.641 1 75.19 58 GLY B CA 1
ATOM 4685 C C . GLY B 1 58 ? 21.922 7.625 -14.672 1 75.19 58 GLY B C 1
ATOM 4686 O O . GLY B 1 58 ? 20.688 7.664 -14.75 1 75.19 58 GLY B O 1
ATOM 4687 N N . TYR B 1 59 ? 22.641 6.609 -14.469 1 75.94 59 TYR B N 1
ATOM 4688 C CA . TYR B 1 59 ? 21.953 5.316 -14.469 1 75.94 59 TYR B CA 1
ATOM 4689 C C . TYR B 1 59 ? 21.125 5.133 -13.203 1 75.94 59 TYR B C 1
ATOM 4691 O O . TYR B 1 59 ? 20.047 4.547 -13.234 1 75.94 59 TYR B O 1
ATOM 4699 N N . ALA B 1 60 ? 21.672 5.527 -12.148 1 76.06 60 ALA B N 1
ATOM 4700 C CA . ALA B 1 60 ? 20.938 5.438 -10.883 1 76.06 60 ALA B CA 1
ATOM 4701 C C . ALA B 1 60 ? 19.641 6.23 -10.945 1 76.06 60 ALA B C 1
ATOM 4703 O O . ALA B 1 60 ? 18.609 5.781 -10.438 1 76.06 60 ALA B O 1
ATOM 4704 N N . VAL B 1 61 ? 19.734 7.301 -11.641 1 74.69 61 VAL B N 1
ATOM 4705 C CA . VAL B 1 61 ? 18.531 8.125 -11.797 1 74.69 61 VAL B CA 1
ATOM 4706 C C . VAL B 1 61 ? 17.516 7.398 -12.68 1 74.69 61 VAL B C 1
ATOM 4708 O O . VAL B 1 61 ? 16.328 7.426 -12.406 1 74.69 61 VAL B O 1
ATOM 4711 N N . ARG B 1 62 ? 18.016 6.777 -13.602 1 75.75 62 ARG B N 1
ATOM 4712 C CA . ARG B 1 62 ? 17.141 6.008 -14.484 1 75.75 62 ARG B CA 1
ATOM 4713 C C . ARG B 1 62 ? 16.469 4.863 -13.727 1 75.75 62 ARG B C 1
ATOM 4715 O O . ARG B 1 62 ? 15.273 4.602 -13.914 1 75.75 62 ARG B O 1
ATOM 4722 N N . ILE B 1 63 ? 17.234 4.215 -12.922 1 76.94 63 ILE B N 1
ATOM 4723 C CA . ILE B 1 63 ? 16.703 3.105 -12.133 1 76.94 63 ILE B CA 1
ATOM 4724 C C . ILE B 1 63 ? 15.656 3.623 -11.156 1 76.94 63 ILE B C 1
ATOM 4726 O O . ILE B 1 63 ? 14.602 3.002 -10.969 1 76.94 63 ILE B O 1
ATOM 4730 N N . TYR B 1 64 ? 15.977 4.746 -10.617 1 76.44 64 TYR B N 1
ATOM 4731 C CA . TYR B 1 64 ? 15.07 5.344 -9.648 1 76.44 64 TYR B CA 1
ATOM 4732 C C . TYR B 1 64 ? 13.719 5.664 -10.289 1 76.44 64 TYR B C 1
ATOM 4734 O O . TYR B 1 64 ? 12.68 5.57 -9.641 1 76.44 64 TYR B O 1
ATOM 4742 N N . ASN B 1 65 ? 13.727 5.961 -11.547 1 72.75 65 ASN B N 1
ATOM 4743 C CA . ASN B 1 65 ? 12.508 6.414 -12.211 1 72.75 65 ASN B CA 1
ATOM 4744 C C . ASN B 1 65 ? 11.734 5.246 -12.812 1 72.75 65 ASN B C 1
ATOM 4746 O O . ASN B 1 65 ? 10.688 5.449 -13.438 1 72.75 65 ASN B O 1
ATOM 4750 N N . ARG B 1 66 ? 12.203 4.094 -12.555 1 73.62 66 ARG B N 1
ATOM 4751 C CA . ARG B 1 66 ? 11.484 2.922 -13.039 1 73.62 66 ARG B CA 1
ATOM 4752 C C . ARG B 1 66 ? 10.289 2.611 -12.141 1 73.62 66 ARG B C 1
ATOM 4754 O O . ARG B 1 66 ? 10.164 3.164 -11.047 1 73.62 66 ARG B O 1
ATOM 4761 N N . THR B 1 67 ? 9.461 1.871 -12.68 1 67.56 67 THR B N 1
ATOM 4762 C CA . THR B 1 67 ? 8.234 1.533 -11.961 1 67.56 67 THR B CA 1
ATOM 4763 C C . THR B 1 67 ? 8.43 0.286 -11.102 1 67.56 67 THR B C 1
ATOM 4765 O O . THR B 1 67 ? 7.504 -0.166 -10.43 1 67.56 67 THR B O 1
ATOM 4768 N N . ASP B 1 68 ? 9.68 -0.15 -10.992 1 70.88 68 ASP B N 1
ATOM 4769 C CA . ASP B 1 68 ? 9.961 -1.353 -10.211 1 70.88 68 ASP B CA 1
ATOM 4770 C C . ASP B 1 68 ? 9.805 -1.093 -8.719 1 70.88 68 ASP B C 1
ATOM 4772 O O . ASP B 1 68 ? 9.711 0.059 -8.289 1 70.88 68 ASP B O 1
ATOM 4776 N N . GLY B 1 69 ? 9.711 -2.096 -7.988 1 70.81 69 GLY B N 1
ATOM 4777 C CA . GLY B 1 69 ? 9.633 -1.987 -6.539 1 70.81 69 GLY B CA 1
ATOM 4778 C C . GLY B 1 69 ? 10.859 -1.34 -5.922 1 70.81 69 GLY B C 1
ATOM 4779 O O . GLY B 1 69 ? 11.938 -1.348 -6.516 1 70.81 69 GLY B O 1
ATOM 4780 N N . ALA B 1 70 ? 10.695 -0.794 -4.836 1 73.19 70 ALA B N 1
ATOM 4781 C CA . ALA B 1 70 ? 11.734 -0.027 -4.16 1 73.19 70 ALA B CA 1
ATOM 4782 C C . ALA B 1 70 ? 12.953 -0.9 -3.867 1 73.19 70 ALA B C 1
ATOM 4784 O O . ALA B 1 70 ? 14.094 -0.464 -4.039 1 73.19 70 ALA B O 1
ATOM 4785 N N . SER B 1 71 ? 12.641 -2.119 -3.438 1 68.56 71 SER B N 1
ATOM 4786 C CA . SER B 1 71 ? 13.75 -3.002 -3.08 1 68.56 71 SER B CA 1
ATOM 4787 C C . SER B 1 71 ? 14.656 -3.273 -4.277 1 68.56 71 SER B C 1
ATOM 4789 O O . SER B 1 71 ? 15.875 -3.299 -4.145 1 68.56 71 SER B O 1
ATOM 4791 N N . TYR B 1 72 ? 14.039 -3.475 -5.418 1 73.56 72 TYR B N 1
ATOM 4792 C CA . TYR B 1 72 ? 14.789 -3.686 -6.648 1 73.56 72 TYR B CA 1
ATOM 4793 C C . TYR B 1 72 ? 15.633 -2.461 -6.992 1 73.56 72 TYR B C 1
ATOM 4795 O O . TYR B 1 72 ? 16.797 -2.588 -7.355 1 73.56 72 TYR B O 1
ATOM 4803 N N . LYS B 1 73 ? 15.023 -1.354 -6.789 1 76.12 73 LYS B N 1
ATOM 4804 C CA . LYS B 1 73 ? 15.711 -0.108 -7.117 1 76.12 73 LYS B CA 1
ATOM 4805 C C . LYS B 1 73 ? 16.875 0.139 -6.168 1 76.12 73 LYS B C 1
ATOM 4807 O O . LYS B 1 73 ? 17.969 0.5 -6.605 1 76.12 73 LYS B O 1
ATOM 4812 N N . PHE B 1 74 ? 16.641 -0.137 -4.93 1 74.62 74 PHE B N 1
ATOM 4813 C CA . PHE B 1 74 ? 17.688 0.056 -3.936 1 74.62 74 PHE B CA 1
ATOM 4814 C C . PHE B 1 74 ? 18.875 -0.862 -4.215 1 74.62 74 PHE B C 1
ATOM 4816 O O . PHE B 1 74 ? 20.016 -0.425 -4.18 1 74.62 74 PHE B O 1
ATOM 4823 N N . GLY B 1 75 ? 18.5 -2.133 -4.512 1 69 75 GLY B N 1
ATOM 4824 C CA . GLY B 1 75 ? 19.562 -3.078 -4.781 1 69 75 GLY B CA 1
ATOM 4825 C C . GLY B 1 75 ? 20.469 -2.646 -5.918 1 69 75 GLY B C 1
ATOM 4826 O O . GLY B 1 75 ? 21.703 -2.65 -5.777 1 69 75 GLY B O 1
ATOM 4827 N N . TRP B 1 76 ? 19.906 -2.152 -6.945 1 72.81 76 TRP B N 1
ATOM 4828 C CA . TRP B 1 76 ? 20.672 -1.773 -8.125 1 72.81 76 TRP B CA 1
ATOM 4829 C C . TRP B 1 76 ? 21.375 -0.441 -7.906 1 72.81 76 TRP B C 1
ATOM 4831 O O . TRP B 1 76 ? 22.516 -0.257 -8.344 1 72.81 76 TRP B O 1
ATOM 4841 N N . ILE B 1 77 ? 20.719 0.455 -7.262 1 74.94 77 ILE B N 1
ATOM 4842 C CA . ILE B 1 77 ? 21.328 1.762 -7.012 1 74.94 77 ILE B CA 1
ATOM 4843 C C . ILE B 1 77 ? 22.531 1.607 -6.098 1 74.94 77 ILE B C 1
ATOM 4845 O O . ILE B 1 77 ? 23.578 2.217 -6.336 1 74.94 77 ILE B O 1
ATOM 4849 N N . PHE B 1 78 ? 22.375 0.762 -5.141 1 70.06 78 PHE B N 1
ATOM 4850 C CA . PHE B 1 78 ? 23.5 0.483 -4.258 1 70.06 78 PHE B CA 1
ATOM 4851 C C . PHE B 1 78 ? 24.672 -0.097 -5.043 1 70.06 78 PHE B C 1
ATOM 4853 O O . PHE B 1 78 ? 25.812 0.329 -4.867 1 70.06 78 PHE B O 1
ATOM 4860 N N . LEU B 1 79 ? 24.312 -0.993 -5.875 1 66.56 79 LEU B N 1
ATOM 4861 C CA . LEU B 1 79 ? 25.359 -1.662 -6.645 1 66.56 79 LEU B CA 1
ATOM 4862 C C . LEU B 1 79 ? 26.031 -0.692 -7.613 1 66.56 79 LEU B C 1
ATOM 4864 O O . LEU B 1 79 ? 27.25 -0.646 -7.703 1 66.56 79 LEU B O 1
ATOM 4868 N N . VAL B 1 80 ? 25.281 0.154 -8.25 1 70.38 80 VAL B N 1
ATOM 4869 C CA . VAL B 1 80 ? 25.781 1.033 -9.305 1 70.38 80 VAL B CA 1
ATOM 4870 C C . VAL B 1 80 ? 26.562 2.193 -8.688 1 70.38 80 VAL B C 1
ATOM 4872 O O . VAL B 1 80 ? 27.578 2.627 -9.234 1 70.38 80 VAL B O 1
ATOM 4875 N N . LEU B 1 81 ? 26.109 2.646 -7.523 1 70.25 81 LEU B N 1
ATOM 4876 C CA . LEU B 1 81 ? 26.734 3.83 -6.945 1 70.25 81 LEU B CA 1
ATOM 4877 C C . LEU B 1 81 ? 27.938 3.445 -6.082 1 70.25 81 LEU B C 1
ATOM 4879 O O . LEU B 1 81 ? 28.859 4.234 -5.91 1 70.25 81 LEU B O 1
ATOM 4883 N N . THR B 1 82 ? 27.891 2.266 -5.551 1 64.69 82 THR B N 1
ATOM 4884 C CA . THR B 1 82 ? 29 1.823 -4.727 1 64.69 82 THR B CA 1
ATOM 4885 C C . THR B 1 82 ? 30.156 1.321 -5.594 1 64.69 82 THR B C 1
ATOM 4887 O O . THR B 1 82 ? 31.312 1.596 -5.309 1 64.69 82 THR B O 1
ATOM 4890 N N . VAL B 1 83 ? 29.672 0.569 -6.629 1 61.28 83 VAL B N 1
ATOM 4891 C CA . VAL B 1 83 ? 30.672 0.057 -7.559 1 61.28 83 VAL B CA 1
ATOM 4892 C C . VAL B 1 83 ? 30.25 0.384 -8.992 1 61.28 83 VAL B C 1
ATOM 4894 O O . VAL B 1 83 ? 29.844 -0.503 -9.742 1 61.28 83 VAL B O 1
ATOM 4897 N N . PRO B 1 84 ? 30.516 1.71 -9.312 1 60.75 84 PRO B N 1
ATOM 4898 C CA . PRO B 1 84 ? 29.906 2.213 -10.539 1 60.75 84 PRO B CA 1
ATOM 4899 C C . PRO B 1 84 ? 30.25 1.366 -11.766 1 60.75 84 PRO B C 1
ATOM 4901 O O . PRO B 1 84 ? 29.375 1.084 -12.594 1 60.75 84 PRO B O 1
ATOM 4904 N N . VAL B 1 85 ? 31.438 0.938 -11.883 1 56.22 85 VAL B N 1
ATOM 4905 C CA . VAL B 1 85 ? 31.828 0.196 -13.078 1 56.22 85 VAL B CA 1
ATOM 4906 C C . VAL B 1 85 ? 31.156 -1.174 -13.078 1 56.22 85 VAL B C 1
ATOM 4908 O O . VAL B 1 85 ? 30.484 -1.54 -14.047 1 56.22 85 VAL B O 1
ATOM 4911 N N . VAL B 1 86 ? 31.297 -1.755 -11.992 1 53.19 86 VAL B N 1
ATOM 4912 C CA . VAL B 1 86 ? 30.75 -3.1 -11.891 1 53.19 86 VAL B CA 1
ATOM 4913 C C . VAL B 1 86 ? 29.219 -3.029 -11.875 1 53.19 86 VAL B C 1
ATOM 4915 O O . VAL B 1 86 ? 28.547 -3.828 -12.531 1 53.19 86 VAL B O 1
ATOM 4918 N N . GLY B 1 87 ? 28.828 -2.051 -11.047 1 57.62 87 GLY B N 1
ATOM 4919 C CA . GLY B 1 87 ? 27.391 -1.906 -10.961 1 57.62 87 GLY B CA 1
ATOM 4920 C C . GLY B 1 87 ? 26.734 -1.629 -12.297 1 57.62 87 GLY B C 1
ATOM 4921 O O . GLY B 1 87 ? 25.688 -2.195 -12.609 1 57.62 87 GLY B O 1
ATOM 4922 N N . LEU B 1 88 ? 27.469 -0.936 -13.086 1 59.16 88 LEU B N 1
ATOM 4923 C CA . LEU B 1 88 ? 26.938 -0.598 -14.398 1 59.16 88 LEU B CA 1
ATOM 4924 C C . LEU B 1 88 ? 26.953 -1.812 -15.32 1 59.16 88 LEU B C 1
ATOM 4926 O O . LEU B 1 88 ? 25.984 -2.07 -16.031 1 59.16 88 LEU B O 1
ATOM 4930 N N . ILE B 1 89 ? 28 -2.525 -15.227 1 54.81 89 ILE B N 1
ATOM 4931 C CA . ILE B 1 89 ? 28.125 -3.709 -16.062 1 54.81 89 ILE B CA 1
ATOM 4932 C C . ILE B 1 89 ? 27.078 -4.742 -15.672 1 54.81 89 ILE B C 1
ATOM 4934 O O . ILE B 1 89 ? 26.375 -5.285 -16.531 1 54.81 89 ILE B O 1
ATOM 4938 N N . LEU B 1 90 ? 26.906 -4.914 -14.445 1 57.84 90 LEU B N 1
ATOM 4939 C CA . LEU B 1 90 ? 25.953 -5.902 -13.961 1 57.84 90 LEU B CA 1
ATOM 4940 C C . LEU B 1 90 ? 24.531 -5.496 -14.305 1 57.84 90 LEU B C 1
ATOM 4942 O O . LEU B 1 90 ? 23.703 -6.336 -14.68 1 57.84 90 LEU B O 1
ATOM 4946 N N . TYR B 1 91 ? 24.359 -4.246 -14.172 1 62.06 91 TYR B N 1
ATOM 4947 C CA . TYR B 1 91 ? 23.031 -3.762 -14.484 1 62.06 91 TYR B CA 1
ATOM 4948 C C . TYR B 1 91 ? 22.703 -3.953 -15.961 1 62.06 91 TYR B C 1
ATOM 4950 O O . TYR B 1 91 ? 21.594 -4.352 -16.312 1 62.06 91 TYR B O 1
ATOM 4958 N N . PHE B 1 92 ? 23.672 -3.688 -16.703 1 59.16 92 PHE B N 1
ATOM 4959 C CA . PHE B 1 92 ? 23.453 -3.838 -18.141 1 59.16 92 PHE B CA 1
ATOM 4960 C C . PHE B 1 92 ? 23.281 -5.305 -18.5 1 59.16 92 PHE B C 1
ATOM 4962 O O . PHE B 1 92 ? 22.484 -5.629 -19.391 1 59.16 92 PHE B O 1
ATOM 4969 N N . LEU B 1 93 ? 23.938 -6.082 -17.797 1 52.62 93 LEU B N 1
ATOM 4970 C CA . LEU B 1 93 ? 23.875 -7.508 -18.094 1 52.62 93 LEU B CA 1
ATOM 4971 C C . LEU B 1 93 ? 22.594 -8.117 -17.547 1 52.62 93 LEU B C 1
ATOM 4973 O O . LEU B 1 93 ? 22.031 -9.039 -18.156 1 52.62 93 LEU B O 1
ATOM 4977 N N . TRP B 1 94 ? 22.234 -7.523 -16.453 1 54.03 94 TRP B N 1
ATOM 4978 C CA . TRP B 1 94 ? 21.156 -8.219 -15.758 1 54.03 94 TRP B CA 1
ATOM 4979 C C . TRP B 1 94 ? 19.844 -7.441 -15.867 1 54.03 94 TRP B C 1
ATOM 4981 O O . TRP B 1 94 ? 18.797 -7.922 -15.445 1 54.03 94 TRP B O 1
ATOM 4991 N N . ASN B 1 95 ? 20.031 -6.094 -16.203 1 54.59 95 ASN B N 1
ATOM 4992 C CA . ASN B 1 95 ? 18.812 -5.301 -16.156 1 54.59 95 ASN B CA 1
ATOM 4993 C C . ASN B 1 95 ? 17.797 -5.789 -17.188 1 54.59 95 ASN B C 1
ATOM 4995 O O . ASN B 1 95 ? 18.141 -6.008 -18.359 1 54.59 95 ASN B O 1
ATOM 4999 N N . GLY B 1 96 ? 16.688 -6.332 -16.812 1 50.72 96 GLY B N 1
ATOM 5000 C CA . GLY B 1 96 ? 15.555 -7.117 -17.266 1 50.72 96 GLY B CA 1
ATOM 5001 C C . GLY B 1 96 ? 14.844 -6.492 -18.453 1 50.72 96 GLY B C 1
ATOM 5002 O O . GLY B 1 96 ? 13.969 -7.117 -19.047 1 50.72 96 GLY B O 1
ATOM 5003 N N . ASP B 1 97 ? 14.984 -5.117 -18.703 1 52.75 97 ASP B N 1
ATOM 5004 C CA . ASP B 1 97 ? 14.086 -4.66 -19.75 1 52.75 97 ASP B CA 1
ATOM 5005 C C . ASP B 1 97 ? 14.375 -5.383 -21.062 1 52.75 97 ASP B C 1
ATOM 5007 O O . ASP B 1 97 ? 13.453 -5.746 -21.797 1 52.75 97 ASP B O 1
ATOM 5011 N N . ARG B 1 98 ? 15.602 -5.754 -21.312 1 48.34 98 ARG B N 1
ATOM 5012 C CA . ARG B 1 98 ? 15.953 -6.441 -22.562 1 48.34 98 ARG B CA 1
ATOM 5013 C C . ARG B 1 98 ? 15.523 -7.902 -22.516 1 48.34 98 ARG B C 1
ATOM 5015 O O . ARG B 1 98 ? 15.117 -8.469 -23.531 1 48.34 98 ARG B O 1
ATOM 5022 N N . GLN B 1 99 ? 15.672 -8.336 -21.312 1 48.44 99 GLN B N 1
ATOM 5023 C CA . GLN B 1 99 ? 15.273 -9.734 -21.188 1 48.44 99 GLN B CA 1
ATOM 5024 C C . GLN B 1 99 ? 13.758 -9.883 -21.297 1 48.44 99 GLN B C 1
ATOM 5026 O O . GLN B 1 99 ? 13.266 -10.859 -21.859 1 48.44 99 GLN B O 1
ATOM 5031 N N . GLN B 1 100 ? 13.125 -8.883 -20.672 1 53.25 100 GLN B N 1
ATOM 5032 C CA . GLN B 1 100 ? 11.672 -8.883 -20.812 1 53.25 100 GLN B CA 1
ATOM 5033 C C . GLN B 1 100 ? 11.258 -8.789 -22.281 1 53.25 100 GLN B C 1
ATOM 5035 O O . GLN B 1 100 ? 10.289 -9.43 -22.703 1 53.25 100 GLN B O 1
ATOM 5040 N N . LYS B 1 101 ? 12 -7.949 -22.953 1 50.78 101 LYS B N 1
ATOM 5041 C CA . LYS B 1 101 ? 11.688 -7.805 -24.375 1 50.78 101 LYS B CA 1
ATOM 5042 C C . LYS B 1 101 ? 11.906 -9.117 -25.125 1 50.78 101 LYS B C 1
ATOM 5044 O O . LYS B 1 101 ? 11.188 -9.422 -26.078 1 50.78 101 LYS B O 1
ATOM 5049 N N . ARG B 1 102 ? 12.883 -9.75 -24.625 1 48.78 102 ARG B N 1
ATOM 5050 C CA . ARG B 1 102 ? 13.141 -11 -25.328 1 48.78 102 ARG B CA 1
ATOM 5051 C C . ARG B 1 102 ? 12.125 -12.07 -24.922 1 48.78 102 ARG B C 1
ATOM 5053 O O . ARG B 1 102 ? 11.867 -13.008 -25.688 1 48.78 102 ARG B O 1
ATOM 5060 N N . LEU B 1 103 ? 11.836 -11.953 -23.656 1 52.16 103 LEU B N 1
ATOM 5061 C CA . LEU B 1 103 ? 10.703 -12.812 -23.312 1 52.16 103 LEU B CA 1
ATOM 5062 C C . LEU B 1 103 ? 9.469 -12.43 -24.125 1 52.16 103 LEU B C 1
ATOM 5064 O O . LEU B 1 103 ? 8.469 -13.148 -24.125 1 52.16 103 LEU B O 1
ATOM 5068 N N . ASP B 1 104 ? 9.633 -11.078 -24.422 1 51.81 104 ASP B N 1
ATOM 5069 C CA . ASP B 1 104 ? 8.586 -10.75 -25.391 1 51.81 104 ASP B CA 1
ATOM 5070 C C . ASP B 1 104 ? 8.422 -11.859 -26.422 1 51.81 104 ASP B C 1
ATOM 5072 O O . ASP B 1 104 ? 8.703 -11.656 -27.594 1 51.81 104 ASP B O 1
ATOM 5076 N N . LEU B 1 105 ? 9.023 -12.984 -26.125 1 46.12 105 LEU B N 1
ATOM 5077 C CA . LEU B 1 105 ? 8.617 -14.141 -26.906 1 46.12 105 LEU B CA 1
ATOM 5078 C C . LEU B 1 105 ? 7.234 -13.922 -27.516 1 46.12 105 LEU B C 1
ATOM 5080 O O . LEU B 1 105 ? 6.469 -13.078 -27.047 1 46.12 105 LEU B O 1
ATOM 5084 N N . LYS B 1 106 ? 6.801 -14.688 -28.516 1 49.41 106 LYS B N 1
ATOM 5085 C CA . LYS B 1 106 ? 5.578 -14.617 -29.312 1 49.41 106 LYS B CA 1
ATOM 5086 C C . LYS B 1 106 ? 4.359 -14.383 -28.422 1 49.41 106 LYS B C 1
ATOM 5088 O O . LYS B 1 106 ? 3.885 -15.297 -27.75 1 49.41 106 LYS B O 1
ATOM 5093 N N . LYS B 1 107 ? 4.199 -13.203 -27.891 1 61.22 107 LYS B N 1
ATOM 5094 C CA . LYS B 1 107 ? 2.953 -12.844 -27.219 1 61.22 107 LYS B CA 1
ATOM 5095 C C . LYS B 1 107 ? 1.752 -13.469 -27.938 1 61.22 107 LYS B C 1
ATOM 5097 O O . LYS B 1 107 ? 1.488 -13.164 -29.094 1 61.22 107 LYS B O 1
ATOM 5102 N N . LEU B 1 108 ? 1.444 -14.625 -27.5 1 74.38 108 LEU B N 1
ATOM 5103 C CA . LEU B 1 108 ? 0.184 -15.227 -27.922 1 74.38 108 LEU B CA 1
ATOM 5104 C C . LEU B 1 108 ? -0.982 -14.664 -27.109 1 74.38 108 LEU B C 1
ATOM 5106 O O . LEU B 1 108 ? -1.042 -14.844 -25.891 1 74.38 108 LEU B O 1
ATOM 5110 N N . PRO B 1 109 ? -1.703 -13.836 -27.781 1 80.31 109 PRO B N 1
ATOM 5111 C CA . PRO B 1 109 ? -2.861 -13.328 -27.047 1 80.31 109 PRO B CA 1
ATOM 5112 C C . PRO B 1 109 ? -3.771 -14.438 -26.531 1 80.31 109 PRO B C 1
ATOM 5114 O O . PRO B 1 109 ? -3.938 -15.461 -27.188 1 80.31 109 PRO B O 1
ATOM 5117 N N . MET B 1 110 ? -4.188 -14.258 -25.312 1 84.5 110 MET B N 1
ATOM 5118 C CA . MET B 1 110 ? -5.172 -15.188 -24.781 1 84.5 110 MET B CA 1
ATOM 5119 C C . MET B 1 110 ? -6.469 -15.133 -25.578 1 84.5 110 MET B C 1
ATOM 5121 O O . MET B 1 110 ? -7.023 -14.055 -25.797 1 84.5 110 MET B O 1
ATOM 5125 N N . PRO B 1 111 ? -6.914 -16.266 -26 1 83.25 111 PRO B N 1
ATOM 5126 C CA . PRO B 1 111 ? -8.188 -16.25 -26.719 1 83.25 111 PRO B CA 1
ATOM 5127 C C . PRO B 1 111 ? -9.344 -15.727 -25.859 1 83.25 111 PRO B C 1
ATOM 5129 O O . PRO B 1 111 ? -9.398 -16 -24.656 1 83.25 111 PRO B O 1
ATOM 5132 N N . GLU B 1 112 ? -10.18 -15.055 -26.516 1 87.75 112 GLU B N 1
ATOM 5133 C CA . GLU B 1 112 ? -11.352 -14.523 -25.812 1 87.75 112 GLU B CA 1
ATOM 5134 C C . GLU B 1 112 ? -12.328 -15.641 -25.453 1 87.75 112 GLU B C 1
ATOM 5136 O O . GLU B 1 112 ? -12.531 -16.578 -26.234 1 87.75 112 GLU B O 1
ATOM 5141 N N . GLU B 1 113 ? -12.828 -15.516 -24.312 1 92.5 113 GLU B N 1
ATOM 5142 C CA . GLU B 1 113 ? -13.844 -16.469 -23.891 1 92.5 113 GLU B CA 1
ATOM 5143 C C . GLU B 1 113 ? -15.148 -16.266 -24.656 1 92.5 113 GLU B C 1
ATOM 5145 O O . GLU B 1 113 ? -15.539 -15.125 -24.938 1 92.5 113 GLU B O 1
ATOM 5150 N N . PRO B 1 114 ? -15.852 -17.344 -25.016 1 91.69 114 PRO B N 1
ATOM 5151 C CA . PRO B 1 114 ? -17.141 -17.203 -25.672 1 91.69 114 PRO B CA 1
ATOM 5152 C C . PRO B 1 114 ? -18.156 -16.391 -24.859 1 91.69 114 PRO B C 1
ATOM 5154 O O . PRO B 1 114 ? -18.031 -16.312 -23.625 1 91.69 114 PRO B O 1
ATOM 5157 N N . GLU B 1 115 ? -19.078 -15.867 -25.484 1 93.81 115 GLU B N 1
ATOM 5158 C CA . GLU B 1 115 ? -20.078 -15 -24.844 1 93.81 115 GLU B CA 1
ATOM 5159 C C . GLU B 1 115 ? -20.828 -15.734 -23.75 1 93.81 115 GLU B C 1
ATOM 5161 O O . GLU B 1 115 ? -21.188 -15.141 -22.719 1 93.81 115 GLU B O 1
ATOM 5166 N N . ALA B 1 116 ? -21.094 -16.984 -24 1 91.44 116 ALA B N 1
ATOM 5167 C CA . ALA B 1 116 ? -21.828 -17.766 -23 1 91.44 116 ALA B CA 1
ATOM 5168 C C . ALA B 1 116 ? -21.078 -17.797 -21.672 1 91.44 116 ALA B C 1
ATOM 5170 O O . ALA B 1 116 ? -21.688 -17.719 -20.609 1 91.44 116 ALA B O 1
ATOM 5171 N N . GLN B 1 117 ? -19.812 -17.906 -21.75 1 91.88 117 GLN B N 1
ATOM 5172 C CA . GLN B 1 117 ? -18.984 -17.938 -20.547 1 91.88 117 GLN B CA 1
ATOM 5173 C C . GLN B 1 117 ? -18.906 -16.547 -19.906 1 91.88 117 GLN B C 1
ATOM 5175 O O . GLN B 1 117 ? -18.875 -16.422 -18.688 1 91.88 117 GLN B O 1
ATOM 5180 N N . GLN B 1 118 ? -18.906 -15.547 -20.734 1 95.06 118 GLN B N 1
ATOM 5181 C CA . GLN B 1 118 ? -18.891 -14.172 -20.234 1 95.06 118 GLN B CA 1
ATOM 5182 C C . GLN B 1 118 ? -20.203 -13.844 -19.516 1 95.06 118 GLN B C 1
ATOM 5184 O O . GLN B 1 118 ? -20.188 -13.172 -18.484 1 95.06 118 GLN B O 1
ATOM 5189 N N . ALA B 1 119 ? -21.25 -14.352 -20.078 1 96 119 ALA B N 1
ATOM 5190 C CA . ALA B 1 119 ? -22.562 -14.141 -19.469 1 96 119 ALA B CA 1
ATOM 5191 C C . ALA B 1 119 ? -22.641 -14.844 -18.109 1 96 119 ALA B C 1
ATOM 5193 O O . ALA B 1 119 ? -23.172 -14.289 -17.141 1 96 119 ALA B O 1
ATOM 5194 N N . ALA B 1 120 ? -22.141 -16.078 -18.062 1 94.19 120 ALA B N 1
ATOM 5195 C CA . ALA B 1 120 ? -22.109 -16.812 -16.797 1 94.19 120 ALA B CA 1
ATOM 5196 C C . ALA B 1 120 ? -21.266 -16.078 -15.758 1 94.19 120 ALA B C 1
ATOM 5198 O O . ALA B 1 120 ? -21.641 -16.016 -14.586 1 94.19 120 ALA B O 1
ATOM 5199 N N . HIS B 1 121 ? -20.172 -15.578 -16.203 1 96.81 121 HIS B N 1
ATOM 5200 C CA . HIS B 1 121 ? -19.297 -14.781 -15.352 1 96.81 121 HIS B CA 1
ATOM 5201 C C . HIS B 1 121 ? -20.031 -13.578 -14.773 1 96.81 121 HIS B C 1
ATOM 5203 O O . HIS B 1 121 ? -19.922 -13.305 -13.578 1 96.81 121 HIS B O 1
ATOM 5209 N N . ARG B 1 122 ? -20.797 -12.852 -15.578 1 97.5 122 ARG B N 1
ATOM 5210 C CA . ARG B 1 122 ? -21.516 -11.672 -15.133 1 97.5 122 ARG B CA 1
ATOM 5211 C C . ARG B 1 122 ? -22.562 -12.039 -14.078 1 97.5 122 ARG B C 1
ATOM 5213 O O . ARG B 1 122 ? -22.75 -11.305 -13.109 1 97.5 122 ARG B O 1
ATOM 5220 N N . ILE B 1 123 ? -23.156 -13.164 -14.273 1 97.31 123 ILE B N 1
ATOM 5221 C CA . ILE B 1 123 ? -24.156 -13.633 -13.32 1 97.31 123 ILE B CA 1
ATOM 5222 C C . ILE B 1 123 ? -23.484 -13.953 -11.992 1 97.31 123 ILE B C 1
ATOM 5224 O O . ILE B 1 123 ? -24 -13.586 -10.93 1 97.31 123 ILE B O 1
ATOM 5228 N N . GLN B 1 124 ? -22.375 -14.617 -12.062 1 97.56 124 GLN B N 1
ATOM 5229 C CA . GLN B 1 124 ? -21.656 -14.961 -10.852 1 97.56 124 GLN B CA 1
ATOM 5230 C C . GLN B 1 124 ? -21.156 -13.711 -10.133 1 97.56 124 GLN B C 1
ATOM 5232 O O . GLN B 1 124 ? -21.156 -13.656 -8.898 1 97.56 124 GLN B O 1
ATOM 5237 N N . MET B 1 125 ? -20.734 -12.711 -10.898 1 98.06 125 MET B N 1
ATOM 5238 C CA . MET B 1 125 ? -20.266 -11.453 -10.328 1 98.06 125 MET B CA 1
ATOM 5239 C C . MET B 1 125 ? -21.391 -10.766 -9.539 1 98.06 125 MET B C 1
ATOM 5241 O O . MET B 1 125 ? -21.141 -10.219 -8.469 1 98.06 125 MET B O 1
ATOM 5245 N N . GLU B 1 126 ? -22.562 -10.82 -10.078 1 97.88 126 GLU B N 1
ATOM 5246 C CA . GLU B 1 126 ? -23.703 -10.234 -9.391 1 97.88 126 GLU B CA 1
ATOM 5247 C C . GLU B 1 126 ? -24.016 -10.984 -8.102 1 97.88 126 GLU B C 1
ATOM 5249 O O . GLU B 1 126 ? -24.312 -10.367 -7.078 1 97.88 126 GLU B O 1
ATOM 5254 N N . LYS B 1 127 ? -23.922 -12.281 -8.188 1 97.88 127 LYS B N 1
ATOM 5255 C CA . LYS B 1 127 ? -24.156 -13.094 -6.996 1 97.88 127 LYS B CA 1
ATOM 5256 C C . LYS B 1 127 ? -23.109 -12.805 -5.922 1 97.88 127 LYS B C 1
ATOM 5258 O O . LYS B 1 127 ? -23.453 -12.703 -4.738 1 97.88 127 LYS B O 1
ATOM 5263 N N . LEU B 1 128 ? -21.891 -12.672 -6.359 1 98.06 128 LEU B N 1
ATOM 5264 C CA . LEU B 1 128 ? -20.828 -12.375 -5.414 1 98.06 128 LEU B CA 1
ATOM 5265 C C . LEU B 1 128 ? -21.047 -11.008 -4.762 1 98.06 128 LEU B C 1
ATOM 5267 O O . LEU B 1 128 ? -20.875 -10.859 -3.551 1 98.06 128 LEU B O 1
ATOM 5271 N N . ARG B 1 129 ? -21.391 -10.031 -5.598 1 95.81 129 ARG B N 1
ATOM 5272 C CA . ARG B 1 129 ? -21.625 -8.68 -5.105 1 95.81 129 ARG B CA 1
ATOM 5273 C C . ARG B 1 129 ? -22.688 -8.672 -4.016 1 95.81 129 ARG B C 1
ATOM 5275 O O . ARG B 1 129 ? -22.578 -7.945 -3.027 1 95.81 129 ARG B O 1
ATOM 5282 N N . ARG B 1 130 ? -23.672 -9.469 -4.113 1 96.19 130 ARG B N 1
ATOM 5283 C CA . ARG B 1 130 ? -24.781 -9.523 -3.166 1 96.19 130 ARG B CA 1
ATOM 5284 C C . ARG B 1 130 ? -24.391 -10.258 -1.895 1 96.19 130 ARG B C 1
ATOM 5286 O O . ARG B 1 130 ? -24.703 -9.82 -0.788 1 96.19 130 ARG B O 1
ATOM 5293 N N . LYS B 1 131 ? -23.656 -11.297 -2.076 1 96.44 131 LYS B N 1
ATOM 5294 C CA . LYS B 1 131 ? -23.359 -12.172 -0.944 1 96.44 131 LYS B CA 1
ATOM 5295 C C . LYS B 1 131 ? -22.109 -11.703 -0.198 1 96.44 131 LYS B C 1
ATOM 5297 O O . LYS B 1 131 ? -22.047 -11.812 1.028 1 96.44 131 LYS B O 1
ATOM 5302 N N . PHE B 1 132 ? -21.125 -11.281 -0.986 1 95.88 132 PHE B N 1
ATOM 5303 C CA . PHE B 1 132 ? -19.844 -10.867 -0.416 1 95.88 132 PHE B CA 1
ATOM 5304 C C . PHE B 1 132 ? -19.391 -9.531 -0.993 1 95.88 132 PHE B C 1
ATOM 5306 O O . PHE B 1 132 ? -18.359 -9.438 -1.645 1 95.88 132 PHE B O 1
ATOM 5313 N N . PRO B 1 133 ? -20.141 -8.461 -0.674 1 93.38 133 PRO B N 1
ATOM 5314 C CA . PRO B 1 133 ? -19.828 -7.156 -1.266 1 93.38 133 PRO B CA 1
ATOM 5315 C C . PRO B 1 133 ? -18.406 -6.695 -0.952 1 93.38 133 PRO B C 1
ATOM 5317 O O . PRO B 1 133 ? -17.797 -5.98 -1.751 1 93.38 133 PRO B O 1
ATOM 5320 N N . GLN B 1 134 ? -17.875 -7.168 0.108 1 92.25 134 GLN B N 1
ATOM 5321 C CA . GLN B 1 134 ? -16.531 -6.777 0.545 1 92.25 134 GLN B CA 1
ATOM 5322 C C . GLN B 1 134 ? -15.469 -7.25 -0.446 1 92.25 134 GLN B C 1
ATOM 5324 O O . GLN B 1 134 ? -14.406 -6.645 -0.552 1 92.25 134 GLN B O 1
ATOM 5329 N N . TRP B 1 135 ? -15.758 -8.273 -1.195 1 96.81 135 TRP B N 1
ATOM 5330 C CA . TRP B 1 135 ? -14.75 -8.906 -2.035 1 96.81 135 TRP B CA 1
ATOM 5331 C C . TRP B 1 135 ? -15 -8.609 -3.51 1 96.81 135 TRP B C 1
ATOM 5333 O O . TRP B 1 135 ? -14.312 -9.141 -4.383 1 96.81 135 TRP B O 1
ATOM 5343 N N . GLU B 1 136 ? -15.984 -7.742 -3.795 1 96.19 136 GLU B N 1
ATOM 5344 C CA . GLU B 1 136 ? -16.328 -7.391 -5.172 1 96.19 136 GLU B CA 1
ATOM 5345 C C . GLU B 1 136 ? -15.141 -6.734 -5.883 1 96.19 136 GLU B C 1
ATOM 5347 O O . GLU B 1 136 ? -14.836 -7.07 -7.027 1 96.19 136 GLU B O 1
ATOM 5352 N N . ARG B 1 137 ? -14.453 -5.879 -5.188 1 95.69 137 ARG B N 1
ATOM 5353 C CA . ARG B 1 137 ? -13.367 -5.117 -5.793 1 95.69 137 ARG B CA 1
ATOM 5354 C C . ARG B 1 137 ? -12.25 -6.039 -6.277 1 95.69 137 ARG B C 1
ATOM 5356 O O . ARG B 1 137 ? -11.695 -5.832 -7.355 1 95.69 137 ARG B O 1
ATOM 5363 N N . LEU B 1 138 ? -11.938 -7 -5.453 1 97.69 138 LEU B N 1
ATOM 5364 C CA . LEU B 1 138 ? -10.891 -7.953 -5.824 1 97.69 138 LEU B CA 1
ATOM 5365 C C . LEU B 1 138 ? -11.305 -8.758 -7.051 1 97.69 138 LEU B C 1
ATOM 5367 O O . LEU B 1 138 ? -10.508 -8.938 -7.977 1 97.69 138 LEU B O 1
ATOM 5371 N N . SER B 1 139 ? -12.523 -9.227 -7.055 1 98.44 139 SER B N 1
ATOM 5372 C CA . SER B 1 139 ? -13.008 -10.031 -8.172 1 98.44 139 SER B CA 1
ATOM 5373 C C . SER B 1 139 ? -13.055 -9.211 -9.461 1 98.44 139 SER B C 1
ATOM 5375 O O . SER B 1 139 ? -12.719 -9.711 -10.531 1 98.44 139 SER B O 1
ATOM 5377 N N . VAL B 1 140 ? -13.484 -7.941 -9.367 1 97.56 140 VAL B N 1
ATOM 5378 C CA . VAL B 1 140 ? -13.508 -7.055 -10.523 1 97.56 140 VAL B CA 1
ATOM 5379 C C . VAL B 1 140 ? -12.086 -6.832 -11.039 1 97.56 140 VAL B C 1
ATOM 5381 O O . VAL B 1 140 ? -11.852 -6.816 -12.25 1 97.56 140 VAL B O 1
ATOM 5384 N N . TYR B 1 141 ? -11.156 -6.617 -10.117 1 97.38 141 TYR B N 1
ATOM 5385 C CA . TYR B 1 141 ? -9.758 -6.445 -10.5 1 97.38 141 TYR B CA 1
ATOM 5386 C C . TYR B 1 141 ? -9.281 -7.609 -11.359 1 97.38 141 TYR B C 1
ATOM 5388 O O . TYR B 1 141 ? -8.727 -7.398 -12.438 1 97.38 141 TYR B O 1
ATOM 5396 N N . LEU B 1 142 ? -9.523 -8.844 -10.875 1 97.81 142 LEU B N 1
ATOM 5397 C CA . LEU B 1 142 ? -9.094 -10.039 -11.602 1 97.81 142 LEU B CA 1
ATOM 5398 C C . LEU B 1 142 ? -9.844 -10.172 -12.922 1 97.81 142 LEU B C 1
ATOM 5400 O O . LEU B 1 142 ? -9.25 -10.523 -13.938 1 97.81 142 LEU B O 1
ATOM 5404 N N . SER B 1 143 ? -11.133 -9.844 -12.891 1 97.06 143 SER B N 1
ATOM 5405 C CA . SER B 1 143 ? -11.945 -9.93 -14.094 1 97.06 143 SER B CA 1
ATOM 5406 C C . SER B 1 143 ? -11.414 -9.016 -15.195 1 97.06 143 SER B C 1
ATOM 5408 O O . SER B 1 143 ? -11.391 -9.391 -16.359 1 97.06 143 SER B O 1
ATOM 5410 N N . ARG B 1 144 ? -10.992 -7.91 -14.82 1 93.88 144 ARG B N 1
ATOM 5411 C CA . ARG B 1 144 ? -10.492 -6.93 -15.773 1 93.88 144 ARG B CA 1
ATOM 5412 C C . ARG B 1 144 ? -9.148 -7.359 -16.359 1 93.88 144 ARG B C 1
ATOM 5414 O O . ARG B 1 144 ? -8.727 -6.855 -17.391 1 93.88 144 ARG B O 1
ATOM 5421 N N . GLN B 1 145 ? -8.5 -8.258 -15.688 1 92.06 145 GLN B N 1
ATOM 5422 C CA . GLN B 1 145 ? -7.262 -8.82 -16.203 1 92.06 145 GLN B CA 1
ATOM 5423 C C . GLN B 1 145 ? -7.535 -10.062 -17.047 1 92.06 145 GLN B C 1
ATOM 5425 O O . GLN B 1 145 ? -6.605 -10.703 -17.547 1 92.06 145 GLN B O 1
ATOM 5430 N N . GLY B 1 146 ? -8.781 -10.445 -17.141 1 93.12 146 GLY B N 1
ATOM 5431 C CA . GLY B 1 146 ? -9.164 -11.547 -18.016 1 93.12 146 GLY B CA 1
ATOM 5432 C C . GLY B 1 146 ? -9.445 -12.828 -17.266 1 93.12 146 GLY B C 1
ATOM 5433 O O . GLY B 1 146 ? -9.664 -13.875 -17.875 1 93.12 146 GLY B O 1
ATOM 5434 N N . TYR B 1 147 ? -9.492 -12.789 -15.977 1 97.06 147 TYR B N 1
ATOM 5435 C CA . TYR B 1 147 ? -9.758 -13.992 -15.195 1 97.06 147 TYR B CA 1
ATOM 5436 C C . TYR B 1 147 ? -11.211 -14.047 -14.75 1 97.06 147 TYR B C 1
ATOM 5438 O O . TYR B 1 147 ? -11.656 -13.211 -13.953 1 97.06 147 TYR B O 1
ATOM 5446 N N . LEU B 1 148 ? -11.93 -15.008 -15.125 1 97.88 148 LEU B N 1
ATOM 5447 C CA . LEU B 1 148 ? -13.367 -15.086 -14.898 1 97.88 148 LEU B CA 1
ATOM 5448 C C . LEU B 1 148 ? -13.664 -15.672 -13.516 1 97.88 148 LEU B C 1
ATOM 5450 O O . LEU B 1 148 ? -12.828 -16.375 -12.938 1 97.88 148 LEU B O 1
ATOM 5454 N N . LEU B 1 149 ? -14.766 -15.305 -13.023 1 98.56 149 LEU B N 1
ATOM 5455 C CA . LEU B 1 149 ? -15.305 -15.859 -11.789 1 98.56 149 LEU B CA 1
ATOM 5456 C C . LEU B 1 149 ? -16.203 -17.047 -12.07 1 98.56 149 LEU B C 1
ATOM 5458 O O . LEU B 1 149 ? -17.094 -16.984 -12.93 1 98.56 149 LEU B O 1
ATOM 5462 N N . TYR B 1 150 ? -15.984 -18.141 -11.336 1 97.19 150 TYR B N 1
ATOM 5463 C CA . TYR B 1 150 ? -16.75 -19.344 -11.578 1 97.19 150 TYR B CA 1
ATOM 5464 C C . TYR B 1 150 ? -17.562 -19.734 -10.344 1 97.19 150 TYR B C 1
ATOM 5466 O O . TYR B 1 150 ? -17.062 -19.703 -9.219 1 97.19 150 TYR B O 1
ATOM 5474 N N . GLY B 1 151 ? -18.797 -20.016 -10.523 1 96.38 151 GLY B N 1
ATOM 5475 C CA . GLY B 1 151 ? -19.609 -20.75 -9.57 1 96.38 151 GLY B CA 1
ATOM 5476 C C . GLY B 1 151 ? -19.719 -22.234 -9.883 1 96.38 151 GLY B C 1
ATOM 5477 O O . GLY B 1 151 ? -18.984 -22.75 -10.734 1 96.38 151 GLY B O 1
ATOM 5478 N N . ASP B 1 152 ? -20.469 -22.906 -9.062 1 95.19 152 ASP B N 1
ATOM 5479 C CA . ASP B 1 152 ? -20.781 -24.312 -9.32 1 95.19 152 ASP B CA 1
ATOM 5480 C C . ASP B 1 152 ? -19.516 -25.156 -9.422 1 95.19 152 ASP B C 1
ATOM 5482 O O . ASP B 1 152 ? -19.406 -26.031 -10.289 1 95.19 152 ASP B O 1
ATOM 5486 N N . THR B 1 153 ? -18.531 -24.797 -8.641 1 96.44 153 THR B N 1
ATOM 5487 C CA . THR B 1 153 ? -17.266 -25.516 -8.578 1 96.44 153 THR B CA 1
ATOM 5488 C C . THR B 1 153 ? -17.016 -26.047 -7.168 1 96.44 153 THR B C 1
ATOM 5490 O O . THR B 1 153 ? -16.891 -25.281 -6.219 1 96.44 153 THR B O 1
ATOM 5493 N N . GLU B 1 154 ? -17.031 -27.328 -7.074 1 97.06 154 GLU B N 1
ATOM 5494 C CA . GLU B 1 154 ? -16.703 -27.938 -5.789 1 97.06 154 GLU B CA 1
ATOM 5495 C C . GLU B 1 154 ? -15.211 -27.797 -5.48 1 97.06 154 GLU B C 1
ATOM 5497 O O . GLU B 1 154 ? -14.367 -28.125 -6.309 1 97.06 154 GLU B O 1
ATOM 5502 N N . THR B 1 155 ? -14.961 -27.234 -4.328 1 97.88 155 THR B N 1
ATOM 5503 C CA . THR B 1 155 ? -13.578 -27 -3.939 1 97.88 155 THR B CA 1
ATOM 5504 C C . THR B 1 155 ? -13.195 -27.891 -2.752 1 97.88 155 THR B C 1
ATOM 5506 O O . THR B 1 155 ? -13.977 -28.047 -1.812 1 97.88 155 THR B O 1
ATOM 5509 N N . THR B 1 156 ? -12.031 -28.5 -2.881 1 98.19 156 THR B N 1
ATOM 5510 C CA . THR B 1 156 ? -11.508 -29.328 -1.805 1 98.19 156 THR B CA 1
ATOM 5511 C C . THR B 1 156 ? -10.109 -28.859 -1.396 1 98.19 156 THR B C 1
ATOM 5513 O O . THR B 1 156 ? -9.188 -28.859 -2.213 1 98.19 156 THR B O 1
ATOM 5516 N N . TYR B 1 157 ? -10.031 -28.484 -0.168 1 98.69 157 TYR B N 1
ATOM 5517 C CA . TYR B 1 157 ? -8.727 -28.125 0.375 1 98.69 157 TYR B CA 1
ATOM 5518 C C . TYR B 1 157 ? -7.953 -29.375 0.797 1 98.69 157 TYR B C 1
ATOM 5520 O O . TYR B 1 157 ? -8.492 -30.25 1.48 1 98.69 157 TYR B O 1
ATOM 5528 N N . LEU B 1 158 ? -6.754 -29.484 0.355 1 98.75 158 LEU B N 1
ATOM 5529 C CA . LEU B 1 158 ? -5.848 -30.578 0.712 1 98.75 158 LEU B CA 1
ATOM 5530 C C . LEU B 1 158 ? -4.738 -30.078 1.634 1 98.75 158 LEU B C 1
ATOM 5532 O O . LEU B 1 158 ? -3.785 -29.438 1.18 1 98.75 158 LEU B O 1
ATOM 5536 N N . PRO B 1 159 ? -4.742 -30.391 2.879 1 98.31 159 PRO B N 1
ATOM 5537 C CA . PRO B 1 159 ? -3.984 -29.672 3.906 1 98.31 159 PRO B CA 1
ATOM 5538 C C . PRO B 1 159 ? -2.521 -30.109 3.971 1 98.31 159 PRO B C 1
ATOM 5540 O O . PRO B 1 159 ? -1.716 -29.469 4.66 1 98.31 159 PRO B O 1
ATOM 5543 N N . THR B 1 160 ? -2.127 -31.234 3.336 1 98.12 160 THR B N 1
ATOM 5544 C CA . THR B 1 160 ? -0.741 -31.688 3.357 1 98.12 160 THR B CA 1
ATOM 5545 C C . THR B 1 160 ? -0.272 -32.062 1.952 1 98.12 160 THR B C 1
ATOM 5547 O O . THR B 1 160 ? -1.091 -32.281 1.062 1 98.12 160 THR B O 1
ATOM 5550 N N . GLY B 1 161 ? 1.067 -32.062 1.815 1 97.44 161 GLY B N 1
ATOM 5551 C CA . GLY B 1 161 ? 1.608 -32.531 0.555 1 97.44 161 GLY B CA 1
ATOM 5552 C C . GLY B 1 161 ? 1.24 -33.969 0.257 1 97.44 161 GLY B C 1
ATOM 5553 O O . GLY B 1 161 ? 1 -34.344 -0.897 1 97.44 161 GLY B O 1
ATOM 5554 N N . GLU B 1 162 ? 1.125 -34.75 1.316 1 97.38 162 GLU B N 1
ATOM 5555 C CA . GLU B 1 162 ? 0.712 -36.125 1.195 1 97.38 162 GLU B CA 1
ATOM 5556 C C . GLU B 1 162 ? -0.705 -36.25 0.64 1 97.38 162 GLU B C 1
ATOM 5558 O O . GLU B 1 162 ? -0.944 -36.969 -0.324 1 97.38 162 GLU B O 1
ATOM 5563 N N . ALA B 1 163 ? -1.572 -35.5 1.276 1 97.88 163 ALA B N 1
ATOM 5564 C CA . ALA B 1 163 ? -2.971 -35.531 0.852 1 97.88 163 ALA B CA 1
ATOM 5565 C C . ALA B 1 163 ? -3.117 -35.031 -0.579 1 97.88 163 ALA B C 1
ATOM 5567 O O . ALA B 1 163 ? -3.893 -35.594 -1.364 1 97.88 163 ALA B O 1
ATOM 5568 N N . PHE B 1 164 ? -2.406 -34.031 -0.9 1 98.06 164 PHE B N 1
ATOM 5569 C CA . PHE B 1 164 ? -2.439 -33.406 -2.221 1 98.06 164 PHE B CA 1
ATOM 5570 C C . PHE B 1 164 ? -1.988 -34.406 -3.291 1 98.06 164 PHE B C 1
ATOM 5572 O O . PHE B 1 164 ? -2.697 -34.625 -4.273 1 98.06 164 PHE B O 1
ATOM 5579 N N . LEU B 1 165 ? -0.849 -35.031 -3.109 1 97.75 165 LEU B N 1
ATOM 5580 C CA . LEU B 1 165 ? -0.256 -35.906 -4.105 1 97.75 165 LEU B CA 1
ATOM 5581 C C . LEU B 1 165 ? -1.041 -37.219 -4.203 1 97.75 165 LEU B C 1
ATOM 5583 O O . LEU B 1 165 ? -1.215 -37.75 -5.297 1 97.75 165 LEU B O 1
ATOM 5587 N N . GLN B 1 166 ? -1.508 -37.656 -3.078 1 97.5 166 GLN B N 1
ATOM 5588 C CA . GLN B 1 166 ? -2.311 -38.875 -3.092 1 97.5 166 GLN B CA 1
ATOM 5589 C C . GLN B 1 166 ? -3.623 -38.656 -3.838 1 97.5 166 GLN B C 1
ATOM 5591 O O . GLN B 1 166 ? -4.016 -39.5 -4.668 1 97.5 166 GLN B O 1
ATOM 5596 N N . ASP B 1 167 ? -4.305 -37.625 -3.467 1 98.38 167 ASP B N 1
ATOM 5597 C CA . ASP B 1 167 ? -5.559 -37.281 -4.137 1 98.38 167 ASP B CA 1
ATOM 5598 C C . ASP B 1 167 ? -5.344 -37.094 -5.641 1 98.38 167 ASP B C 1
ATOM 5600 O O . ASP B 1 167 ? -6.148 -37.594 -6.445 1 98.38 167 ASP B O 1
ATOM 5604 N N . MET B 1 168 ? -4.316 -36.5 -6.02 1 97.94 168 MET B N 1
ATOM 5605 C CA . MET B 1 168 ? -3.971 -36.25 -7.422 1 97.94 168 MET B CA 1
ATOM 5606 C C . MET B 1 168 ? -3.752 -37.562 -8.156 1 97.94 168 MET B C 1
ATOM 5608 O O . MET B 1 168 ? -4.27 -37.781 -9.258 1 97.94 168 MET B O 1
ATOM 5612 N N . LEU B 1 169 ? -2.986 -38.5 -7.539 1 97.88 169 LEU B N 1
ATOM 5613 C CA . LEU B 1 169 ? -2.709 -39.781 -8.141 1 97.88 169 LEU B CA 1
ATOM 5614 C C . LEU B 1 169 ? -4.004 -40.562 -8.406 1 97.88 169 LEU B C 1
ATOM 5616 O O . LEU B 1 169 ? -4.156 -41.188 -9.461 1 97.88 169 LEU B O 1
ATOM 5620 N N . GLU B 1 170 ? -4.891 -40.438 -7.473 1 98.06 170 GLU B N 1
ATOM 5621 C CA . GLU B 1 170 ? -6.172 -41.125 -7.621 1 98.06 170 GLU B CA 1
ATOM 5622 C C . GLU B 1 170 ? -6.969 -40.562 -8.789 1 98.06 170 GLU B C 1
ATOM 5624 O O . GLU B 1 170 ? -7.578 -41.312 -9.555 1 98.06 170 GLU B O 1
ATOM 5629 N N . LYS B 1 171 ? -6.961 -39.281 -8.93 1 97.94 171 LYS B N 1
ATOM 5630 C CA . LYS B 1 171 ? -7.703 -38.656 -10.016 1 97.94 171 LYS B CA 1
ATOM 5631 C C . LYS B 1 171 ? -7.027 -38.906 -11.367 1 97.94 171 LYS B C 1
ATOM 5633 O O . LYS B 1 171 ? -7.699 -39.031 -12.391 1 97.94 171 LYS B O 1
ATOM 5638 N N . LEU B 1 172 ? -5.711 -38.938 -11.375 1 98.12 172 LEU B N 1
ATOM 5639 C CA . LEU B 1 172 ? -4.973 -39.25 -12.594 1 98.12 172 LEU B CA 1
ATOM 5640 C C . LEU B 1 172 ? -5.371 -40.594 -13.141 1 98.12 172 LEU B C 1
ATOM 5642 O O . LEU B 1 172 ? -5.5 -40.781 -14.359 1 98.12 172 LEU B O 1
ATOM 5646 N N . GLU B 1 173 ? -5.594 -41.531 -12.242 1 97.56 173 GLU B N 1
ATOM 5647 C CA . GLU B 1 173 ? -5.992 -42.875 -12.617 1 97.56 173 GLU B CA 1
ATOM 5648 C C . GLU B 1 173 ? -7.352 -42.875 -13.32 1 97.56 173 GLU B C 1
ATOM 5650 O O . GLU B 1 173 ? -7.625 -43.75 -14.148 1 97.56 173 GLU B O 1
ATOM 5655 N N . GLN B 1 174 ? -8.109 -41.938 -13.062 1 96.44 174 GLN B N 1
ATOM 5656 C CA . GLN B 1 174 ? -9.484 -41.906 -13.555 1 96.44 174 GLN B CA 1
ATOM 5657 C C . GLN B 1 174 ? -9.578 -41.125 -14.859 1 96.44 174 GLN B C 1
ATOM 5659 O O . GLN B 1 174 ? -10.648 -41.031 -15.469 1 96.44 174 GLN B O 1
ATOM 5664 N N . ALA B 1 175 ? -8.5 -40.562 -15.312 1 97.31 175 ALA B N 1
ATOM 5665 C CA . ALA B 1 175 ? -8.516 -39.719 -16.5 1 97.31 175 ALA B CA 1
ATOM 5666 C C . ALA B 1 175 ? -8.953 -40.5 -17.734 1 97.31 175 ALA B C 1
ATOM 5668 O O . ALA B 1 175 ? -8.555 -41.656 -17.922 1 97.31 175 ALA B O 1
ATOM 5669 N N . GLU B 1 176 ? -9.734 -39.844 -18.609 1 95.81 176 GLU B N 1
ATOM 5670 C CA . GLU B 1 176 ? -10.266 -40.531 -19.781 1 95.81 176 GLU B CA 1
ATOM 5671 C C . GLU B 1 176 ? -9.875 -39.812 -21.078 1 95.81 176 GLU B C 1
ATOM 5673 O O . GLU B 1 176 ? -9.766 -40.406 -22.141 1 95.81 176 GLU B O 1
ATOM 5678 N N . HIS B 1 177 ? -9.688 -38.531 -21.016 1 95.5 177 HIS B N 1
ATOM 5679 C CA . HIS B 1 177 ? -9.492 -37.75 -22.25 1 95.5 177 HIS B CA 1
ATOM 5680 C C . HIS B 1 177 ? -8.102 -37.125 -22.281 1 95.5 177 HIS B C 1
ATOM 5682 O O . HIS B 1 177 ? -7.383 -37.25 -23.281 1 95.5 177 HIS B O 1
ATOM 5688 N N . PHE B 1 178 ? -7.762 -36.406 -21.188 1 97.31 178 PHE B N 1
ATOM 5689 C CA . PHE B 1 178 ? -6.441 -35.781 -21.203 1 97.31 178 PHE B CA 1
ATOM 5690 C C . PHE B 1 178 ? -5.941 -35.531 -19.797 1 97.31 178 PHE B C 1
ATOM 5692 O O . PHE B 1 178 ? -6.738 -35.469 -18.859 1 97.31 178 PHE B O 1
ATOM 5699 N N . ILE B 1 179 ? -4.652 -35.469 -19.672 1 98.06 179 ILE B N 1
ATOM 5700 C CA . ILE B 1 179 ? -3.924 -35.094 -18.453 1 98.06 179 ILE B CA 1
ATOM 5701 C C . ILE B 1 179 ? -2.885 -34.031 -18.766 1 98.06 179 ILE B C 1
ATOM 5703 O O . ILE B 1 179 ? -2.014 -34.219 -19.625 1 98.06 179 ILE B O 1
ATOM 5707 N N . PHE B 1 180 ? -3.004 -32.875 -18.141 1 98.12 180 PHE B N 1
ATOM 5708 C CA . PHE B 1 180 ? -2.004 -31.812 -18.266 1 98.12 180 PHE B CA 1
ATOM 5709 C C . PHE B 1 180 ? -1.304 -31.578 -16.922 1 98.12 180 PHE B C 1
ATOM 5711 O O . PHE B 1 180 ? -1.955 -31.5 -15.883 1 98.12 180 PHE B O 1
ATOM 5718 N N . LEU B 1 181 ? 0.006 -31.531 -16.984 1 97.25 181 LEU B N 1
ATOM 5719 C CA . LEU B 1 181 ? 0.814 -31.281 -15.789 1 97.25 181 LEU B CA 1
ATOM 5720 C C . LEU B 1 181 ? 1.819 -30.156 -16.031 1 97.25 181 LEU B C 1
ATOM 5722 O O . LEU B 1 181 ? 2.562 -30.188 -17.016 1 97.25 181 LEU B O 1
ATOM 5726 N N . GLU B 1 182 ? 1.81 -29.188 -15.164 1 96.69 182 GLU B N 1
ATOM 5727 C CA . GLU B 1 182 ? 2.791 -28.109 -15.133 1 96.69 182 GLU B CA 1
ATOM 5728 C C . GLU B 1 182 ? 3.387 -27.938 -13.742 1 96.69 182 GLU B C 1
ATOM 5730 O O . GLU B 1 182 ? 2.664 -27.688 -12.781 1 96.69 182 GLU B O 1
ATOM 5735 N N . PHE B 1 183 ? 4.734 -28.125 -13.633 1 95.31 183 PHE B N 1
ATOM 5736 C CA . PHE B 1 183 ? 5.395 -28.016 -12.336 1 95.31 183 PHE B CA 1
ATOM 5737 C C . PHE B 1 183 ? 6.758 -27.344 -12.477 1 95.31 183 PHE B C 1
ATOM 5739 O O . PHE B 1 183 ? 7.371 -27.406 -13.547 1 95.31 183 PHE B O 1
ATOM 5746 N N . PHE B 1 184 ? 7.176 -26.844 -11.367 1 92.12 184 PHE B N 1
ATOM 5747 C CA . PHE B 1 184 ? 8.508 -26.25 -11.289 1 92.12 184 PHE B CA 1
ATOM 5748 C C . PHE B 1 184 ? 9.57 -27.328 -11.133 1 92.12 184 PHE B C 1
ATOM 5750 O O . PHE B 1 184 ? 10.617 -27.281 -11.781 1 92.12 184 PHE B O 1
ATOM 5757 N N . ILE B 1 185 ? 9.273 -28.266 -10.258 1 91.06 185 ILE B N 1
ATOM 5758 C CA . ILE B 1 185 ? 10.219 -29.328 -9.977 1 91.06 185 ILE B CA 1
ATOM 5759 C C . ILE B 1 185 ? 9.547 -30.688 -10.18 1 91.06 185 ILE B C 1
ATOM 5761 O O . ILE B 1 185 ? 8.453 -30.922 -9.664 1 91.06 185 ILE B O 1
ATOM 5765 N N . ILE B 1 186 ? 10.133 -31.484 -10.93 1 92.44 186 ILE B N 1
ATOM 5766 C CA . ILE B 1 186 ? 9.859 -32.906 -11.016 1 92.44 186 ILE B CA 1
ATOM 5767 C C . ILE B 1 186 ? 11.133 -33.688 -10.742 1 92.44 186 ILE B C 1
ATOM 5769 O O . ILE B 1 186 ? 12.156 -33.5 -11.406 1 92.44 186 ILE B O 1
ATOM 5773 N N . ALA B 1 187 ? 11.023 -34.562 -9.766 1 91.81 187 ALA B N 1
ATOM 5774 C CA . ALA B 1 187 ? 12.227 -35.281 -9.383 1 91.81 187 ALA B CA 1
ATOM 5775 C C . ALA B 1 187 ? 11.961 -36.781 -9.352 1 91.81 187 ALA B C 1
ATOM 5777 O O . ALA B 1 187 ? 10.859 -37.219 -9.008 1 91.81 187 ALA B O 1
ATOM 5778 N N . GLN B 1 188 ? 13.055 -37.469 -9.594 1 90.94 188 GLN B N 1
ATOM 5779 C CA . GLN B 1 188 ? 12.961 -38.938 -9.508 1 90.94 188 GLN B CA 1
ATOM 5780 C C . GLN B 1 188 ? 12.648 -39.375 -8.086 1 90.94 188 GLN B C 1
ATOM 5782 O O . GLN B 1 188 ? 13.133 -38.781 -7.121 1 90.94 188 GLN B O 1
ATOM 5787 N N . GLY B 1 189 ? 11.875 -40.469 -8.055 1 93.06 189 GLY B N 1
ATOM 5788 C CA . GLY B 1 189 ? 11.469 -41 -6.766 1 93.06 189 GLY B CA 1
ATOM 5789 C C . GLY B 1 189 ? 10.195 -41.844 -6.836 1 93.06 189 GLY B C 1
ATOM 5790 O O . GLY B 1 189 ? 9.719 -42.156 -7.926 1 93.06 189 GLY B O 1
ATOM 5791 N N . GLN B 1 190 ? 9.672 -42.125 -5.668 1 95.25 190 GLN B N 1
ATOM 5792 C CA . GLN B 1 190 ? 8.5 -42.969 -5.594 1 95.25 190 GLN B CA 1
ATOM 5793 C C . GLN B 1 190 ? 7.277 -42.312 -6.203 1 95.25 190 GLN B C 1
ATOM 5795 O O . GLN B 1 190 ? 6.5 -42.938 -6.918 1 95.25 190 GLN B O 1
ATOM 5800 N N . ILE B 1 191 ? 7.113 -41.062 -5.91 1 95.31 191 ILE B N 1
ATOM 5801 C CA . ILE B 1 191 ? 5.949 -40.344 -6.41 1 95.31 191 ILE B CA 1
ATOM 5802 C C . ILE B 1 191 ? 6.012 -40.25 -7.934 1 95.31 191 ILE B C 1
ATOM 5804 O O . ILE B 1 191 ? 5.02 -40.531 -8.617 1 95.31 191 ILE B O 1
ATOM 5808 N N . TRP B 1 192 ? 7.133 -39.875 -8.445 1 94.25 192 TRP B N 1
ATOM 5809 C CA . TRP B 1 192 ? 7.277 -39.75 -9.891 1 94.25 192 TRP B CA 1
ATOM 5810 C C . TRP B 1 192 ? 7.098 -41.094 -10.578 1 94.25 192 TRP B C 1
ATOM 5812 O O . TRP B 1 192 ? 6.461 -41.188 -11.633 1 94.25 192 TRP B O 1
ATOM 5822 N N . ASP B 1 193 ? 7.691 -42.125 -9.992 1 94.75 193 ASP B N 1
ATOM 5823 C CA . ASP B 1 193 ? 7.566 -43.469 -10.57 1 94.75 193 ASP B CA 1
ATOM 5824 C C . ASP B 1 193 ? 6.098 -43.875 -10.734 1 94.75 193 ASP B C 1
ATOM 5826 O O . ASP B 1 193 ? 5.707 -44.406 -11.766 1 94.75 193 ASP B O 1
ATOM 5830 N N . ARG B 1 194 ? 5.402 -43.594 -9.734 1 96.06 194 ARG B N 1
ATOM 5831 C CA . ARG B 1 194 ? 3.977 -43.906 -9.789 1 96.06 194 ARG B CA 1
ATOM 5832 C C . ARG B 1 194 ? 3.283 -43.062 -10.867 1 96.06 194 ARG B C 1
ATOM 5834 O O . ARG B 1 194 ? 2.465 -43.594 -11.625 1 96.06 194 ARG B O 1
ATOM 5841 N N . MET B 1 195 ? 3.557 -41.875 -10.953 1 96.44 195 MET B N 1
ATOM 5842 C CA . MET B 1 195 ? 2.949 -40.969 -11.938 1 96.44 195 MET B CA 1
ATOM 5843 C C . MET B 1 195 ? 3.334 -41.375 -13.352 1 96.44 195 MET B C 1
ATOM 5845 O O . MET B 1 195 ? 2.482 -41.438 -14.242 1 96.44 195 MET B O 1
ATOM 5849 N N . GLU B 1 196 ? 4.605 -41.656 -13.492 1 95.19 196 GLU B N 1
ATOM 5850 C CA . GLU B 1 196 ? 5.102 -42.062 -14.805 1 95.19 196 GLU B CA 1
ATOM 5851 C C . GLU B 1 196 ? 4.379 -43.312 -15.305 1 95.19 196 GLU B C 1
ATOM 5853 O O . GLU B 1 196 ? 4.023 -43.375 -16.484 1 95.19 196 GLU B O 1
ATOM 5858 N N . GLU B 1 197 ? 4.246 -44.219 -14.398 1 96.62 197 GLU B N 1
ATOM 5859 C CA . GLU B 1 197 ? 3.523 -45.438 -14.758 1 96.62 197 GLU B CA 1
ATOM 5860 C C . GLU B 1 197 ? 2.105 -45.094 -15.227 1 96.62 197 GLU B C 1
ATOM 5862 O O . GLU B 1 197 ? 1.643 -45.656 -16.234 1 96.62 197 GLU B O 1
ATOM 5867 N N . ILE B 1 198 ? 1.442 -44.281 -14.516 1 97.75 198 ILE B N 1
ATOM 5868 C CA . ILE B 1 198 ? 0.085 -43.875 -14.875 1 97.75 198 ILE B CA 1
ATOM 5869 C C . ILE B 1 198 ? 0.094 -43.188 -16.234 1 97.75 198 ILE B C 1
ATOM 5871 O O . ILE B 1 198 ? -0.739 -43.5 -17.094 1 97.75 198 ILE B O 1
ATOM 5875 N N . PHE B 1 199 ? 1.011 -42.312 -16.5 1 97.69 199 PHE B N 1
ATOM 5876 C CA . PHE B 1 199 ? 1.078 -41.562 -17.734 1 97.69 199 PHE B CA 1
ATOM 5877 C C . PHE B 1 199 ? 1.295 -42.5 -18.922 1 97.69 199 PHE B C 1
ATOM 5879 O O . PHE B 1 199 ? 0.639 -42.344 -19.953 1 97.69 199 PHE B O 1
ATOM 5886 N N . ARG B 1 200 ? 2.195 -43.469 -18.75 1 96.62 200 ARG B N 1
ATOM 5887 C CA . ARG B 1 200 ? 2.477 -44.406 -19.828 1 96.62 200 ARG B CA 1
ATOM 5888 C C . ARG B 1 200 ? 1.246 -45.25 -20.141 1 96.62 200 ARG B C 1
ATOM 5890 O O . ARG B 1 200 ? 0.903 -45.438 -21.312 1 96.62 200 ARG B O 1
ATOM 5897 N N . ARG B 1 201 ? 0.67 -45.719 -19.094 1 97.56 201 ARG B N 1
ATOM 5898 C CA . ARG B 1 201 ? -0.526 -46.531 -19.281 1 97.56 201 ARG B CA 1
ATOM 5899 C C . ARG B 1 201 ? -1.647 -45.719 -19.922 1 97.56 201 ARG B C 1
ATOM 5901 O O . ARG B 1 201 ? -2.299 -46.188 -20.859 1 97.56 201 ARG B O 1
ATOM 5908 N N . LYS B 1 202 ? -1.882 -44.562 -19.438 1 97.88 202 LYS B N 1
ATOM 5909 C CA . LYS B 1 202 ? -2.961 -43.719 -19.938 1 97.88 202 LYS B CA 1
ATOM 5910 C C . LYS B 1 202 ? -2.688 -43.281 -21.375 1 97.88 202 LYS B C 1
ATOM 5912 O O . LYS B 1 202 ? -3.604 -43.219 -22.203 1 97.88 202 LYS B O 1
ATOM 5917 N N . ALA B 1 203 ? -1.521 -42.969 -21.656 1 97.12 203 ALA B N 1
ATOM 5918 C CA . ALA B 1 203 ? -1.16 -42.625 -23.031 1 97.12 203 ALA B CA 1
ATOM 5919 C C . ALA B 1 203 ? -1.452 -43.812 -23.969 1 97.12 203 ALA B C 1
ATOM 5921 O O . ALA B 1 203 ? -1.948 -43.625 -25.078 1 97.12 203 ALA B O 1
ATOM 5922 N N . ALA B 1 204 ? -1.104 -44.969 -23.531 1 96.69 204 ALA B N 1
ATOM 5923 C CA . ALA B 1 204 ? -1.357 -46.156 -24.312 1 96.69 204 ALA B CA 1
ATOM 5924 C C . ALA B 1 204 ? -2.854 -46.375 -24.531 1 96.69 204 ALA B C 1
ATOM 5926 O O . ALA B 1 204 ? -3.264 -46.938 -25.547 1 96.69 204 ALA B O 1
ATOM 5927 N N . GLU B 1 205 ? -3.629 -45.906 -23.578 1 97.12 205 GLU B N 1
ATOM 5928 C CA . GLU B 1 205 ? -5.082 -46 -23.672 1 97.12 205 GLU B CA 1
ATOM 5929 C C . GLU B 1 205 ? -5.664 -44.906 -24.547 1 97.12 205 GLU B C 1
ATOM 5931 O O . GLU B 1 205 ? -6.875 -44.844 -24.781 1 97.12 205 GLU B O 1
ATOM 5936 N N . GLY B 1 206 ? -4.844 -44 -25.016 1 95.5 206 GLY B N 1
ATOM 5937 C CA . GLY B 1 206 ? -5.289 -42.969 -25.938 1 95.5 206 GLY B CA 1
ATOM 5938 C C . GLY B 1 206 ? -5.531 -41.625 -25.25 1 95.5 206 GLY B C 1
ATOM 5939 O O . GLY B 1 206 ? -6.004 -40.688 -25.891 1 95.5 206 GLY B O 1
ATOM 5940 N N . VAL B 1 207 ? -5.273 -41.531 -23.953 1 96.75 207 VAL B N 1
ATOM 5941 C CA . VAL B 1 207 ? -5.41 -40.281 -23.219 1 96.75 207 VAL B CA 1
ATOM 5942 C C . VAL B 1 207 ? -4.297 -39.344 -23.609 1 96.75 207 VAL B C 1
ATOM 5944 O O . VAL B 1 207 ? -3.127 -39.719 -23.688 1 96.75 207 VAL B O 1
ATOM 5947 N N . GLU B 1 208 ? -4.641 -38.062 -23.953 1 96.94 208 GLU B N 1
ATOM 5948 C CA . GLU B 1 208 ? -3.639 -37.031 -24.25 1 96.94 208 GLU B CA 1
ATOM 5949 C C . GLU B 1 208 ? -2.904 -36.594 -22.984 1 96.94 208 GLU B C 1
ATOM 5951 O O . GLU B 1 208 ? -3.518 -36.062 -22.078 1 96.94 208 GLU B O 1
ATOM 5956 N N . VAL B 1 209 ? -1.629 -36.875 -22.953 1 97.56 209 VAL B N 1
ATOM 5957 C CA . VAL B 1 209 ? -0.855 -36.531 -21.766 1 97.56 209 VAL B CA 1
ATOM 5958 C C . VAL B 1 209 ? 0.2 -35.469 -22.141 1 97.56 209 VAL B C 1
ATOM 5960 O O . VAL B 1 209 ? 1.065 -35.75 -22.969 1 97.56 209 VAL B O 1
ATOM 5963 N N . LYS B 1 210 ? 0.141 -34.281 -21.516 1 97.38 210 LYS B N 1
ATOM 5964 C CA . LYS B 1 210 ? 1.099 -33.219 -21.734 1 97.38 210 LYS B CA 1
ATOM 5965 C C . LYS B 1 210 ? 1.761 -32.781 -20.438 1 97.38 210 LYS B C 1
ATOM 5967 O O . LYS B 1 210 ? 1.077 -32.531 -19.438 1 97.38 210 LYS B O 1
ATOM 5972 N N . ILE B 1 211 ? 3.057 -32.75 -20.438 1 95.81 211 ILE B N 1
ATOM 5973 C CA . ILE B 1 211 ? 3.822 -32.375 -19.25 1 95.81 211 ILE B CA 1
ATOM 5974 C C . ILE B 1 211 ? 4.738 -31.203 -19.578 1 95.81 211 ILE B C 1
ATOM 5976 O O . ILE B 1 211 ? 5.496 -31.25 -20.547 1 95.81 211 ILE B O 1
ATOM 5980 N N . LEU B 1 212 ? 4.59 -30.156 -18.812 1 93.88 212 LEU B N 1
ATOM 5981 C CA . LEU B 1 212 ? 5.438 -28.969 -18.891 1 93.88 212 LEU B CA 1
ATOM 5982 C C . LEU B 1 212 ? 6.18 -28.734 -17.578 1 93.88 212 LEU B C 1
ATOM 5984 O O . LEU B 1 212 ? 5.559 -28.672 -16.516 1 93.88 212 LEU B O 1
ATOM 5988 N N . PHE B 1 213 ? 7.461 -28.656 -17.594 1 89.62 213 PHE B N 1
ATOM 5989 C CA . PHE B 1 213 ? 8.172 -28.375 -16.344 1 89.62 213 PHE B CA 1
ATOM 5990 C C . PHE B 1 213 ? 9.375 -27.484 -16.609 1 89.62 213 PHE B C 1
ATOM 5992 O O . PHE B 1 213 ? 9.805 -27.312 -17.75 1 89.62 213 PHE B O 1
ATOM 5999 N N . ASP B 1 214 ? 9.789 -26.812 -15.594 1 85.31 214 ASP B N 1
ATOM 6000 C CA . ASP B 1 214 ? 10.875 -25.844 -15.672 1 85.31 214 ASP B CA 1
ATOM 6001 C C . ASP B 1 214 ? 12.234 -26.531 -15.719 1 85.31 214 ASP B C 1
ATOM 6003 O O . ASP B 1 214 ? 12.453 -27.516 -15.008 1 85.31 214 ASP B O 1
ATOM 6007 N N . ASP B 1 215 ? 13.117 -26 -16.484 1 69.31 215 ASP B N 1
ATOM 6008 C CA . ASP B 1 215 ? 14.43 -26.594 -16.703 1 69.31 215 ASP B CA 1
ATOM 6009 C C . ASP B 1 215 ? 15.273 -26.547 -15.438 1 69.31 215 ASP B C 1
ATOM 6011 O O . ASP B 1 215 ? 15.805 -27.578 -15 1 69.31 215 ASP B O 1
ATOM 6015 N N . PHE B 1 216 ? 15.305 -25.406 -14.875 1 61.84 216 PHE B N 1
ATOM 6016 C CA . PHE B 1 216 ? 16.188 -25.188 -13.734 1 61.84 216 PHE B CA 1
ATOM 6017 C C . PHE B 1 216 ? 15.727 -26.016 -12.539 1 61.84 216 PHE B C 1
ATOM 6019 O O . PHE B 1 216 ? 16.547 -26.594 -11.828 1 61.84 216 PHE B O 1
ATOM 6026 N N . GLY B 1 217 ? 14.602 -26.234 -12.359 1 57.84 217 GLY B N 1
ATOM 6027 C CA . GLY B 1 217 ? 14.078 -26.953 -11.211 1 57.84 217 GLY B CA 1
ATOM 6028 C C . GLY B 1 217 ? 14.195 -28.453 -11.352 1 57.84 217 GLY B C 1
ATOM 6029 O O . GLY B 1 217 ? 14.281 -29.172 -10.352 1 57.84 217 GLY B O 1
ATOM 6030 N N . SER B 1 218 ? 14.227 -28.859 -12.617 1 68.56 218 SER B N 1
ATOM 6031 C CA . SER B 1 218 ? 14.102 -30.297 -12.844 1 68.56 218 SER B CA 1
ATOM 6032 C C . SER B 1 218 ? 15.375 -30.859 -13.453 1 68.56 218 SER B C 1
ATOM 6034 O O . SER B 1 218 ? 15.594 -32.094 -13.422 1 68.56 218 SER B O 1
ATOM 6036 N N . MET B 1 219 ? 16.031 -30.078 -14.047 1 52.47 219 MET B N 1
ATOM 6037 C CA . MET B 1 219 ? 17.172 -30.531 -14.836 1 52.47 219 MET B CA 1
ATOM 6038 C C . MET B 1 219 ? 18.078 -31.469 -14.023 1 52.47 219 MET B C 1
ATOM 6040 O O . MET B 1 219 ? 18.547 -32.469 -14.531 1 52.47 219 MET B O 1
ATOM 6044 N N . MET B 1 220 ? 18.078 -31.047 -12.766 1 52.53 220 MET B N 1
ATOM 6045 C CA . MET B 1 220 ? 19.016 -31.828 -11.969 1 52.53 220 MET B CA 1
ATOM 6046 C C . MET B 1 220 ? 18.312 -33 -11.289 1 52.53 220 MET B C 1
ATOM 6048 O O . MET B 1 220 ? 18.969 -33.844 -10.688 1 52.53 220 MET B O 1
ATOM 6052 N N . ARG B 1 221 ? 17.078 -33.125 -11.711 1 73.19 221 ARG B N 1
ATOM 6053 C CA . ARG B 1 221 ? 16.359 -34.062 -10.836 1 73.19 221 ARG B CA 1
ATOM 6054 C C . ARG B 1 221 ? 15.633 -35.125 -11.648 1 73.19 221 ARG B C 1
ATOM 6056 O O . ARG B 1 221 ? 15.172 -36.125 -11.102 1 73.19 221 ARG B O 1
ATOM 6063 N N . LEU B 1 222 ? 15.547 -34.906 -12.984 1 77.12 222 LEU B N 1
ATOM 6064 C CA . LEU B 1 222 ? 14.961 -35.875 -13.898 1 77.12 222 LEU B CA 1
ATOM 6065 C C . LEU B 1 222 ? 15.891 -36.156 -15.078 1 77.12 222 LEU B C 1
ATOM 6067 O O . LEU B 1 222 ? 16.125 -35.25 -15.898 1 77.12 222 LEU B O 1
ATOM 6071 N N . PRO B 1 223 ? 16.438 -37.344 -15.188 1 78.81 223 PRO B N 1
ATOM 6072 C CA . PRO B 1 223 ? 17.375 -37.656 -16.266 1 78.81 223 PRO B CA 1
ATOM 6073 C C . PRO B 1 223 ? 16.75 -37.531 -17.641 1 78.81 223 PRO B C 1
ATOM 6075 O O . PRO B 1 223 ? 15.562 -37.844 -17.828 1 78.81 223 PRO B O 1
ATOM 6078 N N . ALA B 1 224 ? 17.562 -37.156 -18.578 1 81.88 224 ALA B N 1
ATOM 6079 C CA . ALA B 1 224 ? 17.125 -36.969 -19.953 1 81.88 224 ALA B CA 1
ATOM 6080 C C . ALA B 1 224 ? 16.562 -38.281 -20.547 1 81.88 224 ALA B C 1
ATOM 6082 O O . ALA B 1 224 ? 15.641 -38.25 -21.344 1 81.88 224 ALA B O 1
ATOM 6083 N N . GLU B 1 225 ? 17.141 -39.312 -20.125 1 84.19 225 GLU B N 1
ATOM 6084 C CA . GLU B 1 225 ? 16.719 -40.625 -20.625 1 84.19 225 GLU B CA 1
ATOM 6085 C C . GLU B 1 225 ? 15.281 -40.938 -20.219 1 84.19 225 GLU B C 1
ATOM 6087 O O . GLU B 1 225 ? 14.531 -41.531 -20.984 1 84.19 225 GLU B O 1
ATOM 6092 N N . GLN B 1 226 ? 14.984 -40.5 -19.094 1 86.06 226 GLN B N 1
ATOM 6093 C CA . GLN B 1 226 ? 13.625 -40.75 -18.609 1 86.06 226 GLN B CA 1
ATOM 6094 C C . GLN B 1 226 ? 12.617 -39.875 -19.375 1 86.06 226 GLN B C 1
ATOM 6096 O O . GLN B 1 226 ? 11.492 -40.312 -19.641 1 86.06 226 GLN B O 1
ATOM 6101 N N . ILE B 1 227 ? 13.047 -38.781 -19.672 1 88.44 227 ILE B N 1
ATOM 6102 C CA . ILE B 1 227 ? 12.188 -37.875 -20.438 1 88.44 227 ILE B CA 1
ATOM 6103 C C . ILE B 1 227 ? 11.945 -38.438 -21.828 1 88.44 227 ILE B C 1
ATOM 6105 O O . ILE B 1 227 ? 10.812 -38.438 -22.328 1 88.44 227 ILE B O 1
ATOM 6109 N N . GLU B 1 228 ? 13 -38.938 -22.391 1 90.38 228 GLU B N 1
ATOM 6110 C CA . GLU B 1 228 ? 12.883 -39.531 -23.719 1 90.38 228 GLU B CA 1
ATOM 6111 C C . GLU B 1 228 ? 12 -40.781 -23.688 1 90.38 228 GLU B C 1
ATOM 6113 O O . GLU B 1 228 ? 11.211 -41 -24.594 1 90.38 228 GLU B O 1
ATOM 6118 N N . ALA B 1 229 ? 12.227 -41.5 -22.672 1 90 229 ALA B N 1
ATOM 6119 C CA . ALA B 1 229 ? 11.398 -42.688 -22.516 1 90 229 ALA B CA 1
ATOM 6120 C C . ALA B 1 229 ? 9.922 -42.312 -22.391 1 90 229 ALA B C 1
ATOM 6122 O O . ALA B 1 229 ? 9.055 -43.031 -22.922 1 90 229 ALA B O 1
ATOM 6123 N N . LEU B 1 230 ? 9.664 -41.312 -21.719 1 92.31 230 LEU B N 1
ATOM 6124 C CA . LEU B 1 230 ? 8.297 -40.812 -21.562 1 92.31 230 LEU B CA 1
ATOM 6125 C C . LEU B 1 230 ? 7.727 -40.375 -22.906 1 92.31 230 LEU B C 1
ATOM 6127 O O . LEU B 1 230 ? 6.57 -40.656 -23.219 1 92.31 230 LEU B O 1
ATOM 6131 N N . ARG B 1 231 ? 8.5 -39.75 -23.641 1 93.75 231 ARG B N 1
ATOM 6132 C CA . ARG B 1 231 ? 8.078 -39.312 -24.969 1 93.75 231 ARG B CA 1
ATOM 6133 C C . ARG B 1 231 ? 7.77 -40.469 -25.875 1 93.75 231 ARG B C 1
ATOM 6135 O O . ARG B 1 231 ? 6.785 -40.469 -26.625 1 93.75 231 ARG B O 1
ATOM 6142 N N . GLU B 1 232 ? 8.57 -41.406 -25.781 1 94.25 232 GLU B N 1
ATOM 6143 C CA . GLU B 1 232 ? 8.414 -42.594 -26.609 1 94.25 232 GLU B CA 1
ATOM 6144 C C . GLU B 1 232 ? 7.125 -43.344 -26.266 1 94.25 232 GLU B C 1
ATOM 6146 O O . GLU B 1 232 ? 6.574 -44.062 -27.109 1 94.25 232 GLU B O 1
ATOM 6151 N N . SER B 1 233 ? 6.734 -43.125 -25.109 1 94.69 233 SER B N 1
ATOM 6152 C CA . SER B 1 233 ? 5.52 -43.812 -24.672 1 94.69 233 SER B CA 1
ATOM 6153 C C . SER B 1 233 ? 4.27 -43.031 -25.094 1 94.69 233 SER B C 1
ATOM 6155 O O . SER B 1 233 ? 3.152 -43.438 -24.766 1 94.69 233 SER B O 1
ATOM 6157 N N . GLY B 1 234 ? 4.453 -41.906 -25.766 1 94.31 234 GLY B N 1
ATOM 6158 C CA . GLY B 1 234 ? 3.314 -41.156 -26.281 1 94.31 234 GLY B CA 1
ATOM 6159 C C . GLY B 1 234 ? 2.986 -39.938 -25.453 1 94.31 234 GLY B C 1
ATOM 6160 O O . GLY B 1 234 ? 2.037 -39.219 -25.766 1 94.31 234 GLY B O 1
ATOM 6161 N N . VAL B 1 235 ? 3.723 -39.688 -24.422 1 95.69 235 VAL B N 1
ATOM 6162 C CA . VAL B 1 235 ? 3.537 -38.5 -23.578 1 95.69 235 VAL B CA 1
ATOM 6163 C C . VAL B 1 235 ? 4.25 -37.312 -24.203 1 95.69 235 VAL B C 1
ATOM 6165 O O . VAL B 1 235 ? 5.398 -37.406 -24.641 1 95.69 235 VAL B O 1
ATOM 6168 N N . GLU B 1 236 ? 3.588 -36.219 -24.344 1 95.56 236 GLU B N 1
ATOM 6169 C CA . GLU B 1 236 ? 4.23 -35 -24.812 1 95.56 236 GLU B CA 1
ATOM 6170 C C . GLU B 1 236 ? 4.879 -34.219 -23.672 1 95.56 236 GLU B C 1
ATOM 6172 O O . GLU B 1 236 ? 4.223 -33.938 -22.656 1 95.56 236 GLU B O 1
ATOM 6177 N N . VAL B 1 237 ? 6.152 -33.938 -23.844 1 93.12 237 VAL B N 1
ATOM 6178 C CA . VAL B 1 237 ? 6.891 -33.281 -22.781 1 93.12 237 VAL B CA 1
ATOM 6179 C C . VAL B 1 237 ? 7.566 -32 -23.328 1 93.12 237 VAL B C 1
ATOM 6181 O O . VAL B 1 237 ? 8.219 -32.062 -24.375 1 93.12 237 VAL B O 1
ATOM 6184 N N . GLN B 1 238 ? 7.32 -30.906 -22.656 1 90.69 238 GLN B N 1
ATOM 6185 C CA . GLN B 1 238 ? 8.031 -29.672 -22.938 1 90.69 238 GLN B CA 1
ATOM 6186 C C . GLN B 1 238 ? 8.805 -29.172 -21.719 1 90.69 238 GLN B C 1
ATOM 6188 O O . GLN B 1 238 ? 8.352 -29.344 -20.594 1 90.69 238 GLN B O 1
ATOM 6193 N N . ILE B 1 239 ? 9.883 -28.547 -22.016 1 85.06 239 ILE B N 1
ATOM 6194 C CA . ILE B 1 239 ? 10.711 -27.938 -20.984 1 85.06 239 ILE B CA 1
ATOM 6195 C C . ILE B 1 239 ? 10.695 -26.422 -21.125 1 85.06 239 ILE B C 1
ATOM 6197 O O . ILE B 1 239 ? 10.969 -25.891 -22.203 1 85.06 239 ILE B O 1
ATOM 6201 N N . PHE B 1 240 ? 10.273 -25.844 -20.062 1 81.38 240 PHE B N 1
ATOM 6202 C CA . PHE B 1 240 ? 10.234 -24.391 -20.047 1 81.38 240 PHE B CA 1
ATOM 6203 C C . PHE B 1 240 ? 11.641 -23.812 -19.922 1 81.38 240 PHE B C 1
ATOM 6205 O O . PHE B 1 240 ? 12.398 -24.203 -19.047 1 81.38 240 PHE B O 1
ATOM 6212 N N . ASN B 1 241 ? 11.977 -22.703 -20.766 1 65.06 241 ASN B N 1
ATOM 6213 C CA . ASN B 1 241 ? 13.219 -21.938 -20.797 1 65.06 241 ASN B CA 1
ATOM 6214 C C . ASN B 1 241 ? 14.438 -22.828 -20.641 1 65.06 241 ASN B C 1
ATOM 6216 O O . ASN B 1 241 ? 15.141 -22.766 -19.625 1 65.06 241 ASN B O 1
ATOM 6220 N N . PRO B 1 242 ? 14.703 -23.609 -21.609 1 52.28 242 PRO B N 1
ATOM 6221 C CA . PRO B 1 242 ? 15.836 -24.531 -21.469 1 52.28 242 PRO B CA 1
ATOM 6222 C C . PRO B 1 242 ? 17.172 -23.797 -21.344 1 52.28 242 PRO B C 1
ATOM 6224 O O . PRO B 1 242 ? 17.5 -22.938 -22.188 1 52.28 242 PRO B O 1
ATOM 6227 N N . VAL B 1 243 ? 17.766 -23.734 -20.078 1 49 243 VAL B N 1
ATOM 6228 C CA . VAL B 1 243 ? 19 -23.031 -19.719 1 49 243 VAL B CA 1
ATOM 6229 C C . VAL B 1 243 ? 20.062 -23.281 -20.797 1 49 243 VAL B C 1
ATOM 6231 O O . VAL B 1 243 ? 20.844 -22.391 -21.125 1 49 243 VAL B O 1
ATOM 6234 N N . HIS B 1 244 ? 20.297 -24.578 -21.328 1 42.25 244 HIS B N 1
ATOM 6235 C CA . HIS B 1 244 ? 21.422 -24.891 -22.203 1 42.25 244 HIS B CA 1
ATOM 6236 C C . HIS B 1 244 ? 21.328 -24.125 -23.516 1 42.25 244 HIS B C 1
ATOM 6238 O O . HIS B 1 244 ? 22.344 -23.859 -24.172 1 42.25 244 HIS B O 1
ATOM 6244 N N . HIS B 1 245 ? 20.156 -24.062 -23.984 1 41.03 245 HIS B N 1
ATOM 6245 C CA . HIS B 1 245 ? 20.141 -23.516 -25.344 1 41.03 245 HIS B CA 1
ATOM 6246 C C . HIS B 1 245 ? 20.516 -22.031 -25.328 1 41.03 245 HIS B C 1
ATOM 6248 O O . HIS B 1 245 ? 20.875 -21.484 -26.375 1 41.03 245 HIS B O 1
ATOM 6254 N N . TYR B 1 246 ? 20.312 -21.391 -24.234 1 38.03 246 TYR B N 1
ATOM 6255 C CA . TYR B 1 246 ? 20.609 -19.953 -24.25 1 38.03 246 TYR B CA 1
ATOM 6256 C C . TYR B 1 246 ? 21.688 -19.609 -23.25 1 38.03 246 TYR B C 1
ATOM 6258 O O . TYR B 1 246 ? 21.391 -19.188 -22.125 1 38.03 246 TYR B O 1
ATOM 6266 N N . VAL B 1 247 ? 22.828 -20.281 -23.281 1 37.56 247 VAL B N 1
ATOM 6267 C CA . VAL B 1 247 ? 23.984 -19.859 -22.5 1 37.56 247 VAL B CA 1
ATOM 6268 C C . VAL B 1 247 ? 24 -18.344 -22.359 1 37.56 247 VAL B C 1
ATOM 6270 O O . VAL B 1 247 ? 24.453 -17.812 -21.344 1 37.56 247 VAL B O 1
ATOM 6273 N N . ASN B 1 248 ? 23.922 -17.734 -23.438 1 35.06 248 ASN B N 1
ATOM 6274 C CA . ASN B 1 248 ? 24.188 -16.297 -23.484 1 35.06 248 ASN B CA 1
ATOM 6275 C C . ASN B 1 248 ? 23.172 -15.516 -22.656 1 35.06 248 ASN B C 1
ATOM 6277 O O . ASN B 1 248 ? 23.328 -14.312 -22.438 1 35.06 248 ASN B O 1
ATOM 6281 N N . ARG B 1 249 ? 21.828 -15.969 -22.609 1 41.41 249 ARG B N 1
ATOM 6282 C CA . ARG B 1 249 ? 20.781 -15.039 -22.188 1 41.41 249 ARG B CA 1
ATOM 6283 C C . ARG B 1 249 ? 20.328 -15.344 -20.766 1 41.41 249 ARG B C 1
ATOM 6285 O O . ARG B 1 249 ? 19.984 -16.484 -20.438 1 41.41 249 ARG B O 1
ATOM 6292 N N . LEU B 1 250 ? 20.828 -14.719 -19.797 1 42.28 250 LEU B N 1
ATOM 6293 C CA . LEU B 1 250 ? 20.562 -14.672 -18.359 1 42.28 250 LEU B CA 1
ATOM 6294 C C . LEU B 1 250 ? 19.062 -14.758 -18.094 1 42.28 250 LEU B C 1
ATOM 6296 O O . LEU B 1 250 ? 18.562 -14.109 -17.172 1 42.28 250 LEU B O 1
ATOM 6300 N N . TYR B 1 251 ? 18.391 -15.352 -18.906 1 46.66 251 TYR B N 1
ATOM 6301 C CA . TYR B 1 251 ? 16.984 -15.641 -18.688 1 46.66 251 TYR B CA 1
ATOM 6302 C C . TYR B 1 251 ? 16.766 -16.359 -17.359 1 46.66 251 TYR B C 1
ATOM 6304 O O . TYR B 1 251 ? 15.664 -16.828 -17.078 1 46.66 251 TYR B O 1
ATOM 6312 N N . PHE B 1 252 ? 17.828 -16.219 -16.516 1 53.09 252 PHE B N 1
ATOM 6313 C CA . PHE B 1 252 ? 17.891 -16.953 -15.258 1 53.09 252 PHE B CA 1
ATOM 6314 C C . PHE B 1 252 ? 16.906 -16.375 -14.25 1 53.09 252 PHE B C 1
ATOM 6316 O O . PHE B 1 252 ? 16.516 -17.062 -13.297 1 53.09 252 PHE B O 1
ATOM 6323 N N . ASN B 1 253 ? 16.281 -15.344 -14.711 1 63.38 253 ASN B N 1
ATOM 6324 C CA . ASN B 1 253 ? 15.516 -14.719 -13.641 1 63.38 253 ASN B CA 1
ATOM 6325 C C . ASN B 1 253 ? 14.023 -15.039 -13.758 1 63.38 253 ASN B C 1
ATOM 6327 O O . ASN B 1 253 ? 13.289 -14.938 -12.773 1 63.38 253 ASN B O 1
ATOM 6331 N N . TYR B 1 254 ? 13.641 -15.648 -14.883 1 77.31 254 TYR B N 1
ATOM 6332 C CA . TYR B 1 254 ? 12.211 -15.93 -15.039 1 77.31 254 TYR B CA 1
ATOM 6333 C C . TYR B 1 254 ? 11.953 -17.438 -15.055 1 77.31 254 TYR B C 1
ATOM 6335 O O . TYR B 1 254 ? 12.406 -18.141 -15.953 1 77.31 254 TYR B O 1
ATOM 6343 N N . ARG B 1 255 ? 11.367 -17.906 -14.016 1 84.81 255 ARG B N 1
ATOM 6344 C CA . ARG B 1 255 ? 11.094 -19.328 -13.859 1 84.81 255 ARG B CA 1
ATOM 6345 C C . ARG B 1 255 ? 9.602 -19.609 -13.828 1 84.81 255 ARG B C 1
ATOM 6347 O O . ARG B 1 255 ? 8.812 -18.734 -13.461 1 84.81 255 ARG B O 1
ATOM 6354 N N . ASP B 1 256 ? 9.367 -20.766 -14.32 1 91.69 256 ASP B N 1
ATOM 6355 C CA . ASP B 1 256 ? 7.98 -21.203 -14.219 1 91.69 256 ASP B CA 1
ATOM 6356 C C . ASP B 1 256 ? 7.715 -21.891 -12.883 1 91.69 256 ASP B C 1
ATOM 6358 O O . ASP B 1 256 ? 8.023 -23.078 -12.719 1 91.69 256 ASP B O 1
ATOM 6362 N N . HIS B 1 257 ? 7.137 -21.172 -12 1 94.56 257 HIS B N 1
ATOM 6363 C CA . HIS B 1 257 ? 6.867 -21.656 -10.656 1 94.56 257 HIS B CA 1
ATOM 6364 C C . HIS B 1 257 ? 5.406 -22.078 -10.5 1 94.56 257 HIS B C 1
ATOM 6366 O O . HIS B 1 257 ? 4.926 -22.281 -9.383 1 94.56 257 HIS B O 1
ATOM 6372 N N . ARG B 1 258 ? 4.711 -22.203 -11.633 1 96.56 258 ARG B N 1
ATOM 6373 C CA . ARG B 1 258 ? 3.307 -22.594 -11.609 1 96.56 258 ARG B CA 1
ATOM 6374 C C . ARG B 1 258 ? 3.164 -24.094 -11.297 1 96.56 258 ARG B C 1
ATOM 6376 O O . ARG B 1 258 ? 4.035 -24.891 -11.641 1 96.56 258 ARG B O 1
ATOM 6383 N N . LYS B 1 259 ? 2.143 -24.406 -10.578 1 97.75 259 LYS B N 1
ATOM 6384 C CA . LYS B 1 259 ? 1.706 -25.781 -10.344 1 97.75 259 LYS B CA 1
ATOM 6385 C C . LYS B 1 259 ? 0.259 -25.984 -10.789 1 97.75 259 LYS B C 1
ATOM 6387 O O . LYS B 1 259 ? -0.671 -25.578 -10.086 1 97.75 259 LYS B O 1
ATOM 6392 N N . ILE B 1 260 ? 0.129 -26.609 -11.898 1 98.5 260 ILE B N 1
ATOM 6393 C CA . ILE B 1 260 ? -1.201 -26.797 -12.469 1 98.5 260 ILE B CA 1
ATOM 6394 C C . ILE B 1 260 ? -1.354 -28.25 -12.93 1 98.5 260 ILE B C 1
ATOM 6396 O O . ILE B 1 260 ? -0.491 -28.766 -13.641 1 98.5 260 ILE B O 1
ATOM 6400 N N . VAL B 1 261 ? -2.365 -28.906 -12.477 1 98.62 261 VAL B N 1
ATOM 6401 C CA . VAL B 1 261 ? -2.77 -30.219 -12.977 1 98.62 261 VAL B CA 1
ATOM 6402 C C . VAL B 1 261 ? -4.215 -30.156 -13.469 1 98.62 261 VAL B C 1
ATOM 6404 O O . VAL B 1 261 ? -5.109 -29.719 -12.734 1 98.62 261 VAL B O 1
ATOM 6407 N N . CYS B 1 262 ? -4.414 -30.547 -14.656 1 98.12 262 CYS B N 1
ATOM 6408 C CA . CYS B 1 262 ? -5.754 -30.562 -15.234 1 98.12 262 CYS B CA 1
ATOM 6409 C C . CYS B 1 262 ? -6.105 -31.953 -15.758 1 98.12 262 CYS B C 1
ATOM 6411 O O . CYS B 1 262 ? -5.324 -32.562 -16.5 1 98.12 262 CYS B O 1
ATOM 6413 N N . ILE B 1 263 ? -7.262 -32.438 -15.375 1 97.75 263 ILE B N 1
ATOM 6414 C CA . ILE B 1 263 ? -7.715 -33.75 -15.773 1 97.75 263 ILE B CA 1
ATOM 6415 C C . ILE B 1 263 ? -9.094 -33.656 -16.422 1 97.75 263 ILE B C 1
ATOM 6417 O O . ILE B 1 263 ? -10.07 -33.312 -15.773 1 97.75 263 ILE B O 1
ATOM 6421 N N . ASP B 1 264 ? -9.188 -33.906 -17.656 1 95.94 264 ASP B N 1
ATOM 6422 C CA . ASP B 1 264 ? -10.398 -34.031 -18.453 1 95.94 264 ASP B CA 1
ATOM 6423 C C . ASP B 1 264 ? -11.227 -32.75 -18.406 1 95.94 264 ASP B C 1
ATOM 6425 O O . ASP B 1 264 ? -12.461 -32.781 -18.438 1 95.94 264 ASP B O 1
ATOM 6429 N N . GLY B 1 265 ? -10.586 -31.672 -18.016 1 92.94 265 GLY B N 1
ATOM 6430 C CA . GLY B 1 265 ? -11.227 -30.375 -18.047 1 92.94 265 GLY B CA 1
ATOM 6431 C C . GLY B 1 265 ? -12.109 -30.125 -16.828 1 92.94 265 GLY B C 1
ATOM 6432 O O . GLY B 1 265 ? -12.477 -28.984 -16.547 1 92.94 265 GLY B O 1
ATOM 6433 N N . SER B 1 266 ? -12.438 -31.125 -16.109 1 93.5 266 SER B N 1
ATOM 6434 C CA . SER B 1 266 ? -13.422 -31 -15.031 1 93.5 266 SER B CA 1
ATOM 6435 C C . SER B 1 266 ? -12.742 -30.984 -13.664 1 93.5 266 SER B C 1
ATOM 6437 O O . SER B 1 266 ? -13.375 -30.656 -12.664 1 93.5 266 SER B O 1
ATOM 6439 N N . THR B 1 267 ? -11.523 -31.391 -13.625 1 96.94 267 THR B N 1
ATOM 6440 C CA . THR B 1 267 ? -10.766 -31.406 -12.375 1 96.94 267 THR B CA 1
ATOM 6441 C C . THR B 1 267 ? -9.43 -30.688 -12.555 1 96.94 267 THR B C 1
ATOM 6443 O O . THR B 1 267 ? -8.727 -30.922 -13.539 1 96.94 267 THR B O 1
ATOM 6446 N N . ALA B 1 268 ? -9.141 -29.781 -11.648 1 98.19 268 ALA B N 1
ATOM 6447 C CA . ALA B 1 268 ? -7.852 -29.109 -11.703 1 98.19 268 ALA B CA 1
ATOM 6448 C C . ALA B 1 268 ? -7.277 -28.922 -10.297 1 98.19 268 ALA B C 1
ATOM 6450 O O . ALA B 1 268 ? -8.023 -28.828 -9.32 1 98.19 268 ALA B O 1
ATOM 6451 N N . TYR B 1 269 ? -5.941 -28.922 -10.211 1 98.69 269 TYR B N 1
ATOM 6452 C CA . TYR B 1 269 ? -5.223 -28.734 -8.953 1 98.69 269 TYR B CA 1
ATOM 6453 C C . TYR B 1 269 ? -4.273 -27.547 -9.047 1 98.69 269 TYR B C 1
ATOM 6455 O O . TYR B 1 269 ? -3.736 -27.25 -10.117 1 98.69 269 TYR B O 1
ATOM 6463 N N . THR B 1 270 ? -4.102 -26.859 -7.957 1 98.69 270 THR B N 1
ATOM 6464 C CA . THR B 1 270 ? -2.977 -25.953 -7.754 1 98.69 270 THR B CA 1
ATOM 6465 C C . THR B 1 270 ? -2.562 -25.922 -6.285 1 98.69 270 THR B C 1
ATOM 6467 O O . THR B 1 270 ? -3.24 -26.5 -5.434 1 98.69 270 THR B O 1
ATOM 6470 N N . GLY B 1 271 ? -1.387 -25.391 -6.02 1 98 271 GLY B N 1
ATOM 6471 C CA . GLY B 1 271 ? -0.855 -25.359 -4.664 1 98 271 GLY B CA 1
ATOM 6472 C C . GLY B 1 271 ? 0.634 -25.078 -4.613 1 98 271 GLY B C 1
ATOM 6473 O O . GLY B 1 271 ? 1.184 -24.453 -5.523 1 98 271 GLY B O 1
ATOM 6474 N N . GLY B 1 272 ? 1.18 -25.484 -3.496 1 96.81 272 GLY B N 1
ATOM 6475 C CA . GLY B 1 272 ? 2.596 -25.219 -3.297 1 96.81 272 GLY B CA 1
ATOM 6476 C C . GLY B 1 272 ? 3.471 -26.422 -3.6 1 96.81 272 GLY B C 1
ATOM 6477 O O . GLY B 1 272 ? 4.648 -26.281 -3.926 1 96.81 272 GLY B O 1
ATOM 6478 N N . ALA B 1 273 ? 2.965 -27.594 -3.615 1 96.06 273 ALA B N 1
ATOM 6479 C CA . ALA B 1 273 ? 3.746 -28.828 -3.68 1 96.06 273 ALA B CA 1
ATOM 6480 C C . ALA B 1 273 ? 4.223 -29.109 -5.102 1 96.06 273 ALA B C 1
ATOM 6482 O O . ALA B 1 273 ? 3.475 -28.906 -6.062 1 96.06 273 ALA B O 1
ATOM 6483 N N . ASN B 1 274 ? 5.445 -29.5 -5.238 1 95.62 274 ASN B N 1
ATOM 6484 C CA . ASN B 1 274 ? 5.988 -30.047 -6.477 1 95.62 274 ASN B CA 1
ATOM 6485 C C . ASN B 1 274 ? 5.895 -31.562 -6.512 1 95.62 274 ASN B C 1
ATOM 6487 O O . ASN B 1 274 ? 5.254 -32.188 -5.652 1 95.62 274 ASN B O 1
ATOM 6491 N N . VAL B 1 275 ? 6.438 -32.125 -7.582 1 95.19 275 VAL B N 1
ATOM 6492 C CA . VAL B 1 275 ? 6.418 -33.562 -7.73 1 95.19 275 VAL B CA 1
ATOM 6493 C C . VAL B 1 275 ? 7.766 -34.156 -7.309 1 95.19 275 VAL B C 1
ATOM 6495 O O . VAL B 1 275 ? 8.672 -34.312 -8.133 1 95.19 275 VAL B O 1
ATOM 6498 N N . ALA B 1 276 ? 7.891 -34.5 -6.074 1 94.19 276 ALA B N 1
ATOM 6499 C CA . ALA B 1 276 ? 9.07 -35.125 -5.473 1 94.19 276 ALA B CA 1
ATOM 6500 C C . ALA B 1 276 ? 8.727 -35.75 -4.133 1 94.19 276 ALA B C 1
ATOM 6502 O O . ALA B 1 276 ? 7.738 -35.406 -3.496 1 94.19 276 ALA B O 1
ATOM 6503 N N . ASP B 1 277 ? 9.562 -36.625 -3.699 1 95.12 277 ASP B N 1
ATOM 6504 C CA . ASP B 1 277 ? 9.273 -37.469 -2.525 1 95.12 277 ASP B CA 1
ATOM 6505 C C . ASP B 1 277 ? 9.273 -36.625 -1.252 1 95.12 277 ASP B C 1
ATOM 6507 O O . ASP B 1 277 ? 8.562 -36.906 -0.295 1 95.12 277 ASP B O 1
ATOM 6511 N N . GLU B 1 278 ? 10.047 -35.562 -1.207 1 94.31 278 GLU B N 1
ATOM 6512 C CA . GLU B 1 278 ? 10.141 -34.75 -0.009 1 94.31 278 GLU B CA 1
ATOM 6513 C C . GLU B 1 278 ? 8.82 -34 0.261 1 94.31 278 GLU B C 1
ATOM 6515 O O . GLU B 1 278 ? 8.461 -33.781 1.417 1 94.31 278 GLU B O 1
ATOM 6520 N N . TYR B 1 279 ? 8.047 -33.75 -0.801 1 95.31 279 TYR B N 1
ATOM 6521 C CA . TYR B 1 279 ? 6.785 -33.062 -0.636 1 95.31 279 TYR B CA 1
ATOM 6522 C C . TYR B 1 279 ? 5.723 -33.969 -0.04 1 95.31 279 TYR B C 1
ATOM 6524 O O . TYR B 1 279 ? 4.719 -33.5 0.502 1 95.31 279 TYR B O 1
ATOM 6532 N N . ALA B 1 280 ? 5.945 -35.25 -0.155 1 95.5 280 ALA B N 1
ATOM 6533 C CA . ALA B 1 280 ? 5.055 -36.25 0.443 1 95.5 280 ALA B CA 1
ATOM 6534 C C . ALA B 1 280 ? 5.641 -36.812 1.732 1 95.5 280 ALA B C 1
ATOM 6536 O O . ALA B 1 280 ? 5.145 -37.812 2.27 1 95.5 280 ALA B O 1
ATOM 6537 N N . ASN B 1 281 ? 6.703 -36.281 2.094 1 96.44 281 ASN B N 1
ATOM 6538 C CA . ASN B 1 281 ? 7.395 -36.656 3.318 1 96.44 281 ASN B CA 1
ATOM 6539 C C . ASN B 1 281 ? 7.797 -38.125 3.291 1 96.44 281 ASN B C 1
ATOM 6541 O O . ASN B 1 281 ? 7.777 -38.812 4.324 1 96.44 281 ASN B O 1
ATOM 6545 N N . LEU B 1 282 ? 7.988 -38.625 2.146 1 95.44 282 LEU B N 1
ATOM 6546 C CA . LEU B 1 282 ? 8.562 -39.969 1.989 1 95.44 282 LEU B CA 1
ATOM 6547 C C . LEU B 1 282 ? 10.055 -39.938 2.277 1 95.44 282 LEU B C 1
ATOM 6549 O O . LEU B 1 282 ? 10.641 -41 2.588 1 95.44 282 LEU B O 1
ATOM 6553 N N . THR B 1 283 ? 10.633 -38.812 2.096 1 93.19 283 THR B N 1
ATOM 6554 C CA . THR B 1 283 ? 11.992 -38.5 2.535 1 93.19 283 THR B CA 1
ATOM 6555 C C . THR B 1 283 ? 12 -37.281 3.438 1 93.19 283 THR B C 1
ATOM 6557 O O . THR B 1 283 ? 11.281 -36.312 3.182 1 93.19 283 THR B O 1
ATOM 6560 N N . VAL B 1 284 ? 12.727 -37.312 4.457 1 90.88 284 VAL B N 1
ATOM 6561 C CA . VAL B 1 284 ? 12.75 -36.219 5.402 1 90.88 284 VAL B CA 1
ATOM 6562 C C . VAL B 1 284 ? 13.82 -35.188 4.988 1 90.88 284 VAL B C 1
ATOM 6564 O O . VAL B 1 284 ? 15.008 -35.5 4.988 1 90.88 284 VAL B O 1
ATOM 6567 N N . ARG B 1 285 ? 13.367 -34.094 4.57 1 89.25 285 ARG B N 1
ATOM 6568 C CA . ARG B 1 285 ? 14.211 -32.938 4.277 1 89.25 285 ARG B CA 1
ATOM 6569 C C . ARG B 1 285 ? 13.703 -31.688 5.004 1 89.25 285 ARG B C 1
ATOM 6571 O O . ARG B 1 285 ? 12.555 -31.281 4.824 1 89.25 285 ARG B O 1
ATOM 6578 N N . PHE B 1 286 ? 14.414 -31.156 5.891 1 95 286 PHE B N 1
ATOM 6579 C CA . PHE B 1 286 ? 14.086 -29.938 6.621 1 95 286 PHE B CA 1
ATOM 6580 C C . PHE B 1 286 ? 12.93 -30.188 7.586 1 95 286 PHE B C 1
ATOM 6582 O O . PHE B 1 286 ? 11.984 -29.391 7.645 1 95 286 PHE B O 1
ATOM 6589 N N . GLY B 1 287 ? 12.898 -31.328 8.18 1 96 287 GLY B N 1
ATOM 6590 C CA . GLY B 1 287 ? 11.797 -31.688 9.055 1 96 287 GLY B CA 1
ATOM 6591 C C . GLY B 1 287 ? 10.539 -32.094 8.305 1 96 287 GLY B C 1
ATOM 6592 O O . GLY B 1 287 ? 10.617 -32.688 7.238 1 96 287 GLY B O 1
ATOM 6593 N N . TYR B 1 288 ? 9.445 -31.875 8.953 1 97.5 288 TYR B N 1
ATOM 6594 C CA . TYR B 1 288 ? 8.195 -32.156 8.25 1 97.5 288 TYR B CA 1
ATOM 6595 C C . TYR B 1 288 ? 7.926 -31.094 7.188 1 97.5 288 TYR B C 1
ATOM 6597 O O . TYR B 1 288 ? 7.875 -29.891 7.488 1 97.5 288 TYR B O 1
ATOM 6605 N N . TRP B 1 289 ? 7.801 -31.531 6.012 1 97.62 289 TRP B N 1
ATOM 6606 C CA . TRP B 1 289 ? 7.465 -30.641 4.902 1 97.62 289 TRP B CA 1
ATOM 6607 C C . TRP B 1 289 ? 5.961 -30.375 4.852 1 97.62 289 TRP B C 1
ATOM 6609 O O . TRP B 1 289 ? 5.207 -31.172 4.297 1 97.62 289 TRP B O 1
ATOM 6619 N N . LYS B 1 290 ? 5.57 -29.234 5.414 1 98.25 290 LYS B N 1
ATOM 6620 C CA . LYS B 1 290 ? 4.156 -28.859 5.469 1 98.25 290 LYS B CA 1
ATOM 6621 C C . LYS B 1 290 ? 3.744 -28.078 4.219 1 98.25 290 LYS B C 1
ATOM 6623 O O . LYS B 1 290 ? 4.121 -26.922 4.051 1 98.25 290 LYS B O 1
ATOM 6628 N N . ASP B 1 291 ? 2.986 -28.672 3.389 1 98.19 291 ASP B N 1
ATOM 6629 C CA . ASP B 1 291 ? 2.475 -28.062 2.166 1 98.19 291 ASP B CA 1
ATOM 6630 C C . ASP B 1 291 ? 0.957 -28.188 2.078 1 98.19 291 ASP B C 1
ATOM 6632 O O . ASP B 1 291 ? 0.304 -28.562 3.055 1 98.19 291 ASP B O 1
ATOM 6636 N N . CYS B 1 292 ? 0.392 -27.656 1.013 1 98.19 292 CYS B N 1
ATOM 6637 C CA . CYS B 1 292 ? -1.048 -27.766 0.806 1 98.19 292 CYS B CA 1
ATOM 6638 C C . CYS B 1 292 ? -1.408 -27.547 -0.659 1 98.19 292 CYS B C 1
ATOM 6640 O O . CYS B 1 292 ? -0.539 -27.234 -1.477 1 98.19 292 CYS B O 1
ATOM 6642 N N . GLY B 1 293 ? -2.602 -27.75 -0.981 1 98.38 293 GLY B N 1
ATOM 6643 C CA . GLY B 1 293 ? -3.162 -27.5 -2.299 1 98.38 293 GLY B CA 1
ATOM 6644 C C . GLY B 1 293 ? -4.68 -27.469 -2.307 1 98.38 293 GLY B C 1
ATOM 6645 O O . GLY B 1 293 ? -5.312 -27.531 -1.251 1 98.38 293 GLY B O 1
ATOM 6646 N N . ILE B 1 294 ? -5.191 -27.234 -3.506 1 98.81 294 ILE B N 1
ATOM 6647 C CA . ILE B 1 294 ? -6.641 -27.172 -3.678 1 98.81 294 ILE B CA 1
ATOM 6648 C C . ILE B 1 294 ? -7.039 -27.891 -4.969 1 98.81 294 ILE B C 1
ATOM 6650 O O . ILE B 1 294 ? -6.305 -27.844 -5.961 1 98.81 294 ILE B O 1
ATOM 6654 N N . ARG B 1 295 ? -8.125 -28.578 -4.895 1 98.69 295 ARG B N 1
ATOM 6655 C CA . ARG B 1 295 ? -8.727 -29.203 -6.062 1 98.69 295 ARG B CA 1
ATOM 6656 C C . ARG B 1 295 ? -10.039 -28.531 -6.445 1 98.69 295 ARG B C 1
ATOM 6658 O O . ARG B 1 295 ? -10.852 -28.219 -5.578 1 98.69 295 ARG B O 1
ATOM 6665 N N . LEU B 1 296 ? -10.18 -28.219 -7.68 1 97.56 296 LEU B N 1
ATOM 6666 C CA . LEU B 1 296 ? -11.391 -27.641 -8.242 1 97.56 296 LEU B CA 1
ATOM 6667 C C . LEU B 1 296 ? -12.102 -28.641 -9.141 1 97.56 296 LEU B C 1
ATOM 6669 O O . LEU B 1 296 ? -11.523 -29.141 -10.102 1 97.56 296 LEU B O 1
ATOM 6673 N N . ASP B 1 297 ? -13.344 -28.938 -8.828 1 96.88 297 ASP B N 1
ATOM 6674 C CA . ASP B 1 297 ? -14.172 -29.812 -9.648 1 96.88 297 ASP B CA 1
ATOM 6675 C C . ASP B 1 297 ? -15.367 -29.062 -10.219 1 96.88 297 ASP B C 1
ATOM 6677 O O . ASP B 1 297 ? -16.281 -28.688 -9.477 1 96.88 297 ASP B O 1
ATOM 6681 N N . GLY B 1 298 ? -15.328 -28.828 -11.438 1 95.56 298 GLY B N 1
ATOM 6682 C CA . GLY B 1 298 ? -16.391 -28.062 -12.078 1 95.56 298 GLY B CA 1
ATOM 6683 C C . GLY B 1 298 ? -15.859 -26.984 -13 1 95.56 298 GLY B C 1
ATOM 6684 O O . GLY B 1 298 ? -14.727 -27.062 -13.484 1 95.56 298 GLY B O 1
ATOM 6685 N N . PRO B 1 299 ? -16.688 -25.969 -13.32 1 95.19 299 PRO B N 1
ATOM 6686 C CA . PRO B 1 299 ? -16.297 -24.938 -14.289 1 95.19 299 PRO B CA 1
ATOM 6687 C C . PRO B 1 299 ? -15.023 -24.188 -13.898 1 95.19 299 PRO B C 1
ATOM 6689 O O . PRO B 1 299 ? -14.273 -23.75 -14.766 1 95.19 299 PRO B O 1
ATOM 6692 N N . GLY B 1 300 ? -14.75 -24.141 -12.617 1 95.94 300 GLY B N 1
ATOM 6693 C CA . GLY B 1 300 ? -13.562 -23.438 -12.148 1 95.94 300 GLY B CA 1
ATOM 6694 C C . GLY B 1 300 ? -12.266 -24.078 -12.609 1 95.94 300 GLY B C 1
ATOM 6695 O O . GLY B 1 300 ? -11.227 -23.422 -12.688 1 95.94 300 GLY B O 1
ATOM 6696 N N . ALA B 1 301 ? -12.336 -25.359 -12.977 1 97.06 301 ALA B N 1
ATOM 6697 C CA . ALA B 1 301 ? -11.164 -26.078 -13.469 1 97.06 301 ALA B CA 1
ATOM 6698 C C . ALA B 1 301 ? -10.68 -25.484 -14.789 1 97.06 301 ALA B C 1
ATOM 6700 O O . ALA B 1 301 ? -9.477 -25.484 -15.078 1 97.06 301 ALA B O 1
ATOM 6701 N N . TRP B 1 302 ? -11.578 -24.922 -15.5 1 95.88 302 TRP B N 1
ATOM 6702 C CA . TRP B 1 302 ? -11.242 -24.344 -16.781 1 95.88 302 TRP B CA 1
ATOM 6703 C C . TRP B 1 302 ? -10.289 -23.156 -16.609 1 95.88 302 TRP B C 1
ATOM 6705 O O . TRP B 1 302 ? -9.406 -22.938 -17.453 1 95.88 302 TRP B O 1
ATOM 6715 N N . GLY B 1 303 ? -10.461 -22.422 -15.531 1 96 303 GLY B N 1
ATOM 6716 C CA . GLY B 1 303 ? -9.586 -21.281 -15.289 1 96 303 GLY B CA 1
ATOM 6717 C C . GLY B 1 303 ? -8.117 -21.656 -15.273 1 96 303 GLY B C 1
ATOM 6718 O O . GLY B 1 303 ? -7.273 -20.906 -15.766 1 96 303 GLY B O 1
ATOM 6719 N N . LEU B 1 304 ? -7.809 -22.781 -14.758 1 97.81 304 LEU B N 1
ATOM 6720 C CA . LEU B 1 304 ? -6.43 -23.25 -14.719 1 97.81 304 LEU B CA 1
ATOM 6721 C C . LEU B 1 304 ? -6.055 -23.938 -16.031 1 97.81 304 LEU B C 1
ATOM 6723 O O . LEU B 1 304 ? -4.941 -23.781 -16.531 1 97.81 304 LEU B O 1
ATOM 6727 N N . THR B 1 305 ? -7.02 -24.656 -16.625 1 97.12 305 THR B N 1
ATOM 6728 C CA . THR B 1 305 ? -6.773 -25.375 -17.875 1 97.12 305 THR B CA 1
ATOM 6729 C C . THR B 1 305 ? -6.406 -24.422 -19 1 97.12 305 THR B C 1
ATOM 6731 O O . THR B 1 305 ? -5.449 -24.656 -19.734 1 97.12 305 THR B O 1
ATOM 6734 N N . ARG B 1 306 ? -7.152 -23.391 -19.062 1 95.44 306 ARG B N 1
ATOM 6735 C CA . ARG B 1 306 ? -6.906 -22.422 -20.141 1 95.44 306 ARG B CA 1
ATOM 6736 C C . ARG B 1 306 ? -5.52 -21.797 -20 1 95.44 306 ARG B C 1
ATOM 6738 O O . ARG B 1 306 ? -4.859 -21.531 -21.016 1 95.44 306 ARG B O 1
ATOM 6745 N N . GLU B 1 307 ? -5.125 -21.609 -18.766 1 95.31 307 GLU B N 1
ATOM 6746 C CA . GLU B 1 307 ? -3.807 -21.016 -18.547 1 95.31 307 GLU B CA 1
ATOM 6747 C C . GLU B 1 307 ? -2.695 -22 -18.922 1 95.31 307 GLU B C 1
ATOM 6749 O O . GLU B 1 307 ? -1.66 -21.594 -19.453 1 95.31 307 GLU B O 1
ATOM 6754 N N . PHE B 1 308 ? -2.914 -23.234 -18.594 1 96.44 308 PHE B N 1
ATOM 6755 C CA . PHE B 1 308 ? -1.955 -24.25 -19.016 1 96.44 308 PHE B CA 1
ATOM 6756 C C . PHE B 1 308 ? -1.824 -24.281 -20.531 1 96.44 308 PHE B C 1
ATOM 6758 O O . PHE B 1 308 ? -0.713 -24.281 -21.062 1 96.44 308 PHE B O 1
ATOM 6765 N N . LEU B 1 309 ? -2.926 -24.359 -21.219 1 95.94 309 LEU B N 1
ATOM 6766 C CA . LEU B 1 309 ? -2.939 -24.453 -22.672 1 95.94 309 LEU B CA 1
ATOM 6767 C C . LEU B 1 309 ? -2.227 -23.25 -23.297 1 95.94 309 LEU B C 1
ATOM 6769 O O . LEU B 1 309 ? -1.504 -23.406 -24.281 1 95.94 309 LEU B O 1
ATOM 6773 N N . HIS B 1 310 ? -2.479 -22.188 -22.672 1 93.12 310 HIS B N 1
ATOM 6774 C CA . HIS B 1 310 ? -1.831 -20.984 -23.188 1 93.12 310 HIS B CA 1
ATOM 6775 C C . HIS B 1 310 ? -0.315 -21.078 -23.047 1 93.12 310 HIS B C 1
ATOM 6777 O O . HIS B 1 310 ? 0.415 -20.766 -24 1 93.12 310 HIS B O 1
ATOM 6783 N N . MET B 1 311 ? 0.13 -21.469 -21.906 1 92.31 311 MET B N 1
ATOM 6784 C CA . MET B 1 311 ? 1.566 -21.609 -21.703 1 92.31 311 MET B CA 1
ATOM 6785 C C . MET B 1 311 ? 2.146 -22.688 -22.594 1 92.31 311 MET B C 1
ATOM 6787 O O . MET B 1 311 ? 3.254 -22.547 -23.125 1 92.31 311 MET B O 1
ATOM 6791 N N . TRP B 1 312 ? 1.439 -23.734 -22.766 1 93.81 312 TRP B N 1
ATOM 6792 C CA . TRP B 1 312 ? 1.849 -24.844 -23.625 1 93.81 312 TRP B CA 1
ATOM 6793 C C . TRP B 1 312 ? 2.094 -24.359 -25.062 1 93.81 312 TRP B C 1
ATOM 6795 O O . TRP B 1 312 ? 3.127 -24.672 -25.656 1 93.81 312 TRP B O 1
ATOM 6805 N N . GLN B 1 313 ? 1.161 -23.594 -25.516 1 92.12 313 GLN B N 1
ATOM 6806 C CA . GLN B 1 313 ? 1.275 -23.062 -26.875 1 92.12 313 GLN B CA 1
ATOM 6807 C C . GLN B 1 313 ? 2.389 -22.031 -26.984 1 92.12 313 GLN B C 1
ATOM 6809 O O . GLN B 1 313 ? 3.113 -21.984 -27.969 1 92.12 313 GLN B O 1
ATOM 6814 N N . ARG B 1 314 ? 2.434 -21.281 -26 1 86.25 314 ARG B N 1
ATOM 6815 C CA . ARG B 1 314 ? 3.471 -20.25 -25.969 1 86.25 314 ARG B CA 1
ATOM 6816 C C . ARG B 1 314 ? 4.859 -20.875 -26.016 1 86.25 314 ARG B C 1
ATOM 6818 O O . ARG B 1 314 ? 5.785 -20.297 -26.594 1 86.25 314 ARG B O 1
ATOM 6825 N N . ASN B 1 315 ? 4.977 -22 -25.422 1 86.06 315 ASN B N 1
ATOM 6826 C CA . ASN B 1 315 ? 6.254 -22.703 -25.391 1 86.06 315 ASN B CA 1
ATOM 6827 C C . ASN B 1 315 ? 6.453 -23.562 -26.625 1 86.06 315 ASN B C 1
ATOM 6829 O O . ASN B 1 315 ? 7.312 -24.453 -26.641 1 86.06 315 ASN B O 1
ATOM 6833 N N . GLY B 1 316 ? 5.594 -23.422 -27.641 1 85.88 316 GLY B N 1
ATOM 6834 C CA . GLY B 1 316 ? 5.773 -24.078 -28.922 1 85.88 316 GLY B CA 1
ATOM 6835 C C . GLY B 1 316 ? 4.965 -25.359 -29.062 1 85.88 316 GLY B C 1
ATOM 6836 O O . GLY B 1 316 ? 5.082 -26.062 -30.062 1 85.88 316 GLY B O 1
ATOM 6837 N N . GLY B 1 317 ? 4.184 -25.578 -28.062 1 90 317 GLY B N 1
ATOM 6838 C CA . GLY B 1 317 ? 3.359 -26.781 -28.125 1 90 317 GLY B CA 1
ATOM 6839 C C . GLY B 1 317 ? 2.166 -26.625 -29.062 1 90 317 GLY B C 1
ATOM 6840 O O . GLY B 1 317 ? 1.663 -25.516 -29.25 1 90 317 GLY B O 1
ATOM 6841 N N . GLN B 1 318 ? 1.779 -27.688 -29.578 1 89.88 318 GLN B N 1
ATOM 6842 C CA . GLN B 1 318 ? 0.593 -27.719 -30.422 1 89.88 318 GLN B CA 1
ATOM 6843 C C . GLN B 1 318 ? -0.577 -28.391 -29.719 1 89.88 318 GLN B C 1
ATOM 6845 O O . GLN B 1 318 ? -0.375 -29.266 -28.875 1 89.88 318 GLN B O 1
ATOM 6850 N N . LEU B 1 319 ? -1.722 -27.906 -30.078 1 90 319 LEU B N 1
ATOM 6851 C CA . LEU B 1 319 ? -2.928 -28.531 -29.562 1 90 319 LEU B CA 1
ATOM 6852 C C . LEU B 1 319 ? -3.518 -29.5 -30.578 1 90 319 LEU B C 1
ATOM 6854 O O . LEU B 1 319 ? -3.66 -29.172 -31.75 1 90 319 LEU B O 1
ATOM 6858 N N . MET B 1 320 ? -3.816 -30.578 -30.047 1 82.12 320 MET B N 1
ATOM 6859 C CA . MET B 1 320 ? -4.332 -31.625 -30.922 1 82.12 320 MET B CA 1
ATOM 6860 C C . MET B 1 320 ? -5.824 -31.438 -31.172 1 82.12 320 MET B C 1
ATOM 6862 O O . MET B 1 320 ? -6.363 -31.953 -32.156 1 82.12 320 MET B O 1
ATOM 6866 N N . GLN B 1 321 ? -6.488 -30.766 -30.266 1 82.69 321 GLN B N 1
ATOM 6867 C CA . GLN B 1 321 ? -7.934 -30.547 -30.328 1 82.69 321 GLN B CA 1
ATOM 6868 C C . GLN B 1 321 ? -8.281 -29.062 -30.266 1 82.69 321 GLN B C 1
ATOM 6870 O O . GLN B 1 321 ? -7.441 -28.25 -29.891 1 82.69 321 GLN B O 1
ATOM 6875 N N . GLU B 1 322 ? -9.555 -28.938 -30.609 1 86 322 GLU B N 1
ATOM 6876 C CA . GLU B 1 322 ? -10.07 -27.594 -30.438 1 86 322 GLU B CA 1
ATOM 6877 C C . GLU B 1 322 ? -10.203 -27.219 -28.969 1 86 322 GLU B C 1
ATOM 6879 O O . GLU B 1 322 ? -10.367 -28.094 -28.125 1 86 322 GLU B O 1
ATOM 6884 N N . ARG B 1 323 ? -10.156 -26.078 -28.719 1 86 323 ARG B N 1
ATOM 6885 C CA . ARG B 1 323 ? -10.125 -25.562 -27.344 1 86 323 ARG B CA 1
ATOM 6886 C C . ARG B 1 323 ? -11.352 -26.016 -26.562 1 86 323 ARG B C 1
ATOM 6888 O O . ARG B 1 323 ? -11.266 -26.266 -25.359 1 86 323 ARG B O 1
ATOM 6895 N N . ASP B 1 324 ? -12.43 -26.156 -27.25 1 87.38 324 ASP B N 1
ATOM 6896 C CA . ASP B 1 324 ? -13.672 -26.531 -26.578 1 87.38 324 ASP B CA 1
ATOM 6897 C C . ASP B 1 324 ? -13.594 -27.969 -26.047 1 87.38 324 ASP B C 1
ATOM 6899 O O . ASP B 1 324 ? -14.305 -28.312 -25.109 1 87.38 324 ASP B O 1
ATOM 6903 N N . TYR B 1 325 ? -12.742 -28.703 -26.641 1 91.69 325 TYR B N 1
ATOM 6904 C CA . TYR B 1 325 ? -12.508 -30.094 -26.219 1 91.69 325 TYR B CA 1
ATOM 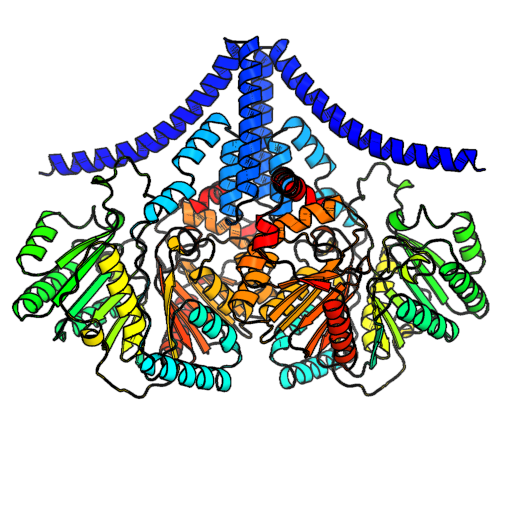6905 C C . TYR B 1 325 ? -12 -30.141 -24.781 1 91.69 325 TYR B C 1
ATOM 6907 O O . TYR B 1 325 ? -12.305 -31.078 -24.047 1 91.69 325 TYR B O 1
ATOM 6915 N N . TYR B 1 326 ? -11.352 -29.141 -24.359 1 93.75 326 TYR B N 1
ATOM 6916 C CA . TYR B 1 326 ? -10.664 -29.156 -23.078 1 93.75 326 TYR B CA 1
ATOM 6917 C C . TYR B 1 326 ? -11.531 -28.547 -21.984 1 93.75 326 TYR B C 1
ATOM 6919 O O . TYR B 1 326 ? -11.109 -28.453 -20.828 1 93.75 326 TYR B O 1
ATOM 6927 N N . ARG B 1 327 ? -12.734 -28.125 -22.312 1 90.94 327 ARG B N 1
ATOM 6928 C CA . ARG B 1 327 ? -13.633 -27.5 -21.344 1 90.94 327 ARG B CA 1
ATOM 6929 C C . ARG B 1 327 ? -14.383 -28.531 -20.531 1 90.94 327 ARG B C 1
ATOM 6931 O O . ARG B 1 327 ? -14.539 -29.672 -20.969 1 90.94 327 ARG B O 1
ATOM 6938 N N . PRO B 1 328 ? -14.742 -28.047 -19.359 1 85.25 328 PRO B N 1
ATOM 6939 C CA . PRO B 1 328 ? -15.5 -29 -18.531 1 85.25 328 PRO B CA 1
ATOM 6940 C C . PRO B 1 328 ? -16.844 -29.375 -19.156 1 85.25 328 PRO B C 1
ATOM 6942 O O . PRO B 1 328 ? -17.5 -28.547 -19.797 1 85.25 328 PRO B O 1
ATOM 6945 N N . HIS B 1 329 ? -17.203 -30.609 -18.844 1 75.19 329 HIS B N 1
ATOM 6946 C CA . HIS B 1 329 ? -18.469 -31.109 -19.375 1 75.19 329 HIS B CA 1
ATOM 6947 C C . HIS B 1 329 ? -19.453 -31.406 -18.234 1 75.19 329 HIS B C 1
ATOM 6949 O O . HIS B 1 329 ? -20.625 -31.688 -18.5 1 75.19 329 HIS B O 1
ATOM 6955 N N . ASP B 1 330 ? -18.969 -31.188 -17.062 1 74.44 330 ASP B N 1
ATOM 6956 C CA . ASP B 1 330 ? -19.812 -31.578 -15.93 1 74.44 330 ASP B CA 1
ATOM 6957 C C . ASP B 1 330 ? -20.422 -30.344 -15.258 1 74.44 330 ASP B C 1
ATOM 6959 O O . ASP B 1 330 ? -19.781 -29.297 -15.172 1 74.44 330 ASP B O 1
ATOM 6963 N N . HIS B 1 331 ? -21.766 -30.469 -15.07 1 78 331 HIS B N 1
ATOM 6964 C CA . HIS B 1 331 ? -22.469 -29.438 -14.312 1 78 331 HIS B CA 1
ATOM 6965 C C . HIS B 1 331 ? -22.75 -29.906 -12.891 1 78 331 HIS B C 1
ATOM 6967 O O . HIS B 1 331 ? -23.188 -31.031 -12.672 1 78 331 HIS B O 1
ATOM 6973 N N . ARG B 1 332 ? -22.188 -29.156 -11.898 1 83.5 332 ARG B N 1
ATOM 6974 C CA . ARG B 1 332 ? -22.516 -29.422 -10.5 1 83.5 332 ARG B CA 1
ATOM 6975 C C . ARG B 1 332 ? -22.828 -28.141 -9.742 1 83.5 332 ARG B C 1
ATOM 6977 O O . ARG B 1 332 ? -22.375 -27.062 -10.125 1 83.5 332 ARG B O 1
ATOM 6984 N N . GLU B 1 333 ? -23.797 -28.344 -8.812 1 89.19 333 GLU B N 1
ATOM 6985 C CA . GLU B 1 333 ? -24.094 -27.219 -7.93 1 89.19 333 GLU B CA 1
ATOM 6986 C C . GLU B 1 333 ? -23.156 -27.203 -6.73 1 89.19 333 GLU B C 1
ATOM 6988 O O . GLU B 1 333 ? -22.891 -28.234 -6.117 1 89.19 333 GLU B O 1
ATOM 6993 N N . ALA B 1 334 ? -22.547 -26.125 -6.562 1 92.75 334 ALA B N 1
ATOM 6994 C CA . ALA B 1 334 ? -21.625 -25.969 -5.434 1 92.75 334 ALA B CA 1
ATOM 6995 C C . ALA B 1 334 ? -21.719 -24.547 -4.867 1 92.75 334 ALA B C 1
ATOM 6997 O O . ALA B 1 334 ? -22.047 -23.609 -5.59 1 92.75 334 ALA B O 1
ATOM 6998 N N . ALA B 1 335 ? -21.422 -24.453 -3.605 1 94.75 335 ALA B N 1
ATOM 6999 C CA . ALA B 1 335 ? -21.5 -23.172 -2.926 1 94.75 335 ALA B CA 1
ATOM 7000 C C . ALA B 1 335 ? -20.25 -22.328 -3.191 1 94.75 335 ALA B C 1
ATOM 7002 O O . ALA B 1 335 ? -19.172 -22.875 -3.377 1 94.75 335 ALA B O 1
ATOM 7003 N N . GLY B 1 336 ? -20.5 -21.031 -3.238 1 97.38 336 GLY B N 1
ATOM 7004 C CA . GLY B 1 336 ? -19.391 -20.094 -3.297 1 97.38 336 GLY B CA 1
ATOM 7005 C C . GLY B 1 336 ? -18.859 -19.891 -4.703 1 97.38 336 GLY B C 1
ATOM 7006 O O . GLY B 1 336 ? -19.562 -20.141 -5.684 1 97.38 336 GLY B O 1
ATOM 7007 N N . PHE B 1 337 ? -17.656 -19.234 -4.785 1 98.56 337 PHE B N 1
ATOM 7008 C CA . PHE B 1 337 ? -17.047 -18.859 -6.055 1 98.56 337 PHE B CA 1
ATOM 7009 C C . PHE B 1 337 ? -15.539 -19.094 -6.023 1 98.56 337 PHE B C 1
ATOM 7011 O O . PHE B 1 337 ? -14.922 -19.078 -4.953 1 98.56 337 PHE B O 1
ATOM 7018 N N . CYS B 1 338 ? -15 -19.391 -7.137 1 98.44 338 CYS B N 1
ATOM 7019 C CA . CYS B 1 338 ? -13.555 -19.453 -7.262 1 98.44 338 CYS B CA 1
ATOM 7020 C C . CYS B 1 338 ? -13.086 -18.672 -8.492 1 98.44 338 CYS B C 1
ATOM 7022 O O . CYS B 1 338 ? -13.82 -18.547 -9.469 1 98.44 338 CYS B O 1
ATOM 7024 N N . GLN B 1 339 ? -11.906 -18.141 -8.477 1 98.75 339 GLN B N 1
ATOM 7025 C CA . GLN B 1 339 ? -11.344 -17.312 -9.539 1 98.75 339 GLN B CA 1
ATOM 7026 C C . GLN B 1 339 ? -9.859 -17.625 -9.734 1 98.75 339 GLN B C 1
ATOM 7028 O O . GLN B 1 339 ? -9 -16.938 -9.172 1 98.75 339 GLN B O 1
ATOM 7033 N N . PRO B 1 340 ? -9.578 -18.641 -10.539 1 98.56 340 PRO B N 1
ATOM 7034 C CA . PRO B 1 340 ? -8.188 -18.969 -10.852 1 98.56 340 PRO B CA 1
ATOM 7035 C C . PRO B 1 340 ? -7.484 -17.859 -11.648 1 98.56 340 PRO B C 1
ATOM 7037 O O . PRO B 1 340 ? -8.117 -17.172 -12.453 1 98.56 340 PRO B O 1
ATOM 7040 N N . PHE B 1 341 ? -6.184 -17.672 -11.375 1 97.94 341 PHE B N 1
ATOM 7041 C CA . PHE B 1 341 ? -5.41 -16.672 -12.109 1 97.94 341 PHE B CA 1
ATOM 7042 C C . PHE B 1 341 ? -3.941 -17.078 -12.18 1 97.94 341 PHE B C 1
ATOM 7044 O O . PHE B 1 341 ? -3.512 -18 -11.492 1 97.94 341 PHE B O 1
ATOM 7051 N N . VAL B 1 342 ? -3.219 -16.469 -13.055 1 96.81 342 VAL B N 1
ATOM 7052 C CA . VAL B 1 342 ? -1.772 -16.625 -13.172 1 96.81 342 VAL B CA 1
ATOM 7053 C C . VAL B 1 342 ? -1.097 -15.258 -13.141 1 96.81 342 VAL B C 1
ATOM 7055 O O . VAL B 1 342 ? -1.762 -14.227 -13.266 1 96.81 342 VAL B O 1
ATOM 7058 N N . ASP B 1 343 ? 0.1 -15.273 -12.789 1 94.94 343 ASP B N 1
ATOM 7059 C CA . ASP B 1 343 ? 0.949 -14.094 -12.828 1 94.94 343 ASP B CA 1
ATOM 7060 C C . ASP B 1 343 ? 2.316 -14.414 -13.422 1 94.94 343 ASP B C 1
ATOM 7062 O O . ASP B 1 343 ? 2.691 -15.578 -13.531 1 94.94 343 ASP B O 1
ATOM 7066 N N . GLY B 1 344 ? 2.92 -13.32 -13.891 1 89.25 344 GLY B N 1
ATOM 7067 C CA . GLY B 1 344 ? 4.25 -13.484 -14.453 1 89.25 344 GLY B CA 1
ATOM 7068 C C . GLY B 1 344 ? 4.867 -12.18 -14.922 1 89.25 344 GLY B C 1
ATOM 7069 O O . GLY B 1 344 ? 4.211 -11.133 -14.898 1 89.25 344 GLY B O 1
ATOM 7070 N N . PRO B 1 345 ? 6.062 -12.219 -15.273 1 81.81 345 PRO B N 1
ATOM 7071 C CA . PRO B 1 345 ? 6.801 -11.016 -15.656 1 81.81 345 PRO B CA 1
ATOM 7072 C C . PRO B 1 345 ? 6.215 -10.328 -16.891 1 81.81 345 PRO B C 1
ATOM 7074 O O . PRO B 1 345 ? 6.473 -9.148 -17.125 1 81.81 345 PRO B O 1
ATOM 7077 N N . ASP B 1 346 ? 5.414 -11.047 -17.609 1 77.5 346 ASP B N 1
ATOM 7078 C CA . ASP B 1 346 ? 4.793 -10.469 -18.797 1 77.5 346 ASP B CA 1
ATOM 7079 C C . ASP B 1 346 ? 3.811 -9.367 -18.406 1 77.5 346 ASP B C 1
ATOM 7081 O O . ASP B 1 346 ? 3.492 -8.5 -19.234 1 77.5 346 ASP B O 1
ATOM 7085 N N . ASN B 1 347 ? 3.398 -9.422 -17.219 1 77.12 347 ASN B N 1
ATOM 7086 C CA . ASN B 1 347 ? 2.406 -8.453 -16.766 1 77.12 347 ASN B CA 1
ATOM 7087 C C . ASN B 1 347 ? 3.061 -7.238 -16.109 1 77.12 347 ASN B C 1
ATOM 7089 O O . ASN B 1 347 ? 2.379 -6.277 -15.75 1 77.12 347 ASN B O 1
ATOM 7093 N N . ASN B 1 348 ? 4.371 -7.254 -16.062 1 69.69 348 ASN B N 1
ATOM 7094 C CA . ASN B 1 348 ? 5.031 -6.125 -15.422 1 69.69 348 ASN B CA 1
ATOM 7095 C C . ASN B 1 348 ? 4.746 -4.816 -16.156 1 69.69 348 ASN B C 1
ATOM 7097 O O . ASN B 1 348 ? 4.672 -4.789 -17.391 1 69.69 348 ASN B O 1
ATOM 7101 N N . PRO B 1 349 ? 4.422 -3.803 -15.398 1 69.19 349 PRO B N 1
ATOM 7102 C CA . PRO B 1 349 ? 4.742 -3.641 -13.977 1 69.19 349 PRO B CA 1
ATOM 7103 C C . PRO B 1 349 ? 3.596 -4.059 -13.062 1 69.19 349 PRO B C 1
ATOM 7105 O O . PRO B 1 349 ? 3.707 -3.953 -11.836 1 69.19 349 PRO B O 1
ATOM 7108 N N . ILE B 1 350 ? 2.588 -4.574 -13.633 1 76.75 350 ILE B N 1
ATOM 7109 C CA . ILE B 1 350 ? 1.457 -4.996 -12.812 1 76.75 350 ILE B CA 1
ATOM 7110 C C . ILE B 1 350 ? 1.713 -6.402 -12.266 1 76.75 350 ILE B C 1
ATOM 7112 O O . ILE B 1 350 ? 1.974 -7.332 -13.031 1 76.75 350 ILE B O 1
ATOM 7116 N N . SER B 1 351 ? 1.759 -6.512 -10.977 1 88.5 351 SER B N 1
ATOM 7117 C CA . SER B 1 351 ? 1.805 -7.828 -10.352 1 88.5 351 SER B CA 1
ATOM 7118 C C . SER B 1 351 ? 0.434 -8.242 -9.828 1 88.5 351 SER B C 1
ATOM 7120 O O . SER B 1 351 ? 0.052 -7.867 -8.719 1 88.5 351 SER B O 1
ATOM 7122 N N . THR B 1 352 ? -0.174 -9.086 -10.57 1 94.88 352 THR B N 1
ATOM 7123 C CA . THR B 1 352 ? -1.515 -9.539 -10.211 1 94.88 352 THR B CA 1
ATOM 7124 C C . THR B 1 352 ? -1.5 -10.266 -8.867 1 94.88 352 THR B C 1
ATOM 7126 O O . THR B 1 352 ? -2.389 -10.07 -8.039 1 94.88 352 THR B O 1
ATOM 7129 N N . ALA B 1 353 ? -0.499 -11.078 -8.68 1 96.62 353 ALA B N 1
ATOM 7130 C CA . ALA B 1 353 ? -0.417 -11.852 -7.445 1 96.62 353 ALA B CA 1
ATOM 7131 C C . ALA B 1 353 ? -0.249 -10.938 -6.234 1 96.62 353 ALA B C 1
ATOM 7133 O O . ALA B 1 353 ? -0.924 -11.109 -5.219 1 96.62 353 ALA B O 1
ATOM 7134 N N . GLU B 1 354 ? 0.628 -10 -6.328 1 95.5 354 GLU B N 1
ATOM 7135 C CA . GLU B 1 354 ? 0.826 -9.039 -5.246 1 95.5 354 GLU B CA 1
ATOM 7136 C C . GLU B 1 354 ? -0.454 -8.266 -4.953 1 95.5 354 GLU B C 1
ATOM 7138 O O . GLU B 1 354 ? -0.812 -8.062 -3.791 1 95.5 354 GLU B O 1
ATOM 7143 N N . ASP B 1 355 ? -1.116 -7.84 -6.031 1 96.38 355 ASP B N 1
ATOM 7144 C CA . ASP B 1 355 ? -2.354 -7.082 -5.883 1 96.38 355 ASP B CA 1
ATOM 7145 C C . ASP B 1 355 ? -3.434 -7.922 -5.203 1 96.38 355 ASP B C 1
ATOM 7147 O O . ASP B 1 355 ? -4.215 -7.406 -4.402 1 96.38 355 ASP B O 1
ATOM 7151 N N . VAL B 1 356 ? -3.471 -9.164 -5.523 1 98.19 356 VAL B N 1
ATOM 7152 C CA . VAL B 1 356 ? -4.441 -10.055 -4.895 1 98.19 356 VAL B CA 1
ATOM 7153 C C . VAL B 1 356 ? -4.199 -10.094 -3.387 1 98.19 356 VAL B C 1
ATOM 7155 O O . VAL B 1 356 ? -5.137 -9.953 -2.598 1 98.19 356 VAL B O 1
ATOM 7158 N N . PHE B 1 357 ? -2.951 -10.273 -3.01 1 98.5 357 PHE B N 1
ATOM 7159 C CA . PHE B 1 357 ? -2.617 -10.289 -1.591 1 98.5 357 PHE B CA 1
ATOM 7160 C C . PHE B 1 357 ? -3.004 -8.977 -0.927 1 98.5 357 PHE B C 1
ATOM 7162 O O . PHE B 1 357 ? -3.605 -8.969 0.149 1 98.5 357 PHE B O 1
ATOM 7169 N N . LEU B 1 358 ? -2.691 -7.902 -1.599 1 97.88 358 LEU B N 1
ATOM 7170 C CA . LEU B 1 358 ? -2.99 -6.582 -1.05 1 97.88 358 LEU B CA 1
ATOM 7171 C C . LEU B 1 358 ? -4.492 -6.395 -0.875 1 97.88 358 LEU B C 1
ATOM 7173 O O . LEU B 1 358 ? -4.941 -5.863 0.145 1 97.88 358 LEU B O 1
ATOM 7177 N N . HIS B 1 359 ? -5.273 -6.809 -1.867 1 98.06 359 HIS B N 1
ATOM 7178 C CA . HIS B 1 359 ? -6.727 -6.719 -1.754 1 98.06 359 HIS B CA 1
ATOM 7179 C C . HIS B 1 359 ? -7.234 -7.531 -0.569 1 98.06 359 HIS B C 1
ATOM 7181 O O . HIS B 1 359 ? -8.094 -7.066 0.184 1 98.06 359 HIS B O 1
ATOM 7187 N N . LEU B 1 360 ? -6.707 -8.719 -0.388 1 98.62 360 LEU B N 1
ATOM 7188 C CA . LEU B 1 360 ? -7.152 -9.602 0.687 1 98.62 360 LEU B CA 1
ATOM 7189 C C . LEU B 1 360 ? -6.797 -9.016 2.049 1 98.62 360 LEU B C 1
ATOM 7191 O O . LEU B 1 360 ? -7.551 -9.18 3.014 1 98.62 360 LEU B O 1
ATOM 7195 N N . ILE B 1 361 ? -5.691 -8.352 2.135 1 98.44 361 ILE B N 1
ATOM 7196 C CA . ILE B 1 361 ? -5.234 -7.758 3.387 1 98.44 361 ILE B CA 1
ATOM 7197 C C . ILE B 1 361 ? -6.008 -6.469 3.662 1 98.44 361 ILE B C 1
ATOM 7199 O O . ILE B 1 361 ? -6.527 -6.273 4.762 1 98.44 361 ILE B O 1
ATOM 7203 N N . ASN B 1 362 ? -6.121 -5.633 2.643 1 97 362 ASN B N 1
ATOM 7204 C CA . ASN B 1 362 ? -6.672 -4.293 2.82 1 97 362 ASN B CA 1
ATOM 7205 C C . ASN B 1 362 ? -8.18 -4.332 3.047 1 97 362 ASN B C 1
ATOM 7207 O O . ASN B 1 362 ? -8.742 -3.434 3.68 1 97 362 ASN B O 1
ATOM 7211 N N . ASN B 1 363 ? -8.82 -5.379 2.602 1 95.56 363 ASN B N 1
ATOM 7212 C CA . ASN B 1 363 ? -10.273 -5.43 2.717 1 95.56 363 ASN B CA 1
ATOM 7213 C C . ASN B 1 363 ? -10.711 -6.352 3.852 1 95.56 363 ASN B C 1
ATOM 7215 O O . ASN B 1 363 ? -11.914 -6.527 4.086 1 95.56 363 ASN B O 1
ATOM 7219 N N . ALA B 1 364 ? -9.766 -6.945 4.566 1 96.62 364 ALA B N 1
ATOM 7220 C CA . ALA B 1 364 ? -10.102 -7.758 5.734 1 96.62 364 ALA B CA 1
ATOM 7221 C C . ALA B 1 364 ? -10.633 -6.895 6.871 1 96.62 364 ALA B C 1
ATOM 7223 O O . ALA B 1 364 ? -10.133 -5.789 7.105 1 96.62 364 ALA B O 1
ATOM 7224 N N . ARG B 1 365 ? -11.578 -7.43 7.633 1 94.31 365 ARG B N 1
ATOM 7225 C CA . ARG B 1 365 ? -12.188 -6.664 8.711 1 94.31 365 ARG B CA 1
ATOM 7226 C C . ARG B 1 365 ? -11.891 -7.293 10.07 1 94.31 365 ARG B C 1
ATOM 7228 O O . ARG B 1 365 ? -11.914 -6.613 11.094 1 94.31 365 ARG B O 1
ATOM 7235 N N . ARG B 1 366 ? -11.672 -8.578 10.062 1 96.56 366 ARG B N 1
ATOM 7236 C CA . ARG B 1 366 ? -11.539 -9.281 11.336 1 96.56 366 ARG B CA 1
ATOM 7237 C C . ARG B 1 366 ? -10.18 -9.961 11.438 1 96.56 366 ARG B C 1
ATOM 7239 O O . ARG B 1 366 ? -9.5 -9.859 12.461 1 96.56 366 ARG B O 1
ATOM 7246 N N . SER B 1 367 ? -9.836 -10.672 10.336 1 98.38 367 SER B N 1
ATOM 7247 C CA . SER B 1 367 ? -8.594 -11.43 10.438 1 98.38 367 SER B CA 1
ATOM 7248 C C . SER B 1 367 ? -7.98 -11.672 9.062 1 98.38 367 SER B C 1
ATOM 7250 O O . SER B 1 367 ? -8.695 -11.734 8.062 1 98.38 367 SER B O 1
ATOM 7252 N N . VAL B 1 368 ? -6.68 -11.75 9.016 1 98.75 368 VAL B N 1
ATOM 7253 C CA . VAL B 1 368 ? -5.895 -12.172 7.859 1 98.75 368 VAL B CA 1
ATOM 7254 C C . VAL B 1 368 ? -4.793 -13.133 8.305 1 98.75 368 VAL B C 1
ATOM 7256 O O . VAL B 1 368 ? -3.922 -12.758 9.094 1 98.75 368 VAL B O 1
ATOM 7259 N N . HIS B 1 369 ? -4.84 -14.375 7.887 1 98.88 369 HIS B N 1
ATOM 7260 C CA . HIS B 1 369 ? -3.832 -15.383 8.195 1 98.88 369 HIS B CA 1
ATOM 7261 C C . HIS B 1 369 ? -3.092 -15.828 6.938 1 98.88 369 HIS B C 1
ATOM 7263 O O . HIS B 1 369 ? -3.719 -16.234 5.957 1 98.88 369 HIS B O 1
ATOM 7269 N N . ILE B 1 370 ? -1.769 -15.711 6.973 1 98.88 370 ILE B N 1
ATOM 7270 C CA . ILE B 1 370 ? -0.957 -15.953 5.785 1 98.88 370 ILE B CA 1
ATOM 7271 C C . ILE B 1 370 ? 0.086 -17.031 6.082 1 98.88 370 ILE B C 1
ATOM 7273 O O . ILE B 1 370 ? 0.767 -16.969 7.109 1 98.88 370 ILE B O 1
ATOM 7277 N N . THR B 1 371 ? 0.203 -18.016 5.27 1 98.75 371 THR B N 1
ATOM 7278 C CA . THR B 1 371 ? 1.313 -18.969 5.301 1 98.75 371 THR B CA 1
ATOM 7279 C C . THR B 1 371 ? 2.244 -18.75 4.113 1 98.75 371 THR B C 1
ATOM 7281 O O . THR B 1 371 ? 1.783 -18.578 2.98 1 98.75 371 THR B O 1
ATOM 7284 N N . THR B 1 372 ? 3.482 -18.703 4.285 1 98.44 372 THR B N 1
ATOM 7285 C CA . THR B 1 372 ? 4.461 -18.547 3.217 1 98.44 372 THR B CA 1
ATOM 7286 C C . THR B 1 372 ? 5.828 -19.062 3.654 1 98.44 372 THR B C 1
ATOM 7288 O O . THR B 1 372 ? 6.219 -18.906 4.812 1 98.44 372 THR B O 1
ATOM 7291 N N . PRO B 1 373 ? 6.586 -19.656 2.801 1 97.56 373 PRO B N 1
ATOM 7292 C CA . PRO B 1 373 ? 7.926 -20.125 3.154 1 97.56 373 PRO B CA 1
ATOM 7293 C C . PRO B 1 373 ? 8.953 -19 3.197 1 97.56 373 PRO B C 1
ATOM 7295 O O . PRO B 1 373 ? 9.984 -19.125 3.857 1 97.56 373 PRO B O 1
ATOM 7298 N N . TYR B 1 374 ? 8.68 -17.938 2.465 1 96.12 374 TYR B N 1
ATOM 7299 C CA . TYR B 1 374 ? 9.617 -16.828 2.363 1 96.12 374 TYR B CA 1
ATOM 7300 C C . TYR B 1 374 ? 8.914 -15.492 2.604 1 96.12 374 TYR B C 1
ATOM 7302 O O . TYR B 1 374 ? 7.797 -15.281 2.129 1 96.12 374 TYR B O 1
ATOM 7310 N N . LEU B 1 375 ? 9.57 -14.664 3.334 1 95.81 375 LEU B N 1
ATOM 7311 C CA . LEU B 1 375 ? 9.062 -13.32 3.594 1 95.81 375 LEU B CA 1
ATOM 7312 C C . LEU B 1 375 ? 10.078 -12.266 3.156 1 95.81 375 LEU B C 1
ATOM 7314 O O . LEU B 1 375 ? 10.992 -11.93 3.91 1 95.81 375 LEU B O 1
ATOM 7318 N N . ALA B 1 376 ? 9.914 -11.75 2.004 1 92.75 376 ALA B N 1
ATOM 7319 C CA . ALA B 1 376 ? 10.664 -10.625 1.446 1 92.75 376 ALA B CA 1
ATOM 7320 C C . ALA B 1 376 ? 9.727 -9.617 0.786 1 92.75 376 ALA B C 1
ATOM 7322 O O . ALA B 1 376 ? 9.492 -9.68 -0.423 1 92.75 376 ALA B O 1
ATOM 7323 N N . ILE B 1 377 ? 9.258 -8.703 1.599 1 90.25 377 ILE B N 1
ATOM 7324 C CA . ILE B 1 377 ? 8.156 -7.867 1.146 1 90.25 377 ILE B CA 1
ATOM 7325 C C . ILE B 1 377 ? 8.641 -6.438 0.94 1 90.25 377 ILE B C 1
ATOM 7327 O O . ILE B 1 377 ? 9.508 -5.957 1.674 1 90.25 377 ILE B O 1
ATOM 7331 N N . ASP B 1 378 ? 8.016 -5.797 0.011 1 87.81 378 ASP B N 1
ATOM 7332 C CA . ASP B 1 378 ? 8.289 -4.387 -0.258 1 87.81 378 ASP B CA 1
ATOM 7333 C C . ASP B 1 378 ? 7.367 -3.482 0.552 1 87.81 378 ASP B C 1
ATOM 7335 O O . ASP B 1 378 ? 6.566 -3.965 1.357 1 87.81 378 ASP B O 1
ATOM 7339 N N . GLU B 1 379 ? 7.477 -2.217 0.332 1 88.44 379 GLU B N 1
ATOM 7340 C CA . GLU B 1 379 ? 6.836 -1.209 1.172 1 88.44 379 GLU B CA 1
ATOM 7341 C C . GLU B 1 379 ? 5.316 -1.316 1.102 1 88.44 379 GLU B C 1
ATOM 7343 O O . GLU B 1 379 ? 4.633 -1.209 2.123 1 88.44 379 GLU B O 1
ATOM 7348 N N . PRO B 1 380 ? 4.723 -1.506 -0.098 1 91.94 380 PRO B N 1
ATOM 7349 C CA . PRO B 1 380 ? 3.262 -1.588 -0.138 1 91.94 380 PRO B CA 1
ATOM 7350 C C . PRO B 1 380 ? 2.711 -2.73 0.714 1 91.94 380 PRO B C 1
ATOM 7352 O O . PRO B 1 380 ? 1.717 -2.553 1.422 1 91.94 380 PRO B O 1
ATOM 7355 N N . MET B 1 381 ? 3.383 -3.816 0.659 1 94.88 381 MET B N 1
ATOM 7356 C CA . MET B 1 381 ? 2.943 -4.973 1.431 1 94.88 381 MET B CA 1
ATOM 7357 C C . MET B 1 381 ? 3.16 -4.75 2.924 1 94.88 381 MET B C 1
ATOM 7359 O O . MET B 1 381 ? 2.291 -5.066 3.736 1 94.88 381 MET B O 1
ATOM 7363 N N . ARG B 1 382 ? 4.262 -4.242 3.277 1 93.56 382 ARG B N 1
ATOM 7364 C CA . ARG B 1 382 ? 4.539 -3.918 4.672 1 93.56 382 ARG B CA 1
ATOM 7365 C C . ARG B 1 382 ? 3.5 -2.949 5.23 1 93.56 382 ARG B C 1
ATOM 7367 O O . ARG B 1 382 ? 2.973 -3.158 6.324 1 93.56 382 ARG B O 1
ATOM 7374 N N . GLN B 1 383 ? 3.27 -1.91 4.438 1 93.31 383 GLN B N 1
ATOM 7375 C CA . GLN B 1 383 ? 2.291 -0.905 4.84 1 93.31 383 GLN B CA 1
ATOM 7376 C C . GLN B 1 383 ? 0.909 -1.524 5.02 1 93.31 383 GLN B C 1
ATOM 7378 O O . GLN B 1 383 ? 0.192 -1.188 5.965 1 93.31 383 GLN B O 1
ATOM 7383 N N . ALA B 1 384 ? 0.513 -2.371 4.145 1 96.75 384 ALA B N 1
ATOM 7384 C CA . ALA B 1 384 ? -0.793 -3.021 4.215 1 96.75 384 ALA B CA 1
ATOM 7385 C C . ALA B 1 384 ? -0.915 -3.873 5.477 1 96.75 384 ALA B C 1
ATOM 7387 O O . ALA B 1 384 ? -1.917 -3.797 6.191 1 96.75 384 ALA B O 1
ATOM 7388 N N . LEU B 1 385 ? 0.091 -4.648 5.789 1 97.75 385 LEU B N 1
ATOM 7389 C CA . LEU B 1 385 ? 0.087 -5.516 6.961 1 97.75 385 LEU B CA 1
ATOM 7390 C C . LEU B 1 385 ? 0.049 -4.691 8.242 1 97.75 385 LEU B C 1
ATOM 7392 O O . LEU B 1 385 ? -0.74 -4.977 9.148 1 97.75 385 LEU B O 1
ATOM 7396 N N . CYS B 1 386 ? 0.889 -3.695 8.297 1 95.62 386 CYS B N 1
ATOM 7397 C CA . CYS B 1 386 ? 0.949 -2.842 9.477 1 95.62 386 CYS B CA 1
ATOM 7398 C C . CYS B 1 386 ? -0.375 -2.119 9.695 1 95.62 386 CYS B C 1
ATOM 7400 O O . CYS B 1 386 ? -0.883 -2.07 10.82 1 95.62 386 CYS B O 1
ATOM 7402 N N . SER B 1 387 ? -0.874 -1.613 8.617 1 95.19 387 SER B N 1
ATOM 7403 C CA . SER B 1 387 ? -2.145 -0.901 8.703 1 95.19 387 SER B CA 1
ATOM 7404 C C . SER B 1 387 ? -3.264 -1.823 9.18 1 95.19 387 SER B C 1
ATOM 7406 O O . SER B 1 387 ? -4.109 -1.42 9.977 1 95.19 387 SER B O 1
ATOM 7408 N N . ALA B 1 388 ? -3.291 -3.006 8.68 1 97.25 388 ALA B N 1
ATOM 7409 C CA . ALA B 1 388 ? -4.289 -3.98 9.109 1 97.25 388 ALA B CA 1
ATOM 7410 C C . ALA B 1 388 ? -4.168 -4.266 10.602 1 97.25 388 ALA B C 1
ATOM 7412 O O . ALA B 1 388 ? -5.16 -4.227 11.336 1 97.25 388 ALA B O 1
ATOM 7413 N N . GLY B 1 389 ? -2.977 -4.523 11.055 1 97.31 389 GLY B N 1
ATOM 7414 C CA . GLY B 1 389 ? -2.76 -4.754 12.477 1 97.31 389 GLY B CA 1
ATOM 7415 C C . GLY B 1 389 ? -3.207 -3.592 13.344 1 97.31 389 GLY B C 1
ATOM 7416 O O . GLY B 1 389 ? -3.881 -3.791 14.352 1 97.31 389 GLY B O 1
ATOM 7417 N N . ASP B 1 390 ? -2.896 -2.432 12.898 1 95.19 390 ASP B N 1
ATOM 7418 C CA . ASP B 1 390 ? -3.219 -1.229 13.656 1 95.19 390 ASP B CA 1
ATOM 7419 C C . ASP B 1 390 ? -4.719 -0.953 13.641 1 95.19 390 ASP B C 1
ATOM 7421 O O . ASP B 1 390 ? -5.23 -0.203 14.477 1 95.19 390 ASP B O 1
ATOM 7425 N N . SER B 1 391 ? -5.426 -1.514 12.68 1 95.44 391 SER B N 1
ATOM 7426 C CA . SER B 1 391 ? -6.867 -1.314 12.547 1 95.44 391 SER B CA 1
ATOM 7427 C C . SER B 1 391 ? -7.645 -2.352 13.344 1 95.44 391 SER B C 1
ATOM 7429 O O . SER B 1 391 ? -8.867 -2.438 13.234 1 95.44 391 SER B O 1
ATOM 7431 N N . GLY B 1 392 ? -6.973 -3.223 14.031 1 94.62 392 GLY B N 1
ATOM 7432 C CA . GLY B 1 392 ? -7.633 -4.188 14.898 1 94.62 392 GLY B CA 1
ATOM 7433 C C . GLY B 1 392 ? -7.852 -5.531 14.227 1 94.62 392 GLY B C 1
ATOM 7434 O O . GLY B 1 392 ? -8.461 -6.43 14.812 1 94.62 392 GLY B O 1
ATOM 7435 N N . VAL B 1 393 ? -7.422 -5.688 13.008 1 97.62 393 VAL B N 1
ATOM 7436 C CA . VAL B 1 393 ? -7.496 -6.969 12.32 1 97.62 393 VAL B CA 1
ATOM 7437 C C . VAL B 1 393 ? -6.496 -7.945 12.93 1 97.62 393 VAL B C 1
ATOM 7439 O O . VAL B 1 393 ? -5.359 -7.574 13.234 1 97.62 393 VAL B O 1
ATOM 7442 N N . ASP B 1 394 ? -6.891 -9.164 13.188 1 98.5 394 ASP B N 1
ATOM 7443 C CA . ASP B 1 394 ? -5.977 -10.211 13.648 1 98.5 394 ASP B CA 1
ATOM 7444 C C . ASP B 1 394 ? -5.102 -10.719 12.5 1 98.5 394 ASP B C 1
ATOM 7446 O O . ASP B 1 394 ? -5.488 -11.641 11.781 1 98.5 394 ASP B O 1
ATOM 7450 N N . VAL B 1 395 ? -3.938 -10.109 12.391 1 98.75 395 VAL B N 1
ATOM 7451 C CA . VAL B 1 395 ? -3.021 -10.469 11.312 1 98.75 395 VAL B CA 1
ATOM 7452 C C . VAL B 1 395 ? -2.002 -11.484 11.812 1 98.75 395 VAL B C 1
ATOM 7454 O O . VAL B 1 395 ? -1.246 -11.203 12.75 1 98.75 395 VAL B O 1
ATOM 7457 N N . ARG B 1 396 ? -1.918 -12.664 11.156 1 98.81 396 ARG B N 1
ATOM 7458 C CA . ARG B 1 396 ? -0.96 -13.703 11.516 1 98.81 396 ARG B CA 1
ATOM 7459 C C . ARG B 1 396 ? -0.127 -14.125 10.312 1 98.81 396 ARG B C 1
ATOM 7461 O O . ARG B 1 396 ? -0.671 -14.414 9.242 1 98.81 396 ARG B O 1
ATOM 7468 N N . LEU B 1 397 ? 1.106 -14.047 10.5 1 98.75 397 LEU B N 1
ATOM 7469 C CA . LEU B 1 397 ? 2.059 -14.578 9.531 1 98.75 397 LEU B CA 1
ATOM 7470 C C . LEU B 1 397 ? 2.688 -15.867 10.039 1 98.75 397 LEU B C 1
ATOM 7472 O O . LEU B 1 397 ? 3.346 -15.875 11.078 1 98.75 397 LEU B O 1
ATOM 7476 N N . LEU B 1 398 ? 2.475 -16.938 9.375 1 98.81 398 LEU B N 1
ATOM 7477 C CA . LEU B 1 398 ? 3.051 -18.234 9.727 1 98.81 398 LEU B CA 1
ATOM 7478 C C . LEU B 1 398 ? 4.23 -18.562 8.812 1 98.81 398 LEU B C 1
ATOM 7480 O O . LEU B 1 398 ? 4.078 -18.641 7.594 1 98.81 398 LEU B O 1
ATOM 7484 N N . LEU B 1 399 ? 5.375 -18.781 9.422 1 98.5 399 LEU B N 1
ATOM 7485 C CA . LEU B 1 399 ? 6.633 -18.953 8.703 1 98.5 399 LEU B CA 1
ATOM 7486 C C . LEU B 1 399 ? 7.312 -20.266 9.117 1 98.5 399 LEU B C 1
ATOM 7488 O O . LEU B 1 399 ? 6.992 -20.828 10.164 1 98.5 399 LEU B O 1
ATOM 7492 N N . PRO B 1 400 ? 8.25 -20.719 8.352 1 98.19 400 PRO B N 1
ATOM 7493 C CA . PRO B 1 400 ? 8.891 -22 8.656 1 98.19 400 PRO B CA 1
ATOM 7494 C C . PRO B 1 400 ? 9.859 -21.906 9.828 1 98.19 400 PRO B C 1
ATOM 7496 O O . PRO B 1 400 ? 10.531 -20.891 9.992 1 98.19 400 PRO B O 1
ATOM 7499 N N . GLY B 1 401 ? 9.945 -22.969 10.555 1 97.12 401 GLY B N 1
ATOM 7500 C CA . GLY B 1 401 ? 10.945 -23.109 11.602 1 97.12 401 GLY B CA 1
ATOM 7501 C C . GLY B 1 401 ? 12.281 -23.609 11.094 1 97.12 401 GLY B C 1
ATOM 7502 O O . GLY B 1 401 ? 13.336 -23.203 11.578 1 97.12 401 GLY B O 1
ATOM 7503 N N . ILE B 1 402 ? 12.195 -24.547 10.195 1 96.75 402 ILE B N 1
ATOM 7504 C CA . ILE B 1 402 ? 13.383 -25.062 9.516 1 96.75 402 ILE B CA 1
ATOM 7505 C C . ILE B 1 402 ? 13.391 -24.609 8.062 1 96.75 402 ILE B C 1
ATOM 7507 O O . ILE B 1 402 ? 12.625 -25.125 7.238 1 96.75 402 ILE B O 1
ATOM 7511 N N . PRO B 1 403 ? 14.273 -23.641 7.75 1 94.44 403 PRO B N 1
ATOM 7512 C CA . PRO B 1 403 ? 14.281 -23.078 6.398 1 94.44 403 PRO B CA 1
ATOM 7513 C C . PRO B 1 403 ? 15.055 -23.938 5.398 1 94.44 403 PRO B C 1
ATOM 7515 O O . PRO B 1 403 ? 16.031 -24.609 5.77 1 94.44 403 PRO B O 1
ATOM 7518 N N . ASP B 1 404 ? 14.641 -23.938 4.191 1 91.75 404 ASP B N 1
ATOM 7519 C CA . ASP B 1 404 ? 15.398 -24.562 3.117 1 91.75 404 ASP B CA 1
ATOM 7520 C C . ASP B 1 404 ? 16.484 -23.641 2.59 1 91.75 404 ASP B C 1
ATOM 7522 O O . ASP B 1 404 ? 17.484 -24.094 2.037 1 91.75 404 ASP B O 1
ATOM 7526 N N . HIS B 1 405 ? 16.25 -22.359 2.703 1 91.06 405 HIS B N 1
ATOM 7527 C CA . HIS B 1 405 ? 17.234 -21.328 2.361 1 91.06 405 HIS B CA 1
ATOM 7528 C C . HIS B 1 405 ? 17.578 -20.469 3.57 1 91.06 405 HIS B C 1
ATOM 7530 O O . HIS B 1 405 ? 16.844 -19.531 3.893 1 91.06 405 HIS B O 1
ATOM 7536 N N . LYS B 1 406 ? 18.719 -20.625 4.109 1 90.12 406 LYS B N 1
ATOM 7537 C CA . LYS B 1 406 ? 19.109 -20.016 5.379 1 90.12 406 LYS B CA 1
ATOM 7538 C C . LYS B 1 406 ? 19.266 -18.5 5.242 1 90.12 406 LYS B C 1
ATOM 7540 O O . LYS B 1 406 ? 18.906 -17.75 6.156 1 90.12 406 LYS B O 1
ATOM 7545 N N . PHE B 1 407 ? 19.719 -18.062 4.141 1 89.69 407 PHE B N 1
ATOM 7546 C CA . PHE B 1 407 ? 19.953 -16.641 3.959 1 89.69 407 PHE B CA 1
ATOM 7547 C C . PHE B 1 407 ? 18.625 -15.898 3.818 1 89.69 407 PHE B C 1
ATOM 7549 O O . PHE B 1 407 ? 18.453 -14.797 4.359 1 89.69 407 PHE B O 1
ATOM 7556 N N . ALA B 1 408 ? 17.703 -16.5 3.086 1 91 408 ALA B N 1
ATOM 7557 C CA . ALA B 1 408 ? 16.391 -15.898 2.971 1 91 408 ALA B CA 1
ATOM 7558 C C . ALA B 1 408 ? 15.688 -15.844 4.328 1 91 408 ALA B C 1
ATOM 7560 O O . ALA B 1 408 ? 15 -14.867 4.641 1 91 408 ALA B O 1
ATOM 7561 N N . TYR B 1 409 ? 15.984 -16.875 5.027 1 93 409 TYR B N 1
ATOM 7562 C CA . TYR B 1 409 ? 15.422 -16.953 6.371 1 93 409 TYR B CA 1
ATOM 7563 C C . TYR B 1 409 ? 15.945 -15.828 7.254 1 93 409 TYR B C 1
ATOM 7565 O O . TYR B 1 409 ? 15.172 -15.172 7.957 1 93 409 TYR B O 1
ATOM 7573 N N . LEU B 1 410 ? 17.188 -15.617 7.219 1 91.75 410 LEU B N 1
ATOM 7574 C CA . LEU B 1 410 ? 17.812 -14.57 8.016 1 91.75 410 LEU B CA 1
ATOM 7575 C C . LEU B 1 410 ? 17.375 -13.188 7.535 1 91.75 410 LEU B C 1
ATOM 7577 O O . LEU B 1 410 ? 17.141 -12.289 8.352 1 91.75 410 LEU B O 1
ATOM 7581 N N . ALA B 1 411 ? 17.25 -13.023 6.281 1 90.75 411 ALA B N 1
ATOM 7582 C CA . ALA B 1 411 ? 16.812 -11.75 5.723 1 90.75 411 ALA B CA 1
ATOM 7583 C C . ALA B 1 411 ? 15.391 -11.414 6.164 1 90.75 411 ALA B C 1
ATOM 7585 O O . ALA B 1 411 ? 15.078 -10.25 6.43 1 90.75 411 ALA B O 1
ATOM 7586 N N . ALA B 1 412 ? 14.594 -12.422 6.246 1 94.19 412 ALA B N 1
ATOM 7587 C CA . ALA B 1 412 ? 13.188 -12.25 6.621 1 94.19 412 ALA B CA 1
ATOM 7588 C C . ALA B 1 412 ? 13.07 -11.641 8.016 1 94.19 412 ALA B C 1
ATOM 7590 O O . ALA B 1 412 ? 12.141 -10.875 8.289 1 94.19 412 ALA B O 1
ATOM 7591 N N . GLN B 1 413 ? 14.008 -11.945 8.836 1 93.88 413 GLN B N 1
ATOM 7592 C CA . GLN B 1 413 ? 13.961 -11.492 10.219 1 93.88 413 GLN B CA 1
ATOM 7593 C C . GLN B 1 413 ? 14.094 -9.969 10.297 1 93.88 413 GLN B C 1
ATOM 7595 O O . GLN B 1 413 ? 13.656 -9.352 11.273 1 93.88 413 GLN B O 1
ATOM 7600 N N . SER B 1 414 ? 14.688 -9.398 9.32 1 91.06 414 SER B N 1
ATOM 7601 C CA . SER B 1 414 ? 14.828 -7.941 9.297 1 91.06 414 SER B CA 1
ATOM 7602 C C . SER B 1 414 ? 13.477 -7.254 9.141 1 91.06 414 SER B C 1
ATOM 7604 O O . SER B 1 414 ? 13.336 -6.07 9.461 1 91.06 414 SER B O 1
ATOM 7606 N N . HIS B 1 415 ? 12.492 -7.953 8.703 1 92.75 415 HIS B N 1
ATOM 7607 C CA . HIS B 1 415 ? 11.172 -7.375 8.492 1 92.75 415 HIS B CA 1
ATOM 7608 C C . HIS B 1 415 ? 10.297 -7.516 9.734 1 92.75 415 HIS B C 1
ATOM 7610 O O . HIS B 1 415 ? 9.266 -6.852 9.852 1 92.75 415 HIS B O 1
ATOM 7616 N N . TYR B 1 416 ? 10.719 -8.375 10.688 1 95.81 416 TYR B N 1
ATOM 7617 C CA . TYR B 1 416 ? 9.859 -8.75 11.805 1 95.81 416 TYR B CA 1
ATOM 7618 C C . TYR B 1 416 ? 9.578 -7.547 12.695 1 95.81 416 TYR B C 1
ATOM 7620 O O . TYR B 1 416 ? 8.445 -7.359 13.148 1 95.81 416 TYR B O 1
ATOM 7628 N N . GLY B 1 417 ? 10.578 -6.781 12.969 1 93.69 417 GLY B N 1
ATOM 7629 C CA . GLY B 1 417 ? 10.484 -5.723 13.961 1 93.69 417 GLY B CA 1
ATOM 7630 C C . GLY B 1 417 ? 9.32 -4.781 13.719 1 93.69 417 GLY B C 1
ATOM 7631 O O . GLY B 1 417 ? 8.469 -4.59 14.594 1 93.69 417 GLY B O 1
ATOM 7632 N N . GLU B 1 418 ? 9.258 -4.238 12.531 1 91.44 418 GLU B N 1
ATOM 7633 C CA . GLU B 1 418 ? 8.203 -3.285 12.188 1 91.44 418 GLU B CA 1
ATOM 7634 C C . GLU B 1 418 ? 6.828 -3.943 12.234 1 91.44 418 GLU B C 1
ATOM 7636 O O . GLU B 1 418 ? 5.863 -3.34 12.703 1 91.44 418 GLU B O 1
ATOM 7641 N N . LEU B 1 419 ? 6.758 -5.117 11.766 1 96.25 419 LEU B N 1
ATOM 7642 C CA . LEU B 1 419 ? 5.488 -5.84 11.766 1 96.25 419 LEU B CA 1
ATOM 7643 C C . LEU B 1 419 ? 5 -6.086 13.188 1 96.25 419 LEU B C 1
ATOM 7645 O O . LEU B 1 419 ? 3.822 -5.867 13.484 1 96.25 419 LEU B O 1
ATOM 7649 N N . LEU B 1 420 ? 5.918 -6.492 14.031 1 96.88 420 LEU B N 1
ATOM 7650 C CA . LEU B 1 420 ? 5.578 -6.801 15.422 1 96.88 420 LEU B CA 1
ATOM 7651 C C . LEU B 1 420 ? 5.105 -5.547 16.156 1 96.88 420 LEU B C 1
ATOM 7653 O O . LEU B 1 420 ? 4.152 -5.602 16.938 1 96.88 420 LEU B O 1
ATOM 7657 N N . VAL B 1 421 ? 5.719 -4.438 15.867 1 93.12 421 VAL B N 1
ATOM 7658 C CA . VAL B 1 421 ? 5.367 -3.176 16.5 1 93.12 421 VAL B CA 1
ATOM 7659 C C . VAL B 1 421 ? 3.949 -2.771 16.109 1 93.12 421 VAL B C 1
ATOM 7661 O O . VAL B 1 421 ? 3.217 -2.186 16.906 1 93.12 421 VAL B O 1
ATOM 7664 N N . HIS B 1 422 ? 3.568 -3.129 14.945 1 94.62 422 HIS B N 1
ATOM 7665 C CA . HIS B 1 422 ? 2.246 -2.771 14.438 1 94.62 422 HIS B CA 1
ATOM 7666 C C . HIS B 1 422 ? 1.253 -3.91 14.641 1 94.62 422 HIS B C 1
ATOM 7668 O O . HIS B 1 422 ? 0.297 -4.051 13.875 1 94.62 422 HIS B O 1
ATOM 7674 N N . ARG B 1 423 ? 1.52 -4.793 15.523 1 95.81 423 ARG B N 1
ATOM 7675 C CA . ARG B 1 423 ? 0.596 -5.77 16.094 1 95.81 423 ARG B CA 1
ATOM 7676 C C . ARG B 1 423 ? 0.361 -6.93 15.133 1 95.81 423 ARG B C 1
ATOM 7678 O O . ARG B 1 423 ? -0.66 -7.613 15.219 1 95.81 423 ARG B O 1
ATOM 7685 N N . VAL B 1 424 ? 1.198 -7.051 14.188 1 98.19 424 VAL B N 1
ATOM 7686 C CA . VAL B 1 424 ? 1.193 -8.273 13.383 1 98.19 424 VAL B CA 1
ATOM 7687 C C . VAL B 1 424 ? 1.802 -9.422 14.188 1 98.19 424 VAL B C 1
ATOM 7689 O O . VAL B 1 424 ? 2.865 -9.266 14.789 1 98.19 424 VAL B O 1
ATOM 7692 N N . LYS B 1 425 ? 1.127 -10.523 14.227 1 98.75 425 LYS B N 1
ATOM 7693 C CA . LYS B 1 425 ? 1.633 -11.688 14.945 1 98.75 425 LYS B CA 1
ATOM 7694 C C . LYS B 1 425 ? 2.41 -12.609 14.016 1 98.75 425 LYS B C 1
ATOM 7696 O O . LYS B 1 425 ? 1.945 -12.93 12.922 1 98.75 425 LYS B O 1
ATOM 7701 N N . ILE B 1 426 ? 3.559 -12.969 14.438 1 98.69 426 ILE B N 1
ATOM 7702 C CA . ILE B 1 426 ? 4.414 -13.859 13.656 1 98.69 426 ILE B CA 1
ATOM 7703 C C . ILE B 1 426 ? 4.57 -15.195 14.383 1 98.69 426 ILE B C 1
ATOM 7705 O O . ILE B 1 426 ? 4.93 -15.234 15.555 1 98.69 426 ILE B O 1
ATOM 7709 N N . TYR B 1 427 ? 4.277 -16.25 13.719 1 98.81 427 TYR B N 1
ATOM 7710 C CA . TYR B 1 427 ? 4.379 -17.609 14.234 1 98.81 427 TYR B CA 1
ATOM 7711 C C . TYR B 1 427 ? 5.398 -18.422 13.445 1 98.81 427 TYR B C 1
ATOM 7713 O O . TYR B 1 427 ? 5.383 -18.422 12.211 1 98.81 427 TYR B O 1
ATOM 7721 N N . ILE B 1 428 ? 6.254 -19.094 14.148 1 98.56 428 ILE B N 1
ATOM 7722 C CA . ILE B 1 428 ? 7.273 -19.938 13.531 1 98.56 428 ILE B CA 1
ATOM 7723 C C . ILE B 1 428 ? 6.887 -21.406 13.688 1 98.56 428 ILE B C 1
ATOM 7725 O O . ILE B 1 428 ? 6.801 -21.922 14.805 1 98.56 428 ILE B O 1
ATOM 7729 N N . TYR B 1 429 ? 6.668 -22.078 12.602 1 98.62 429 TYR B N 1
ATOM 7730 C CA . TYR B 1 429 ? 6.27 -23.484 12.555 1 98.62 429 TYR B CA 1
ATOM 7731 C C . TYR B 1 429 ? 7.418 -24.391 12.992 1 98.62 429 TYR B C 1
ATOM 7733 O O . TYR B 1 429 ? 8.383 -24.578 12.25 1 98.62 429 TYR B O 1
ATOM 7741 N N . GLU B 1 430 ? 7.332 -25.078 14.023 1 97.94 430 GLU B N 1
ATOM 7742 C CA . GLU B 1 430 ? 8.461 -25.719 14.688 1 97.94 430 GLU B CA 1
ATOM 7743 C C . GLU B 1 430 ? 8.766 -27.078 14.047 1 97.94 430 GLU B C 1
ATOM 7745 O O . GLU B 1 430 ? 9.922 -27.484 13.969 1 97.94 430 GLU B O 1
ATOM 7750 N N . PRO B 1 431 ? 7.773 -27.797 13.555 1 97.81 431 PRO B N 1
ATOM 7751 C CA . PRO B 1 431 ? 8.023 -29.172 13.102 1 97.81 431 PRO B CA 1
ATOM 7752 C C . PRO B 1 431 ? 8.906 -29.234 11.852 1 97.81 431 PRO B C 1
ATOM 7754 O O . PRO B 1 431 ? 9.445 -30.297 11.523 1 97.81 431 PRO B O 1
ATOM 7757 N N . GLY B 1 432 ? 8.922 -28.078 11.117 1 97.88 432 GLY B N 1
ATOM 7758 C CA . GLY B 1 432 ? 9.75 -28.156 9.922 1 97.88 432 GLY B CA 1
ATOM 7759 C C . GLY B 1 432 ? 9.547 -26.984 8.969 1 97.88 432 GLY B C 1
ATOM 7760 O O . GLY B 1 432 ? 9.516 -25.828 9.391 1 97.88 432 GLY B O 1
ATOM 7761 N N . LEU B 1 433 ? 9.539 -27.375 7.652 1 98 433 LEU B N 1
ATOM 7762 C CA . LEU B 1 433 ? 9.406 -26.375 6.594 1 98 433 LEU B CA 1
ATOM 7763 C C . LEU B 1 433 ? 7.941 -26.125 6.254 1 98 433 LEU B C 1
ATOM 7765 O O . LEU B 1 433 ? 7.246 -27.047 5.789 1 98 433 LEU B O 1
ATOM 7769 N N . LEU B 1 434 ? 7.461 -25 6.57 1 98.31 434 LEU B N 1
ATOM 7770 C CA . LEU B 1 434 ? 6.137 -24.594 6.113 1 98.31 434 LEU B CA 1
ATOM 7771 C C . LEU B 1 434 ? 6.203 -24.031 4.695 1 98.31 434 LEU B C 1
ATOM 7773 O O . LEU B 1 434 ? 6.598 -22.875 4.496 1 98.31 434 LEU B O 1
ATOM 7777 N N . HIS B 1 435 ? 5.762 -24.797 3.768 1 98.06 435 HIS B N 1
ATOM 7778 C CA . HIS B 1 435 ? 5.984 -24.484 2.361 1 98.06 435 HIS B CA 1
ATOM 7779 C C . HIS B 1 435 ? 4.695 -24.031 1.685 1 98.06 435 HIS B C 1
ATOM 7781 O O . HIS B 1 435 ? 4.727 -23.438 0.6 1 98.06 435 HIS B O 1
ATOM 7787 N N . GLY B 1 436 ? 3.588 -24.266 2.354 1 97.62 436 GLY B N 1
ATOM 7788 C CA . GLY B 1 436 ? 2.309 -23.875 1.78 1 97.62 436 GLY B CA 1
ATOM 7789 C C . GLY B 1 436 ? 2.143 -22.375 1.646 1 97.62 436 GLY B C 1
ATOM 7790 O O . GLY B 1 436 ? 2.637 -21.609 2.48 1 97.62 436 GLY B O 1
ATOM 7791 N N . LYS B 1 437 ? 1.471 -21.922 0.619 1 98.5 437 LYS B N 1
ATOM 7792 C CA . LYS B 1 437 ? 1.198 -20.516 0.351 1 98.5 437 LYS B CA 1
ATOM 7793 C C . LYS B 1 437 ? -0.301 -20.234 0.367 1 98.5 437 LYS B C 1
ATOM 7795 O O . LYS B 1 437 ? -1.023 -20.625 -0.549 1 98.5 437 LYS B O 1
ATOM 7800 N N . THR B 1 438 ? -0.736 -19.594 1.409 1 98.88 438 THR B N 1
ATOM 7801 C CA . THR B 1 438 ? -2.164 -19.328 1.54 1 98.88 438 THR B CA 1
ATOM 7802 C C . THR B 1 438 ? -2.4 -17.969 2.193 1 98.88 438 THR B C 1
ATOM 7804 O O . THR B 1 438 ? -1.537 -17.453 2.91 1 98.88 438 THR B O 1
ATOM 7807 N N . VAL B 1 439 ? -3.455 -17.312 1.854 1 98.88 439 VAL B N 1
ATOM 7808 C CA . VAL B 1 439 ? -4.004 -16.156 2.535 1 98.88 439 VAL B CA 1
ATOM 7809 C C . VAL B 1 439 ? -5.473 -16.391 2.879 1 98.88 439 VAL B C 1
ATOM 7811 O O . VAL B 1 439 ? -6.273 -16.734 2.002 1 98.88 439 VAL B O 1
ATOM 7814 N N . LEU B 1 440 ? -5.82 -16.344 4.141 1 98.94 440 LEU B N 1
ATOM 7815 C CA . LEU B 1 440 ? -7.199 -16.453 4.602 1 98.94 440 LEU B CA 1
ATOM 7816 C C . LEU B 1 440 ? -7.68 -15.148 5.215 1 98.94 440 LEU B C 1
ATOM 7818 O O . LEU B 1 440 ? -7.09 -14.656 6.176 1 98.94 440 LEU B O 1
ATOM 7822 N N . SER B 1 441 ? -8.734 -14.555 4.648 1 98.69 441 SER B N 1
ATOM 7823 C CA . SER B 1 441 ? -9.25 -13.273 5.121 1 98.69 441 SER B CA 1
ATOM 7824 C C . SER B 1 441 ? -10.68 -13.406 5.637 1 98.69 441 SER B C 1
ATOM 7826 O O . SER B 1 441 ? -11.586 -13.789 4.887 1 98.69 441 SER B O 1
ATOM 7828 N N . ASP B 1 442 ? -10.969 -13.172 6.887 1 97.94 442 ASP B N 1
ATOM 7829 C CA . ASP B 1 442 ? -12.25 -13.055 7.57 1 97.94 442 ASP B CA 1
ATOM 7830 C C . ASP B 1 442 ? -13.023 -14.367 7.523 1 97.94 442 ASP B C 1
ATOM 7832 O O . ASP B 1 442 ? -14.242 -14.383 7.664 1 97.94 442 ASP B O 1
ATOM 7836 N N . GLY B 1 443 ? -12.344 -15.453 7.133 1 97.75 443 GLY B N 1
ATOM 7837 C CA . GLY B 1 443 ? -13.023 -16.719 6.988 1 97.75 443 GLY B CA 1
ATOM 7838 C C . GLY B 1 443 ? -13.992 -16.766 5.816 1 97.75 443 GLY B C 1
ATOM 7839 O O . GLY B 1 443 ? -14.883 -17.609 5.762 1 97.75 443 GLY B O 1
ATOM 7840 N N . GLU B 1 444 ? -13.805 -15.805 4.883 1 97.75 444 GLU B N 1
ATOM 7841 C CA . GLU B 1 444 ? -14.742 -15.664 3.77 1 97.75 444 GLU B CA 1
ATOM 7842 C C . GLU B 1 444 ? -14.023 -15.773 2.428 1 97.75 444 GLU B C 1
ATOM 7844 O O . GLU B 1 444 ? -14.594 -16.266 1.454 1 97.75 444 GLU B O 1
ATOM 7849 N N . ALA B 1 445 ? -12.82 -15.242 2.338 1 98.75 445 ALA B N 1
ATOM 7850 C CA . ALA B 1 445 ? -12.031 -15.266 1.111 1 98.75 445 ALA B CA 1
ATOM 7851 C C . ALA B 1 445 ? -10.641 -15.844 1.366 1 98.75 445 ALA B C 1
ATOM 7853 O O . ALA B 1 445 ? -10.102 -15.719 2.469 1 98.75 445 ALA B O 1
ATOM 7854 N N . ALA B 1 446 ? -10.117 -16.484 0.372 1 98.88 446 ALA B N 1
ATOM 7855 C CA . ALA B 1 446 ? -8.805 -17.109 0.557 1 98.88 446 ALA B CA 1
ATOM 7856 C C . ALA B 1 446 ? -8.062 -17.219 -0.768 1 98.88 446 ALA B C 1
ATOM 7858 O O . ALA B 1 446 ? -8.664 -17.125 -1.839 1 98.88 446 ALA B O 1
ATOM 7859 N N . PHE B 1 447 ? -6.848 -17.25 -0.667 1 98.88 447 PHE B N 1
ATOM 7860 C CA . PHE B 1 447 ? -5.945 -17.578 -1.763 1 98.88 447 PHE B CA 1
ATOM 7861 C C . PHE B 1 447 ? -5.203 -18.875 -1.477 1 98.88 447 PHE B C 1
ATOM 7863 O O . PHE B 1 447 ? -4.719 -19.094 -0.362 1 98.88 447 PHE B O 1
ATOM 7870 N N . VAL B 1 448 ? -5.082 -19.766 -2.389 1 98.88 448 VAL B N 1
ATOM 7871 C CA . VAL B 1 448 ? -4.234 -20.953 -2.379 1 98.88 448 VAL B CA 1
ATOM 7872 C C . VAL B 1 448 ? -3.516 -21.078 -3.719 1 98.88 448 VAL B C 1
ATOM 7874 O O . VAL B 1 448 ? -4.145 -21.016 -4.777 1 98.88 448 VAL B O 1
ATOM 7877 N N . GLY B 1 449 ? -2.188 -21.219 -3.699 1 98.56 449 GLY B N 1
ATOM 7878 C CA . GLY B 1 449 ? -1.483 -21.344 -4.965 1 98.56 449 GLY B CA 1
ATOM 7879 C C . GLY B 1 449 ? 0.019 -21.484 -4.801 1 98.56 449 GLY B C 1
ATOM 7880 O O . GLY B 1 449 ? 0.492 -22.078 -3.834 1 98.56 449 GLY B O 1
ATOM 7881 N N . SER B 1 450 ? 0.742 -21 -5.781 1 98.19 450 SER B N 1
ATOM 7882 C CA . SER B 1 450 ? 2.186 -21.203 -5.84 1 98.19 450 SER B CA 1
ATOM 7883 C C . SER B 1 450 ? 2.939 -19.953 -5.406 1 98.19 450 SER B C 1
ATOM 7885 O O . SER B 1 450 ? 4.168 -19.953 -5.316 1 98.19 450 SER B O 1
ATOM 7887 N N . VAL B 1 451 ? 2.252 -18.891 -5.051 1 97.94 451 VAL B N 1
ATOM 7888 C CA . VAL B 1 451 ? 2.865 -17.562 -4.906 1 97.94 451 VAL B CA 1
ATOM 7889 C C . VAL B 1 451 ? 3.467 -17.438 -3.512 1 97.94 451 VAL B C 1
ATOM 7891 O O . VAL B 1 451 ? 2.742 -17.453 -2.514 1 97.94 451 VAL B O 1
ATOM 7894 N N . ASN B 1 452 ? 4.77 -17.266 -3.436 1 96.38 452 ASN B N 1
ATOM 7895 C CA . ASN B 1 452 ? 5.422 -16.875 -2.191 1 96.38 452 ASN B CA 1
ATOM 7896 C C . ASN B 1 452 ? 5.238 -15.391 -1.902 1 96.38 452 ASN B C 1
ATOM 7898 O O . ASN B 1 452 ? 4.898 -14.617 -2.799 1 96.38 452 ASN B O 1
ATOM 7902 N N . MET B 1 453 ? 5.426 -15.023 -0.681 1 96 453 MET B N 1
ATOM 7903 C CA . MET B 1 453 ? 5.402 -13.602 -0.348 1 96 453 MET B CA 1
ATOM 7904 C C . MET B 1 453 ? 6.797 -13 -0.454 1 96 453 MET B C 1
ATOM 7906 O O . MET B 1 453 ? 7.344 -12.516 0.538 1 96 453 MET B O 1
ATOM 7910 N N . ASP B 1 454 ? 7.328 -12.984 -1.608 1 92.44 454 ASP B N 1
ATOM 7911 C CA . ASP B 1 454 ? 8.648 -12.414 -1.849 1 92.44 454 ASP B CA 1
ATOM 7912 C C . ASP B 1 454 ? 8.719 -11.75 -3.221 1 92.44 454 ASP B C 1
ATOM 7914 O O . ASP B 1 454 ? 7.805 -11.891 -4.031 1 92.44 454 ASP B O 1
ATOM 7918 N N . TYR B 1 455 ? 9.719 -11.062 -3.441 1 84.88 455 TYR B N 1
ATOM 7919 C CA . TYR B 1 455 ? 9.875 -10.266 -4.652 1 84.88 455 TYR B CA 1
ATOM 7920 C C . TYR B 1 455 ? 9.93 -11.156 -5.887 1 84.88 455 TYR B C 1
ATOM 7922 O O . TYR B 1 455 ? 9.391 -10.805 -6.941 1 84.88 455 TYR B O 1
ATOM 7930 N N . ARG B 1 456 ? 10.539 -12.242 -5.848 1 87.88 456 ARG B N 1
ATOM 7931 C CA . ARG B 1 456 ? 10.695 -13.109 -7.008 1 87.88 456 ARG B CA 1
ATOM 7932 C C . ARG B 1 456 ? 9.352 -13.633 -7.488 1 87.88 456 ARG B C 1
ATOM 7934 O O . ARG B 1 456 ? 9.078 -13.641 -8.695 1 87.88 456 ARG B O 1
ATOM 7941 N N . SER B 1 457 ? 8.594 -14.055 -6.559 1 92.81 457 SER B N 1
ATOM 7942 C CA . SER B 1 457 ? 7.273 -14.562 -6.914 1 92.81 457 SER B CA 1
ATOM 7943 C C . SER B 1 457 ? 6.391 -13.453 -7.477 1 92.81 457 SER B C 1
ATOM 7945 O O . SER B 1 457 ? 5.59 -13.688 -8.383 1 92.81 457 SER B O 1
ATOM 7947 N N . PHE B 1 458 ? 6.562 -12.281 -6.988 1 91.25 458 PHE B N 1
ATOM 7948 C CA . PHE B 1 458 ? 5.688 -11.188 -7.391 1 91.25 458 PHE B CA 1
ATOM 7949 C C . PHE B 1 458 ? 6.148 -10.586 -8.711 1 91.25 458 PHE B C 1
ATOM 7951 O O . PHE B 1 458 ? 5.332 -10.094 -9.492 1 91.25 458 PHE B O 1
ATOM 7958 N N . GLN B 1 459 ? 7.477 -10.703 -9.008 1 85.56 459 GLN B N 1
ATOM 7959 C CA . GLN B 1 459 ? 7.941 -9.891 -10.133 1 85.56 459 GLN B CA 1
ATOM 7960 C C . GLN B 1 459 ? 8.68 -10.742 -11.156 1 85.56 459 GLN B C 1
ATOM 7962 O O . GLN B 1 459 ? 8.773 -10.367 -12.328 1 85.56 459 GLN B O 1
ATOM 7967 N N . LEU B 1 460 ? 9.195 -11.891 -10.758 1 83.31 460 LEU B N 1
ATOM 7968 C CA . LEU B 1 460 ? 10.125 -12.57 -11.656 1 83.31 460 LEU B CA 1
ATOM 7969 C C . LEU B 1 460 ? 9.578 -13.93 -12.086 1 83.31 460 LEU B C 1
ATOM 7971 O O . LEU B 1 460 ? 9.828 -14.375 -13.203 1 83.31 460 LEU B O 1
ATOM 7975 N N . HIS B 1 461 ? 8.828 -14.562 -11.281 1 89.88 461 HIS B N 1
ATOM 7976 C CA . HIS B 1 461 ? 8.375 -15.922 -11.562 1 89.88 461 HIS B CA 1
ATOM 7977 C C . HIS B 1 461 ? 6.977 -15.922 -12.164 1 89.88 461 HIS B C 1
ATOM 7979 O O . HIS B 1 461 ? 6.18 -15.016 -11.898 1 89.88 461 HIS B O 1
ATOM 7985 N N . PHE B 1 462 ? 6.781 -16.922 -12.992 1 92.88 462 PHE B N 1
ATOM 7986 C CA . PHE B 1 462 ? 5.406 -17.25 -13.344 1 92.88 462 PHE B CA 1
ATOM 7987 C C . PHE B 1 462 ? 4.715 -17.984 -12.195 1 92.88 462 PHE B C 1
ATOM 7989 O O . PHE B 1 462 ? 5.246 -18.953 -11.664 1 92.88 462 PHE B O 1
ATOM 7996 N N . GLU B 1 463 ? 3.664 -17.484 -11.812 1 97 463 GLU B N 1
ATOM 7997 C CA . GLU B 1 463 ? 2.941 -18 -10.648 1 97 463 GLU B CA 1
ATOM 7998 C C . GLU B 1 463 ? 1.475 -18.266 -10.977 1 97 463 GLU B C 1
ATOM 8000 O O . GLU B 1 463 ? 0.969 -17.781 -12 1 97 463 GLU B O 1
ATOM 8005 N N . CYS B 1 464 ? 0.835 -19.016 -10.133 1 97.94 464 CYS B N 1
ATOM 8006 C CA . CYS B 1 464 ? -0.6 -19.219 -10.281 1 97.94 464 CYS B CA 1
ATOM 8007 C C . CYS B 1 464 ? -1.268 -19.438 -8.93 1 97.94 464 CYS B C 1
ATOM 8009 O O . CYS B 1 464 ? -0.586 -19.625 -7.918 1 97.94 464 CYS B O 1
ATOM 8011 N N . GLY B 1 465 ? -2.521 -19.312 -8.898 1 98.31 465 GLY B N 1
ATOM 8012 C CA . GLY B 1 465 ? -3.344 -19.578 -7.727 1 98.31 465 GLY B CA 1
ATOM 8013 C C . GLY B 1 465 ? -4.824 -19.391 -7.98 1 98.31 465 GLY B C 1
ATOM 8014 O O . GLY B 1 465 ? -5.242 -19.188 -9.125 1 98.31 465 GLY B O 1
ATOM 8015 N N . THR B 1 466 ? -5.59 -19.594 -6.961 1 98.81 466 THR B N 1
ATOM 8016 C CA . THR B 1 466 ? -7.031 -19.391 -7.023 1 98.81 466 THR B CA 1
ATOM 8017 C C . THR B 1 466 ? -7.52 -18.609 -5.812 1 98.81 466 THR B C 1
ATOM 8019 O O . THR B 1 466 ? -7.102 -18.875 -4.684 1 98.81 466 THR B O 1
ATOM 8022 N N . VAL B 1 467 ? -8.305 -17.609 -6.109 1 98.88 467 VAL B N 1
ATOM 8023 C CA . VAL B 1 467 ? -9.008 -16.906 -5.035 1 98.88 467 VAL B CA 1
ATOM 8024 C C . VAL B 1 467 ? -10.359 -17.562 -4.793 1 98.88 467 VAL B C 1
ATOM 8026 O O . VAL B 1 467 ? -11.07 -17.922 -5.742 1 98.88 467 VAL B O 1
ATOM 8029 N N . LEU B 1 468 ? -10.664 -17.797 -3.568 1 98.88 468 LEU B N 1
ATOM 8030 C CA . LEU B 1 468 ? -11.891 -18.469 -3.143 1 98.88 468 LEU B CA 1
ATOM 8031 C C . LEU B 1 468 ? -12.797 -17.5 -2.373 1 98.88 468 LEU B C 1
ATOM 8033 O O . LEU B 1 468 ? -12.312 -16.688 -1.583 1 98.88 468 LEU B O 1
ATOM 8037 N N . TYR B 1 469 ? -14.102 -17.562 -2.635 1 98.69 469 TYR B N 1
ATOM 8038 C CA . TYR B 1 469 ? -15.078 -16.75 -1.92 1 98.69 469 TYR B CA 1
ATOM 8039 C C . TYR B 1 469 ? -16.219 -17.609 -1.368 1 98.69 469 TYR B C 1
ATOM 8041 O O . TYR B 1 469 ? -17.047 -18.109 -2.127 1 98.69 469 TYR B O 1
ATOM 8049 N N . GLY B 1 470 ? -16.219 -17.828 -0.116 1 98.19 470 GLY B N 1
ATOM 8050 C CA . GLY B 1 470 ? -17.344 -18.484 0.556 1 98.19 470 GLY B CA 1
ATOM 8051 C C . GLY B 1 470 ? -17.484 -19.953 0.2 1 98.19 470 GLY B C 1
ATOM 8052 O O . GLY B 1 470 ? -18.594 -20.484 0.209 1 98.19 470 GLY B O 1
ATOM 8053 N N . VAL B 1 471 ? -16.422 -20.609 -0.203 1 97.81 471 VAL B N 1
ATOM 8054 C CA . VAL B 1 471 ? -16.469 -22.016 -0.575 1 97.81 471 VAL B CA 1
ATOM 8055 C C . VAL B 1 471 ? -16.141 -22.891 0.637 1 97.81 471 VAL B C 1
ATOM 8057 O O . VAL B 1 471 ? -15.492 -22.422 1.578 1 97.81 471 VAL B O 1
ATOM 8060 N N . PRO B 1 472 ? -16.5 -24.125 0.592 1 96.06 472 PRO B N 1
ATOM 8061 C CA . PRO B 1 472 ? -16.234 -25.047 1.707 1 96.06 472 PRO B CA 1
ATOM 8062 C C . PRO B 1 472 ? -14.75 -25.219 1.991 1 96.06 472 PRO B C 1
ATOM 8064 O O . PRO B 1 472 ? -14.359 -25.422 3.145 1 96.06 472 PRO B O 1
ATOM 8067 N N . ALA B 1 473 ? -13.969 -25.156 1.031 1 98.19 473 ALA B N 1
ATOM 8068 C CA . ALA B 1 473 ? -12.531 -25.328 1.191 1 98.19 473 ALA B CA 1
ATOM 8069 C C . ALA B 1 473 ? -11.961 -24.328 2.186 1 98.19 473 ALA B C 1
ATOM 8071 O O . ALA B 1 473 ? -10.922 -24.562 2.803 1 98.19 473 ALA B O 1
ATOM 8072 N N . ILE B 1 474 ? -12.617 -23.25 2.369 1 98.62 474 ILE B N 1
ATOM 8073 C CA . ILE B 1 474 ? -12.141 -22.203 3.26 1 98.62 474 ILE B CA 1
ATOM 8074 C C . ILE B 1 474 ? -12.172 -22.688 4.707 1 98.62 474 ILE B C 1
ATOM 8076 O O . ILE B 1 474 ? -11.281 -22.375 5.496 1 98.62 474 ILE B O 1
ATOM 8080 N N . GLU B 1 475 ? -13.172 -23.453 5.016 1 98.06 475 GLU B N 1
ATOM 8081 C CA . GLU B 1 475 ? -13.242 -24.031 6.355 1 98.06 475 GLU B CA 1
ATOM 8082 C C . GLU B 1 475 ? -12.078 -24.984 6.602 1 98.06 475 GLU B C 1
ATOM 8084 O O . GLU B 1 475 ? -11.5 -25 7.691 1 98.06 475 GLU B O 1
ATOM 8089 N N . GLY B 1 476 ? -11.797 -25.812 5.594 1 98.38 476 GLY B N 1
ATOM 8090 C CA . GLY B 1 476 ? -10.641 -26.688 5.707 1 98.38 476 GLY B CA 1
ATOM 8091 C C . GLY B 1 476 ? -9.344 -25.922 5.906 1 98.38 476 GLY B C 1
ATOM 8092 O O . GLY B 1 476 ? -8.508 -26.328 6.723 1 98.38 476 GLY B O 1
ATOM 8093 N N . LEU B 1 477 ? -9.219 -24.859 5.188 1 98.75 477 LEU B N 1
ATOM 8094 C CA . LEU B 1 477 ? -8.031 -24.016 5.312 1 98.75 477 LEU B CA 1
ATOM 8095 C C . LEU B 1 477 ? -7.953 -23.391 6.699 1 98.75 477 LEU B C 1
ATOM 8097 O O . LEU B 1 477 ? -6.883 -23.328 7.305 1 98.75 477 LEU B O 1
ATOM 8101 N N . ALA B 1 478 ? -9.047 -22.891 7.203 1 98.75 478 ALA B N 1
ATOM 8102 C CA . ALA B 1 478 ? -9.094 -22.297 8.531 1 98.75 478 ALA B CA 1
ATOM 8103 C C . ALA B 1 478 ? -8.648 -23.281 9.602 1 98.75 478 ALA B C 1
ATOM 8105 O O . ALA B 1 478 ? -7.883 -22.938 10.5 1 98.75 478 ALA B O 1
ATOM 8106 N N . GLU B 1 479 ? -9.133 -24.484 9.469 1 98.56 479 GLU B N 1
ATOM 8107 C CA . GLU B 1 479 ? -8.75 -25.531 10.414 1 98.56 479 GLU B CA 1
ATOM 8108 C C . GLU B 1 479 ? -7.258 -25.844 10.312 1 98.56 479 GLU B C 1
ATOM 8110 O O . GLU B 1 479 ? -6.594 -26.062 11.328 1 98.56 479 GLU B O 1
ATOM 8115 N N . ASP B 1 480 ? -6.816 -25.891 9.148 1 98.69 480 ASP B N 1
ATOM 8116 C CA . ASP B 1 480 ? -5.402 -26.172 8.93 1 98.69 480 ASP B CA 1
ATOM 8117 C C . ASP B 1 480 ? -4.527 -25.078 9.531 1 98.69 480 ASP B C 1
ATOM 8119 O O . ASP B 1 480 ? -3.498 -25.359 10.148 1 98.69 480 ASP B O 1
ATOM 8123 N N . ILE B 1 481 ? -4.902 -23.844 9.328 1 98.75 481 ILE B N 1
ATOM 8124 C CA . ILE B 1 481 ? -4.164 -22.703 9.867 1 98.75 481 ILE B CA 1
ATOM 8125 C C . ILE B 1 481 ? -4.117 -22.797 11.391 1 98.75 481 ILE B C 1
ATOM 8127 O O . ILE B 1 481 ? -3.078 -22.531 12 1 98.75 481 ILE B O 1
ATOM 8131 N N . GLN B 1 482 ? -5.18 -23.188 11.953 1 98.56 482 GLN B N 1
ATOM 8132 C CA . GLN B 1 482 ? -5.211 -23.344 13.398 1 98.56 482 GLN B CA 1
ATOM 8133 C C . GLN B 1 482 ? -4.246 -24.438 13.852 1 98.56 482 GLN B C 1
ATOM 8135 O O . GLN B 1 482 ? -3.529 -24.281 14.844 1 98.56 482 GLN B O 1
ATOM 8140 N N . ARG B 1 483 ? -4.266 -25.516 13.156 1 98.56 483 ARG B N 1
ATOM 8141 C CA . ARG B 1 483 ? -3.352 -26.609 13.484 1 98.56 483 ARG B CA 1
ATOM 8142 C C . ARG B 1 483 ? -1.898 -26.156 13.383 1 98.56 483 ARG B C 1
ATOM 8144 O O . ARG B 1 483 ? -1.079 -26.5 14.242 1 98.56 483 ARG B O 1
ATOM 8151 N N . ILE B 1 484 ? -1.59 -25.438 12.312 1 98.75 484 ILE B N 1
ATOM 8152 C CA . ILE B 1 484 ? -0.24 -24.906 12.125 1 98.75 484 ILE B CA 1
ATOM 8153 C C . ILE B 1 484 ? 0.113 -23.969 13.273 1 98.75 484 ILE B C 1
ATOM 8155 O O . ILE B 1 484 ? 1.217 -24.031 13.82 1 98.75 484 ILE B O 1
ATOM 8159 N N . THR B 1 485 ? -0.787 -23.109 13.609 1 98.62 485 THR B N 1
ATOM 8160 C CA . THR B 1 485 ? -0.573 -22.141 14.68 1 98.62 485 THR B CA 1
ATOM 8161 C C . THR B 1 485 ? -0.29 -22.859 16 1 98.62 485 THR B C 1
ATOM 8163 O O . THR B 1 485 ? 0.597 -22.453 16.75 1 98.62 485 THR B O 1
ATOM 8166 N N . ASP B 1 486 ? -1.038 -23.969 16.219 1 98.31 486 ASP B N 1
ATOM 8167 C CA . ASP B 1 486 ? -0.914 -24.719 17.469 1 98.31 486 ASP B CA 1
ATOM 8168 C C . ASP B 1 486 ? 0.468 -25.359 17.578 1 98.31 486 ASP B C 1
ATOM 8170 O O . ASP B 1 486 ? 0.955 -25.594 18.688 1 98.31 486 ASP B O 1
ATOM 8174 N N . CYS B 1 487 ? 1.085 -25.578 16.469 1 98 487 CYS B N 1
ATOM 8175 C CA . CYS B 1 487 ? 2.406 -26.188 16.469 1 98 487 CYS B CA 1
ATOM 8176 C C . CYS B 1 487 ? 3.496 -25.156 16.234 1 98 487 CYS B C 1
ATOM 8178 O O . CYS B 1 487 ? 4.617 -25.5 15.852 1 98 487 CYS B O 1
ATOM 8180 N N . SER B 1 488 ? 3.164 -23.906 16.375 1 98.62 488 SER B N 1
ATOM 8181 C CA . SER B 1 488 ? 4.109 -22.828 16.109 1 98.62 488 SER B CA 1
ATOM 8182 C C . SER B 1 488 ? 4.422 -22.031 17.375 1 98.62 488 SER B C 1
ATOM 8184 O O . SER B 1 488 ? 3.639 -22.047 18.328 1 98.62 488 SER B O 1
ATOM 8186 N N . ARG B 1 489 ? 5.566 -21.469 17.406 1 98.19 489 ARG B N 1
ATOM 8187 C CA . ARG B 1 489 ? 5.938 -20.531 18.469 1 98.19 489 ARG B CA 1
ATOM 8188 C C . ARG B 1 489 ? 5.738 -19.094 18.031 1 98.19 489 ARG B C 1
ATOM 8190 O O . ARG B 1 489 ? 6.121 -18.719 16.922 1 98.19 489 ARG B O 1
ATOM 8197 N N . ARG B 1 490 ? 5.172 -18.312 18.906 1 98.19 490 ARG B N 1
ATOM 8198 C CA . ARG B 1 490 ? 4.961 -16.906 18.609 1 98.19 490 ARG B CA 1
ATOM 8199 C C . ARG B 1 490 ? 6.223 -16.094 18.859 1 98.19 490 ARG B C 1
ATOM 8201 O O . ARG B 1 490 ? 6.879 -16.266 19.891 1 98.19 490 ARG B O 1
ATOM 8208 N N . VAL B 1 491 ? 6.605 -15.281 17.922 1 98 491 VAL B N 1
ATOM 8209 C CA . VAL B 1 491 ? 7.754 -14.391 18.078 1 98 491 VAL B CA 1
ATOM 8210 C C . VAL B 1 491 ? 7.324 -13.109 18.766 1 98 491 VAL B C 1
ATOM 8212 O O . VAL B 1 491 ? 6.328 -12.484 18.391 1 98 491 VAL B O 1
ATOM 8215 N N . THR B 1 492 ? 8.031 -12.672 19.812 1 97.12 492 THR B N 1
ATOM 8216 C CA . THR B 1 492 ? 7.742 -11.414 20.484 1 97.12 492 THR B CA 1
ATOM 8217 C C . THR B 1 492 ? 8.711 -10.328 20.031 1 97.12 492 THR B C 1
ATOM 8219 O O . THR B 1 492 ? 9.805 -10.617 19.547 1 97.12 492 THR B O 1
ATOM 8222 N N . TYR B 1 493 ? 8.219 -9.148 20.172 1 95.81 493 TYR B N 1
ATOM 8223 C CA . TYR B 1 493 ? 9.078 -8.023 19.828 1 95.81 493 TYR B CA 1
ATOM 8224 C C . TYR B 1 493 ? 10.336 -8.008 20.672 1 95.81 493 TYR B C 1
ATOM 8226 O O . TYR B 1 493 ? 11.422 -7.699 20.188 1 95.81 493 TYR B O 1
ATOM 8234 N N . GLN B 1 494 ? 10.227 -8.289 21.953 1 95.94 494 GLN B N 1
ATOM 8235 C CA . GLN B 1 494 ? 11.359 -8.297 22.875 1 95.94 494 GLN B CA 1
ATOM 8236 C C . GLN B 1 494 ? 12.398 -9.328 22.438 1 95.94 494 GLN B C 1
ATOM 8238 O O . GLN B 1 494 ? 13.602 -9.062 22.469 1 95.94 494 GLN B O 1
ATOM 8243 N N . GLU B 1 495 ? 11.906 -10.484 22.062 1 95.19 495 GLU B N 1
ATOM 8244 C CA . GLU B 1 495 ? 12.805 -11.516 21.547 1 95.19 495 GLU B CA 1
ATOM 8245 C C . GLU B 1 495 ? 13.555 -11.039 20.312 1 95.19 495 GLU B C 1
ATOM 8247 O O . GLU B 1 495 ? 14.75 -11.289 20.172 1 95.19 495 GLU B O 1
ATOM 8252 N N . TRP B 1 496 ? 12.828 -10.43 19.438 1 95.06 496 TRP B N 1
ATOM 8253 C CA . TRP B 1 496 ? 13.422 -9.922 18.203 1 95.06 496 TRP B CA 1
ATOM 8254 C C . TRP B 1 496 ? 14.461 -8.852 18.5 1 95.06 496 TRP B C 1
ATOM 8256 O O . TRP B 1 496 ? 15.547 -8.844 17.906 1 95.06 496 TRP B O 1
ATOM 8266 N N . LYS B 1 497 ? 14.141 -7.992 19.406 1 92.5 497 LYS B N 1
ATOM 8267 C CA . LYS B 1 497 ? 15.008 -6.871 19.766 1 92.5 497 LYS B CA 1
ATOM 8268 C C . LYS B 1 497 ? 16.266 -7.359 20.469 1 92.5 497 LYS B C 1
ATOM 8270 O O . LYS B 1 497 ? 17.328 -6.75 20.344 1 92.5 497 LYS B O 1
ATOM 8275 N N . SER B 1 498 ? 16.172 -8.469 21.156 1 94.44 498 SER B N 1
ATOM 8276 C CA . SER B 1 498 ? 17.266 -8.961 21.984 1 94.44 498 SER B CA 1
ATOM 8277 C C . SER B 1 498 ? 18.203 -9.867 21.188 1 94.44 498 SER B C 1
ATOM 8279 O O . SER B 1 498 ? 19.156 -10.422 21.734 1 94.44 498 SER B O 1
ATOM 8281 N N . ARG B 1 499 ? 18 -9.961 19.922 1 93.12 499 ARG B N 1
ATOM 8282 C CA . ARG B 1 499 ? 18.906 -10.75 19.094 1 93.12 499 ARG B CA 1
ATOM 8283 C C . ARG B 1 499 ? 20.328 -10.211 19.188 1 93.12 499 ARG B C 1
ATOM 8285 O O . ARG B 1 499 ? 20.531 -9.016 19.406 1 93.12 499 ARG B O 1
ATOM 8292 N N . PRO B 1 500 ? 21.266 -11.062 19.016 1 92.94 500 PRO B N 1
ATOM 8293 C CA . PRO B 1 500 ? 22.656 -10.578 19.016 1 92.94 500 PRO B CA 1
ATOM 8294 C C . PRO B 1 500 ? 22.938 -9.602 17.875 1 92.94 500 PRO B C 1
ATOM 8296 O O . PRO B 1 500 ? 22.328 -9.695 16.812 1 92.94 500 PRO B O 1
ATOM 8299 N N . TRP B 1 501 ? 23.844 -8.766 18.094 1 88.38 501 TRP B N 1
ATOM 8300 C CA . TRP B 1 501 ? 24.125 -7.664 17.188 1 88.38 501 TRP B CA 1
ATOM 8301 C C . TRP B 1 501 ? 24.562 -8.188 15.82 1 88.38 501 TRP B C 1
ATOM 8303 O O . TRP B 1 501 ? 24.25 -7.594 14.789 1 88.38 501 TRP B O 1
ATOM 8313 N N . TYR B 1 502 ? 25.312 -9.227 15.82 1 88.44 502 TYR B N 1
ATOM 8314 C CA . TYR B 1 502 ? 25.828 -9.734 14.555 1 88.44 502 TYR B CA 1
ATOM 8315 C C . TYR B 1 502 ? 24.703 -10.32 13.711 1 88.44 502 TYR B C 1
ATOM 8317 O O . TYR B 1 502 ? 24.719 -10.227 12.484 1 88.44 502 TYR B O 1
ATOM 8325 N N . ARG B 1 503 ? 23.703 -10.891 14.344 1 90.06 503 ARG B N 1
ATOM 8326 C CA . ARG B 1 503 ? 22.547 -11.406 13.617 1 90.06 503 ARG B CA 1
ATOM 8327 C C . ARG B 1 503 ? 21.719 -10.266 13.039 1 90.06 503 ARG B C 1
ATOM 8329 O O . ARG B 1 503 ? 21.203 -10.375 11.922 1 90.06 503 ARG B O 1
ATOM 8336 N N . LYS B 1 504 ? 21.641 -9.211 13.836 1 88.44 504 LYS B N 1
ATOM 8337 C CA . LYS B 1 504 ? 20.922 -8.031 13.367 1 88.44 504 LYS B CA 1
ATOM 8338 C C . LYS B 1 504 ? 21.609 -7.418 12.148 1 88.44 504 LYS B C 1
ATOM 8340 O O . LYS B 1 504 ? 20.953 -7.074 11.164 1 88.44 504 LYS B O 1
ATOM 8345 N N . LEU B 1 505 ? 22.891 -7.359 12.227 1 83.44 505 LEU B N 1
ATOM 8346 C CA . LEU B 1 505 ? 23.672 -6.801 11.133 1 83.44 505 LEU B CA 1
ATOM 8347 C C . LEU B 1 505 ? 23.562 -7.68 9.891 1 83.44 505 LEU B C 1
ATOM 8349 O O . LEU B 1 505 ? 23.359 -7.176 8.781 1 83.44 505 LEU B O 1
ATOM 8353 N N . LEU B 1 506 ? 23.672 -8.883 10.086 1 85.94 506 LEU B N 1
ATOM 8354 C CA . LEU B 1 506 ? 23.625 -9.82 8.969 1 85.94 506 LEU B CA 1
ATOM 8355 C C . LEU B 1 506 ? 22.25 -9.781 8.297 1 85.94 506 LEU B C 1
ATOM 8357 O O . LEU B 1 506 ? 22.156 -9.789 7.066 1 85.94 506 LEU B O 1
ATOM 8361 N N . SER B 1 507 ? 21.234 -9.789 9.031 1 89.25 507 SER B N 1
ATOM 8362 C CA . SER B 1 507 ? 19.875 -9.742 8.484 1 89.25 507 SER B CA 1
ATOM 8363 C C . SER B 1 507 ? 19.656 -8.477 7.664 1 89.25 507 SER B C 1
ATOM 8365 O O . SER B 1 507 ? 19.031 -8.516 6.605 1 89.25 507 SER B O 1
ATOM 8367 N N . THR B 1 508 ? 20.219 -7.445 8.117 1 82.88 508 THR B N 1
ATOM 8368 C CA . THR B 1 508 ? 20.078 -6.16 7.441 1 82.88 508 THR B CA 1
ATOM 8369 C C . THR B 1 508 ? 20.828 -6.156 6.117 1 82.88 508 THR B C 1
ATOM 8371 O O . THR B 1 508 ? 20.328 -5.664 5.109 1 82.88 508 THR B O 1
ATOM 8374 N N . LEU B 1 509 ? 21.984 -6.688 6.172 1 78.56 509 LEU B N 1
ATOM 8375 C CA . LEU B 1 509 ? 22.797 -6.754 4.965 1 78.56 509 LEU B CA 1
ATOM 8376 C C . LEU B 1 509 ? 22.156 -7.68 3.934 1 78.56 509 LEU B C 1
ATOM 8378 O O . LEU B 1 509 ? 22.141 -7.371 2.74 1 78.56 509 LEU B O 1
ATOM 8382 N N . LEU B 1 510 ? 21.656 -8.75 4.398 1 83.38 510 LEU B N 1
ATOM 8383 C CA . LEU B 1 510 ? 21.031 -9.719 3.502 1 83.38 510 LEU B CA 1
ATOM 8384 C C . LEU B 1 510 ? 19.75 -9.156 2.885 1 83.38 510 LEU B C 1
ATOM 8386 O O . LEU B 1 510 ? 19.391 -9.516 1.765 1 83.38 510 LEU B O 1
ATOM 8390 N N . ARG B 1 511 ? 19.094 -8.258 3.578 1 84.75 511 ARG B N 1
ATOM 8391 C CA . ARG B 1 511 ? 17.875 -7.617 3.064 1 84.75 511 ARG B CA 1
ATOM 8392 C C . ARG B 1 511 ? 18.172 -6.863 1.77 1 84.75 511 ARG B C 1
ATOM 8394 O O . ARG B 1 511 ? 17.328 -6.809 0.875 1 84.75 511 ARG B O 1
ATOM 8401 N N . LEU B 1 512 ? 19.359 -6.359 1.658 1 74.75 512 LEU B N 1
ATOM 8402 C CA . LEU B 1 512 ? 19.75 -5.621 0.463 1 74.75 512 LEU B CA 1
ATOM 8403 C C . LEU B 1 512 ? 19.781 -6.531 -0.758 1 74.75 512 LEU B C 1
ATOM 8405 O O . LEU B 1 512 ? 19.594 -6.07 -1.886 1 74.75 512 LEU B O 1
ATOM 8409 N N . PHE B 1 513 ? 19.906 -7.863 -0.474 1 75.12 513 PHE B N 1
ATOM 8410 C CA . PHE B 1 513 ? 20.047 -8.797 -1.581 1 75.12 513 PHE B CA 1
ATOM 8411 C C . PHE B 1 513 ? 18.859 -9.758 -1.634 1 75.12 513 PHE B C 1
ATOM 8413 O O . PHE B 1 513 ? 18.922 -10.781 -2.318 1 75.12 513 PHE B O 1
ATOM 8420 N N . GLU B 1 514 ? 17.875 -9.43 -0.999 1 81.31 514 GLU B N 1
ATOM 8421 C CA . GLU B 1 514 ? 16.781 -10.383 -0.838 1 81.31 514 GLU B CA 1
ATOM 8422 C C . GLU B 1 514 ? 16.078 -10.633 -2.164 1 81.31 514 GLU B C 1
ATOM 8424 O O . GLU B 1 514 ? 15.531 -11.719 -2.387 1 81.31 514 GLU B O 1
ATOM 8429 N N . MET B 1 515 ? 16.156 -9.734 -3.061 1 74.5 515 MET B N 1
ATOM 8430 C CA . MET B 1 515 ? 15.477 -9.898 -4.344 1 74.5 515 MET B CA 1
ATOM 8431 C C . MET B 1 515 ? 16.109 -11.023 -5.152 1 74.5 515 MET B C 1
ATOM 8433 O O . MET B 1 515 ? 15.477 -11.602 -6.031 1 74.5 515 MET B O 1
ATOM 8437 N N . TRP B 1 516 ? 17.359 -11.297 -4.801 1 71.31 516 TRP B N 1
ATOM 8438 C CA . TRP B 1 516 ? 18.078 -12.312 -5.559 1 71.31 516 TRP B CA 1
ATOM 8439 C C . TRP B 1 516 ? 18.062 -13.648 -4.824 1 71.31 516 TRP B C 1
ATOM 8441 O O . TRP B 1 516 ? 18.594 -14.648 -5.332 1 71.31 516 TRP B O 1
ATOM 8451 N N . MET B 1 517 ? 17.469 -13.648 -3.717 1 72.38 517 MET B N 1
ATOM 8452 C CA . MET B 1 517 ? 17.484 -14.867 -2.914 1 72.38 517 MET B CA 1
ATOM 8453 C C . MET B 1 517 ? 16.234 -15.703 -3.162 1 72.38 517 MET B C 1
ATOM 8455 O O . MET B 1 517 ? 15.156 -15.156 -3.393 1 72.38 517 MET B O 1
#

pLDDT: mean 84.45, std 18.43, range [28.61, 98.94]

Nearest PDB structures (foldseek):
  3hsi-assembly1_A  TM=7.368E-01  e=3.942E-19  Haemophilus influenzae
  8yr5-assembly1_F  TM=7.475E-01  e=1.117E-18  Escherichia coli str. K-12 substr. MG1655
  3hsi-assembly2_B-2  TM=7.266E-01  e=4.177E-19  Haemophilus influenzae
  8yr5-assembly1_I  TM=7.465E-01  e=1.581E-18  Escherichia coli str. K-12 substr. MG1655
  3hsi-assembly1_C-2  TM=7.377E-01  e=5.030E-18  Haemophilus influenzae

InterPro domains:
  IPR001736 Phospholipase D/Transphosphatidylase [PS50035] (252-279)
  IPR001736 Phospholipase D/Transphosphatidylase [PS50035] (430-457)
  IPR001736 Phospholipase D/Transphosphatidylase [SM00155] (252-279)
  IPR001736 Phospholipase D/Transphosphatidylase [SM00155] (430-457)
  IPR022924 Cardiolipin synthase [TIGR04265] (52-513)
  IPR025202 Cardiolipin synthase-like, phospholipase D-like domain [PF13091] (169-277)
  IPR025202 Cardiolipin synthase-like, phospholipase D-like domain [PF13091] (358-483)
  IPR027379 Cardiolipin synthase N-terminal [PF13396] (60-94)